Protein AF-A0A4Q7DK55-F1 (afdb_monomer)

Sequence (768 aa):
MKGGWRKADSGAYNTFAKANVYNNLDSIFHKEAAIKNGVLAPPVSFGSGDHINVDLGAALNSRLAALNTIAKALSSTPYTSVTECHEQPGSILCVAFADEADKKQARVAGIGHVLGALDNLSMASRADDKINRFQTMYSAKNEELIATIMQIAGELEQANRGSTASSLRACVNNCRAGSEIPINMSEELMCQVIDRIVEKDLFQAMYRMKNSRLTNIITQMVEEMVEGDTNQLQEITELQHCVAGTGTLTNPQLIHAVTNRMFSPKELRNLEQNIDLLQDKEVVILSEVEQGYIEKCGIHTDLKSIPYMREKHPTAKVFNVGIANANPGESFCCVGCTTEQEVLKDEGVTINVSAISHDHFPKGFYAPSMNVASDTRLLNKYTNKLYRKARDKKENMEREGKQRTGDFEALKNAASSEARDRKRWKIKSEPQQSHIPTPDPDDMPPAMSIPPLDSYNVQSTTDMPPPDPDNLPPAMGPTRWNMLDHQQSNLTRYEKSSMEEGKLYQSSIFQHNLIKLNEVQKGQIQNMILDSVLQAQVDHRKIEVSGASKERHIGKWVEKIGRERDRHPVVTLIPESEHVLDHSENIDNIISSIQDNQLPPKTVICLERKQEGENLGMKDVILLSKILEHNKSALQKDKIALPAGIENTPIYKDAELYSLAQERGIPIIGIEGKGLPGKYLPNGTVEESNAYNKAREAYMVSQISDIVSKGYNVLCPIGKSHERNVKSELVDKGVKVDEMDALRVRTTHTTHQERVAFGVGQDSVRTK

Foldseek 3Di:
DDDDDDPDPVVVLVVVLCCVAQVPCVFPVVVVNVCVVVPADADDFLAAFDKDFDPDPPLLLLQLLLQQLLQLLLAQDQKKKWKFQPPDFQTATEIEDFDDDPQPPLSVVLSLLLLVLLLLLLQLPDLVSLVVVLVVCLLVLPVLLLVLLQVVLVVCVVVVVNVLSVLSVVSSVCSVVNHPPDNPDDSVVSSVSSNLSSLLSNLVSSLSSNRVLLLVLLVVVLVVDVVPDPVCVVVNVLSVCSNVVNDDNDDSVVSVVSVCVSDPPSSSNSCNSPSCSSPRHHYHYDDCPPPVQVVQADSDRQCSCVVVSCVVCVVRQEMEMHMDGSPNVPTEAELLRVLLQVLSVVVSRHYHHRMYGNRRRDRDDSGHGCVQSVDPVSSVSSSVSSSVSVVVSVVVVVVVVVVVVVVVVVVVVVVVVVVVVVVVVVVVPDDDDDDDDDDDDDDDDDDDDDDDDDDDDDDDDDDDDDDDDDDDDDDDDDDDDDDDDDDDDDDDDDPPPPDPPPPPPDVCCQVVVLVVDDPVLVVVLVVCLVCLVVVVVVLLNVPDDDDDDDDDDPPVVVVVVVVVVPDQAEEEEQADAPCLPSLLVLLVLVLVCLVVVVDDPQEAEEEQAEQDDDDLHPSVLSSLLVLVVCQVPDDPVSRDDDDPPCCSGSSNSSSVSVNSCSVVSHHYGYQQYDQDPPPADCPDPPVSVVVSLLVSLVSSLVVCVVSSVVVHHYYYHDYNVNCVVNVVVCVVVVHHYDDPPPSPPDPPPPPPPPPPPPPDDDDDDDDD

Structure (mmCIF, N/CA/C/O backbone):
data_AF-A0A4Q7DK55-F1
#
_entry.id   AF-A0A4Q7DK55-F1
#
loop_
_atom_site.group_PDB
_atom_site.id
_atom_site.type_symbol
_atom_site.label_atom_id
_atom_site.label_alt_id
_atom_site.label_comp_id
_atom_site.label_asym_id
_atom_site.label_entity_id
_atom_site.label_seq_id
_atom_site.pdbx_PDB_ins_code
_atom_site.Cartn_x
_atom_site.Cartn_y
_atom_site.Cartn_z
_atom_site.occupancy
_atom_site.B_iso_or_equiv
_atom_site.auth_seq_id
_atom_site.auth_comp_id
_atom_site.auth_asym_id
_atom_site.auth_atom_id
_atom_site.pdbx_PDB_model_num
ATOM 1 N N . MET A 1 1 ? -7.143 -43.248 24.942 1.00 34.25 1 MET A N 1
ATOM 2 C CA . MET A 1 1 ? -8.485 -42.693 24.633 1.00 34.25 1 MET A CA 1
ATOM 3 C C . MET A 1 1 ? -8.339 -41.678 23.504 1.00 34.25 1 MET A C 1
ATOM 5 O O . MET A 1 1 ? -7.368 -40.935 23.540 1.00 34.25 1 MET A O 1
ATOM 9 N N . LYS A 1 2 ? -9.236 -41.637 22.507 1.00 31.52 2 LYS A N 1
ATOM 10 C CA . LYS A 1 2 ? -9.197 -40.615 21.440 1.00 31.52 2 LYS A CA 1
ATOM 11 C C . LYS A 1 2 ? -10.029 -39.396 21.856 1.00 31.52 2 LYS A C 1
ATOM 13 O O . LYS A 1 2 ? -11.246 -39.403 21.700 1.00 31.52 2 LYS A O 1
ATOM 18 N N . GLY A 1 3 ? -9.378 -38.375 22.414 1.00 29.95 3 GLY A N 1
ATOM 19 C CA . GLY A 1 3 ? -10.017 -37.099 22.745 1.00 29.95 3 GLY A CA 1
ATOM 20 C C . GLY A 1 3 ? -10.245 -36.264 21.486 1.00 29.95 3 GLY A C 1
ATOM 21 O O . GLY A 1 3 ? -9.317 -35.634 20.991 1.00 29.95 3 GLY A O 1
ATOM 22 N N . GLY A 1 4 ? -11.464 -36.281 20.947 1.00 27.84 4 GLY A N 1
ATOM 23 C CA . GLY A 1 4 ? -11.828 -35.428 19.816 1.00 27.84 4 GLY A CA 1
ATOM 24 C C . GLY A 1 4 ? -11.962 -33.970 20.252 1.00 27.84 4 GLY A C 1
ATOM 25 O O . GLY A 1 4 ? -12.846 -33.651 21.049 1.00 27.84 4 GLY A O 1
ATOM 26 N N . TRP A 1 5 ? -11.119 -33.089 19.709 1.00 26.08 5 TRP A N 1
ATOM 27 C CA . TRP A 1 5 ? -11.247 -31.642 19.878 1.00 26.08 5 TRP A CA 1
ATOM 28 C C . TRP A 1 5 ? -12.583 -31.179 19.287 1.00 26.08 5 TRP A C 1
ATOM 30 O O . TRP A 1 5 ? -12.752 -31.110 18.068 1.00 26.08 5 TRP A O 1
ATOM 40 N N . ARG A 1 6 ? -13.563 -30.880 20.147 1.00 31.62 6 ARG A N 1
ATOM 41 C CA . ARG A 1 6 ? -14.804 -30.234 19.706 1.00 31.62 6 ARG A CA 1
ATOM 42 C C . ARG A 1 6 ? -14.449 -28.834 19.213 1.00 31.62 6 ARG A C 1
ATOM 44 O O . ARG A 1 6 ? -13.842 -28.071 19.960 1.00 31.62 6 ARG A O 1
ATOM 51 N N . LYS A 1 7 ? -14.854 -28.490 17.985 1.00 35.84 7 LYS A N 1
ATOM 52 C CA . LYS A 1 7 ? -14.802 -27.104 17.498 1.00 35.84 7 LYS A CA 1
ATOM 53 C C . LYS A 1 7 ? -15.510 -26.213 18.522 1.00 35.84 7 LYS A C 1
ATOM 55 O O . LYS A 1 7 ? -16.690 -26.430 18.793 1.00 35.84 7 LYS A O 1
ATOM 60 N N . ALA A 1 8 ? -14.797 -25.237 19.082 1.00 39.09 8 ALA A N 1
ATOM 61 C CA . ALA A 1 8 ? -15.431 -24.177 19.853 1.00 39.09 8 ALA A CA 1
ATOM 62 C C . ALA A 1 8 ? -16.391 -23.420 18.925 1.00 39.09 8 ALA A C 1
ATOM 64 O O . ALA A 1 8 ? -16.030 -23.091 17.790 1.00 39.09 8 ALA A O 1
ATOM 65 N N . ASP A 1 9 ? -17.621 -23.187 19.378 1.00 40.72 9 ASP A N 1
ATOM 66 C CA . ASP A 1 9 ? -18.632 -22.539 18.551 1.00 40.72 9 ASP A CA 1
ATOM 67 C C . ASP A 1 9 ? -18.312 -21.045 18.400 1.00 40.72 9 ASP A C 1
ATOM 69 O O . ASP A 1 9 ? -18.523 -20.236 19.309 1.00 40.72 9 ASP A O 1
ATOM 73 N N . SER A 1 10 ? -17.800 -20.670 17.225 1.00 37.06 10 SER A N 1
ATOM 74 C CA . SER A 1 10 ? -17.480 -19.279 16.895 1.00 37.06 10 SER A CA 1
ATOM 75 C C . SER A 1 10 ? -18.709 -18.352 16.903 1.00 37.06 10 SER A C 1
ATOM 77 O O . SER A 1 10 ? -18.542 -17.140 17.031 1.00 37.06 10 SER A O 1
ATOM 79 N N . GLY A 1 11 ? -19.936 -18.888 16.843 1.00 37.78 11 GLY A N 1
ATOM 80 C CA . GLY A 1 11 ? -21.166 -18.120 17.056 1.00 37.78 11 GLY A CA 1
ATOM 81 C C . GLY A 1 11 ? -21.333 -17.645 18.504 1.00 37.78 11 GLY A C 1
ATOM 82 O O . GLY A 1 11 ? -21.713 -16.494 18.740 1.00 37.78 11 GLY A O 1
ATOM 83 N N . ALA A 1 12 ? -20.975 -18.482 19.484 1.00 38.09 12 ALA A N 1
ATOM 84 C CA . ALA A 1 12 ? -21.014 -18.118 20.901 1.00 38.09 12 ALA A CA 1
ATOM 85 C C . ALA A 1 12 ? -19.939 -17.071 21.248 1.00 38.09 12 ALA A C 1
ATOM 87 O O . ALA A 1 12 ? -20.233 -16.090 21.933 1.00 38.09 12 ALA A O 1
ATOM 88 N N . TYR A 1 13 ? -18.724 -17.227 20.708 1.00 39.12 13 TYR A N 1
ATOM 89 C CA . TYR A 1 13 ? -17.640 -16.248 20.862 1.00 39.12 13 TYR A CA 1
ATOM 90 C C . TYR A 1 13 ? -18.036 -14.862 20.327 1.00 39.12 13 TYR A C 1
ATOM 92 O O . TYR A 1 13 ? -17.995 -13.875 21.067 1.00 39.12 13 TYR A O 1
ATOM 100 N N . ASN A 1 14 ? -18.501 -14.792 19.072 1.00 43.81 14 ASN A N 1
ATOM 101 C CA . ASN A 1 14 ? -18.938 -13.533 18.467 1.00 43.81 14 ASN A CA 1
ATOM 102 C C . ASN A 1 14 ? -20.107 -12.910 19.244 1.00 43.81 14 ASN A C 1
ATOM 104 O O . ASN A 1 14 ? -20.152 -11.692 19.397 1.00 43.81 14 ASN A O 1
ATOM 108 N N . THR A 1 15 ? -21.014 -13.723 19.795 1.00 46.31 15 THR A N 1
ATOM 109 C CA . THR A 1 15 ? -22.094 -13.248 20.674 1.00 46.31 15 THR A CA 1
ATOM 110 C C . THR A 1 15 ? -21.565 -12.633 21.976 1.00 46.31 15 THR A C 1
ATOM 112 O O . THR A 1 15 ? -22.080 -11.598 22.394 1.00 46.31 15 THR A O 1
ATOM 115 N N . PHE A 1 16 ? -20.528 -13.197 22.604 1.00 43.47 16 PHE A N 1
ATOM 116 C CA . PHE A 1 16 ? -19.987 -12.693 23.877 1.00 43.47 16 PHE A CA 1
ATOM 117 C C . PHE A 1 16 ? -19.110 -11.441 23.701 1.00 43.47 16 PHE A C 1
ATOM 119 O O . PHE A 1 16 ? -19.249 -10.475 24.453 1.00 43.47 16 PHE A O 1
ATOM 126 N N . ALA A 1 17 ? -18.277 -11.399 22.655 1.00 44.22 17 ALA A N 1
ATOM 127 C CA . ALA A 1 17 ? -17.562 -10.184 22.260 1.00 44.22 17 ALA A CA 1
ATOM 128 C C . ALA A 1 17 ? -18.551 -9.058 21.907 1.00 44.22 17 ALA A C 1
ATOM 130 O O . ALA A 1 17 ? -18.414 -7.927 22.378 1.00 44.22 17 ALA A O 1
ATOM 131 N N . LYS A 1 18 ? -19.614 -9.386 21.155 1.00 46.16 18 LYS A N 1
ATOM 132 C CA . LYS A 1 18 ? -20.711 -8.459 20.860 1.00 46.16 18 LYS A CA 1
ATOM 133 C C . LYS A 1 18 ? -21.442 -8.008 22.123 1.00 46.16 18 LYS A C 1
ATOM 135 O O . LYS A 1 18 ? -21.734 -6.825 22.230 1.00 46.16 18 LYS A O 1
ATOM 140 N N . ALA A 1 19 ? -21.658 -8.886 23.102 1.00 48.25 19 ALA A N 1
ATOM 141 C CA . ALA A 1 19 ? -22.269 -8.512 24.372 1.00 48.25 19 ALA A CA 1
ATOM 142 C C . ALA A 1 19 ? -21.453 -7.440 25.117 1.00 48.25 19 ALA A C 1
ATOM 144 O O . ALA A 1 19 ? -21.990 -6.383 25.446 1.00 48.25 19 ALA A O 1
ATOM 145 N N . ASN A 1 20 ? -20.151 -7.666 25.314 1.00 47.19 20 ASN A N 1
ATOM 146 C CA . ASN A 1 20 ? -19.311 -6.775 26.121 1.00 47.19 20 ASN A CA 1
ATOM 147 C C . ASN A 1 20 ? -18.916 -5.472 25.403 1.00 47.19 20 ASN A C 1
ATOM 149 O O . ASN A 1 20 ? -18.817 -4.432 26.053 1.00 47.19 20 ASN A O 1
ATOM 153 N N . VAL A 1 21 ? -18.709 -5.508 24.080 1.00 47.88 21 VAL A N 1
ATOM 154 C CA . VAL A 1 21 ? -18.336 -4.325 23.279 1.00 47.88 21 VAL A CA 1
ATOM 155 C C . VAL A 1 21 ? -19.571 -3.537 22.836 1.00 47.88 21 VAL A C 1
ATOM 1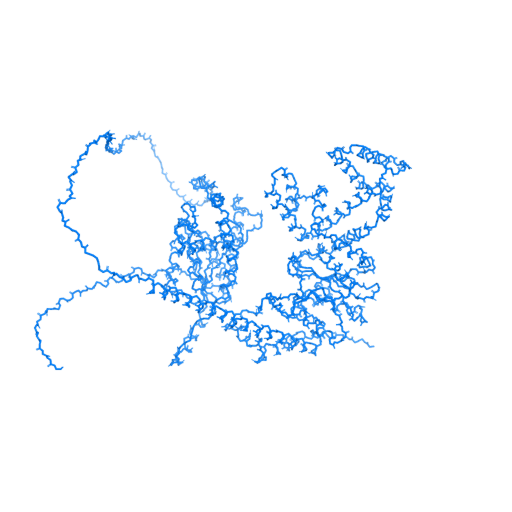57 O O . VAL A 1 21 ? -19.635 -2.326 23.051 1.00 47.88 21 VAL A O 1
ATOM 160 N N . TYR A 1 22 ? -20.547 -4.222 22.231 1.00 47.16 22 TYR A N 1
ATOM 161 C CA . TYR A 1 22 ? -21.633 -3.623 21.445 1.00 47.16 22 TYR A CA 1
ATOM 162 C C . TYR A 1 22 ? -23.035 -3.740 22.075 1.00 47.16 22 TYR A C 1
ATOM 164 O O . TYR A 1 22 ? -23.946 -3.113 21.545 1.00 47.16 22 TYR A O 1
ATOM 172 N N . ASN A 1 23 ? -23.227 -4.490 23.175 1.00 46.53 23 ASN A N 1
ATOM 173 C CA . ASN A 1 23 ? -24.502 -4.552 23.919 1.00 46.53 23 ASN A CA 1
ATOM 174 C C . ASN A 1 23 ? -24.397 -4.008 25.367 1.00 46.53 23 ASN A C 1
ATOM 176 O O . ASN A 1 23 ? -25.402 -3.916 26.069 1.00 46.53 23 ASN A O 1
ATOM 180 N N . ASN A 1 24 ? -23.206 -3.617 25.831 1.00 52.41 24 ASN A N 1
ATOM 181 C CA . ASN A 1 24 ? -23.014 -2.906 27.098 1.00 52.41 24 ASN A CA 1
ATOM 182 C C . ASN A 1 24 ? -23.352 -1.421 26.904 1.00 52.41 24 ASN A C 1
ATOM 184 O O . ASN A 1 24 ? -22.555 -0.702 26.311 1.00 52.41 24 ASN A O 1
ATOM 188 N N . LEU A 1 25 ? -24.516 -0.957 27.374 1.00 50.97 25 LEU A N 1
ATOM 189 C CA . LEU A 1 25 ? -25.042 0.385 27.064 1.00 50.97 25 LEU A CA 1
ATOM 190 C C . LEU A 1 25 ? -24.124 1.538 27.483 1.00 50.97 25 LEU A C 1
ATOM 192 O O . LEU A 1 25 ? -24.203 2.613 26.889 1.00 50.97 25 LEU A O 1
ATOM 196 N N . ASP A 1 26 ? -23.228 1.323 28.450 1.00 46.16 26 ASP A N 1
ATOM 197 C CA . ASP A 1 26 ? -22.272 2.347 28.852 1.00 46.16 26 ASP A CA 1
ATOM 198 C C . ASP A 1 26 ? -20.995 2.406 28.016 1.00 46.16 26 ASP A C 1
ATOM 200 O O . ASP A 1 26 ? -20.322 3.443 28.025 1.00 46.16 26 ASP A O 1
ATOM 204 N N . SER A 1 27 ? -20.724 1.352 27.242 1.00 48.97 27 SER A N 1
ATOM 205 C CA . SER A 1 27 ? -19.617 1.274 26.294 1.00 48.97 27 SER A CA 1
ATOM 206 C C . SER A 1 27 ? -19.668 2.429 25.295 1.00 48.97 27 SER A C 1
ATOM 208 O O . SER A 1 27 ? -20.705 2.635 24.654 1.00 48.97 27 SER A O 1
ATOM 210 N N . ILE A 1 28 ? -18.537 3.118 25.074 1.00 47.03 28 ILE A N 1
ATOM 211 C CA . ILE A 1 28 ? -18.360 4.005 23.915 1.00 47.03 28 ILE A CA 1
ATOM 212 C C . ILE A 1 28 ? -18.835 3.301 22.644 1.00 47.03 28 ILE A C 1
ATOM 214 O O . ILE A 1 28 ? -19.619 3.891 21.924 1.00 47.03 28 ILE A O 1
ATOM 218 N N . PHE A 1 29 ? -18.510 2.014 22.453 1.00 49.94 29 PHE A N 1
ATOM 219 C CA . PHE A 1 29 ? -18.857 1.251 21.254 1.00 49.94 29 PHE A CA 1
ATOM 220 C C . PHE A 1 29 ? -20.335 0.817 21.172 1.00 49.94 29 PHE A C 1
ATOM 222 O O . PHE A 1 29 ? -20.784 0.467 20.085 1.00 49.94 29 PHE A O 1
ATOM 229 N N . HIS A 1 30 ? -21.120 0.848 22.264 1.00 44.88 30 HIS A N 1
ATOM 230 C CA . HIS A 1 30 ? -22.582 0.655 22.182 1.00 44.88 30 HIS A CA 1
ATOM 231 C C . HIS A 1 30 ? -23.324 1.984 22.017 1.00 44.88 30 HIS A C 1
ATOM 233 O O . HIS A 1 30 ? -24.267 2.070 21.222 1.00 44.88 30 HIS A O 1
ATOM 239 N N . LYS A 1 31 ? -22.833 3.046 22.665 1.00 48.06 31 LYS A N 1
ATOM 240 C CA . LYS A 1 31 ? -23.152 4.428 22.281 1.00 48.06 31 LYS A CA 1
ATOM 241 C C . LYS A 1 31 ? -22.793 4.657 20.797 1.00 48.06 31 LYS A C 1
ATOM 243 O O . LYS A 1 31 ? -23.517 5.376 20.122 1.00 48.06 31 LYS A O 1
ATOM 248 N N . GLU A 1 32 ? -21.807 3.915 20.274 1.00 40.72 32 GLU A N 1
ATOM 249 C CA . GLU A 1 32 ? -21.414 3.788 18.859 1.00 40.72 32 GLU A CA 1
ATOM 250 C C . GLU A 1 32 ? -22.137 2.670 18.058 1.00 40.72 32 GLU A C 1
ATOM 252 O O . GLU A 1 32 ? -21.817 2.420 16.899 1.00 40.72 32 GLU A O 1
ATOM 257 N N . ALA A 1 33 ? -23.135 1.988 18.637 1.00 41.53 33 ALA A N 1
ATOM 258 C CA . ALA A 1 33 ? -23.912 0.932 17.966 1.00 41.53 33 ALA A CA 1
ATOM 259 C C . ALA A 1 33 ? -25.423 1.194 17.910 1.00 41.53 33 ALA A C 1
ATOM 261 O O . ALA A 1 33 ? -26.076 0.653 17.021 1.00 41.53 33 ALA A O 1
ATOM 262 N N . ALA A 1 34 ? -25.979 2.063 18.765 1.00 43.38 34 ALA A N 1
ATOM 263 C CA . ALA A 1 34 ? -27.312 2.639 18.532 1.00 43.38 34 ALA A CA 1
ATOM 264 C C . ALA A 1 34 ? -27.363 3.305 17.140 1.00 43.38 34 ALA A C 1
ATOM 266 O O . ALA A 1 34 ? -28.247 3.021 16.331 1.00 43.38 34 ALA A O 1
ATOM 267 N N . ILE A 1 35 ? -26.299 4.064 16.855 1.00 40.75 35 ILE A N 1
ATOM 268 C CA . ILE A 1 35 ? -25.736 4.441 15.548 1.00 40.75 35 ILE A CA 1
ATOM 269 C C . ILE A 1 35 ? -26.149 3.520 14.394 1.00 40.75 35 ILE A C 1
ATOM 271 O O . ILE A 1 35 ? -26.735 3.961 13.407 1.00 40.75 35 ILE A O 1
ATOM 275 N N . LYS A 1 36 ? -25.872 2.219 14.532 1.00 37.91 36 LYS A N 1
ATOM 276 C CA . LYS A 1 36 ? -25.861 1.232 13.446 1.00 37.91 36 LYS A CA 1
ATOM 277 C C . LYS A 1 36 ? -27.256 0.840 12.942 1.00 37.91 36 LYS A C 1
ATOM 279 O O . LYS A 1 36 ? -27.361 0.119 11.956 1.00 37.91 36 LYS A O 1
ATOM 284 N N . ASN A 1 37 ? -28.307 1.351 13.586 1.00 43.75 37 ASN A N 1
ATOM 285 C CA . ASN A 1 37 ? -29.700 1.266 13.140 1.00 43.75 37 ASN A CA 1
ATOM 286 C C . ASN A 1 37 ? -30.156 2.513 12.345 1.00 43.75 37 ASN A C 1
ATOM 288 O O . ASN A 1 37 ? -31.355 2.691 12.133 1.00 43.75 37 ASN A O 1
ATOM 292 N N . GLY A 1 38 ? -29.227 3.385 11.933 1.00 38.34 38 GLY A N 1
ATOM 293 C CA . GLY A 1 38 ? -29.525 4.655 11.260 1.00 38.34 38 GLY A CA 1
ATOM 294 C C . GLY A 1 38 ? -29.692 5.830 12.227 1.00 38.34 38 GLY A C 1
ATOM 295 O O . GLY A 1 38 ? -30.601 6.636 12.056 1.00 38.34 38 GLY A O 1
ATOM 296 N N . VAL A 1 39 ? -28.849 5.891 13.264 1.00 41.72 39 VAL A N 1
ATOM 297 C CA . VAL A 1 39 ? -28.852 6.956 14.284 1.00 41.72 39 VAL A CA 1
ATOM 298 C C . VAL A 1 39 ? -27.576 7.818 14.229 1.00 41.72 39 VAL A C 1
ATOM 300 O O . VAL A 1 39 ? -27.632 8.942 14.711 1.00 41.72 39 VAL A O 1
ATOM 303 N N . LEU A 1 40 ? -26.465 7.327 13.647 1.00 33.00 40 LEU A N 1
ATOM 304 C CA . LEU A 1 40 ? -25.196 8.049 13.393 1.00 33.00 40 LEU A CA 1
ATOM 305 C C . LEU A 1 40 ? -24.283 7.277 12.379 1.00 33.00 40 LEU A C 1
ATOM 307 O O . LEU A 1 40 ? -24.627 6.177 11.932 1.00 33.00 40 LEU A O 1
ATOM 311 N N . ALA A 1 41 ? -23.094 7.834 12.111 1.00 36.19 41 ALA A N 1
ATOM 312 C CA . ALA A 1 41 ? -21.972 7.429 11.240 1.00 36.19 41 ALA A CA 1
ATOM 313 C C . ALA A 1 41 ? -21.235 6.059 11.463 1.00 36.19 41 ALA A C 1
ATOM 315 O O . ALA A 1 41 ? -21.335 5.439 12.520 1.00 36.19 41 ALA A O 1
ATOM 316 N N . PRO A 1 42 ? -20.429 5.576 10.476 1.00 36.72 42 PRO A N 1
ATOM 317 C CA . PRO A 1 42 ? -19.567 4.369 10.555 1.00 36.72 42 PRO A CA 1
ATOM 318 C C . PRO A 1 42 ? -18.509 4.355 11.689 1.00 36.72 42 PRO A C 1
ATOM 320 O O . PRO A 1 42 ? -18.187 5.415 12.223 1.00 36.72 42 PRO A O 1
ATOM 323 N N . PRO A 1 43 ? -17.915 3.176 12.020 1.00 42.88 43 PRO A N 1
ATOM 324 C CA . PRO A 1 43 ? -17.030 3.002 13.178 1.00 42.88 43 PRO A CA 1
ATOM 325 C C . PRO A 1 43 ? -15.870 3.999 13.221 1.00 42.88 43 PRO A C 1
ATOM 327 O O . PRO A 1 43 ? -15.189 4.234 12.214 1.00 42.88 43 PRO A O 1
ATOM 330 N N . VAL A 1 44 ? -15.644 4.567 14.405 1.00 43.22 44 VAL A N 1
ATOM 331 C CA . VAL A 1 44 ? -14.780 5.730 14.592 1.00 43.22 44 VAL A CA 1
ATOM 332 C C . VAL A 1 44 ? -13.318 5.377 14.332 1.00 43.22 44 VAL A C 1
ATOM 334 O O . VAL A 1 44 ? -12.669 4.630 15.064 1.00 43.22 44 VAL A O 1
ATOM 337 N N . SER A 1 45 ? -12.773 6.013 13.299 1.00 50.28 45 SER A N 1
ATOM 338 C CA . SER A 1 45 ? -11.339 6.232 13.180 1.00 50.28 45 SER A CA 1
ATOM 339 C C . SER A 1 45 ? -10.996 7.537 13.890 1.00 50.28 45 SER A C 1
ATOM 341 O O . SER A 1 45 ? -11.374 8.613 13.425 1.00 50.28 45 SER A O 1
ATOM 343 N N . PHE A 1 46 ? -10.251 7.442 14.993 1.00 60.06 46 PHE A N 1
ATOM 344 C CA . PHE A 1 46 ? -9.689 8.594 15.712 1.00 60.06 46 PHE A CA 1
ATOM 345 C C . PHE A 1 46 ? -8.456 9.200 14.998 1.00 60.06 46 PHE A C 1
ATOM 347 O O . PHE A 1 46 ? -7.744 10.017 15.578 1.00 60.06 46 PHE A O 1
ATOM 354 N N . GLY A 1 47 ? -8.223 8.815 13.735 1.00 61.19 47 GLY A N 1
ATOM 355 C CA . GLY A 1 47 ? -7.185 9.344 12.851 1.00 61.19 47 GLY A CA 1
ATOM 356 C C . GLY A 1 47 ? -5.942 8.462 12.707 1.00 61.19 47 GLY A C 1
ATOM 357 O O . GLY A 1 47 ? -5.859 7.331 13.204 1.00 61.19 47 GLY A O 1
ATOM 358 N N . SER A 1 48 ? -4.951 9.012 12.007 1.00 62.94 48 SER A N 1
ATOM 359 C CA . SER A 1 48 ? -3.554 8.655 12.230 1.00 62.94 48 SER A CA 1
ATOM 360 C C . SER A 1 48 ? -3.180 8.984 13.680 1.00 62.94 48 SER A C 1
ATOM 362 O O . SER A 1 48 ? -3.662 9.958 14.266 1.00 62.94 48 SER A O 1
ATOM 364 N N . GLY A 1 49 ? -2.361 8.120 14.267 1.00 62.25 49 GLY A N 1
ATOM 365 C CA . GLY A 1 49 ? -1.721 8.356 15.554 1.00 62.25 49 GLY A CA 1
ATOM 366 C C . GLY A 1 49 ? -0.226 8.537 15.357 1.00 62.25 49 GLY A C 1
ATOM 367 O O . GLY A 1 49 ? 0.302 8.180 14.298 1.00 62.25 49 GLY A O 1
ATOM 368 N N . ASP A 1 50 ? 0.450 9.053 16.374 1.00 68.81 50 ASP A N 1
ATOM 369 C CA . ASP A 1 50 ? 1.907 9.082 16.365 1.00 68.81 50 ASP A CA 1
ATOM 370 C C . ASP A 1 50 ? 2.450 7.652 16.507 1.00 68.81 50 ASP A C 1
ATOM 372 O O . ASP A 1 50 ? 1.865 6.791 17.179 1.00 68.81 50 ASP A O 1
ATOM 376 N N . HIS A 1 51 ? 3.578 7.377 15.856 1.00 71.69 51 HIS A N 1
ATOM 377 C CA . HIS A 1 51 ? 4.282 6.108 16.000 1.00 71.69 51 HIS A CA 1
ATOM 378 C C . HIS A 1 51 ? 5.425 6.266 17.003 1.00 71.69 51 HIS A C 1
ATOM 380 O O . HIS A 1 51 ? 6.217 7.205 16.941 1.00 71.69 51 HIS A O 1
ATOM 386 N N . ILE A 1 52 ? 5.530 5.313 17.922 1.00 72.69 52 ILE A N 1
ATOM 387 C CA . ILE A 1 52 ? 6.637 5.205 18.862 1.00 72.69 52 ILE A CA 1
ATOM 388 C C . ILE A 1 52 ? 7.533 4.075 18.360 1.00 72.69 52 ILE A C 1
ATOM 390 O O . ILE A 1 52 ? 7.138 2.905 18.330 1.00 72.69 52 ILE A O 1
ATOM 394 N N . ASN A 1 53 ? 8.753 4.436 17.961 1.00 75.88 53 ASN A N 1
ATOM 395 C CA . ASN A 1 53 ? 9.825 3.466 17.769 1.00 75.88 53 ASN A CA 1
ATOM 396 C C . ASN A 1 53 ? 10.157 2.875 19.140 1.00 75.88 53 ASN A C 1
ATOM 398 O O . ASN A 1 53 ? 10.484 3.614 20.071 1.00 75.88 53 ASN A O 1
ATOM 402 N N . VAL A 1 54 ? 10.033 1.558 19.282 1.00 76.12 54 VAL A N 1
ATOM 403 C CA . VAL A 1 54 ? 10.301 0.899 20.563 1.00 76.12 54 VAL A CA 1
ATOM 404 C C . VAL A 1 54 ? 11.813 0.883 20.784 1.00 76.12 54 VAL A C 1
ATOM 406 O O . VAL A 1 54 ? 12.558 0.418 19.919 1.00 76.12 54 VAL A O 1
ATOM 409 N N . ASP A 1 55 ? 12.276 1.380 21.933 1.00 79.62 55 ASP A N 1
ATOM 410 C CA . ASP A 1 55 ? 13.692 1.289 22.295 1.00 79.62 55 ASP A CA 1
ATOM 411 C C . ASP A 1 55 ? 14.040 -0.166 22.639 1.00 79.62 55 ASP A C 1
ATOM 413 O O . ASP A 1 55 ? 13.732 -0.685 23.715 1.00 79.62 55 ASP A O 1
ATOM 417 N N . LEU A 1 56 ? 14.602 -0.850 21.647 1.00 83.62 56 LEU A N 1
ATOM 418 C CA . LEU A 1 56 ? 15.006 -2.246 21.689 1.00 83.62 56 LEU A CA 1
ATOM 419 C C . LEU A 1 56 ? 16.526 -2.314 21.534 1.00 83.62 56 LEU A C 1
ATOM 421 O O . LEU A 1 56 ? 17.110 -1.613 20.702 1.00 83.62 56 LEU A O 1
ATOM 425 N N . GLY A 1 57 ? 17.169 -3.196 22.303 1.00 90.31 57 GLY A N 1
ATOM 426 C CA . GLY A 1 57 ? 18.621 -3.375 22.257 1.00 90.31 57 GLY A CA 1
ATOM 427 C C . GLY A 1 57 ? 19.127 -3.606 20.828 1.00 90.31 57 GLY A C 1
ATOM 428 O O . GLY A 1 57 ? 18.472 -4.285 20.036 1.00 90.31 57 GLY A O 1
ATOM 429 N N . ALA A 1 58 ? 20.291 -3.040 20.494 1.00 90.38 58 ALA A N 1
ATOM 430 C CA . ALA A 1 58 ? 20.760 -2.881 19.112 1.00 90.38 58 ALA A CA 1
ATOM 431 C C . ALA A 1 58 ? 20.706 -4.163 18.252 1.00 90.38 58 ALA A C 1
ATOM 433 O O . ALA A 1 58 ? 20.350 -4.087 17.078 1.00 90.38 58 ALA A O 1
ATOM 434 N N . ALA A 1 59 ? 20.985 -5.336 18.834 1.00 91.81 59 ALA A N 1
ATOM 435 C CA . ALA A 1 59 ? 20.871 -6.628 18.154 1.00 91.81 59 ALA A CA 1
ATOM 436 C C . ALA A 1 59 ? 19.426 -6.950 17.718 1.00 91.81 59 ALA A C 1
ATOM 438 O O . ALA A 1 59 ? 19.182 -7.260 16.555 1.00 91.81 59 ALA A O 1
ATOM 439 N N . LEU A 1 60 ? 18.450 -6.799 18.620 1.00 92.56 60 LEU A N 1
ATOM 440 C CA . LEU A 1 60 ? 17.027 -6.999 18.321 1.00 92.56 60 LEU A CA 1
ATOM 441 C C . LEU A 1 60 ? 16.508 -5.950 17.323 1.00 92.56 60 LEU A C 1
ATOM 443 O O . LEU A 1 60 ? 15.701 -6.272 16.456 1.00 92.56 60 LEU A O 1
ATOM 447 N N . ASN A 1 61 ? 17.011 -4.717 17.401 1.00 90.06 61 ASN A N 1
ATOM 448 C CA . ASN A 1 61 ? 16.672 -3.655 16.454 1.00 90.06 61 ASN A CA 1
ATOM 449 C C . ASN A 1 61 ? 17.228 -3.933 15.036 1.00 90.06 61 ASN A C 1
ATOM 451 O O . ASN A 1 61 ? 16.510 -3.751 14.053 1.00 90.06 61 ASN A O 1
ATOM 455 N N . SER A 1 62 ? 18.459 -4.453 14.915 1.00 91.56 62 SER A N 1
ATOM 456 C CA . SER A 1 62 ? 19.012 -4.955 13.640 1.00 91.56 62 SER A CA 1
ATOM 457 C C . SER A 1 62 ? 18.166 -6.112 13.089 1.00 91.56 62 SER A C 1
ATOM 459 O O . SER A 1 62 ? 17.736 -6.079 11.936 1.00 91.56 62 SER A O 1
ATOM 461 N N . ARG A 1 63 ? 17.813 -7.080 13.943 1.00 93.88 63 ARG A N 1
ATOM 462 C CA . ARG A 1 63 ? 17.033 -8.265 13.565 1.00 93.88 63 ARG A CA 1
ATOM 463 C C . ARG A 1 63 ? 15.605 -7.959 13.112 1.00 93.88 63 ARG A C 1
ATOM 465 O O . ARG A 1 63 ? 15.143 -8.514 12.119 1.00 93.88 63 ARG A O 1
ATOM 472 N N . LEU A 1 64 ? 14.912 -7.036 13.779 1.00 92.38 64 LEU A N 1
ATOM 473 C CA . LEU A 1 64 ? 13.605 -6.549 13.321 1.00 92.38 64 LEU A CA 1
ATOM 474 C C . LEU A 1 64 ? 13.715 -5.773 12.006 1.00 92.38 64 LEU A C 1
ATOM 476 O O . LEU A 1 64 ? 12.846 -5.907 11.150 1.00 92.38 64 LEU A O 1
ATOM 480 N N . ALA A 1 65 ? 14.790 -5.009 11.798 1.00 90.38 65 ALA A N 1
ATOM 481 C CA . ALA A 1 65 ? 15.025 -4.348 10.520 1.00 90.38 65 ALA A CA 1
ATOM 482 C C . ALA A 1 65 ? 15.333 -5.351 9.387 1.00 90.38 65 ALA A C 1
ATOM 484 O O . ALA A 1 65 ? 14.901 -5.132 8.255 1.00 90.38 65 ALA A O 1
ATOM 485 N N . ALA A 1 66 ? 15.996 -6.475 9.678 1.00 92.25 66 ALA A N 1
ATOM 486 C CA . ALA A 1 66 ? 16.158 -7.588 8.742 1.00 92.25 66 ALA A CA 1
ATOM 487 C C . ALA A 1 66 ? 14.798 -8.224 8.386 1.00 92.25 66 ALA A C 1
ATOM 489 O O . ALA A 1 66 ? 14.442 -8.289 7.211 1.00 92.25 66 ALA A O 1
ATOM 490 N N . LEU A 1 67 ? 13.978 -8.576 9.386 1.00 93.56 67 LEU A N 1
ATOM 491 C CA . LEU A 1 67 ? 12.618 -9.106 9.187 1.00 93.56 67 LEU A CA 1
ATOM 492 C C . LEU A 1 67 ? 11.711 -8.135 8.405 1.00 93.56 67 LEU A C 1
ATOM 494 O O . LEU A 1 67 ? 10.976 -8.564 7.515 1.00 93.56 67 LEU A O 1
ATOM 498 N N . ASN A 1 68 ? 11.792 -6.828 8.681 1.00 90.75 68 ASN A N 1
ATOM 499 C CA . ASN A 1 68 ? 11.120 -5.789 7.894 1.00 90.75 68 ASN A CA 1
ATOM 500 C C . ASN A 1 68 ? 11.601 -5.798 6.440 1.00 90.75 68 ASN A C 1
ATOM 502 O O . ASN A 1 68 ? 10.780 -5.712 5.533 1.00 90.75 68 ASN A O 1
ATOM 506 N N . THR A 1 69 ? 12.908 -5.938 6.199 1.00 89.75 69 THR A N 1
ATOM 507 C CA . THR A 1 69 ? 13.479 -5.985 4.842 1.00 89.75 69 THR A CA 1
ATOM 508 C C . THR A 1 69 ? 12.958 -7.198 4.062 1.00 89.75 69 THR A C 1
ATOM 510 O O . THR A 1 69 ? 12.547 -7.048 2.911 1.00 89.75 69 THR A O 1
ATOM 513 N N . ILE A 1 70 ? 12.866 -8.368 4.707 1.00 91.38 70 ILE A N 1
ATOM 514 C CA . ILE A 1 70 ? 12.249 -9.573 4.128 1.00 91.38 70 ILE A CA 1
ATOM 515 C C . ILE A 1 70 ? 10.769 -9.312 3.802 1.00 91.38 70 ILE A C 1
ATOM 517 O O . ILE A 1 70 ? 10.345 -9.498 2.661 1.00 91.38 70 ILE A O 1
ATOM 521 N N . ALA A 1 71 ? 9.984 -8.801 4.758 1.00 89.69 71 ALA A N 1
ATOM 522 C CA . ALA A 1 71 ? 8.574 -8.465 4.534 1.00 89.69 71 ALA A CA 1
ATOM 523 C C . ALA A 1 71 ? 8.391 -7.472 3.366 1.00 89.69 71 ALA A C 1
ATOM 525 O O . ALA A 1 71 ? 7.487 -7.625 2.545 1.00 89.69 71 ALA A O 1
ATOM 526 N N . LYS A 1 72 ? 9.289 -6.486 3.247 1.00 86.75 72 LYS A N 1
ATOM 527 C CA . LYS A 1 72 ? 9.302 -5.425 2.224 1.00 86.75 72 LYS A CA 1
ATOM 528 C C . LYS A 1 72 ? 9.665 -5.941 0.826 1.00 86.75 72 LYS A C 1
ATOM 530 O O . LYS A 1 72 ? 9.225 -5.353 -0.161 1.00 86.75 72 LYS A O 1
ATOM 535 N N . ALA A 1 73 ? 10.424 -7.035 0.737 1.00 86.88 73 ALA A N 1
ATOM 536 C CA . ALA A 1 73 ? 10.712 -7.748 -0.509 1.00 86.88 73 ALA A CA 1
ATOM 537 C C . ALA A 1 73 ? 9.569 -8.691 -0.936 1.00 86.88 73 ALA A C 1
ATOM 539 O O . ALA A 1 73 ? 9.324 -8.875 -2.128 1.00 86.88 73 ALA A O 1
ATOM 540 N N . LEU A 1 74 ? 8.832 -9.264 0.021 1.00 86.06 74 LEU A N 1
ATOM 541 C CA . LEU A 1 74 ? 7.688 -10.143 -0.259 1.00 86.06 74 LEU A CA 1
ATOM 542 C C . LEU A 1 74 ? 6.366 -9.378 -0.489 1.00 86.06 74 LEU A C 1
ATOM 544 O O . LEU A 1 74 ? 5.439 -9.920 -1.099 1.00 86.06 74 LEU A O 1
ATOM 548 N N . SER A 1 75 ? 6.273 -8.122 -0.039 1.00 79.75 75 SER A N 1
ATOM 549 C CA . SER A 1 75 ? 5.045 -7.319 -0.093 1.00 79.75 75 SER A CA 1
ATOM 550 C C . SER A 1 75 ? 4.566 -7.027 -1.524 1.00 79.75 75 SER A C 1
ATOM 552 O O . SER A 1 75 ? 5.191 -6.291 -2.287 1.00 79.75 75 SER A O 1
ATOM 554 N N . SER A 1 76 ? 3.420 -7.617 -1.877 1.00 65.06 76 SER A N 1
ATOM 555 C CA . SER A 1 76 ? 2.734 -7.520 -3.183 1.00 65.06 76 SER A CA 1
ATOM 556 C C . SER A 1 76 ? 1.254 -7.111 -3.047 1.00 65.06 76 SER A C 1
ATOM 558 O O . SER A 1 76 ? 0.433 -7.361 -3.932 1.00 65.06 76 SER A O 1
ATOM 560 N N . THR A 1 77 ? 0.912 -6.554 -1.885 1.00 61.56 77 THR A N 1
ATOM 561 C CA . THR A 1 77 ? -0.426 -6.190 -1.384 1.00 61.56 77 THR A CA 1
ATOM 562 C C . THR A 1 77 ? -0.233 -5.258 -0.185 1.00 61.56 77 THR A C 1
ATOM 564 O O . THR A 1 77 ? 0.867 -5.251 0.365 1.00 61.56 77 THR A O 1
ATOM 567 N N . PRO A 1 78 ? -1.245 -4.490 0.270 1.00 54.78 78 PRO A N 1
ATOM 568 C CA . PRO A 1 78 ? -1.024 -3.403 1.227 1.00 54.78 78 PRO A CA 1
ATOM 569 C C . PRO A 1 78 ? -0.340 -3.801 2.541 1.00 54.78 78 PRO A C 1
ATOM 571 O O . PRO A 1 78 ? 0.333 -2.949 3.098 1.00 54.78 78 PRO A O 1
ATOM 574 N N . TYR A 1 79 ? -0.428 -5.057 3.005 1.00 71.94 79 TYR A N 1
ATOM 575 C CA . TYR A 1 79 ? 0.352 -5.536 4.155 1.00 71.94 79 TYR A CA 1
ATOM 576 C C . TYR A 1 79 ? 0.935 -6.939 3.938 1.00 71.94 79 TYR A C 1
ATOM 578 O O . TYR A 1 79 ? 0.324 -7.809 3.308 1.00 71.94 79 TYR A O 1
ATOM 586 N N . THR A 1 80 ? 2.134 -7.160 4.478 1.00 83.25 80 THR A N 1
ATOM 587 C CA . THR A 1 80 ? 2.791 -8.467 4.650 1.00 83.25 80 THR A CA 1
ATOM 588 C C . THR A 1 80 ? 3.549 -8.460 5.975 1.00 83.25 80 THR A C 1
ATOM 590 O O . THR A 1 80 ? 4.237 -7.485 6.286 1.00 83.25 80 THR A O 1
ATOM 593 N N . SER A 1 81 ? 3.434 -9.538 6.749 1.00 88.56 81 SER A N 1
ATOM 594 C CA . SER A 1 81 ? 4.173 -9.745 7.995 1.00 88.56 81 SER A CA 1
ATOM 595 C C . SER A 1 81 ? 5.048 -10.996 7.910 1.00 88.56 81 SER A C 1
ATOM 597 O O . SER A 1 81 ? 4.713 -11.978 7.243 1.00 88.56 81 SER A O 1
ATOM 599 N N . VAL A 1 82 ? 6.201 -10.946 8.576 1.00 92.50 82 VAL A N 1
ATOM 600 C CA . VAL A 1 82 ? 7.185 -12.035 8.646 1.00 92.50 82 VAL A CA 1
ATOM 601 C C . VAL A 1 82 ? 7.555 -12.234 10.109 1.00 92.50 82 VAL A C 1
ATOM 603 O O . VAL A 1 82 ? 7.885 -11.278 10.802 1.00 92.50 82 VAL A O 1
ATOM 606 N N . THR A 1 83 ? 7.440 -13.459 10.612 1.00 94.00 83 THR A N 1
ATOM 607 C CA . THR A 1 83 ? 7.512 -13.774 12.046 1.00 94.00 83 THR A CA 1
ATOM 608 C C . THR A 1 83 ? 8.456 -14.933 12.323 1.00 94.00 83 THR A C 1
ATOM 610 O O . THR A 1 83 ? 8.353 -15.970 11.678 1.00 94.00 83 THR A O 1
ATOM 613 N N . GLU A 1 84 ? 9.295 -14.809 13.347 1.00 95.81 84 GLU A N 1
ATOM 614 C CA . GLU A 1 84 ? 10.082 -15.921 13.897 1.00 95.81 84 GLU A CA 1
ATOM 615 C C . GLU A 1 84 ? 9.799 -16.149 15.392 1.00 95.81 84 GLU A C 1
ATOM 617 O O . GLU A 1 84 ? 9.347 -15.248 16.109 1.00 95.81 84 GLU A O 1
ATOM 622 N N . CYS A 1 85 ? 10.152 -17.337 15.889 1.00 95.56 85 CYS A N 1
ATOM 623 C CA . CYS A 1 85 ? 10.480 -17.512 17.303 1.00 95.56 85 CYS A CA 1
ATOM 624 C C . CYS A 1 85 ? 11.893 -16.968 17.554 1.00 95.56 85 CYS A C 1
ATOM 626 O O . CYS A 1 85 ? 12.845 -17.359 16.877 1.00 95.56 85 CYS A O 1
ATOM 628 N N . HIS A 1 86 ? 12.038 -16.083 18.538 1.00 92.69 86 HIS A N 1
ATOM 629 C CA . HIS A 1 86 ? 13.343 -15.553 18.927 1.00 92.69 86 HIS A CA 1
ATOM 630 C C . HIS A 1 86 ? 14.160 -16.624 19.670 1.00 92.69 86 HIS A C 1
ATOM 632 O O . HIS A 1 86 ? 13.594 -17.410 20.431 1.00 92.69 86 HIS A O 1
ATOM 638 N N . GLU A 1 87 ? 15.477 -16.656 19.439 1.00 83.88 87 GLU A N 1
ATOM 639 C CA . GLU A 1 87 ? 16.445 -17.559 20.097 1.00 83.88 87 GLU A CA 1
ATOM 640 C C . GLU A 1 87 ? 16.112 -19.067 20.011 1.00 83.88 87 GLU A C 1
ATOM 642 O O . GLU A 1 87 ? 16.580 -19.867 20.819 1.00 83.88 87 GLU A O 1
ATOM 647 N N . GLN A 1 88 ? 15.338 -19.485 19.001 1.00 85.44 88 GLN A N 1
ATOM 648 C CA . GLN A 1 88 ? 15.088 -20.898 18.697 1.00 85.44 88 GLN A CA 1
ATOM 649 C C . GLN A 1 88 ? 15.710 -21.275 17.338 1.00 85.44 88 GLN A C 1
ATOM 651 O O . GLN A 1 88 ? 15.115 -20.976 16.297 1.00 85.44 88 GLN A O 1
ATOM 656 N N . PRO A 1 89 ? 16.892 -21.925 17.318 1.00 81.12 89 PRO A N 1
ATOM 657 C CA . PRO A 1 89 ? 17.469 -22.510 16.105 1.00 81.12 89 PRO A CA 1
ATOM 658 C C . PRO A 1 89 ? 16.511 -23.522 15.465 1.00 81.12 89 PRO A C 1
ATOM 660 O O . PRO A 1 89 ? 15.822 -24.253 16.180 1.00 81.12 89 PRO A O 1
ATOM 663 N N . GLY A 1 90 ? 16.436 -23.550 14.131 1.00 82.94 90 GLY A N 1
ATOM 664 C CA . GLY A 1 90 ? 15.497 -24.412 13.401 1.00 82.94 90 GLY A CA 1
ATOM 665 C C . GLY A 1 90 ? 14.011 -24.085 13.620 1.00 82.94 90 GLY A C 1
ATOM 666 O O . GLY A 1 90 ? 13.154 -24.906 13.300 1.00 82.94 90 GLY A O 1
ATOM 667 N N . SER A 1 91 ? 13.676 -22.917 14.185 1.00 89.50 91 SER A N 1
ATOM 668 C CA . SER A 1 91 ? 12.288 -22.437 14.229 1.00 89.50 91 SER A CA 1
ATOM 669 C C . SER A 1 91 ? 11.856 -21.823 12.901 1.00 89.50 91 SER A C 1
ATOM 671 O O . SER A 1 91 ? 12.652 -21.209 12.193 1.00 89.50 91 SER A O 1
ATOM 673 N N . ILE A 1 92 ? 10.570 -21.960 12.597 1.00 91.69 92 ILE A N 1
ATOM 674 C CA . ILE A 1 92 ? 9.968 -21.532 11.333 1.00 91.69 92 ILE A CA 1
ATOM 675 C C . ILE A 1 92 ? 10.099 -20.009 11.120 1.00 91.69 92 ILE A C 1
ATOM 677 O O . ILE A 1 92 ? 9.918 -19.217 12.050 1.00 91.69 92 ILE A O 1
ATOM 681 N N . LEU A 1 93 ? 10.349 -19.593 9.874 1.00 93.62 93 LEU A N 1
ATOM 682 C CA . LEU A 1 93 ? 10.097 -18.236 9.393 1.00 93.62 93 LEU A CA 1
ATOM 683 C C . LEU A 1 93 ? 8.697 -18.197 8.764 1.00 93.62 93 LEU A C 1
ATOM 685 O O . LEU A 1 93 ? 8.451 -18.737 7.687 1.00 93.62 93 LEU A O 1
ATOM 689 N N . CYS A 1 94 ? 7.758 -17.576 9.464 1.00 92.12 94 CYS A N 1
ATOM 690 C CA . CYS A 1 94 ? 6.340 -17.602 9.137 1.00 92.12 94 CYS A CA 1
ATOM 691 C C . CYS A 1 94 ? 5.924 -16.324 8.398 1.00 92.12 94 CYS A C 1
ATOM 693 O O . CYS A 1 94 ? 6.014 -15.229 8.956 1.00 92.12 94 CYS A O 1
ATOM 695 N N . VAL A 1 95 ? 5.468 -16.457 7.152 1.00 89.62 95 VAL A N 1
ATOM 696 C CA . VAL A 1 95 ? 5.045 -15.349 6.281 1.00 89.62 95 VAL A CA 1
ATOM 697 C C . VAL A 1 95 ? 3.520 -15.311 6.198 1.00 89.62 95 VAL A C 1
ATOM 699 O O . VAL A 1 95 ? 2.893 -16.308 5.834 1.00 89.62 95 VAL A O 1
ATOM 702 N N . ALA A 1 96 ? 2.914 -14.157 6.482 1.00 86.19 96 ALA A N 1
ATOM 703 C CA . ALA A 1 96 ? 1.477 -13.933 6.333 1.00 86.19 96 ALA A CA 1
ATOM 704 C C . ALA A 1 96 ? 1.191 -12.695 5.468 1.00 86.19 96 ALA A C 1
ATOM 706 O O . ALA A 1 96 ? 1.840 -11.655 5.586 1.00 86.19 96 ALA A O 1
ATOM 707 N N . PHE A 1 97 ? 0.191 -12.808 4.595 1.00 79.88 97 PHE A N 1
ATOM 708 C CA . PHE A 1 97 ? -0.216 -11.759 3.656 1.00 79.88 97 PHE A CA 1
ATOM 709 C C . PHE A 1 97 ? -1.559 -11.138 4.059 1.00 79.88 97 PHE A C 1
ATOM 711 O O . PHE A 1 97 ? -2.356 -11.755 4.769 1.00 79.88 97 PHE A O 1
ATOM 718 N N . ALA A 1 98 ? -1.825 -9.921 3.579 1.00 71.38 98 ALA A N 1
ATOM 719 C CA . ALA A 1 98 ? -3.181 -9.379 3.537 1.00 71.38 98 ALA A CA 1
ATOM 720 C C . ALA A 1 98 ? -4.078 -10.221 2.609 1.00 71.38 98 ALA A C 1
ATOM 722 O O . ALA A 1 98 ? -3.610 -10.783 1.613 1.00 71.38 98 ALA A O 1
ATOM 723 N N . ASP A 1 99 ? -5.365 -10.303 2.942 1.00 60.00 99 ASP A N 1
ATOM 724 C CA . ASP A 1 99 ? -6.278 -11.274 2.340 1.00 60.00 99 ASP A CA 1
ATOM 725 C C . ASP A 1 99 ? -6.696 -10.847 0.920 1.00 60.00 99 ASP A C 1
ATOM 727 O O . ASP A 1 99 ? -7.435 -9.885 0.722 1.00 60.00 99 ASP A O 1
ATOM 731 N N . GLU A 1 100 ? -6.231 -11.591 -0.085 1.00 56.47 100 GLU A N 1
ATOM 732 C CA . GLU A 1 100 ? -6.751 -11.552 -1.453 1.00 56.47 100 GLU A CA 1
ATOM 733 C C . GLU A 1 100 ? -7.039 -12.981 -1.914 1.00 56.47 100 GLU A C 1
ATOM 735 O O . GLU A 1 100 ? -6.131 -13.817 -1.982 1.00 56.47 100 GLU A O 1
ATOM 740 N N . ALA A 1 101 ? -8.293 -13.256 -2.277 1.00 51.41 101 ALA A N 1
ATOM 741 C CA . ALA A 1 101 ? -8.737 -14.591 -2.666 1.00 51.41 101 ALA A CA 1
ATOM 742 C C . ALA A 1 101 ? -7.977 -15.147 -3.889 1.00 51.41 101 ALA A C 1
ATOM 744 O O . ALA A 1 101 ? -7.569 -16.311 -3.881 1.00 51.41 101 ALA A O 1
ATOM 745 N N . ASP A 1 102 ? -7.731 -14.301 -4.895 1.00 51.16 102 ASP A N 1
ATOM 746 C CA . ASP A 1 102 ? -7.498 -14.747 -6.278 1.00 51.16 102 ASP A CA 1
ATOM 747 C C . ASP A 1 102 ? -6.022 -14.875 -6.705 1.00 51.16 102 ASP A C 1
ATOM 749 O O . ASP A 1 102 ? -5.736 -15.357 -7.799 1.00 51.16 102 ASP A O 1
ATOM 753 N N . LYS A 1 103 ? -5.053 -14.455 -5.874 1.00 55.81 103 LYS A N 1
ATOM 754 C CA . LYS A 1 103 ? -3.618 -14.392 -6.262 1.00 55.81 103 LYS A CA 1
ATOM 755 C C . LYS A 1 103 ? -2.711 -15.422 -5.569 1.00 55.81 103 LYS A C 1
ATOM 757 O O . LYS A 1 103 ? -1.488 -15.368 -5.704 1.00 55.81 103 LYS A O 1
ATOM 762 N N . LYS A 1 104 ? -3.291 -16.368 -4.824 1.00 59.81 104 LYS A N 1
ATOM 763 C CA . LYS A 1 104 ? -2.576 -17.230 -3.858 1.00 59.81 104 LYS A CA 1
ATOM 764 C C . LYS A 1 104 ? -1.470 -18.100 -4.477 1.00 59.81 104 LYS A C 1
ATOM 766 O O . LYS A 1 104 ? -0.348 -18.080 -3.980 1.00 59.81 104 LYS A O 1
ATOM 771 N N . GLN A 1 105 ? -1.739 -18.815 -5.574 1.00 55.78 105 GLN A N 1
ATOM 772 C CA . GLN A 1 105 ? -0.771 -19.766 -6.156 1.00 55.78 105 GLN A CA 1
ATOM 773 C C . GLN A 1 105 ? 0.503 -19.093 -6.701 1.00 55.78 105 GLN A C 1
ATOM 775 O O . GLN A 1 105 ? 1.604 -19.591 -6.477 1.00 55.78 105 GLN A O 1
ATOM 780 N N . ALA A 1 106 ? 0.372 -17.938 -7.365 1.00 53.88 106 ALA A N 1
ATOM 781 C CA . ALA A 1 106 ? 1.513 -17.223 -7.943 1.00 53.88 106 ALA A CA 1
ATOM 782 C C . ALA A 1 106 ? 2.472 -16.667 -6.872 1.00 53.88 106 ALA A C 1
ATOM 784 O O . ALA A 1 106 ? 3.683 -16.660 -7.082 1.00 53.88 106 ALA A O 1
ATOM 785 N N . ARG A 1 107 ? 1.948 -16.253 -5.706 1.00 65.88 107 ARG A N 1
ATOM 786 C CA . ARG A 1 107 ? 2.773 -15.804 -4.570 1.00 65.88 107 ARG A CA 1
ATOM 787 C C . ARG A 1 107 ? 3.640 -16.941 -4.026 1.00 65.88 107 ARG A C 1
ATOM 789 O O . ARG A 1 107 ? 4.848 -16.765 -3.901 1.00 65.88 107 ARG A O 1
ATOM 796 N N . VAL A 1 108 ? 3.046 -18.111 -3.765 1.00 68.56 108 VAL A N 1
ATOM 797 C CA . VAL A 1 108 ? 3.745 -19.270 -3.170 1.00 68.56 108 VAL A CA 1
ATOM 798 C C . VAL A 1 108 ? 4.965 -19.692 -3.997 1.00 68.56 108 VAL A C 1
ATOM 800 O O . VAL A 1 108 ? 6.047 -19.857 -3.442 1.00 68.56 108 VAL A O 1
ATOM 803 N N . ALA A 1 109 ? 4.829 -19.781 -5.323 1.00 67.38 109 ALA A N 1
ATOM 804 C CA . ALA A 1 109 ? 5.924 -20.181 -6.215 1.00 67.38 109 ALA A CA 1
ATOM 805 C C . ALA A 1 109 ? 7.064 -19.143 -6.343 1.00 67.38 109 ALA A C 1
ATOM 807 O O . ALA A 1 109 ? 8.152 -19.473 -6.817 1.00 67.38 109 ALA A O 1
ATOM 808 N N . GLY A 1 110 ? 6.836 -17.884 -5.956 1.00 77.19 110 GLY A N 1
ATOM 809 C CA . GLY A 1 110 ? 7.835 -16.816 -6.052 1.00 77.19 110 GLY A CA 1
ATOM 810 C C . GLY A 1 110 ? 8.648 -16.581 -4.777 1.00 77.19 110 GLY A C 1
ATOM 811 O O . GLY A 1 110 ? 9.811 -16.193 -4.867 1.00 77.19 110 GLY A O 1
ATOM 812 N N . ILE A 1 111 ? 8.075 -16.857 -3.600 1.00 82.88 111 ILE A N 1
ATOM 813 C CA . ILE A 1 111 ? 8.674 -16.515 -2.295 1.00 82.88 111 ILE A CA 1
ATOM 814 C C . ILE A 1 111 ? 10.047 -17.173 -2.099 1.00 82.88 111 ILE A C 1
ATOM 816 O O . ILE A 1 111 ? 10.991 -16.485 -1.724 1.00 82.88 111 ILE A O 1
ATOM 820 N N . GLY A 1 112 ? 10.195 -18.461 -2.431 1.00 84.31 112 GLY A N 1
ATOM 821 C CA . GLY A 1 112 ? 11.490 -19.153 -2.343 1.00 84.31 112 GLY A CA 1
ATOM 822 C C . GLY A 1 112 ? 12.575 -18.532 -3.234 1.00 84.31 112 GLY A C 1
ATOM 823 O O . GLY A 1 112 ? 13.725 -18.430 -2.817 1.00 84.31 112 GLY A O 1
ATOM 824 N N . HIS A 1 113 ? 12.208 -18.037 -4.422 1.00 84.06 113 HIS A N 1
ATOM 825 C CA . HIS A 1 113 ? 13.142 -17.350 -5.317 1.00 84.06 113 HIS A CA 1
ATOM 826 C C . HIS A 1 113 ? 13.564 -15.979 -4.769 1.00 84.06 113 HIS A C 1
ATOM 828 O O . HIS A 1 113 ? 14.739 -15.637 -4.846 1.00 84.06 113 HIS A O 1
ATOM 834 N N . VAL A 1 114 ? 12.640 -15.203 -4.185 1.00 84.06 114 VAL A N 1
ATOM 835 C CA . VAL A 1 114 ? 12.983 -13.905 -3.570 1.00 84.06 114 VAL A CA 1
ATOM 836 C C . VAL A 1 114 ? 13.847 -14.096 -2.324 1.00 84.06 114 VAL A C 1
ATOM 838 O O . VAL A 1 114 ? 14.818 -13.368 -2.156 1.00 84.06 114 VAL A O 1
ATOM 841 N N . LEU A 1 115 ? 13.553 -15.088 -1.479 1.00 86.88 115 LEU A N 1
ATOM 842 C CA . LEU A 1 115 ? 14.361 -15.370 -0.288 1.00 86.88 115 LEU A CA 1
ATOM 843 C C . LEU A 1 115 ? 15.766 -15.868 -0.653 1.00 86.88 115 LEU A C 1
ATOM 845 O O . LEU A 1 115 ? 16.732 -15.354 -0.102 1.00 86.88 115 LEU A O 1
ATOM 849 N N . GLY A 1 116 ? 15.901 -16.764 -1.638 1.00 85.19 116 GLY A N 1
ATOM 850 C CA . GLY A 1 116 ? 17.211 -17.187 -2.151 1.00 85.19 116 GLY A CA 1
ATOM 851 C C . GLY A 1 116 ? 17.995 -16.058 -2.834 1.00 85.19 116 GLY A C 1
ATOM 852 O O . GLY A 1 116 ? 19.216 -15.996 -2.726 1.00 85.19 116 GLY A O 1
ATOM 853 N N . ALA A 1 117 ? 17.316 -15.117 -3.498 1.00 83.69 117 ALA A N 1
ATOM 854 C CA . ALA A 1 117 ? 17.964 -13.936 -4.067 1.00 83.69 117 ALA A CA 1
ATOM 855 C C . ALA A 1 117 ? 18.393 -12.915 -2.993 1.00 83.69 117 ALA A C 1
ATOM 857 O O . ALA A 1 117 ? 19.449 -12.302 -3.127 1.00 83.69 117 ALA A O 1
ATOM 858 N N . LEU A 1 118 ? 17.629 -12.764 -1.902 1.00 83.50 118 LEU A N 1
ATOM 859 C CA . LEU A 1 118 ? 18.044 -11.978 -0.733 1.00 83.50 118 LEU A CA 1
ATOM 860 C C . LEU A 1 118 ? 19.222 -12.621 0.009 1.00 83.50 118 LEU A C 1
ATOM 862 O O . LEU A 1 118 ? 20.143 -11.903 0.396 1.00 83.50 118 LEU A O 1
ATOM 866 N N . ASP A 1 119 ? 19.209 -13.943 0.191 1.00 85.56 119 ASP A N 1
ATOM 867 C CA . ASP A 1 119 ? 20.309 -14.712 0.790 1.00 85.56 119 ASP A CA 1
ATOM 868 C C . ASP A 1 119 ? 21.592 -14.503 -0.019 1.00 85.56 119 ASP A C 1
ATOM 870 O O . ASP A 1 119 ? 22.588 -14.008 0.502 1.00 85.56 119 ASP A O 1
ATOM 874 N N . ASN A 1 120 ? 21.514 -14.703 -1.339 1.00 82.00 120 ASN A N 1
ATOM 875 C CA . ASN A 1 120 ? 22.592 -14.371 -2.266 1.00 82.00 120 ASN A CA 1
ATOM 876 C C . ASN A 1 120 ? 23.095 -12.922 -2.104 1.00 82.00 120 ASN A C 1
ATOM 878 O O . ASN A 1 120 ? 24.304 -12.705 -2.156 1.00 82.00 120 ASN A O 1
ATOM 882 N N . LEU A 1 121 ? 22.205 -11.935 -1.924 1.00 79.62 121 LEU A N 1
ATOM 883 C CA . LEU A 1 121 ? 22.573 -10.510 -1.858 1.00 79.62 121 LEU A CA 1
ATOM 884 C C . LEU A 1 121 ? 23.221 -10.134 -0.521 1.00 79.62 121 LEU A C 1
ATOM 886 O O . LEU A 1 121 ? 24.109 -9.286 -0.474 1.00 79.62 121 LEU A O 1
ATOM 890 N N . SER A 1 122 ? 22.791 -10.776 0.562 1.00 76.75 122 SER A N 1
ATOM 891 C CA . SER A 1 122 ? 23.338 -10.562 1.902 1.00 76.75 122 SER A CA 1
ATOM 892 C C . SER A 1 122 ? 24.588 -11.401 2.176 1.00 76.75 122 SER A C 1
ATOM 894 O O . SER A 1 122 ? 25.464 -10.925 2.889 1.00 76.75 122 SER A O 1
ATOM 896 N N . MET A 1 123 ? 24.753 -12.567 1.543 1.00 72.06 123 MET A N 1
ATOM 897 C CA . MET A 1 123 ? 26.022 -13.310 1.517 1.00 72.06 123 MET A CA 1
ATOM 898 C C . MET A 1 123 ? 27.055 -12.700 0.576 1.00 72.06 123 MET A C 1
ATOM 900 O O . MET A 1 123 ? 28.250 -12.767 0.856 1.00 72.06 123 MET A O 1
ATOM 904 N N . ALA A 1 124 ? 26.621 -12.031 -0.495 1.00 66.69 124 ALA A N 1
ATOM 905 C CA . ALA A 1 124 ? 27.528 -11.249 -1.319 1.00 66.69 124 ALA A CA 1
ATOM 906 C C . ALA A 1 124 ? 28.224 -10.130 -0.523 1.00 66.69 124 ALA A C 1
ATOM 908 O O . ALA A 1 124 ? 29.264 -9.679 -0.964 1.00 66.69 124 ALA A O 1
ATOM 909 N N . SER A 1 125 ? 27.752 -9.680 0.646 1.00 63.12 125 SER A N 1
ATOM 910 C CA . SER A 1 125 ? 28.403 -8.584 1.394 1.00 63.12 125 SER A CA 1
ATOM 911 C C . SER A 1 125 ? 29.917 -8.768 1.620 1.00 63.12 125 SER A C 1
ATOM 913 O O . SER A 1 125 ? 30.661 -7.784 1.656 1.00 63.12 125 SER A O 1
ATOM 915 N N . ARG A 1 126 ? 30.385 -10.018 1.730 1.00 73.75 126 ARG A N 1
ATOM 916 C CA . ARG A 1 126 ? 31.782 -10.391 1.971 1.00 73.75 126 ARG A CA 1
ATOM 917 C C . ARG A 1 126 ? 32.534 -10.604 0.661 1.00 73.75 126 ARG A C 1
ATOM 919 O O . ARG A 1 126 ? 32.154 -11.435 -0.161 1.00 73.75 126 ARG A O 1
ATOM 926 N N . ALA A 1 127 ? 33.648 -9.889 0.494 1.00 75.81 127 ALA A N 1
ATOM 927 C CA . ALA A 1 127 ? 34.476 -9.961 -0.711 1.00 75.81 127 ALA A CA 1
ATOM 928 C C . ALA A 1 127 ? 34.948 -11.395 -1.015 1.00 75.81 127 ALA A C 1
ATOM 930 O O . ALA A 1 127 ? 34.792 -11.850 -2.147 1.00 75.81 127 ALA A O 1
ATOM 931 N N . ASP A 1 128 ? 35.432 -12.125 -0.006 1.00 79.88 128 ASP A N 1
ATOM 932 C CA . ASP A 1 128 ? 35.889 -13.515 -0.150 1.00 79.88 128 ASP A CA 1
ATOM 933 C C . ASP A 1 128 ? 34.780 -14.430 -0.693 1.00 79.88 128 ASP A C 1
ATOM 935 O O . ASP A 1 128 ? 35.013 -15.225 -1.604 1.00 79.88 128 ASP A O 1
ATOM 939 N N . ASP A 1 129 ? 33.547 -14.273 -0.206 1.00 76.38 129 ASP A N 1
ATOM 940 C CA . ASP A 1 129 ? 32.401 -15.076 -0.639 1.00 76.38 129 ASP A CA 1
ATOM 941 C C . ASP A 1 129 ? 31.942 -14.702 -2.063 1.00 76.38 129 ASP A C 1
ATOM 943 O O . ASP A 1 129 ? 31.628 -15.598 -2.856 1.00 76.38 129 ASP A O 1
ATOM 947 N N . LYS A 1 130 ? 32.017 -13.418 -2.466 1.00 76.88 130 LYS A N 1
ATOM 948 C CA . LYS A 1 130 ? 31.864 -13.029 -3.887 1.00 76.88 130 LYS A CA 1
ATOM 949 C C . LYS A 1 130 ? 32.948 -13.662 -4.760 1.00 76.88 130 LYS A C 1
ATOM 951 O O . LYS A 1 130 ? 32.635 -14.159 -5.838 1.00 76.88 130 LYS A O 1
ATOM 956 N N . ILE A 1 131 ? 34.207 -13.658 -4.322 1.00 81.06 131 ILE A N 1
ATOM 957 C CA . ILE A 1 131 ? 35.342 -14.200 -5.085 1.00 81.06 131 ILE A CA 1
ATOM 958 C C . ILE A 1 131 ? 35.204 -15.722 -5.240 1.00 81.06 131 ILE A C 1
ATOM 960 O O . ILE A 1 131 ? 35.305 -16.231 -6.356 1.00 81.06 131 ILE A O 1
ATOM 964 N N . ASN A 1 132 ? 34.872 -16.441 -4.165 1.00 81.62 132 ASN A N 1
ATOM 965 C CA . ASN A 1 132 ? 34.600 -17.880 -4.189 1.00 81.62 132 ASN A CA 1
ATOM 966 C C . ASN A 1 132 ? 33.421 -18.220 -5.122 1.00 81.62 132 ASN A C 1
ATOM 968 O O . ASN A 1 132 ? 33.511 -19.136 -5.949 1.00 81.62 132 ASN A O 1
ATOM 972 N N . ARG A 1 133 ? 32.326 -17.448 -5.057 1.00 78.50 133 ARG A N 1
ATOM 973 C CA . ARG A 1 133 ? 31.175 -17.578 -5.969 1.00 78.50 133 ARG A CA 1
ATOM 974 C C . ARG A 1 133 ? 31.565 -17.302 -7.422 1.00 78.50 133 ARG A C 1
ATOM 976 O O . ARG A 1 133 ? 31.197 -18.083 -8.298 1.00 78.50 133 ARG A O 1
ATOM 983 N N . PHE A 1 134 ? 32.346 -16.250 -7.682 1.00 84.19 134 PHE A N 1
ATOM 984 C CA . PHE A 1 134 ? 32.856 -15.919 -9.013 1.00 84.19 134 PHE A CA 1
ATOM 985 C C . PHE A 1 134 ? 33.684 -17.073 -9.583 1.00 84.19 134 PHE A C 1
ATOM 987 O O . PHE A 1 134 ? 33.396 -17.547 -10.680 1.00 84.19 134 PHE A O 1
ATOM 994 N N . GLN A 1 135 ? 34.670 -17.569 -8.830 1.00 84.38 135 GLN A N 1
ATOM 995 C CA . GLN A 1 135 ? 35.527 -18.683 -9.247 1.00 84.38 135 GLN A CA 1
ATOM 996 C C . GLN A 1 135 ? 34.712 -19.955 -9.522 1.00 84.38 135 GLN A C 1
ATOM 998 O O . GLN A 1 135 ? 34.969 -20.652 -10.506 1.00 84.38 135 GLN A O 1
ATOM 1003 N N . THR A 1 136 ? 33.683 -20.222 -8.712 1.00 83.50 136 THR A N 1
ATOM 1004 C CA . THR A 1 136 ? 32.764 -21.357 -8.892 1.00 83.50 136 THR A CA 1
ATOM 1005 C C . THR A 1 136 ? 31.955 -21.221 -10.187 1.00 83.50 136 THR A C 1
ATOM 1007 O O . THR A 1 136 ? 31.944 -22.137 -11.009 1.00 83.50 136 THR A O 1
ATOM 1010 N N . MET A 1 137 ? 31.326 -20.064 -10.421 1.00 81.06 137 MET A N 1
ATOM 1011 C CA . MET A 1 137 ? 30.543 -19.792 -11.635 1.00 81.06 137 MET A CA 1
ATOM 1012 C C . MET A 1 137 ? 31.416 -19.762 -12.902 1.00 81.06 137 MET A C 1
ATOM 1014 O O . MET A 1 137 ? 30.984 -20.234 -13.954 1.00 81.06 137 MET A O 1
ATOM 1018 N N . TYR A 1 138 ? 32.650 -19.257 -12.802 1.00 82.31 138 TYR A N 1
ATOM 1019 C CA . TYR A 1 138 ? 33.629 -19.205 -13.891 1.00 82.31 138 TYR A CA 1
ATOM 1020 C C . TYR A 1 138 ? 34.108 -20.609 -14.279 1.00 82.31 138 TYR A C 1
ATOM 1022 O O . TYR A 1 138 ? 34.106 -20.959 -15.459 1.00 82.31 138 TYR A O 1
ATOM 1030 N N . SER A 1 139 ? 34.436 -21.444 -13.287 1.00 82.25 139 SER A N 1
ATOM 1031 C CA . SER A 1 139 ? 34.831 -22.845 -13.496 1.00 82.25 139 SER A CA 1
ATOM 1032 C C . SER A 1 139 ? 33.682 -23.683 -14.067 1.00 82.25 139 SER A C 1
ATOM 1034 O O . SER A 1 139 ? 33.897 -24.533 -14.928 1.00 82.25 139 SER A O 1
ATOM 1036 N N . ALA A 1 140 ? 32.443 -23.394 -13.654 1.00 83.31 140 ALA A N 1
ATOM 1037 C CA . ALA A 1 140 ? 31.229 -24.000 -14.199 1.00 83.31 140 ALA A CA 1
ATOM 1038 C C . ALA A 1 140 ? 30.819 -23.464 -15.591 1.00 83.31 140 ALA A C 1
ATOM 1040 O O . ALA A 1 140 ? 29.796 -23.898 -16.120 1.00 83.31 140 ALA A O 1
ATOM 1041 N N . LYS A 1 141 ? 31.578 -22.522 -16.181 1.00 84.38 141 LYS A N 1
ATOM 1042 C CA . LYS A 1 141 ? 31.270 -21.836 -17.453 1.00 84.38 141 LYS A CA 1
ATOM 1043 C C . LYS A 1 141 ? 29.844 -21.270 -17.513 1.00 84.38 141 LYS A C 1
ATOM 1045 O O . LYS A 1 141 ? 29.145 -21.399 -18.515 1.00 84.38 141 LYS A O 1
ATOM 1050 N N . ASN A 1 142 ? 29.396 -20.660 -16.420 1.00 84.44 142 ASN A N 1
ATOM 1051 C CA . ASN A 1 142 ? 28.052 -20.107 -16.312 1.00 84.44 142 ASN A CA 1
ATOM 1052 C C . ASN A 1 142 ? 27.835 -18.971 -17.344 1.00 84.44 142 ASN A C 1
ATOM 1054 O O . ASN A 1 142 ? 28.502 -17.938 -17.290 1.00 84.44 142 ASN A O 1
ATOM 1058 N N . GLU A 1 143 ? 26.896 -19.147 -18.282 1.00 79.62 143 GLU A N 1
ATOM 1059 C CA . GLU A 1 143 ? 26.661 -18.173 -19.366 1.00 79.62 143 GLU A CA 1
ATOM 1060 C C . GLU A 1 143 ? 26.119 -16.819 -18.871 1.00 79.62 143 GLU A C 1
ATOM 1062 O O . GLU A 1 143 ? 26.320 -15.804 -19.533 1.00 79.62 143 GLU A O 1
ATOM 1067 N N . GLU A 1 144 ? 25.485 -16.757 -17.697 1.00 75.75 144 GLU A N 1
ATOM 1068 C CA . GLU A 1 144 ? 25.032 -15.495 -17.100 1.00 75.75 144 GLU A CA 1
ATOM 1069 C C . GLU A 1 144 ? 26.197 -14.688 -16.512 1.00 75.75 144 GLU A C 1
ATOM 1071 O O . GLU A 1 144 ? 26.262 -13.475 -16.714 1.00 75.75 144 GLU A O 1
ATOM 1076 N N . LEU A 1 145 ? 27.182 -15.356 -15.901 1.00 78.31 145 LEU A N 1
ATOM 1077 C CA . LEU A 1 145 ? 28.465 -14.744 -15.547 1.00 78.31 145 LEU A CA 1
ATOM 1078 C C . LEU A 1 145 ? 29.164 -14.191 -16.797 1.00 78.31 145 LEU A C 1
ATOM 1080 O O . LEU A 1 145 ? 29.594 -13.038 -16.816 1.00 78.31 145 LEU A O 1
ATOM 1084 N N . ILE A 1 146 ? 29.244 -15.002 -17.855 1.00 81.50 146 ILE A N 1
ATOM 1085 C CA . ILE A 1 146 ? 29.875 -14.626 -19.125 1.00 81.50 146 ILE A CA 1
ATOM 1086 C C . ILE A 1 146 ? 29.171 -13.413 -19.757 1.00 81.50 146 ILE A C 1
ATOM 1088 O O . ILE A 1 146 ? 29.845 -12.479 -20.198 1.00 81.50 146 ILE A O 1
ATOM 1092 N N . ALA A 1 147 ? 27.835 -13.388 -19.765 1.00 77.25 147 ALA A N 1
ATOM 1093 C CA . ALA A 1 147 ? 27.050 -12.263 -20.264 1.00 77.25 147 ALA A CA 1
ATOM 1094 C C . ALA A 1 147 ? 27.310 -10.978 -19.457 1.00 77.25 147 ALA A C 1
ATOM 1096 O O . ALA A 1 147 ? 27.612 -9.940 -20.050 1.00 77.25 147 ALA A O 1
ATOM 1097 N N . THR A 1 148 ? 27.276 -11.049 -18.121 1.00 77.19 148 THR A N 1
ATOM 1098 C CA . THR A 1 148 ? 27.522 -9.888 -17.248 1.00 77.19 148 THR A CA 1
ATOM 1099 C C . THR A 1 148 ? 28.944 -9.336 -17.406 1.00 77.19 148 THR A C 1
ATOM 1101 O O . THR A 1 148 ? 29.116 -8.119 -17.488 1.00 77.19 148 THR A O 1
ATOM 1104 N N . ILE A 1 149 ? 29.968 -10.193 -17.533 1.00 80.50 149 ILE A N 1
ATOM 1105 C CA . ILE A 1 149 ? 31.351 -9.742 -17.785 1.00 80.50 149 ILE A CA 1
ATOM 1106 C C . ILE A 1 149 ? 31.460 -9.023 -19.141 1.00 80.50 149 ILE A C 1
ATOM 1108 O O . ILE A 1 149 ? 32.057 -7.946 -19.222 1.00 80.50 149 ILE A O 1
ATOM 1112 N N . MET A 1 150 ? 30.868 -9.583 -20.203 1.00 83.69 150 MET A N 1
ATOM 1113 C CA . MET A 1 150 ? 30.861 -8.953 -21.532 1.00 83.69 150 MET A CA 1
ATOM 1114 C C . MET A 1 150 ? 30.150 -7.595 -21.537 1.00 83.69 150 MET A C 1
ATOM 1116 O O . MET A 1 150 ? 30.557 -6.697 -22.274 1.00 83.69 150 MET A O 1
ATOM 1120 N N . GLN A 1 151 ? 29.115 -7.433 -20.713 1.00 78.94 151 GLN A N 1
ATOM 1121 C CA . GLN A 1 151 ? 28.364 -6.188 -20.591 1.00 78.94 151 GLN A CA 1
ATOM 1122 C C . GLN A 1 151 ? 29.167 -5.096 -19.870 1.00 78.94 151 GLN A C 1
ATOM 1124 O O . GLN A 1 151 ? 29.308 -3.994 -20.400 1.00 78.94 151 GLN A O 1
ATOM 1129 N N . ILE A 1 152 ? 29.794 -5.427 -18.735 1.00 76.88 152 ILE A N 1
ATOM 1130 C CA . ILE A 1 152 ? 30.680 -4.500 -18.007 1.00 76.88 152 ILE A CA 1
ATOM 1131 C C . ILE A 1 152 ? 31.865 -4.071 -18.890 1.00 76.88 152 ILE A C 1
ATOM 1133 O O . ILE A 1 152 ? 32.278 -2.914 -18.839 1.00 76.88 152 ILE A O 1
ATOM 1137 N N . ALA A 1 153 ? 32.383 -4.950 -19.758 1.00 78.00 153 ALA A N 1
ATOM 1138 C CA . ALA A 1 153 ? 33.419 -4.580 -20.726 1.00 78.00 153 ALA A CA 1
ATOM 1139 C C . ALA A 1 153 ? 32.958 -3.476 -21.699 1.00 78.00 153 ALA A C 1
ATOM 1141 O O . ALA A 1 153 ? 33.705 -2.530 -21.943 1.00 78.00 153 ALA A O 1
ATOM 1142 N N . GLY A 1 154 ? 31.722 -3.553 -22.207 1.00 79.31 154 GLY A N 1
ATOM 1143 C CA . GLY A 1 154 ? 31.148 -2.520 -23.077 1.00 79.31 154 GLY A CA 1
ATOM 1144 C C . GLY A 1 154 ? 30.937 -1.177 -22.368 1.00 79.31 154 GLY A C 1
ATOM 1145 O O . GLY A 1 154 ? 31.252 -0.127 -22.925 1.00 79.31 154 GLY A O 1
ATOM 1146 N N . GLU A 1 155 ? 30.477 -1.196 -21.116 1.00 76.56 155 GLU A N 1
ATOM 1147 C CA . GLU A 1 155 ? 30.327 0.020 -20.298 1.00 76.56 155 GLU A CA 1
ATOM 1148 C C . GLU A 1 155 ? 31.686 0.669 -19.980 1.00 76.56 155 GLU A C 1
ATOM 1150 O O . GLU A 1 155 ? 31.836 1.890 -20.048 1.00 76.56 155 GLU A O 1
ATOM 1155 N N . LEU A 1 156 ? 32.714 -0.139 -19.695 1.00 75.38 156 LEU A N 1
ATOM 1156 C CA . LEU A 1 156 ? 34.079 0.347 -19.482 1.00 75.38 156 LEU A CA 1
ATOM 1157 C C . LEU A 1 156 ? 34.690 0.947 -20.759 1.00 75.38 156 LEU A C 1
ATOM 1159 O O . LEU A 1 156 ? 35.418 1.933 -20.665 1.00 75.38 156 LEU A O 1
ATOM 1163 N N . GLU A 1 157 ? 34.381 0.417 -21.945 1.00 79.81 157 GLU A N 1
ATOM 1164 C CA . GLU A 1 157 ? 34.767 1.029 -23.226 1.00 79.81 157 GLU A CA 1
ATOM 1165 C C . GLU A 1 157 ? 34.121 2.405 -23.428 1.00 79.81 157 GLU A C 1
ATOM 1167 O O . GLU A 1 157 ? 34.833 3.363 -23.730 1.00 79.81 157 GLU A O 1
ATOM 1172 N N . GLN A 1 158 ? 32.812 2.534 -23.185 1.00 76.31 158 GLN A N 1
ATOM 1173 C CA . GLN A 1 158 ? 32.104 3.822 -23.250 1.00 76.31 158 GLN A CA 1
ATOM 1174 C C . GLN A 1 158 ? 32.672 4.844 -22.247 1.00 76.31 158 GLN A C 1
ATOM 1176 O O . GLN A 1 158 ? 32.814 6.023 -22.566 1.00 76.31 158 GLN A O 1
ATOM 1181 N N . ALA A 1 159 ? 33.092 4.386 -21.064 1.00 73.19 159 ALA A N 1
ATOM 1182 C CA . ALA A 1 159 ? 33.770 5.196 -20.050 1.00 73.19 159 ALA A CA 1
ATOM 1183 C C . ALA A 1 159 ? 35.265 5.482 -20.348 1.00 73.19 159 ALA A C 1
ATOM 1185 O O . ALA A 1 159 ? 35.985 5.945 -19.461 1.00 73.19 159 ALA A O 1
ATOM 1186 N N . ASN A 1 160 ? 35.756 5.203 -21.564 1.00 81.81 160 ASN A N 1
ATOM 1187 C CA . ASN A 1 160 ? 37.159 5.336 -21.994 1.00 81.81 160 ASN A CA 1
ATOM 1188 C C . ASN A 1 160 ? 38.183 4.501 -21.182 1.00 81.81 160 ASN A C 1
ATOM 1190 O O . ASN A 1 160 ? 39.384 4.770 -21.207 1.00 81.81 160 ASN A O 1
ATOM 1194 N N . ARG A 1 161 ? 37.745 3.435 -20.499 1.00 80.44 161 ARG A N 1
ATOM 1195 C CA . ARG A 1 161 ? 38.576 2.491 -19.717 1.00 80.44 161 ARG A CA 1
ATOM 1196 C C . ARG A 1 161 ? 38.933 1.230 -20.524 1.00 80.44 161 ARG A C 1
ATOM 1198 O O . ARG A 1 161 ? 38.856 0.103 -20.028 1.00 80.44 161 ARG A O 1
ATOM 1205 N N . GLY A 1 162 ? 39.329 1.416 -21.786 1.00 78.62 162 GLY A N 1
ATOM 1206 C CA . GLY A 1 162 ? 39.496 0.335 -22.770 1.00 78.62 162 GLY A CA 1
ATOM 1207 C C . GLY A 1 162 ? 40.516 -0.757 -22.407 1.00 78.62 162 GLY A C 1
ATOM 1208 O O . GLY A 1 162 ? 40.379 -1.896 -22.855 1.00 78.62 162 GLY A O 1
ATOM 1209 N N . SER A 1 163 ? 41.507 -0.466 -21.557 1.00 80.56 163 SER A N 1
ATOM 1210 C CA . SER A 1 163 ? 42.454 -1.470 -21.047 1.00 80.56 163 SER A CA 1
ATOM 1211 C C . SER A 1 163 ? 41.767 -2.502 -20.146 1.00 80.56 163 SER A C 1
ATOM 1213 O O . SER A 1 163 ? 41.904 -3.702 -20.374 1.00 80.56 163 SER A O 1
ATOM 1215 N N . THR A 1 164 ? 40.966 -2.056 -19.174 1.00 79.06 164 THR A N 1
ATOM 1216 C CA . THR A 1 164 ? 40.202 -2.940 -18.279 1.00 79.06 164 THR A CA 1
ATOM 1217 C C . THR A 1 164 ? 39.164 -3.753 -19.055 1.00 79.06 164 THR A C 1
ATOM 1219 O O . THR A 1 164 ? 39.039 -4.957 -18.838 1.00 79.06 164 THR A O 1
ATOM 1222 N N . ALA A 1 165 ? 38.475 -3.130 -20.016 1.00 80.25 165 ALA A N 1
ATOM 1223 C CA . ALA A 1 165 ? 37.537 -3.821 -20.903 1.00 80.25 165 ALA A CA 1
ATOM 1224 C C . ALA A 1 165 ? 38.209 -4.922 -21.746 1.00 80.25 165 ALA A C 1
ATOM 1226 O O . ALA A 1 165 ? 37.675 -6.026 -21.874 1.00 80.25 165 ALA A O 1
ATOM 1227 N N . SER A 1 166 ? 39.418 -4.662 -22.257 1.00 83.25 166 SER A N 1
ATOM 1228 C CA . SER A 1 166 ? 40.212 -5.657 -22.991 1.00 83.25 166 SER A CA 1
ATOM 1229 C C . SER A 1 166 ? 40.542 -6.876 -22.120 1.00 83.25 166 SER A C 1
ATOM 1231 O O . SER A 1 166 ? 40.393 -8.012 -22.577 1.00 83.25 166 SER A O 1
ATOM 1233 N N . SER A 1 167 ? 40.905 -6.663 -20.849 1.00 82.38 167 SER A N 1
ATOM 1234 C CA . SER A 1 167 ? 41.122 -7.749 -19.881 1.00 82.38 167 SER A CA 1
ATOM 1235 C C . SER A 1 167 ? 39.851 -8.561 -19.607 1.00 82.38 167 SER A C 1
ATOM 1237 O O . SER A 1 167 ? 39.919 -9.788 -19.550 1.00 82.38 167 SER A O 1
ATOM 1239 N N . LEU A 1 168 ? 38.680 -7.917 -19.509 1.00 82.31 168 LEU A N 1
ATOM 1240 C CA . LEU A 1 168 ? 37.397 -8.618 -19.348 1.00 82.31 168 LEU A CA 1
ATOM 1241 C C . LEU A 1 168 ? 37.051 -9.498 -20.559 1.00 82.31 168 LEU A C 1
ATOM 1243 O O . LEU A 1 168 ? 36.677 -10.660 -20.394 1.00 82.31 168 LEU A O 1
ATOM 1247 N N . ARG A 1 169 ? 37.234 -8.985 -21.784 1.00 85.06 169 ARG A N 1
ATOM 1248 C CA . ARG A 1 169 ? 37.024 -9.765 -23.018 1.00 85.06 169 ARG A CA 1
ATOM 1249 C C . ARG A 1 169 ? 37.985 -10.958 -23.105 1.00 85.06 169 ARG A C 1
ATOM 1251 O O . ARG A 1 169 ? 37.569 -12.049 -23.490 1.00 85.06 169 ARG A O 1
ATOM 1258 N N . ALA A 1 170 ? 39.246 -10.783 -22.702 1.00 84.44 170 ALA A N 1
ATOM 1259 C CA . ALA A 1 170 ? 40.212 -11.880 -22.612 1.00 84.44 170 ALA A CA 1
ATOM 1260 C C . ALA A 1 170 ? 39.795 -12.941 -21.572 1.00 84.44 170 ALA A C 1
ATOM 1262 O O . ALA A 1 170 ? 39.846 -14.134 -21.864 1.00 84.44 170 ALA A O 1
ATOM 1263 N N . CYS A 1 171 ? 39.310 -12.514 -20.401 1.00 82.25 171 CYS A N 1
ATOM 1264 C CA . CYS A 1 171 ? 38.784 -13.388 -19.347 1.00 82.25 171 CYS A CA 1
ATOM 1265 C C . CYS A 1 171 ? 37.626 -14.274 -19.858 1.00 82.25 171 CYS A C 1
ATOM 1267 O O . CYS A 1 171 ? 37.650 -15.494 -19.694 1.00 82.25 171 CYS A O 1
ATOM 1269 N N . VAL A 1 172 ? 36.661 -13.692 -20.582 1.00 83.62 172 VAL A N 1
ATOM 1270 C CA . VAL A 1 172 ? 35.546 -14.439 -21.200 1.00 83.62 172 VAL A CA 1
ATOM 1271 C C . VAL A 1 172 ? 36.020 -15.435 -22.261 1.00 83.62 172 VAL A C 1
ATOM 1273 O O . VAL A 1 172 ? 35.543 -16.573 -22.293 1.00 83.62 172 VAL A O 1
ATOM 1276 N N . ASN A 1 173 ? 36.970 -15.043 -23.113 1.00 85.81 173 ASN A N 1
ATOM 1277 C CA . ASN A 1 173 ? 37.518 -15.937 -24.135 1.00 85.81 173 ASN A CA 1
ATOM 1278 C C . ASN A 1 173 ? 38.227 -17.151 -23.505 1.00 85.81 173 ASN A C 1
ATOM 1280 O O . ASN A 1 173 ? 38.016 -18.278 -23.955 1.00 85.81 173 ASN A O 1
ATOM 1284 N N . ASN A 1 174 ? 38.985 -16.943 -22.422 1.00 83.12 174 ASN A N 1
ATOM 1285 C CA . ASN A 1 174 ? 39.654 -18.014 -21.675 1.00 83.12 174 ASN A CA 1
ATOM 1286 C C . ASN A 1 174 ? 38.646 -18.960 -20.995 1.00 83.12 174 ASN A C 1
ATOM 1288 O O . ASN A 1 174 ? 38.773 -20.182 -21.112 1.00 83.12 174 ASN A O 1
ATOM 1292 N N . CYS A 1 175 ? 37.606 -18.408 -20.355 1.00 82.31 175 CYS A N 1
ATOM 1293 C CA . CYS A 1 175 ? 36.507 -19.172 -19.751 1.00 82.31 175 CYS A CA 1
ATOM 1294 C C . CYS A 1 175 ? 35.839 -20.104 -20.775 1.00 82.31 175 CYS A C 1
ATOM 1296 O O . CYS A 1 175 ? 35.737 -21.317 -20.568 1.00 82.31 175 CYS A O 1
ATOM 1298 N N . ARG A 1 176 ? 35.459 -19.557 -21.939 1.00 85.69 176 ARG A N 1
ATOM 1299 C CA . ARG A 1 176 ? 34.839 -20.324 -23.029 1.00 85.69 176 ARG A CA 1
ATOM 1300 C C . ARG A 1 176 ? 35.772 -21.409 -23.563 1.00 85.69 176 ARG A C 1
ATOM 1302 O O . ARG A 1 176 ? 35.357 -22.569 -23.629 1.00 85.69 176 ARG A O 1
ATOM 1309 N N . ALA A 1 177 ? 37.039 -21.077 -23.820 1.00 85.31 177 ALA A N 1
ATOM 1310 C CA . ALA A 1 177 ? 38.067 -22.039 -24.223 1.00 85.31 177 ALA A CA 1
ATOM 1311 C C . ALA A 1 177 ? 38.290 -23.167 -23.193 1.00 85.31 177 ALA A C 1
ATOM 1313 O O . ALA A 1 177 ? 38.714 -24.257 -23.565 1.00 85.31 177 ALA A O 1
ATOM 1314 N N . GLY A 1 178 ? 37.953 -22.952 -21.914 1.00 79.00 178 GLY A N 1
ATOM 1315 C CA . GLY A 1 178 ? 38.211 -23.910 -20.833 1.00 79.00 178 GLY A CA 1
ATOM 1316 C C . GLY A 1 178 ? 39.676 -23.959 -20.417 1.00 79.00 178 GLY A C 1
ATOM 1317 O O . GLY A 1 178 ? 40.135 -24.984 -19.929 1.00 79.00 178 GLY A O 1
ATOM 1318 N N . SER A 1 179 ? 40.417 -22.878 -20.652 1.00 76.88 179 SER A N 1
ATOM 1319 C CA . SER A 1 179 ? 41.816 -22.774 -20.256 1.00 76.88 179 SER A CA 1
ATOM 1320 C C . SER A 1 179 ? 41.916 -22.424 -18.772 1.00 76.88 179 SER A C 1
ATOM 1322 O O . SER A 1 179 ? 41.313 -21.444 -18.338 1.00 76.88 179 SER A O 1
ATOM 1324 N N . GLU A 1 180 ? 42.748 -23.148 -18.019 1.00 69.25 180 GLU A N 1
ATOM 1325 C CA . GLU A 1 180 ? 43.077 -22.888 -16.600 1.00 69.25 180 GLU A CA 1
ATOM 1326 C C . GLU A 1 180 ? 43.944 -21.619 -16.400 1.00 69.25 180 GLU A C 1
ATOM 1328 O O . GLU A 1 180 ? 44.777 -21.532 -15.500 1.00 69.25 180 GLU A O 1
ATOM 1333 N N . ILE A 1 181 ? 43.790 -20.621 -17.274 1.00 64.00 181 ILE A N 1
ATOM 1334 C CA . ILE A 1 181 ? 44.516 -19.354 -17.204 1.00 64.00 181 ILE A CA 1
ATOM 1335 C C . ILE A 1 181 ? 43.991 -18.578 -15.985 1.00 64.00 181 ILE A C 1
ATOM 1337 O O . ILE A 1 181 ? 42.773 -18.398 -15.878 1.00 64.00 181 ILE A O 1
ATOM 1341 N N . PRO A 1 182 ? 44.869 -18.097 -15.082 1.00 68.25 182 PRO A N 1
ATOM 1342 C CA . PRO A 1 182 ? 44.448 -17.393 -13.876 1.00 68.25 182 PRO A CA 1
ATOM 1343 C C . PRO A 1 182 ? 43.593 -16.164 -14.204 1.00 68.25 182 PRO A C 1
ATOM 1345 O O . PRO A 1 182 ? 43.876 -15.416 -15.145 1.00 68.25 182 PRO A O 1
ATOM 1348 N N . ILE A 1 183 ? 42.547 -15.955 -13.401 1.00 74.12 183 ILE A N 1
ATOM 1349 C CA . ILE A 1 183 ? 41.596 -14.847 -13.542 1.00 74.12 183 ILE A CA 1
ATOM 1350 C C . ILE A 1 183 ? 42.324 -13.532 -13.232 1.00 74.12 183 ILE A C 1
ATOM 1352 O O . ILE A 1 183 ? 42.448 -13.124 -12.081 1.00 74.12 183 ILE A O 1
ATOM 1356 N N . ASN A 1 184 ? 42.824 -12.863 -14.272 1.00 77.75 184 ASN A N 1
ATOM 1357 C CA . ASN A 1 184 ? 43.541 -11.594 -14.150 1.00 77.75 184 ASN A CA 1
ATOM 1358 C C . ASN A 1 184 ? 42.559 -10.409 -14.066 1.00 77.75 184 ASN A C 1
ATOM 1360 O O . ASN A 1 184 ? 42.451 -9.594 -14.985 1.00 77.75 184 ASN A O 1
ATOM 1364 N N . MET A 1 185 ? 41.798 -10.362 -12.972 1.00 82.31 185 MET A N 1
ATOM 1365 C CA . MET A 1 185 ? 40.879 -9.279 -12.614 1.00 82.31 185 MET A CA 1
ATOM 1366 C C . MET A 1 185 ? 41.124 -8.852 -11.167 1.00 82.31 185 MET A C 1
ATOM 1368 O O . MET A 1 185 ? 41.549 -9.663 -10.347 1.00 82.31 185 MET A O 1
ATOM 1372 N N . SER A 1 186 ? 40.827 -7.595 -10.835 1.00 87.00 186 SER A N 1
ATOM 1373 C CA . SER A 1 186 ? 40.834 -7.155 -9.439 1.00 87.00 186 SER A CA 1
ATOM 1374 C C . SER A 1 186 ? 39.673 -7.775 -8.658 1.00 87.00 186 SER A C 1
ATOM 1376 O O . SER A 1 186 ? 38.602 -8.049 -9.203 1.00 87.00 186 SER A O 1
ATOM 1378 N N . GLU A 1 187 ? 39.877 -7.937 -7.352 1.00 85.12 187 GLU A N 1
ATOM 1379 C CA . GLU A 1 187 ? 38.852 -8.365 -6.394 1.00 85.12 187 GLU A CA 1
ATOM 1380 C C . GLU A 1 187 ? 37.611 -7.468 -6.470 1.00 85.12 187 GLU A C 1
ATOM 1382 O O . GLU A 1 187 ? 36.496 -7.968 -6.574 1.00 85.12 187 GLU A O 1
ATOM 1387 N N . GLU A 1 188 ? 37.811 -6.149 -6.548 1.00 82.81 188 GLU A N 1
ATOM 1388 C CA . GLU A 1 188 ? 36.757 -5.148 -6.754 1.00 82.81 188 GLU A CA 1
ATOM 1389 C C . GLU A 1 188 ? 35.893 -5.441 -7.997 1.00 82.81 188 GLU A C 1
ATOM 1391 O O . GLU A 1 188 ? 34.669 -5.332 -7.950 1.00 82.81 188 GLU A O 1
ATOM 1396 N N . LEU A 1 189 ? 36.511 -5.863 -9.105 1.00 80.19 189 LEU A N 1
ATOM 1397 C CA . LEU A 1 189 ? 35.811 -6.131 -10.362 1.00 80.19 189 LEU A CA 1
ATOM 1398 C C . LEU A 1 189 ? 35.094 -7.490 -10.340 1.00 80.19 189 LEU A C 1
ATOM 1400 O O . LEU A 1 189 ? 33.977 -7.593 -10.842 1.00 80.19 189 LEU A O 1
ATOM 1404 N N . MET A 1 190 ? 35.674 -8.509 -9.690 1.00 81.44 190 MET A N 1
ATOM 1405 C CA . MET A 1 190 ? 34.963 -9.763 -9.380 1.00 81.44 190 MET A CA 1
ATOM 1406 C C . MET A 1 190 ? 33.742 -9.503 -8.488 1.00 81.44 190 MET A C 1
ATOM 1408 O O . MET A 1 190 ? 32.671 -10.057 -8.737 1.00 81.44 190 MET A O 1
ATOM 1412 N N . CYS A 1 191 ? 33.875 -8.609 -7.504 1.00 80.31 191 CYS A N 1
ATOM 1413 C CA . CYS A 1 191 ? 32.776 -8.187 -6.644 1.00 80.31 191 CYS A CA 1
ATOM 1414 C C . CYS A 1 191 ? 31.640 -7.532 -7.448 1.00 80.31 191 CYS A C 1
ATOM 1416 O O . CYS A 1 191 ? 30.500 -7.984 -7.360 1.00 80.31 191 CYS A O 1
ATOM 1418 N N . GLN A 1 192 ? 31.958 -6.535 -8.283 1.00 80.25 192 GLN A N 1
ATOM 1419 C CA . GLN A 1 192 ? 30.982 -5.811 -9.116 1.00 80.25 192 GLN A CA 1
ATOM 1420 C C . GLN A 1 192 ? 30.232 -6.719 -10.110 1.00 80.25 192 GLN A C 1
ATOM 1422 O O . GLN A 1 192 ? 29.054 -6.484 -10.388 1.00 80.25 192 GLN A O 1
ATOM 1427 N N . VAL A 1 193 ? 30.884 -7.763 -10.641 1.00 80.69 193 VAL A N 1
ATOM 1428 C CA . VAL A 1 193 ? 30.220 -8.768 -11.494 1.00 80.69 193 VAL A CA 1
ATOM 1429 C C . VAL A 1 193 ? 29.165 -9.549 -10.705 1.00 80.69 193 VAL A C 1
ATOM 1431 O O . VAL A 1 193 ? 28.054 -9.738 -11.199 1.00 80.69 193 VAL A O 1
ATOM 1434 N N . ILE A 1 194 ? 29.500 -10.004 -9.492 1.00 82.94 194 ILE A N 1
ATOM 1435 C CA . ILE A 1 194 ? 28.585 -10.791 -8.654 1.00 82.94 194 ILE A CA 1
ATOM 1436 C C . ILE A 1 194 ? 27.397 -9.954 -8.178 1.00 82.94 194 ILE A C 1
ATOM 1438 O O . ILE A 1 194 ? 26.268 -10.435 -8.268 1.00 82.94 194 ILE A O 1
ATOM 1442 N N . ASP A 1 195 ? 27.622 -8.706 -7.758 1.00 79.38 195 ASP A N 1
ATOM 1443 C CA . ASP A 1 195 ? 26.549 -7.806 -7.313 1.00 79.38 195 ASP A CA 1
ATOM 1444 C C . ASP A 1 195 ? 25.457 -7.673 -8.383 1.00 79.38 195 ASP A C 1
ATOM 1446 O O . ASP A 1 195 ? 24.288 -7.956 -8.125 1.00 79.38 195 ASP A O 1
ATOM 1450 N N . ARG A 1 196 ? 25.848 -7.368 -9.627 1.00 80.25 196 ARG A N 1
ATOM 1451 C CA . ARG A 1 196 ? 24.913 -7.202 -10.753 1.00 80.25 196 ARG A CA 1
ATOM 1452 C C . ARG A 1 196 ? 24.124 -8.464 -11.103 1.00 80.25 196 ARG A C 1
ATOM 1454 O O . ARG A 1 196 ? 22.979 -8.355 -11.536 1.00 80.25 196 ARG A O 1
ATOM 1461 N N . ILE A 1 197 ? 24.708 -9.653 -10.937 1.00 79.19 197 ILE A N 1
ATOM 1462 C CA . ILE A 1 197 ? 23.987 -10.922 -11.144 1.00 79.19 197 ILE A CA 1
ATOM 1463 C C . ILE A 1 197 ? 22.910 -11.082 -10.074 1.00 79.19 197 ILE A C 1
ATOM 1465 O O . ILE A 1 197 ? 21.763 -11.386 -10.387 1.00 79.19 197 ILE A O 1
ATOM 1469 N N . VAL A 1 198 ? 23.259 -10.832 -8.815 1.00 80.44 198 VAL A N 1
ATOM 1470 C CA . VAL A 1 198 ? 22.350 -11.065 -7.693 1.00 80.44 198 VAL A CA 1
ATOM 1471 C C . VAL A 1 198 ? 21.239 -10.007 -7.617 1.00 80.44 198 VAL A C 1
ATOM 1473 O O . VAL A 1 198 ? 20.089 -10.340 -7.330 1.00 80.44 198 VAL A O 1
ATOM 1476 N N . GLU A 1 199 ? 21.529 -8.751 -7.960 1.00 84.06 199 GLU A N 1
ATOM 1477 C CA . GLU A 1 199 ? 20.509 -7.708 -8.152 1.00 84.06 199 GLU A CA 1
ATOM 1478 C C . GLU A 1 199 ? 19.517 -8.086 -9.263 1.00 84.06 199 GLU A C 1
ATOM 1480 O O . GLU A 1 199 ? 18.305 -7.929 -9.103 1.00 84.06 199 GLU A O 1
ATOM 1485 N N . LYS A 1 200 ? 20.014 -8.647 -10.373 1.00 83.12 200 LYS A N 1
ATOM 1486 C CA . LYS A 1 200 ? 19.202 -9.142 -11.493 1.00 83.12 200 LYS A CA 1
ATOM 1487 C C . LYS A 1 200 ? 18.352 -10.359 -11.108 1.00 83.12 200 LYS A C 1
ATOM 1489 O O . LYS A 1 200 ? 17.187 -10.414 -11.510 1.00 83.12 200 LYS A O 1
ATOM 1494 N N . ASP A 1 201 ? 18.882 -11.295 -10.321 1.00 82.38 201 ASP A N 1
ATOM 1495 C CA . ASP A 1 201 ? 18.120 -12.416 -9.750 1.00 82.38 201 ASP A CA 1
ATOM 1496 C C . ASP A 1 201 ? 16.969 -11.909 -8.870 1.00 82.38 201 ASP A C 1
ATOM 1498 O O . ASP A 1 201 ? 15.815 -12.314 -9.048 1.00 82.38 201 ASP A O 1
ATOM 1502 N N . LEU A 1 202 ? 17.263 -10.978 -7.955 1.00 83.88 202 LEU A N 1
ATOM 1503 C CA . LEU A 1 202 ? 16.282 -10.403 -7.034 1.00 83.88 202 LEU A CA 1
ATOM 1504 C C . LEU A 1 202 ? 15.196 -9.625 -7.784 1.00 83.88 202 LEU A C 1
ATOM 1506 O O . LEU A 1 202 ? 14.005 -9.854 -7.554 1.00 83.88 202 LEU A O 1
ATOM 1510 N N . PHE A 1 203 ? 15.592 -8.779 -8.738 1.00 86.69 203 PHE A N 1
ATOM 1511 C CA . PHE A 1 203 ? 14.677 -8.070 -9.628 1.00 86.69 203 PHE A CA 1
ATOM 1512 C C . PHE A 1 203 ? 13.755 -9.047 -10.369 1.00 86.69 203 PHE A C 1
ATOM 1514 O O . PHE A 1 203 ? 12.535 -8.887 -10.338 1.00 86.69 203 PHE A O 1
ATOM 1521 N N . GLN A 1 204 ? 14.302 -10.101 -10.989 1.00 85.06 204 GLN A N 1
ATOM 1522 C CA . GLN A 1 204 ? 13.500 -11.092 -11.710 1.00 85.06 204 GLN A CA 1
ATOM 1523 C C . GLN A 1 204 ? 12.551 -11.869 -10.791 1.00 85.06 204 GLN A C 1
ATOM 1525 O O . GLN A 1 204 ? 11.403 -12.107 -11.170 1.00 85.06 204 GLN A O 1
ATOM 1530 N N . ALA A 1 205 ? 12.988 -12.260 -9.593 1.00 83.38 205 ALA A N 1
ATOM 1531 C CA . ALA A 1 205 ? 12.144 -12.962 -8.630 1.00 83.38 205 ALA A CA 1
ATOM 1532 C C . ALA A 1 205 ? 10.964 -12.083 -8.169 1.00 83.38 205 ALA A C 1
ATOM 1534 O O . ALA A 1 205 ? 9.808 -12.517 -8.203 1.00 83.38 205 ALA A O 1
ATOM 1535 N N . MET A 1 206 ? 11.233 -10.817 -7.833 1.00 83.12 206 MET A N 1
ATOM 1536 C CA . MET A 1 206 ? 10.212 -9.842 -7.435 1.00 83.12 206 MET A CA 1
ATOM 1537 C C . MET A 1 206 ? 9.275 -9.468 -8.598 1.00 83.12 206 MET A C 1
ATOM 1539 O O . MET A 1 206 ? 8.067 -9.316 -8.391 1.00 83.12 206 MET A O 1
ATOM 1543 N N . TYR A 1 207 ? 9.791 -9.399 -9.829 1.00 84.19 207 TYR A N 1
ATOM 1544 C CA . TYR A 1 207 ? 8.997 -9.173 -11.038 1.00 84.19 207 TYR A CA 1
ATOM 1545 C C . TYR A 1 207 ? 8.034 -10.334 -11.319 1.00 84.19 207 TYR A C 1
ATOM 1547 O O . TYR A 1 207 ? 6.836 -10.119 -11.513 1.00 84.19 207 TYR A O 1
ATOM 1555 N N . ARG A 1 208 ? 8.518 -11.583 -11.240 1.00 81.94 208 ARG A N 1
ATOM 1556 C CA . ARG A 1 208 ? 7.691 -12.798 -11.382 1.00 81.94 208 ARG A CA 1
ATOM 1557 C C . ARG A 1 208 ? 6.606 -12.889 -10.298 1.00 81.94 208 ARG A C 1
ATOM 1559 O O . ARG A 1 208 ? 5.499 -13.335 -10.593 1.00 81.94 208 ARG A O 1
ATOM 1566 N N . MET A 1 209 ? 6.878 -12.405 -9.081 1.00 78.62 209 MET A N 1
ATOM 1567 C CA . MET A 1 209 ? 5.879 -12.261 -8.008 1.00 78.62 209 MET A CA 1
ATOM 1568 C C . MET A 1 209 ? 4.841 -11.149 -8.239 1.00 78.62 209 MET A C 1
ATOM 1570 O O . MET A 1 209 ? 3.883 -11.066 -7.470 1.00 78.62 209 MET A O 1
ATOM 1574 N N . LYS A 1 210 ? 5.011 -10.294 -9.259 1.00 80.50 210 LYS A N 1
ATOM 1575 C CA . LYS A 1 210 ? 4.234 -9.056 -9.457 1.00 80.50 210 LYS A CA 1
ATOM 1576 C C . LYS A 1 210 ? 4.260 -8.169 -8.204 1.00 80.50 210 LYS A C 1
ATOM 1578 O O . LYS A 1 210 ? 3.224 -7.715 -7.718 1.00 80.50 210 LYS A O 1
ATOM 1583 N N . ASN A 1 211 ? 5.457 -7.975 -7.645 1.00 82.38 211 ASN A N 1
ATOM 1584 C CA . ASN A 1 211 ? 5.664 -7.154 -6.458 1.00 82.38 211 ASN A CA 1
ATOM 1585 C C . ASN A 1 211 ? 5.236 -5.695 -6.727 1.00 82.38 211 ASN A C 1
ATOM 1587 O O . ASN A 1 211 ? 5.835 -4.999 -7.543 1.00 82.38 211 ASN A O 1
ATOM 1591 N N . SER A 1 212 ? 4.212 -5.219 -6.014 1.00 78.94 212 SER A N 1
ATOM 1592 C CA . SER A 1 212 ? 3.644 -3.879 -6.209 1.00 78.94 212 SER A CA 1
ATOM 1593 C C . SER A 1 212 ? 4.617 -2.756 -5.850 1.00 78.94 212 SER A C 1
ATOM 1595 O O . SER A 1 212 ? 4.577 -1.693 -6.458 1.00 78.94 212 SER A O 1
ATOM 1597 N N . ARG A 1 213 ? 5.523 -2.978 -4.890 1.00 81.75 213 ARG A N 1
ATOM 1598 C CA . ARG A 1 213 ? 6.542 -1.989 -4.524 1.00 81.75 213 ARG A CA 1
ATOM 1599 C C . ARG A 1 213 ? 7.60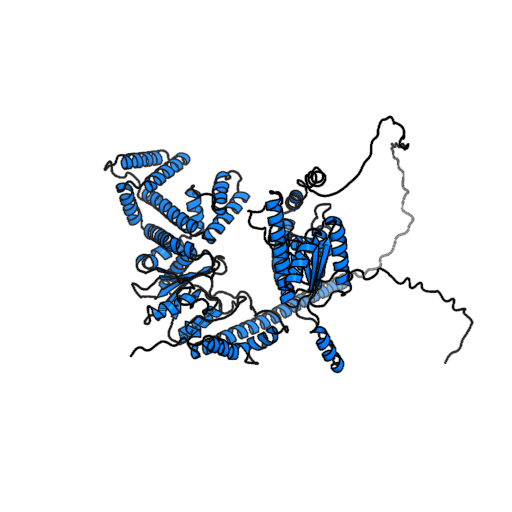6 -1.836 -5.617 1.00 81.75 213 ARG A C 1
ATOM 1601 O O . ARG A 1 213 ? 8.061 -0.721 -5.850 1.00 81.75 213 ARG A O 1
ATOM 1608 N N . LEU A 1 214 ? 7.969 -2.926 -6.298 1.00 85.56 214 LEU A N 1
ATOM 1609 C CA . LEU A 1 214 ? 8.820 -2.890 -7.490 1.00 85.56 214 LEU A CA 1
ATOM 1610 C C . LEU A 1 214 ? 8.139 -2.076 -8.598 1.00 85.56 214 LEU A C 1
ATOM 1612 O O . LEU A 1 214 ? 8.753 -1.155 -9.128 1.00 85.56 214 LEU A O 1
ATOM 1616 N N . THR A 1 215 ? 6.859 -2.345 -8.887 1.00 84.56 215 THR A N 1
ATOM 1617 C CA . THR A 1 215 ? 6.082 -1.564 -9.864 1.00 84.56 215 THR A CA 1
ATOM 1618 C C . THR A 1 215 ? 6.062 -0.075 -9.515 1.00 84.56 215 THR A C 1
ATOM 1620 O O . THR A 1 215 ? 6.412 0.734 -10.364 1.00 84.56 215 THR A O 1
ATOM 1623 N N . ASN A 1 216 ? 5.745 0.290 -8.267 1.00 83.25 216 ASN A N 1
ATOM 1624 C CA . ASN A 1 216 ? 5.691 1.692 -7.836 1.00 83.25 216 ASN A CA 1
ATOM 1625 C C . ASN A 1 216 ? 7.040 2.418 -8.002 1.00 83.25 216 ASN A C 1
ATOM 1627 O O . ASN A 1 216 ? 7.058 3.564 -8.437 1.00 83.25 216 ASN A O 1
ATOM 1631 N N . ILE A 1 217 ? 8.164 1.762 -7.688 1.00 84.94 217 ILE A N 1
ATOM 1632 C CA . ILE A 1 217 ? 9.506 2.351 -7.848 1.00 84.94 217 ILE A CA 1
ATOM 1633 C C . ILE A 1 217 ? 9.857 2.549 -9.327 1.00 84.94 217 ILE A C 1
ATOM 1635 O O . ILE A 1 217 ? 10.439 3.573 -9.676 1.00 84.94 217 ILE A O 1
ATOM 1639 N N . ILE A 1 218 ? 9.478 1.610 -10.199 1.00 86.19 218 ILE A N 1
ATOM 1640 C CA . ILE A 1 218 ? 9.674 1.746 -11.649 1.00 86.19 218 ILE A CA 1
ATOM 1641 C C . ILE A 1 218 ? 8.801 2.885 -12.204 1.00 86.19 218 ILE A C 1
ATOM 1643 O O . ILE A 1 218 ? 9.303 3.694 -12.979 1.00 86.19 218 ILE A O 1
ATOM 1647 N N . THR A 1 219 ? 7.538 3.003 -11.776 1.00 86.19 219 THR A N 1
ATOM 1648 C CA . THR A 1 219 ? 6.656 4.121 -12.160 1.00 86.19 219 THR A CA 1
ATOM 1649 C C . THR A 1 219 ? 7.238 5.467 -11.728 1.00 86.19 219 THR A C 1
ATOM 1651 O O . THR A 1 219 ? 7.382 6.350 -12.566 1.00 86.19 219 THR A O 1
ATOM 1654 N N . GLN A 1 220 ? 7.669 5.597 -10.468 1.00 86.12 220 GLN A N 1
ATOM 1655 C CA . GLN A 1 220 ? 8.289 6.825 -9.959 1.00 86.12 220 GLN A CA 1
ATOM 1656 C C . GLN A 1 220 ? 9.574 7.185 -10.730 1.00 86.12 220 GLN A C 1
ATOM 1658 O O . GLN A 1 220 ? 9.819 8.353 -11.016 1.00 86.12 220 GLN A O 1
ATOM 1663 N N . MET A 1 221 ? 10.393 6.196 -11.110 1.00 88.44 221 MET A N 1
ATOM 1664 C CA . MET A 1 221 ? 11.563 6.441 -11.964 1.00 88.44 221 MET A CA 1
ATOM 1665 C C . MET A 1 221 ? 11.170 6.944 -13.357 1.00 88.44 221 MET A C 1
ATOM 1667 O O . MET A 1 221 ? 11.813 7.858 -13.860 1.00 88.44 221 MET A O 1
ATOM 1671 N N . VAL A 1 222 ? 10.115 6.397 -13.969 1.00 87.06 222 VAL A N 1
ATOM 1672 C CA . VAL A 1 222 ? 9.595 6.893 -15.256 1.00 87.06 222 VAL A CA 1
ATOM 1673 C C . VAL A 1 222 ? 9.102 8.337 -15.135 1.00 87.06 222 VAL A C 1
ATOM 1675 O O . VAL A 1 222 ? 9.401 9.139 -16.014 1.00 87.06 222 VAL A O 1
ATOM 1678 N N . GLU A 1 223 ? 8.397 8.681 -14.056 1.00 86.75 223 GLU A N 1
ATOM 1679 C CA . GLU A 1 223 ? 7.925 10.046 -13.783 1.00 86.75 223 GLU A CA 1
ATOM 1680 C C . GLU A 1 223 ? 9.107 11.027 -13.642 1.00 86.75 223 GLU A C 1
ATOM 1682 O O . GLU A 1 223 ? 9.196 11.992 -14.400 1.00 86.75 223 GLU A O 1
ATOM 1687 N N . GLU A 1 224 ? 10.077 10.729 -12.771 1.00 86.75 224 GLU A N 1
ATOM 1688 C CA . GLU A 1 224 ? 11.278 11.559 -12.567 1.00 86.75 224 GLU A CA 1
ATOM 1689 C C . GLU A 1 224 ? 12.131 11.722 -13.843 1.00 86.75 224 GLU A C 1
ATOM 1691 O O . GLU A 1 224 ? 12.672 12.797 -14.098 1.00 86.75 224 GLU A O 1
ATOM 1696 N N . MET A 1 225 ? 12.260 10.672 -14.663 1.00 85.81 225 MET A N 1
ATOM 1697 C CA . MET A 1 225 ? 13.045 10.718 -15.906 1.00 85.81 225 MET A CA 1
ATOM 1698 C C . MET A 1 225 ? 12.341 11.527 -17.006 1.00 85.81 225 MET A C 1
ATOM 1700 O O . MET A 1 225 ? 13.011 12.209 -17.781 1.00 85.81 225 MET A O 1
ATOM 1704 N N . VAL A 1 226 ? 11.003 11.508 -17.051 1.00 84.94 226 VAL A N 1
ATOM 1705 C CA . VAL A 1 226 ? 10.198 12.341 -17.966 1.00 84.94 226 VAL A CA 1
ATOM 1706 C C . VAL A 1 226 ? 10.260 13.829 -17.593 1.00 84.94 226 VAL A C 1
ATOM 1708 O O . VAL A 1 226 ? 10.199 14.674 -18.485 1.00 84.94 226 VAL A O 1
ATOM 1711 N N . GLU A 1 227 ? 10.425 14.163 -16.310 1.00 85.12 227 GLU A N 1
ATOM 1712 C CA . GLU A 1 227 ? 10.660 15.543 -15.854 1.00 85.12 227 GLU A CA 1
ATOM 1713 C C . GLU A 1 227 ? 12.114 16.020 -16.061 1.00 85.12 227 GLU A C 1
ATOM 1715 O O . GLU A 1 227 ? 12.350 17.225 -16.167 1.00 85.12 227 GLU A O 1
ATOM 1720 N N . GLY A 1 228 ? 13.084 15.096 -16.117 1.00 74.81 228 GLY A N 1
ATOM 1721 C CA . GLY A 1 228 ? 14.523 15.389 -16.119 1.00 74.81 228 GLY A CA 1
ATOM 1722 C C . GLY A 1 228 ? 15.151 15.684 -17.488 1.00 74.81 228 GLY A C 1
ATOM 1723 O O . GLY A 1 228 ? 15.665 16.783 -17.701 1.00 74.81 228 GLY A O 1
ATOM 1724 N N . ASP A 1 229 ? 15.175 14.702 -18.399 1.00 69.62 229 ASP A N 1
ATOM 1725 C CA . ASP A 1 229 ? 15.792 14.836 -19.731 1.00 69.62 229 ASP A CA 1
ATOM 1726 C C . ASP A 1 229 ? 15.202 13.833 -20.745 1.00 69.62 229 ASP A C 1
ATOM 1728 O O . ASP A 1 229 ? 15.195 12.617 -20.536 1.00 69.62 229 ASP A O 1
ATOM 1732 N N . THR A 1 230 ? 14.772 14.330 -21.909 1.00 62.12 230 THR A N 1
ATOM 1733 C CA . THR A 1 230 ? 14.234 13.507 -23.004 1.00 62.12 230 THR A CA 1
ATOM 1734 C C . THR A 1 230 ? 15.276 12.603 -23.668 1.00 62.12 230 THR A C 1
ATOM 1736 O O . THR A 1 230 ? 14.896 11.656 -24.362 1.00 62.12 230 THR A O 1
ATOM 1739 N N . ASN A 1 231 ? 16.575 12.821 -23.432 1.00 73.19 231 ASN A N 1
ATOM 1740 C CA . ASN A 1 231 ? 17.642 11.947 -23.933 1.00 73.19 231 ASN A CA 1
ATOM 1741 C C . ASN A 1 231 ? 17.568 10.504 -23.381 1.00 73.19 231 ASN A C 1
ATOM 1743 O O . ASN A 1 231 ? 18.102 9.590 -24.009 1.00 73.19 231 ASN A O 1
ATOM 1747 N N . GLN A 1 232 ? 16.867 10.257 -22.264 1.00 80.94 232 GLN A N 1
ATOM 1748 C CA . GLN A 1 232 ? 16.715 8.919 -21.661 1.00 80.94 232 GLN A CA 1
ATOM 1749 C C . GLN A 1 232 ? 15.560 8.079 -22.253 1.00 80.94 232 GLN A C 1
ATOM 1751 O O . GLN A 1 232 ? 15.126 7.095 -21.651 1.00 80.94 232 GLN A O 1
ATOM 1756 N N . LEU A 1 233 ? 15.050 8.425 -23.443 1.00 77.19 233 LEU A N 1
ATOM 1757 C CA . LEU A 1 233 ? 13.851 7.812 -24.039 1.00 77.19 233 LEU A CA 1
ATOM 1758 C C . LEU A 1 233 ? 13.892 6.271 -24.126 1.00 77.19 233 LEU A C 1
ATOM 1760 O O . LEU A 1 233 ? 12.866 5.626 -23.902 1.00 77.19 233 LEU A O 1
ATOM 1764 N N . GLN A 1 234 ? 15.049 5.660 -24.410 1.00 83.31 234 GLN A N 1
ATOM 1765 C CA . GLN A 1 234 ? 15.177 4.194 -24.440 1.00 83.31 234 GLN A CA 1
ATOM 1766 C C . GLN A 1 234 ? 14.994 3.576 -23.044 1.00 83.31 234 GLN A C 1
ATOM 1768 O O . GLN A 1 234 ? 14.316 2.561 -22.901 1.00 83.31 234 GLN A O 1
ATOM 1773 N N . GLU A 1 235 ? 15.566 4.197 -22.016 1.00 83.62 235 GLU A N 1
ATOM 1774 C CA . GLU A 1 235 ? 15.495 3.723 -20.632 1.00 83.62 235 GLU A CA 1
ATOM 1775 C C . GLU A 1 235 ? 14.072 3.846 -20.082 1.00 83.62 235 GLU A C 1
ATOM 1777 O O . GLU A 1 235 ? 13.534 2.890 -19.523 1.00 83.62 235 GLU A O 1
ATOM 1782 N N . ILE A 1 236 ? 13.420 4.983 -20.349 1.00 79.06 236 ILE A N 1
ATOM 1783 C CA . ILE A 1 236 ? 11.991 5.202 -20.089 1.00 79.06 236 ILE A CA 1
ATOM 1784 C C . ILE A 1 236 ? 11.151 4.107 -20.769 1.00 79.06 236 ILE A C 1
ATOM 1786 O O . ILE A 1 236 ? 10.253 3.544 -20.145 1.00 79.06 236 ILE A O 1
ATOM 1790 N N . THR A 1 237 ? 11.473 3.754 -22.018 1.00 82.62 237 THR A N 1
ATOM 1791 C CA . THR A 1 237 ? 10.760 2.717 -22.786 1.00 82.62 237 THR A CA 1
ATOM 1792 C C . THR A 1 237 ? 10.932 1.314 -22.182 1.00 82.62 237 THR A C 1
ATOM 1794 O O . THR A 1 237 ? 9.941 0.597 -22.025 1.00 82.62 237 THR A O 1
ATOM 1797 N N . GLU A 1 238 ? 12.148 0.914 -21.782 1.00 83.69 238 GLU A N 1
ATOM 1798 C CA . GLU A 1 238 ? 12.379 -0.369 -21.087 1.00 83.69 238 GLU A CA 1
ATOM 1799 C C . GLU A 1 238 ? 11.606 -0.445 -19.755 1.00 83.69 238 GLU A C 1
ATOM 1801 O O . GLU A 1 238 ? 10.960 -1.459 -19.465 1.00 83.69 238 GLU A O 1
ATOM 1806 N N . LEU A 1 239 ? 11.609 0.635 -18.963 1.00 81.12 239 LEU A N 1
ATOM 1807 C CA . LEU A 1 239 ? 10.871 0.713 -17.698 1.00 81.12 239 LEU A CA 1
ATOM 1808 C C . LEU A 1 239 ? 9.347 0.649 -17.921 1.00 81.12 239 LEU A C 1
ATOM 1810 O O . LEU A 1 239 ? 8.660 -0.114 -17.238 1.00 81.12 239 LEU A O 1
ATOM 1814 N N . GLN A 1 240 ? 8.809 1.369 -18.911 1.00 79.25 240 GLN A N 1
ATOM 1815 C CA . GLN A 1 240 ? 7.382 1.339 -19.262 1.00 79.25 240 GLN A CA 1
ATOM 1816 C C . GLN A 1 240 ? 6.920 -0.053 -19.724 1.00 79.25 240 GLN A C 1
ATOM 1818 O O . GLN A 1 240 ? 5.890 -0.545 -19.251 1.00 79.25 240 GLN A O 1
ATOM 1823 N N . HIS A 1 241 ? 7.693 -0.740 -20.575 1.00 82.38 241 HIS A N 1
ATOM 1824 C CA . HIS A 1 241 ? 7.391 -2.122 -20.970 1.00 82.38 241 HIS A CA 1
ATOM 1825 C C . HIS A 1 241 ? 7.377 -3.086 -19.778 1.00 82.38 241 HIS A C 1
ATOM 1827 O O . HIS A 1 241 ? 6.540 -3.999 -19.734 1.00 82.38 241 HIS A O 1
ATOM 1833 N N . CYS A 1 242 ? 8.264 -2.856 -18.805 1.00 78.81 242 CYS A N 1
ATOM 1834 C CA . CYS A 1 242 ? 8.324 -3.605 -17.558 1.00 78.81 242 CYS A CA 1
ATOM 1835 C C . CYS A 1 242 ? 7.056 -3.388 -16.708 1.00 78.81 242 CYS A C 1
ATOM 1837 O O . CYS A 1 242 ? 6.418 -4.377 -16.333 1.00 78.81 242 CYS A O 1
ATOM 1839 N N . VAL A 1 243 ? 6.632 -2.133 -16.472 1.00 76.25 243 VAL A N 1
ATOM 1840 C CA . VAL A 1 243 ? 5.377 -1.789 -15.754 1.00 76.25 243 VAL A CA 1
ATOM 1841 C C . VAL A 1 243 ? 4.155 -2.419 -16.422 1.00 76.25 243 VAL A C 1
ATOM 1843 O O . VAL A 1 243 ? 3.316 -3.006 -15.741 1.00 76.25 243 VAL A O 1
ATOM 1846 N N . ALA A 1 244 ? 4.076 -2.357 -17.753 1.00 76.06 244 ALA A N 1
ATOM 1847 C CA . ALA A 1 244 ? 2.965 -2.910 -18.524 1.00 76.06 244 ALA A CA 1
ATOM 1848 C C . ALA A 1 244 ? 2.879 -4.453 -18.493 1.00 76.06 244 ALA A C 1
ATOM 1850 O O . ALA A 1 244 ? 1.910 -5.022 -18.995 1.00 76.06 244 ALA A O 1
ATOM 1851 N N . GLY A 1 245 ? 3.876 -5.153 -17.937 1.00 76.81 245 GLY A N 1
ATOM 1852 C CA . GLY A 1 245 ? 3.934 -6.618 -17.960 1.00 76.81 245 GLY A CA 1
ATOM 1853 C C . GLY A 1 245 ? 4.307 -7.202 -19.329 1.00 76.81 245 GLY A C 1
ATOM 1854 O O . GLY A 1 245 ? 4.032 -8.373 -19.580 1.00 76.81 245 GLY A O 1
ATOM 1855 N N . THR A 1 246 ? 4.873 -6.384 -20.227 1.00 78.81 246 THR A N 1
ATOM 1856 C CA . THR A 1 246 ? 5.073 -6.716 -21.655 1.00 78.81 246 THR A CA 1
ATOM 1857 C C . THR A 1 246 ? 6.519 -7.021 -22.038 1.00 78.81 246 THR A C 1
ATOM 1859 O O . THR A 1 246 ? 6.753 -7.582 -23.105 1.00 78.81 246 THR A O 1
ATOM 1862 N N . GLY A 1 247 ? 7.485 -6.686 -21.182 1.00 75.38 247 GLY A N 1
ATOM 1863 C CA . GLY A 1 247 ? 8.905 -6.928 -21.421 1.00 75.38 247 GLY A CA 1
ATOM 1864 C C . GLY A 1 247 ? 9.694 -7.066 -20.123 1.00 75.38 247 GLY A C 1
ATOM 1865 O O . GLY A 1 247 ? 9.237 -6.672 -19.052 1.00 75.38 247 GLY A O 1
ATOM 1866 N N . THR A 1 248 ? 10.888 -7.642 -20.221 1.00 75.62 248 THR A N 1
ATOM 1867 C CA . THR A 1 248 ? 11.852 -7.736 -19.119 1.00 75.62 248 THR A CA 1
ATOM 1868 C C . THR A 1 248 ? 12.821 -6.563 -19.175 1.00 75.62 248 THR A C 1
ATOM 1870 O O . THR A 1 248 ? 13.408 -6.335 -20.229 1.00 75.62 248 THR A O 1
ATOM 1873 N N . LEU A 1 249 ? 13.051 -5.880 -18.051 1.00 79.06 249 LEU A N 1
ATOM 1874 C CA . LEU A 1 249 ? 14.138 -4.905 -17.936 1.00 79.06 249 LEU A CA 1
ATOM 1875 C C . LEU A 1 249 ? 15.484 -5.607 -18.184 1.00 79.06 249 LEU A C 1
ATOM 1877 O O . LEU A 1 249 ? 15.778 -6.611 -17.531 1.00 79.06 249 LEU A O 1
ATOM 1881 N N . THR A 1 250 ? 16.277 -5.104 -19.132 1.00 78.62 250 THR A N 1
ATOM 1882 C CA . THR A 1 250 ? 17.543 -5.737 -19.550 1.00 78.62 250 THR A CA 1
ATOM 1883 C C . THR A 1 250 ? 18.778 -4.892 -19.269 1.00 78.62 250 THR A C 1
ATOM 1885 O O . THR A 1 250 ? 19.861 -5.451 -19.099 1.00 78.62 250 THR A O 1
ATOM 1888 N N . ASN A 1 251 ? 18.632 -3.570 -19.171 1.00 82.25 251 ASN A N 1
ATOM 1889 C CA . ASN A 1 251 ? 19.702 -2.663 -18.761 1.00 82.25 251 ASN A CA 1
ATOM 1890 C C . ASN A 1 251 ? 20.074 -2.862 -17.262 1.00 82.25 251 ASN A C 1
ATOM 1892 O O . ASN A 1 251 ? 19.252 -2.566 -16.386 1.00 82.25 251 ASN A O 1
ATOM 1896 N N . PRO A 1 252 ? 21.306 -3.309 -16.919 1.00 76.94 252 PRO A N 1
ATOM 1897 C CA . PRO A 1 252 ? 21.718 -3.529 -15.533 1.00 76.94 252 PRO A CA 1
ATOM 1898 C C . PRO A 1 252 ? 21.860 -2.241 -14.732 1.00 76.94 252 PRO A C 1
ATOM 1900 O O . PRO A 1 252 ? 21.727 -2.285 -13.516 1.00 76.94 252 PRO A O 1
ATOM 1903 N N . GLN A 1 253 ? 22.116 -1.099 -15.376 1.00 80.88 253 GLN A N 1
ATOM 1904 C CA . GLN A 1 253 ? 22.199 0.187 -14.682 1.00 80.88 253 GLN A CA 1
ATOM 1905 C C . GLN A 1 253 ? 20.818 0.585 -14.141 1.00 80.88 253 GLN A C 1
ATOM 1907 O O . GLN A 1 253 ? 20.713 1.055 -13.009 1.00 80.88 253 GLN A O 1
ATOM 1912 N N . LEU A 1 254 ? 19.748 0.278 -14.886 1.00 84.19 254 LEU A N 1
ATOM 1913 C CA . LEU A 1 254 ? 18.369 0.438 -14.421 1.00 84.19 254 LEU A CA 1
ATOM 1914 C C . LEU A 1 254 ? 17.995 -0.604 -13.357 1.00 84.19 254 LEU A C 1
ATOM 1916 O O . LEU A 1 254 ? 17.389 -0.235 -12.356 1.00 84.19 254 LEU A O 1
ATOM 1920 N N . ILE A 1 255 ? 18.400 -1.873 -13.505 1.00 85.31 255 ILE A N 1
ATOM 1921 C CA . ILE A 1 255 ? 18.208 -2.904 -12.461 1.00 85.31 255 ILE A CA 1
ATOM 1922 C C . ILE A 1 255 ? 18.895 -2.489 -11.148 1.00 85.31 255 ILE A C 1
ATOM 1924 O O . ILE A 1 255 ? 18.278 -2.561 -10.085 1.00 85.31 255 ILE A O 1
ATOM 1928 N N . HIS A 1 256 ? 20.134 -2.001 -11.217 1.00 86.06 256 HIS A N 1
ATOM 1929 C CA . HIS A 1 256 ? 20.911 -1.506 -10.081 1.00 86.06 256 HIS A CA 1
ATOM 1930 C C . HIS A 1 256 ? 20.257 -0.264 -9.453 1.00 86.06 256 HIS A C 1
ATOM 1932 O O . HIS A 1 256 ? 20.067 -0.200 -8.239 1.00 86.06 256 HIS A O 1
ATOM 1938 N N . ALA A 1 257 ? 19.835 0.713 -10.264 1.00 85.62 257 ALA A N 1
ATOM 1939 C CA . ALA A 1 257 ? 19.140 1.911 -9.788 1.00 85.62 257 ALA A CA 1
ATOM 1940 C C . ALA A 1 257 ? 17.802 1.578 -9.099 1.00 85.62 257 ALA A C 1
ATOM 1942 O O . ALA A 1 257 ? 17.535 2.073 -8.001 1.00 85.62 257 ALA A O 1
ATOM 1943 N N . VAL A 1 258 ? 16.996 0.687 -9.689 1.00 86.31 258 VAL A N 1
ATOM 1944 C CA . VAL A 1 258 ? 15.762 0.168 -9.078 1.00 86.31 258 VAL A CA 1
ATOM 1945 C C . VAL A 1 258 ? 16.080 -0.554 -7.768 1.00 86.31 258 VAL A C 1
ATOM 1947 O O . VAL A 1 258 ? 15.445 -0.269 -6.754 1.00 86.31 258 VAL A O 1
ATOM 1950 N N . THR A 1 259 ? 17.078 -1.441 -7.743 1.00 84.69 259 THR A N 1
ATOM 1951 C CA . THR A 1 259 ? 17.409 -2.252 -6.557 1.00 84.69 259 THR A CA 1
ATOM 1952 C C . THR A 1 259 ? 17.947 -1.398 -5.405 1.00 84.69 259 THR A C 1
ATOM 1954 O O . THR A 1 259 ? 17.527 -1.593 -4.266 1.00 84.69 259 THR A O 1
ATOM 1957 N N . ASN A 1 260 ? 18.748 -0.365 -5.685 1.00 86.25 260 ASN A N 1
ATOM 1958 C CA . ASN A 1 260 ? 19.177 0.627 -4.690 1.00 86.25 260 ASN A CA 1
ATOM 1959 C C . ASN A 1 260 ? 18.014 1.485 -4.148 1.00 86.25 260 ASN A C 1
ATOM 1961 O O . ASN A 1 260 ? 18.013 1.854 -2.973 1.00 86.25 260 ASN A O 1
ATOM 1965 N N . ARG A 1 261 ? 16.987 1.779 -4.963 1.00 87.38 261 ARG A N 1
ATOM 1966 C CA . ARG A 1 261 ? 15.726 2.383 -4.476 1.00 87.38 261 ARG A CA 1
ATOM 1967 C C . ARG A 1 261 ? 14.872 1.375 -3.691 1.00 87.38 261 ARG A C 1
ATOM 1969 O O . ARG A 1 261 ? 14.127 1.756 -2.783 1.00 87.38 261 ARG A O 1
ATOM 1976 N N . MET A 1 262 ? 14.975 0.078 -3.992 1.00 84.25 262 MET A N 1
ATOM 1977 C CA . MET A 1 262 ? 14.304 -0.974 -3.227 1.00 84.25 262 MET A CA 1
ATOM 1978 C C . MET A 1 262 ? 14.942 -1.161 -1.841 1.00 84.25 262 MET A C 1
ATOM 1980 O O . MET A 1 262 ? 14.202 -1.216 -0.851 1.00 84.25 262 MET A O 1
ATOM 1984 N N . PHE A 1 263 ? 16.268 -1.215 -1.739 1.00 86.25 263 PHE A N 1
ATOM 1985 C CA . PHE A 1 263 ? 16.976 -1.566 -0.508 1.00 86.25 263 PHE A CA 1
ATOM 1986 C C . PHE A 1 263 ? 18.092 -0.572 -0.206 1.00 86.25 263 PHE A C 1
ATOM 1988 O O . PHE A 1 263 ? 19.070 -0.459 -0.939 1.00 86.25 263 PHE A O 1
ATOM 1995 N N . SER A 1 264 ? 17.970 0.129 0.921 1.00 86.06 264 SER A N 1
ATOM 1996 C CA . SER A 1 264 ? 19.046 0.994 1.394 1.00 86.06 264 SER A CA 1
ATOM 1997 C C . SER A 1 264 ? 20.261 0.162 1.843 1.00 86.06 264 SER A C 1
ATOM 1999 O O . SER A 1 264 ? 20.091 -0.934 2.388 1.00 86.06 264 SER A O 1
ATOM 2001 N N . PRO A 1 265 ? 21.495 0.700 1.770 1.00 83.06 265 PRO A N 1
ATOM 2002 C CA . PRO A 1 265 ? 22.683 0.014 2.288 1.00 83.06 265 PRO A CA 1
ATOM 2003 C C . PRO A 1 265 ? 22.610 -0.346 3.784 1.00 83.06 265 PRO A C 1
ATOM 2005 O O . PRO A 1 265 ? 23.379 -1.178 4.256 1.00 83.06 265 PRO A O 1
ATOM 2008 N N . LYS A 1 266 ? 21.704 0.279 4.554 1.00 86.69 266 LYS A N 1
ATOM 2009 C CA . LYS A 1 266 ? 21.429 -0.094 5.950 1.00 86.69 266 LYS A CA 1
ATOM 2010 C C . LYS A 1 266 ? 20.603 -1.381 6.037 1.00 86.69 266 LYS A C 1
ATOM 2012 O O . LYS A 1 266 ? 20.911 -2.225 6.866 1.00 86.69 266 LYS A O 1
ATOM 2017 N N . GLU A 1 267 ? 19.583 -1.533 5.197 1.00 86.31 267 GLU A N 1
ATOM 2018 C CA . GLU A 1 267 ? 18.727 -2.726 5.157 1.00 86.31 267 GLU A CA 1
ATOM 2019 C C . GLU A 1 267 ? 19.518 -3.971 4.740 1.00 86.31 267 GLU A C 1
ATOM 2021 O O . GLU A 1 267 ? 19.426 -4.997 5.411 1.00 86.31 267 GLU A O 1
ATOM 2026 N N . LEU A 1 268 ? 20.385 -3.851 3.727 1.00 84.38 268 LEU A N 1
ATOM 2027 C CA . LEU A 1 268 ? 21.257 -4.948 3.288 1.00 84.38 268 LEU A CA 1
ATOM 2028 C C . LEU A 1 268 ? 22.235 -5.402 4.389 1.00 84.38 268 LEU A C 1
ATOM 2030 O O . LEU A 1 268 ? 22.350 -6.598 4.645 1.00 84.38 268 LEU A O 1
ATOM 2034 N N . ARG A 1 269 ? 22.860 -4.466 5.122 1.00 84.31 269 ARG A N 1
ATOM 2035 C CA . ARG A 1 269 ? 23.719 -4.803 6.278 1.00 84.31 269 ARG A CA 1
ATOM 2036 C C . ARG A 1 269 ? 22.956 -5.433 7.447 1.00 84.31 269 ARG A C 1
ATOM 2038 O O . ARG A 1 269 ? 23.532 -6.219 8.192 1.00 84.31 269 ARG A O 1
ATOM 2045 N N . ASN A 1 270 ? 21.675 -5.112 7.630 1.00 87.69 270 ASN A N 1
ATOM 2046 C CA . ASN A 1 270 ? 20.862 -5.764 8.660 1.00 87.69 270 ASN A CA 1
ATOM 2047 C C . ASN A 1 270 ? 20.532 -7.218 8.271 1.00 87.69 270 ASN A C 1
ATOM 2049 O O . ASN A 1 270 ? 20.535 -8.080 9.148 1.00 87.69 270 ASN A O 1
ATOM 2053 N N . LEU A 1 271 ? 20.288 -7.498 6.980 1.00 88.06 271 LEU A N 1
ATOM 2054 C CA . LEU A 1 271 ? 20.146 -8.869 6.466 1.00 88.06 271 LEU A CA 1
ATOM 2055 C C . LEU A 1 271 ? 21.441 -9.672 6.652 1.00 88.06 271 LEU A C 1
ATOM 2057 O O . LEU A 1 271 ? 21.395 -10.746 7.236 1.00 88.06 271 LEU A O 1
ATOM 2061 N N . GLU A 1 272 ? 22.592 -9.124 6.247 1.00 85.06 272 GLU A N 1
ATOM 2062 C CA . GLU A 1 272 ? 23.922 -9.724 6.466 1.00 85.06 272 GLU A CA 1
ATOM 2063 C C . GLU A 1 272 ? 24.150 -10.115 7.939 1.00 85.06 272 GLU A C 1
ATOM 2065 O O . GLU A 1 272 ? 24.604 -11.219 8.239 1.00 85.06 272 GLU A O 1
ATOM 2070 N N . GLN A 1 273 ? 23.804 -9.224 8.875 1.00 88.81 273 GLN A N 1
ATOM 2071 C CA . GLN A 1 273 ? 23.940 -9.461 10.318 1.00 88.81 273 GLN A CA 1
ATOM 2072 C C . GLN A 1 273 ? 22.981 -10.524 10.880 1.00 88.81 273 GLN A C 1
ATOM 2074 O O . GLN A 1 273 ? 23.151 -10.935 12.026 1.00 88.81 273 GLN A O 1
ATOM 2079 N N . ASN A 1 274 ? 21.969 -10.943 10.116 1.00 91.88 274 ASN A N 1
ATOM 2080 C CA . ASN A 1 274 ? 20.922 -11.879 10.530 1.00 91.88 274 ASN A CA 1
ATOM 2081 C C . ASN A 1 274 ? 20.646 -12.916 9.426 1.00 91.88 274 ASN A C 1
ATOM 2083 O O . ASN A 1 274 ? 19.493 -13.259 9.162 1.00 91.88 274 ASN A O 1
ATOM 2087 N N . ILE A 1 275 ? 21.701 -13.388 8.750 1.00 89.19 275 ILE A N 1
ATOM 2088 C CA . ILE A 1 275 ? 21.593 -14.324 7.619 1.00 89.19 275 ILE A CA 1
ATOM 2089 C C . ILE A 1 275 ? 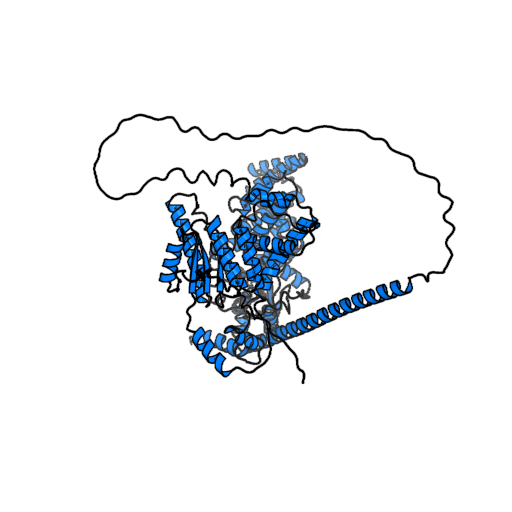20.931 -15.660 8.004 1.00 89.19 275 ILE A C 1
ATOM 2091 O O . ILE A 1 275 ? 20.278 -16.301 7.182 1.00 89.19 275 ILE A O 1
ATOM 2095 N N . ASP A 1 276 ? 20.993 -16.026 9.286 1.00 90.75 276 ASP A N 1
ATOM 2096 C CA . ASP A 1 276 ? 20.301 -17.179 9.867 1.00 90.75 276 ASP A CA 1
ATOM 2097 C C . ASP A 1 276 ? 18.773 -17.135 9.645 1.00 90.75 276 ASP A C 1
ATOM 2099 O O . ASP A 1 276 ? 18.124 -18.176 9.572 1.00 90.75 276 ASP A O 1
ATOM 2103 N N . LEU A 1 277 ? 18.189 -15.940 9.458 1.00 90.88 277 LEU A N 1
ATOM 2104 C CA . LEU A 1 277 ? 16.783 -15.772 9.072 1.00 90.88 277 LEU A CA 1
ATOM 2105 C C . LEU A 1 277 ? 16.450 -16.384 7.703 1.00 90.88 277 LEU A C 1
ATOM 2107 O O . LEU A 1 277 ? 15.291 -16.721 7.474 1.00 90.88 277 LEU A O 1
ATOM 2111 N N . LEU A 1 278 ? 17.431 -16.473 6.801 1.00 88.62 278 LEU A N 1
ATOM 2112 C CA . LEU A 1 278 ? 17.273 -16.933 5.420 1.00 88.62 278 LEU A CA 1
ATOM 2113 C C . LEU A 1 278 ? 17.819 -18.353 5.208 1.00 88.62 278 LEU A C 1
ATOM 2115 O O . LEU A 1 278 ? 17.285 -19.076 4.370 1.00 88.62 278 LEU A O 1
ATOM 2119 N N . GLN A 1 279 ? 18.840 -18.756 5.974 1.00 85.12 279 GLN A N 1
ATOM 2120 C CA . GLN A 1 279 ? 19.527 -20.046 5.817 1.00 85.12 279 GLN A CA 1
ATOM 2121 C C . GLN A 1 279 ? 19.037 -21.133 6.790 1.00 85.12 279 GLN A C 1
ATOM 2123 O O . GLN A 1 279 ? 18.830 -22.273 6.376 1.00 85.12 279 GLN A O 1
ATOM 2128 N N . ASP A 1 280 ? 18.804 -20.798 8.066 1.00 86.25 280 ASP A N 1
ATOM 2129 C CA . ASP A 1 280 ? 18.593 -21.788 9.141 1.00 86.25 280 ASP A CA 1
ATOM 2130 C C . ASP A 1 280 ? 17.110 -22.055 9.477 1.00 86.25 280 ASP A C 1
ATOM 2132 O O . ASP A 1 280 ? 16.800 -22.781 10.431 1.00 86.25 280 ASP A O 1
ATOM 2136 N N . LYS A 1 281 ? 16.172 -21.447 8.738 1.00 89.56 281 LYS A N 1
ATOM 2137 C CA . LYS A 1 281 ? 14.733 -21.468 9.050 1.00 89.56 281 LYS A CA 1
ATOM 2138 C C . LYS A 1 281 ? 13.883 -22.055 7.926 1.00 89.56 281 LYS A C 1
ATOM 2140 O O . LYS A 1 281 ? 13.923 -21.600 6.787 1.00 89.56 281 LYS A O 1
ATOM 2145 N N . GLU A 1 282 ? 13.018 -23.005 8.280 1.00 90.50 282 GLU A N 1
ATOM 2146 C CA . GLU A 1 282 ? 11.946 -23.475 7.397 1.00 90.50 282 GLU A CA 1
ATOM 2147 C C . GLU A 1 282 ? 10.953 -22.334 7.125 1.00 90.50 282 GLU A C 1
ATOM 2149 O O . GLU A 1 282 ? 10.425 -21.728 8.058 1.00 90.50 282 GLU A O 1
ATOM 2154 N N . VAL A 1 283 ? 10.676 -22.040 5.853 1.00 89.94 283 VAL A N 1
ATOM 2155 C CA . VAL A 1 283 ? 9.755 -20.964 5.461 1.00 89.94 283 VAL A CA 1
ATOM 2156 C C . VAL A 1 283 ? 8.339 -21.516 5.315 1.00 89.94 283 VAL A C 1
ATOM 2158 O O . VAL A 1 283 ? 8.061 -22.283 4.394 1.00 89.94 283 VAL A O 1
ATOM 2161 N N . VAL A 1 284 ? 7.418 -21.073 6.175 1.00 89.88 284 VAL A N 1
ATOM 2162 C CA . VAL A 1 284 ? 5.994 -21.441 6.100 1.00 89.88 284 VAL A CA 1
ATOM 2163 C C . VAL A 1 284 ? 5.157 -20.233 5.702 1.00 89.88 284 VAL A C 1
ATOM 2165 O O . VAL A 1 284 ? 5.251 -19.163 6.300 1.00 89.88 284 VAL A O 1
ATOM 2168 N N . ILE A 1 285 ? 4.297 -20.420 4.703 1.00 86.25 285 ILE A N 1
ATOM 2169 C CA . ILE A 1 285 ? 3.406 -19.386 4.173 1.00 86.25 285 ILE A CA 1
ATOM 2170 C C . ILE A 1 285 ? 1.995 -19.660 4.685 1.00 86.25 285 ILE A C 1
ATOM 2172 O O . ILE A 1 285 ? 1.386 -20.657 4.306 1.00 86.25 285 ILE A O 1
ATOM 2176 N N . LEU A 1 286 ? 1.446 -18.777 5.519 1.00 80.25 286 LEU A N 1
ATOM 2177 C CA . LEU A 1 286 ? 0.086 -18.943 6.026 1.00 80.25 286 LEU A CA 1
ATOM 2178 C C . LEU A 1 286 ? -0.944 -18.502 4.987 1.00 80.25 286 LEU A C 1
ATOM 2180 O O . LEU A 1 286 ? -1.240 -17.316 4.829 1.00 80.25 286 LEU A O 1
ATOM 2184 N N . SER A 1 287 ? -1.517 -19.488 4.299 1.00 67.00 287 SER A N 1
ATOM 2185 C CA . SER A 1 287 ? -2.709 -19.311 3.476 1.00 67.00 287 SER A CA 1
ATOM 2186 C C . SER A 1 287 ? -3.985 -19.392 4.328 1.00 67.00 287 SER A C 1
ATOM 2188 O O . SER A 1 287 ? -4.045 -20.099 5.333 1.00 67.00 287 SER A O 1
ATOM 2190 N N . GLU A 1 288 ? -5.053 -18.700 3.918 1.00 54.69 288 GLU A N 1
ATOM 2191 C CA . GLU A 1 288 ? -6.339 -18.723 4.646 1.00 54.69 288 GLU A CA 1
ATOM 2192 C C . GLU A 1 288 ? -6.959 -20.130 4.741 1.00 54.69 288 GLU A C 1
ATOM 2194 O O . GLU A 1 288 ? -7.705 -20.442 5.673 1.00 54.69 288 GLU A O 1
ATOM 2199 N N . VAL A 1 289 ? -6.634 -20.978 3.761 1.00 50.56 289 VAL A N 1
ATOM 2200 C CA . VAL A 1 289 ? -7.323 -22.234 3.448 1.00 50.56 289 VAL A CA 1
ATOM 2201 C C . VAL A 1 289 ? -6.960 -23.359 4.420 1.00 50.56 289 VAL A C 1
ATOM 2203 O O . VAL A 1 289 ? -7.792 -24.218 4.699 1.00 50.56 289 VAL A O 1
ATOM 2206 N N . GLU A 1 290 ? -5.745 -23.371 4.970 1.00 46.62 290 GLU A N 1
ATOM 2207 C CA . GLU A 1 290 ? -5.185 -24.584 5.591 1.00 46.62 290 GLU A CA 1
ATOM 2208 C C . GLU A 1 290 ? -5.724 -24.933 6.986 1.00 46.62 290 GLU A C 1
ATOM 2210 O O . GLU A 1 290 ? -5.452 -26.029 7.480 1.00 46.62 290 GLU A O 1
ATOM 2215 N N . GLN A 1 291 ? -6.530 -24.064 7.610 1.00 42.59 291 GLN A N 1
ATOM 2216 C CA . GLN A 1 291 ? -7.318 -24.429 8.804 1.00 42.59 291 GLN A CA 1
ATOM 2217 C C . GLN A 1 291 ? -8.510 -23.512 9.144 1.00 42.59 291 GLN A C 1
ATOM 2219 O O . GLN A 1 291 ? -9.181 -23.746 10.151 1.00 42.59 291 GLN A O 1
ATOM 2224 N N . GLY A 1 292 ? -8.803 -22.470 8.354 1.00 48.16 292 GLY A N 1
ATOM 2225 C CA . GLY A 1 292 ? -9.852 -21.498 8.701 1.00 48.16 292 GLY A CA 1
ATOM 2226 C C . GLY A 1 292 ? -9.499 -20.614 9.908 1.00 48.16 292 GLY A C 1
ATOM 2227 O O . GLY A 1 292 ? -10.392 -20.120 10.599 1.00 48.16 292 GLY A O 1
ATOM 2228 N N . TYR A 1 293 ? -8.199 -20.430 10.176 1.00 46.22 293 TYR A N 1
ATOM 2229 C CA . TYR A 1 293 ? -7.702 -19.441 11.138 1.00 46.22 293 TYR A CA 1
ATOM 2230 C C . TYR A 1 293 ? -7.925 -18.012 10.638 1.00 46.22 293 TYR A C 1
ATOM 2232 O O . TYR A 1 293 ? -8.306 -17.152 11.425 1.00 46.22 293 TYR A O 1
ATOM 2240 N N . ILE A 1 294 ? -7.683 -17.741 9.350 1.00 44.09 294 ILE A N 1
ATOM 2241 C CA . ILE A 1 294 ? -7.572 -16.358 8.867 1.00 44.09 294 ILE A CA 1
ATOM 2242 C C . ILE A 1 294 ? -8.939 -15.677 8.715 1.00 44.09 294 ILE A C 1
ATOM 2244 O O . ILE A 1 294 ? -9.083 -14.571 9.218 1.00 44.09 294 ILE A O 1
ATOM 2248 N N . GLU A 1 295 ? -9.973 -16.372 8.222 1.00 45.03 295 GLU A N 1
ATOM 2249 C CA . GLU A 1 295 ? -11.375 -15.889 8.230 1.00 45.03 295 GLU A CA 1
ATOM 2250 C C . GLU A 1 295 ? -11.928 -15.579 9.646 1.00 45.03 295 GLU A C 1
ATOM 2252 O O . GLU A 1 295 ? -13.051 -15.092 9.790 1.00 45.03 295 GLU A O 1
ATOM 2257 N N . LYS A 1 296 ? -11.180 -15.914 10.710 1.00 44.19 296 LYS A N 1
ATOM 2258 C CA . LYS A 1 296 ? -11.575 -15.763 12.122 1.00 44.19 296 LYS A CA 1
ATOM 2259 C C . LYS A 1 296 ? -10.606 -14.930 12.965 1.00 44.19 296 LYS A C 1
ATOM 2261 O O . LYS A 1 296 ? -10.972 -14.527 14.068 1.00 44.19 296 LYS A O 1
ATOM 2266 N N . CYS A 1 297 ? -9.399 -14.671 12.472 1.00 42.69 297 CYS A N 1
ATOM 2267 C CA . CYS A 1 297 ? -8.479 -13.683 13.027 1.00 42.69 297 CYS A CA 1
ATOM 2268 C C . CYS A 1 297 ? -8.827 -12.299 12.467 1.00 42.69 297 CYS A C 1
ATOM 2270 O O . CYS A 1 297 ? -9.314 -12.179 11.347 1.00 42.69 297 CYS A O 1
ATOM 2272 N N . GLY A 1 298 ? -8.568 -11.240 13.233 1.00 48.59 298 GLY A N 1
ATOM 2273 C CA . GLY A 1 298 ? -8.827 -9.883 12.761 1.00 48.59 298 GLY A CA 1
ATOM 2274 C C . GLY A 1 298 ? -7.983 -9.422 11.569 1.00 48.59 298 GLY A C 1
ATOM 2275 O O . GLY A 1 298 ? -7.044 -10.083 11.125 1.00 48.59 298 GLY A O 1
ATOM 2276 N N . ILE A 1 299 ? -8.315 -8.215 11.102 1.00 55.38 299 ILE A N 1
ATOM 2277 C CA . ILE A 1 299 ? -7.752 -7.540 9.915 1.00 55.38 299 ILE A CA 1
ATOM 2278 C C . ILE A 1 299 ? -6.216 -7.390 9.994 1.00 55.38 299 ILE A C 1
ATOM 2280 O O . ILE A 1 299 ? -5.537 -7.255 8.979 1.00 55.38 299 ILE A O 1
ATOM 2284 N N . HIS A 1 300 ? -5.654 -7.432 11.201 1.00 69.00 300 HIS A N 1
ATOM 2285 C CA . HIS A 1 300 ? -4.249 -7.175 11.492 1.00 69.00 300 HIS A CA 1
ATOM 2286 C C . HIS A 1 300 ? -3.346 -8.372 11.149 1.00 69.00 300 HIS A C 1
ATOM 2288 O O . HIS A 1 300 ? -3.189 -9.305 11.939 1.00 69.00 300 HIS A O 1
ATOM 2294 N N . THR A 1 301 ? -2.719 -8.320 9.970 1.00 71.75 301 THR A N 1
ATOM 2295 C CA . THR A 1 301 ? -1.736 -9.300 9.462 1.00 71.75 301 THR A CA 1
ATOM 2296 C C . THR A 1 301 ? -0.615 -9.620 10.442 1.00 71.75 301 THR A C 1
ATOM 2298 O O . THR A 1 301 ? -0.144 -10.754 10.511 1.00 71.75 301 THR A O 1
ATOM 2301 N N . ASP A 1 302 ? -0.206 -8.623 11.213 1.00 77.69 302 ASP A N 1
ATOM 2302 C CA . ASP A 1 302 ? 1.015 -8.595 12.018 1.00 77.69 302 ASP A CA 1
ATOM 2303 C C . ASP A 1 302 ? 1.052 -9.727 13.051 1.00 77.69 302 ASP A C 1
ATOM 2305 O O . ASP A 1 302 ? 2.106 -10.293 13.324 1.00 77.69 302 ASP A O 1
ATOM 2309 N N . LEU A 1 303 ? -0.115 -10.103 13.586 1.00 84.25 303 LEU A N 1
ATOM 2310 C CA . LEU A 1 303 ? -0.250 -11.114 14.638 1.00 84.25 303 LEU A CA 1
ATOM 2311 C C . LEU A 1 303 ? -0.929 -12.413 14.160 1.00 84.25 303 LEU A C 1
ATOM 2313 O O . LEU A 1 303 ? -1.101 -13.334 14.962 1.00 84.25 303 LEU A O 1
ATOM 2317 N N . LYS A 1 304 ? -1.287 -12.532 12.867 1.00 80.19 304 LYS A N 1
ATOM 2318 C CA . LYS A 1 304 ? -1.928 -13.740 12.291 1.00 80.19 304 LYS A CA 1
ATOM 2319 C C . LYS A 1 304 ? -1.046 -14.997 12.390 1.00 80.19 304 LYS A C 1
ATOM 2321 O O . LYS A 1 304 ? -1.578 -16.102 12.443 1.00 80.19 304 LYS A O 1
ATOM 2326 N N . SER A 1 305 ? 0.275 -14.827 12.442 1.00 86.31 305 SER A N 1
ATOM 2327 C CA . SER A 1 305 ? 1.303 -15.877 12.536 1.00 86.31 305 SER A CA 1
ATOM 2328 C C . SER A 1 305 ? 1.447 -16.501 13.928 1.00 86.31 305 SER A C 1
ATOM 2330 O O . SER A 1 305 ? 1.667 -17.706 14.064 1.00 86.31 305 SER A O 1
ATOM 2332 N N . ILE A 1 306 ? 1.296 -15.694 14.979 1.00 89.06 306 ILE A N 1
ATOM 2333 C CA . ILE A 1 306 ? 1.589 -16.062 16.370 1.00 89.06 306 ILE A CA 1
ATOM 2334 C C . ILE A 1 306 ? 0.792 -17.292 16.883 1.00 89.06 306 ILE A C 1
ATOM 2336 O O . ILE A 1 306 ? 1.395 -18.088 17.607 1.00 89.06 306 ILE A O 1
ATOM 2340 N N . PRO A 1 307 ? -0.496 -17.540 16.528 1.00 86.56 307 PRO A N 1
ATOM 2341 C CA . PRO A 1 307 ? -1.201 -18.747 16.972 1.00 86.56 307 PRO A CA 1
ATOM 2342 C C . PRO A 1 307 ? -0.567 -20.023 16.404 1.00 86.56 307 PRO A C 1
ATOM 2344 O O . PRO A 1 307 ? -0.339 -20.975 17.145 1.00 86.56 307 PRO A O 1
ATOM 2347 N N . TYR A 1 308 ? -0.234 -20.017 15.107 1.00 87.19 308 TYR A N 1
ATOM 2348 C CA . TYR A 1 308 ? 0.421 -21.136 14.426 1.00 87.19 308 TYR A CA 1
ATOM 2349 C C . TYR A 1 308 ? 1.818 -21.386 15.004 1.00 87.19 308 TYR A C 1
ATOM 2351 O O . TYR A 1 308 ? 2.161 -22.514 15.355 1.00 87.19 308 TYR A O 1
ATOM 2359 N N . MET A 1 309 ? 2.599 -20.318 15.198 1.00 90.44 309 MET A N 1
ATOM 2360 C CA . MET A 1 309 ? 3.940 -20.411 15.782 1.00 90.44 309 MET A CA 1
ATOM 2361 C C . MET A 1 309 ? 3.912 -20.977 17.208 1.00 90.44 309 MET A C 1
ATOM 2363 O O . MET A 1 309 ? 4.784 -21.761 17.567 1.00 90.44 309 MET A O 1
ATOM 2367 N N . ARG A 1 310 ? 2.882 -20.664 18.006 1.00 89.50 310 ARG A N 1
ATOM 2368 C CA . ARG A 1 310 ? 2.670 -21.257 19.339 1.00 89.50 310 ARG A CA 1
ATOM 2369 C C . ARG A 1 310 ? 2.149 -22.696 19.306 1.00 89.50 310 ARG A C 1
ATOM 2371 O O . ARG A 1 310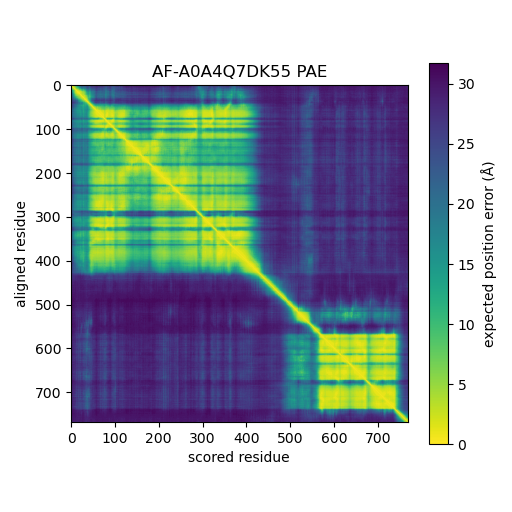 ? 2.325 -23.404 20.292 1.00 89.50 310 ARG A O 1
ATOM 2378 N N . GLU A 1 311 ? 1.524 -23.140 18.218 1.00 89.38 311 GLU A N 1
ATOM 2379 C CA . GLU A 1 311 ? 1.165 -24.551 18.029 1.00 89.38 311 GLU A CA 1
ATOM 2380 C C . GLU A 1 311 ? 2.405 -25.395 17.699 1.00 89.38 311 GLU A C 1
ATOM 2382 O O . GLU A 1 311 ? 2.597 -26.456 18.292 1.00 89.38 311 GLU A O 1
ATOM 2387 N N . LYS A 1 312 ? 3.270 -24.915 16.791 1.00 91.31 312 LYS A N 1
ATOM 2388 C CA . LYS A 1 312 ? 4.500 -25.628 16.395 1.00 91.31 312 LYS A CA 1
ATOM 2389 C C . LYS A 1 312 ? 5.607 -25.529 17.445 1.00 91.31 312 LYS A C 1
ATOM 2391 O O . LYS A 1 312 ? 6.310 -26.506 17.690 1.00 91.31 312 LYS A O 1
ATOM 2396 N N . HIS A 1 313 ? 5.718 -24.383 18.113 1.00 92.25 313 HIS A N 1
ATOM 2397 C CA . HIS A 1 313 ? 6.727 -24.097 19.131 1.00 92.25 313 HIS A CA 1
ATOM 2398 C C . HIS A 1 313 ? 6.056 -23.687 20.464 1.00 92.25 313 HIS A C 1
ATOM 2400 O O . HIS A 1 313 ? 6.139 -22.530 20.878 1.00 92.25 313 HIS A O 1
ATOM 2406 N N . PRO A 1 314 ? 5.385 -24.608 21.189 1.00 91.75 314 PRO A N 1
ATOM 2407 C CA . PRO A 1 314 ? 4.610 -24.280 22.398 1.00 91.75 314 PRO A CA 1
ATOM 2408 C C . PRO A 1 314 ? 5.453 -23.786 23.587 1.00 91.75 314 PRO A C 1
ATOM 2410 O O . PRO A 1 314 ? 4.917 -23.213 24.540 1.00 91.75 314 PRO A O 1
ATOM 2413 N N . THR A 1 315 ? 6.773 -23.982 23.539 1.00 92.62 315 THR A N 1
ATOM 2414 C CA . THR A 1 315 ? 7.743 -23.416 24.488 1.00 92.62 315 THR A CA 1
ATOM 2415 C C . THR A 1 315 ? 8.125 -21.969 24.168 1.00 92.62 315 THR A C 1
ATOM 2417 O O . THR A 1 315 ? 8.642 -21.285 25.050 1.00 92.62 315 THR A O 1
ATOM 2420 N N . ALA A 1 316 ? 7.879 -21.480 22.947 1.00 93.56 316 ALA A N 1
ATOM 2421 C CA . ALA A 1 316 ? 8.249 -20.131 22.542 1.00 93.56 316 ALA A CA 1
ATOM 2422 C C . ALA A 1 316 ? 7.427 -19.074 23.298 1.00 93.56 316 ALA A C 1
ATOM 2424 O O . ALA A 1 316 ? 6.192 -19.105 23.340 1.00 93.56 316 ALA A O 1
ATOM 2425 N N . LYS A 1 317 ? 8.143 -18.124 23.907 1.00 95.06 317 LYS A N 1
ATOM 2426 C CA . LYS A 1 317 ? 7.583 -16.987 24.657 1.00 95.06 317 LYS A CA 1
ATOM 2427 C C . LYS A 1 317 ? 7.948 -15.631 24.068 1.00 95.06 317 LYS A C 1
ATOM 2429 O O . LYS A 1 317 ? 7.380 -14.634 24.496 1.00 95.06 317 LYS A O 1
ATOM 2434 N N . VAL A 1 318 ? 8.875 -15.589 23.114 1.00 96.31 318 VAL A N 1
ATOM 2435 C CA . VAL A 1 318 ? 9.344 -14.358 22.479 1.00 96.31 318 VAL A CA 1
ATOM 2436 C C . VAL A 1 318 ? 9.270 -14.532 20.967 1.00 96.31 318 VAL A C 1
ATOM 2438 O O . VAL A 1 318 ? 9.823 -15.486 20.419 1.00 96.31 318 VAL A O 1
ATOM 2441 N N . PHE A 1 319 ? 8.564 -13.620 20.309 1.00 95.56 319 PHE A N 1
ATOM 2442 C CA . PHE A 1 319 ? 8.352 -13.623 18.864 1.00 95.56 319 PHE A CA 1
ATOM 2443 C C . PHE A 1 319 ? 8.793 -12.285 18.286 1.00 95.56 319 PHE A C 1
ATOM 2445 O O . PHE A 1 319 ? 8.461 -11.239 18.845 1.00 95.56 319 PHE A O 1
ATOM 2452 N N . ASN A 1 320 ? 9.505 -12.312 17.163 1.00 95.00 320 ASN A N 1
ATOM 2453 C CA . ASN A 1 320 ? 9.902 -11.104 16.445 1.00 95.00 320 ASN A CA 1
ATOM 2454 C C . ASN A 1 320 ? 9.080 -11.015 15.163 1.00 95.00 320 ASN A C 1
ATOM 2456 O O . ASN A 1 320 ? 9.017 -11.987 14.410 1.00 95.00 320 ASN A O 1
ATOM 2460 N N . VAL A 1 321 ? 8.443 -9.868 14.935 1.00 93.12 321 VAL A N 1
ATOM 2461 C CA . VAL A 1 321 ? 7.546 -9.624 13.802 1.00 93.12 321 VAL A CA 1
ATOM 2462 C C . VAL A 1 321 ? 8.076 -8.439 12.999 1.00 93.12 321 VAL A C 1
ATOM 2464 O O . VAL A 1 321 ? 8.073 -7.300 13.470 1.00 93.12 321 VAL A O 1
ATOM 2467 N N . GLY A 1 322 ? 8.512 -8.719 11.773 1.00 90.81 322 GLY A N 1
ATOM 2468 C CA . GLY A 1 322 ? 8.712 -7.712 10.741 1.00 90.81 322 GLY A CA 1
ATOM 2469 C C . GLY A 1 322 ? 7.409 -7.425 9.999 1.00 90.81 322 GLY A C 1
ATOM 2470 O O . GLY A 1 322 ? 6.610 -8.334 9.761 1.00 90.81 322 GLY A O 1
ATOM 2471 N N . ILE A 1 323 ? 7.190 -6.166 9.632 1.00 87.38 323 ILE A N 1
ATOM 2472 C CA . ILE A 1 323 ? 5.966 -5.675 8.990 1.00 87.38 323 ILE A CA 1
ATOM 2473 C C . ILE A 1 323 ? 6.364 -4.795 7.806 1.00 87.38 323 ILE A C 1
ATOM 2475 O O . ILE A 1 323 ? 7.199 -3.902 7.942 1.00 87.38 323 ILE A O 1
ATOM 2479 N N . ALA A 1 324 ? 5.732 -5.007 6.654 1.00 80.56 324 ALA A N 1
ATOM 2480 C CA . ALA A 1 324 ? 5.852 -4.115 5.510 1.00 80.56 324 ALA A CA 1
ATOM 2481 C C . ALA A 1 324 ? 4.481 -3.736 4.952 1.00 80.56 324 ALA A C 1
ATOM 2483 O O . ALA A 1 324 ? 3.686 -4.597 4.567 1.00 80.56 324 ALA A O 1
ATOM 2484 N N . ASN A 1 325 ? 4.254 -2.428 4.859 1.00 67.81 325 ASN A N 1
ATOM 2485 C CA . ASN A 1 325 ? 3.161 -1.838 4.099 1.00 67.81 325 ASN A CA 1
ATOM 2486 C C . ASN A 1 325 ? 3.645 -1.556 2.660 1.00 67.81 325 ASN A C 1
ATOM 2488 O O . ASN A 1 325 ? 4.827 -1.274 2.448 1.00 67.81 325 ASN A O 1
ATOM 2492 N N . ALA A 1 326 ? 2.756 -1.636 1.669 1.00 51.84 326 ALA A N 1
ATOM 2493 C CA . ALA A 1 326 ? 3.050 -1.168 0.310 1.00 51.84 326 ALA A CA 1
ATOM 2494 C C . ALA A 1 326 ? 3.280 0.361 0.259 1.00 51.84 326 ALA A C 1
ATOM 2496 O O . ALA A 1 326 ? 4.087 0.830 -0.545 1.00 51.84 326 ALA A O 1
ATOM 2497 N N . ASN A 1 327 ? 2.631 1.115 1.155 1.00 56.97 327 ASN A N 1
ATOM 2498 C CA . ASN A 1 327 ? 2.872 2.533 1.416 1.00 56.97 327 ASN A CA 1
ATOM 2499 C C . ASN A 1 327 ? 3.993 2.692 2.467 1.00 56.97 327 ASN A C 1
ATOM 2501 O O . ASN A 1 327 ? 3.772 2.385 3.643 1.00 56.97 327 ASN A O 1
ATOM 2505 N N . PRO A 1 328 ? 5.185 3.213 2.116 1.00 51.38 328 PRO A N 1
ATOM 2506 C CA . PRO A 1 328 ? 6.323 3.277 3.041 1.00 51.38 328 PRO A CA 1
ATOM 2507 C C . PRO A 1 328 ? 6.175 4.295 4.190 1.00 51.38 328 PRO A C 1
ATOM 2509 O O . PRO A 1 328 ? 7.016 4.306 5.082 1.00 51.38 328 PRO A O 1
ATOM 2512 N N . GLY A 1 329 ? 5.134 5.137 4.190 1.00 58.25 329 GLY A N 1
ATOM 2513 C CA . GLY A 1 329 ? 4.835 6.072 5.286 1.00 58.25 329 GLY A CA 1
ATOM 2514 C C . GLY A 1 329 ? 3.961 5.499 6.413 1.00 58.25 329 GLY A C 1
ATOM 2515 O O . GLY A 1 329 ? 3.792 6.152 7.437 1.00 58.25 329 GLY A O 1
ATOM 2516 N N . GLU A 1 330 ? 3.396 4.299 6.240 1.00 57.41 330 GLU A N 1
ATOM 2517 C CA . GLU A 1 330 ? 2.317 3.758 7.089 1.00 57.41 330 GLU A CA 1
ATOM 2518 C C . GLU A 1 330 ? 2.620 2.327 7.596 1.00 57.41 330 GLU A C 1
ATOM 2520 O O . GLU A 1 330 ? 1.726 1.496 7.760 1.00 57.41 330 GLU A O 1
ATOM 2525 N N . SER A 1 331 ? 3.895 1.986 7.810 1.00 58.12 331 SER A N 1
ATOM 2526 C CA . SER A 1 331 ? 4.327 0.652 8.264 1.00 58.12 331 SER A CA 1
ATOM 2527 C C . SER A 1 331 ? 4.471 0.559 9.793 1.00 58.12 331 SER A C 1
ATOM 2529 O O . SER A 1 331 ? 5.575 0.369 10.307 1.00 58.12 331 SER A O 1
ATOM 2531 N N . PHE A 1 332 ? 3.368 0.708 10.531 1.00 72.81 332 PHE A N 1
ATOM 2532 C CA . PHE A 1 332 ? 3.345 0.570 11.993 1.00 72.81 332 PHE A CA 1
ATOM 2533 C C . PHE A 1 332 ? 2.101 -0.169 12.503 1.00 72.81 332 PHE A C 1
ATOM 2535 O O . PHE A 1 332 ? 1.004 -0.027 11.965 1.00 72.81 332 PHE A O 1
ATOM 2542 N N . CYS A 1 333 ? 2.276 -0.933 13.585 1.00 75.44 333 CYS A N 1
ATOM 2543 C CA . CYS A 1 333 ? 1.183 -1.596 14.296 1.00 75.44 333 CYS A CA 1
ATOM 2544 C C . CYS A 1 333 ? 0.134 -0.574 14.753 1.00 75.44 333 CYS A C 1
ATOM 2546 O O . CYS A 1 333 ? 0.470 0.405 15.426 1.00 75.44 333 CYS A O 1
ATOM 2548 N N . CYS A 1 334 ? -1.142 -0.824 14.453 1.00 80.38 334 CYS A N 1
ATOM 2549 C CA . CYS A 1 334 ? -2.228 -0.002 14.977 1.00 80.38 334 CYS A CA 1
ATOM 2550 C C . CYS A 1 334 ? -2.500 -0.302 16.459 1.00 80.38 334 CYS A C 1
ATOM 2552 O O . CYS A 1 334 ? -2.059 -1.315 17.012 1.00 80.38 334 CYS A O 1
ATOM 2554 N N . VAL A 1 335 ? -3.338 0.529 17.080 1.00 85.75 335 VAL A N 1
ATOM 2555 C CA . VAL A 1 335 ? -3.746 0.380 18.484 1.00 85.75 335 VAL A CA 1
ATOM 2556 C C . VAL A 1 335 ? -4.371 -0.985 18.812 1.00 85.75 335 VAL A C 1
ATOM 2558 O O . VAL A 1 335 ? -4.272 -1.450 19.949 1.00 85.75 335 VAL A O 1
ATOM 2561 N N . GLY A 1 336 ? -4.976 -1.663 17.829 1.00 86.31 336 GLY A N 1
ATOM 2562 C CA . GLY A 1 336 ? -5.455 -3.040 17.956 1.00 86.31 336 GLY A CA 1
ATOM 2563 C C . GLY A 1 336 ? -4.304 -4.018 18.206 1.00 86.31 336 GLY A C 1
ATOM 2564 O O . GLY A 1 336 ? -4.318 -4.729 19.211 1.00 86.31 336 GLY A O 1
ATOM 2565 N N . CYS A 1 337 ? -3.275 -3.992 17.356 1.00 86.19 337 CYS A N 1
ATOM 2566 C CA . CYS A 1 337 ? -2.065 -4.807 17.491 1.00 86.19 337 CYS A CA 1
ATOM 2567 C C . CYS A 1 337 ? -1.333 -4.508 18.808 1.00 86.19 337 CYS A C 1
ATOM 2569 O O . CYS A 1 337 ? -0.999 -5.424 19.557 1.00 86.19 337 CYS A O 1
ATOM 2571 N N . THR A 1 338 ? -1.154 -3.223 19.135 1.00 89.25 338 THR A N 1
ATOM 2572 C CA . THR A 1 338 ? -0.527 -2.765 20.387 1.00 89.25 338 THR A CA 1
ATOM 2573 C C . THR A 1 338 ? -1.302 -3.229 21.621 1.00 89.25 338 THR A C 1
ATOM 2575 O O . THR A 1 338 ? -0.708 -3.625 22.621 1.00 89.25 338 THR A O 1
ATOM 2578 N N . THR A 1 339 ? -2.637 -3.252 21.560 1.00 90.81 339 THR A N 1
ATOM 2579 C CA . THR A 1 339 ? -3.457 -3.779 22.659 1.00 90.81 339 THR A CA 1
ATOM 2580 C C . THR A 1 339 ? -3.316 -5.294 22.807 1.00 90.81 339 THR A C 1
ATOM 2582 O O . THR A 1 339 ? -3.243 -5.791 23.928 1.00 90.81 339 THR A O 1
ATOM 2585 N N . GLU A 1 340 ? -3.256 -6.047 21.707 1.00 91.00 340 GLU A N 1
ATOM 2586 C CA . GLU A 1 340 ? -3.052 -7.499 21.766 1.00 91.00 340 GLU A CA 1
ATOM 2587 C C . GLU A 1 340 ? -1.654 -7.857 22.291 1.00 91.00 340 GLU A C 1
ATOM 2589 O O . GLU A 1 340 ? -1.539 -8.688 23.192 1.00 91.00 340 GLU A O 1
ATOM 2594 N N . GLN A 1 341 ? -0.615 -7.158 21.828 1.00 92.06 341 GLN A N 1
ATOM 2595 C CA . GLN A 1 341 ? 0.744 -7.229 22.373 1.00 92.06 341 GLN A CA 1
ATOM 2596 C C . GLN A 1 341 ? 0.753 -6.965 23.889 1.00 92.06 341 GLN A C 1
ATOM 2598 O O . GLN A 1 341 ? 1.323 -7.747 24.649 1.00 92.06 341 GLN A O 1
ATOM 2603 N N . GLU A 1 342 ? 0.079 -5.908 24.356 1.00 93.50 342 GLU A N 1
ATOM 2604 C CA . GLU A 1 342 ? -0.050 -5.603 25.786 1.00 93.50 342 GLU A CA 1
ATOM 2605 C C . GLU A 1 342 ? -0.801 -6.684 26.578 1.00 93.50 342 GLU A C 1
ATOM 2607 O O . GLU A 1 342 ? -0.546 -6.835 27.769 1.00 93.50 342 GLU A O 1
ATOM 2612 N N . VAL A 1 343 ? -1.743 -7.420 25.984 1.00 94.12 343 VAL A N 1
ATOM 2613 C CA . VAL A 1 343 ? -2.458 -8.515 26.670 1.00 94.12 343 VAL A CA 1
ATOM 2614 C C . VAL A 1 343 ? -1.630 -9.790 26.715 1.00 94.12 343 VAL A C 1
ATOM 2616 O O . VAL A 1 343 ? -1.601 -10.456 27.747 1.00 94.12 343 VAL A O 1
ATOM 2619 N N . LEU A 1 344 ? -0.933 -10.120 25.630 1.00 92.88 344 LEU A N 1
ATOM 2620 C CA . LEU A 1 344 ? -0.069 -11.296 25.564 1.00 92.88 344 LEU A CA 1
ATOM 2621 C C . LEU A 1 344 ? 1.174 -11.123 26.453 1.00 92.88 344 LEU A C 1
ATOM 2623 O O . LEU A 1 344 ? 1.577 -12.073 27.129 1.00 92.88 344 LEU A O 1
ATOM 2627 N N . LYS A 1 345 ? 1.689 -9.893 26.586 1.00 94.81 345 LYS A N 1
ATOM 2628 C CA . LYS A 1 345 ? 2.759 -9.555 27.536 1.00 94.81 345 LYS A CA 1
ATOM 2629 C C . LYS A 1 345 ? 2.347 -9.779 28.997 1.00 94.81 345 LYS A C 1
ATOM 2631 O O . LYS A 1 345 ? 3.159 -10.288 29.767 1.00 94.81 345 LYS A O 1
ATOM 2636 N N . ASP A 1 346 ? 1.089 -9.503 29.368 1.00 94.75 346 ASP A N 1
ATOM 2637 C CA . ASP A 1 346 ? 0.559 -9.824 30.709 1.00 94.75 346 ASP A CA 1
ATOM 2638 C C . ASP A 1 346 ? 0.532 -11.346 31.001 1.00 94.75 346 ASP A C 1
ATOM 2640 O O . ASP A 1 346 ? 0.369 -11.743 32.153 1.00 94.75 346 ASP A O 1
ATOM 2644 N N . GLU A 1 347 ? 0.643 -12.201 29.977 1.00 94.25 347 GLU A N 1
ATOM 2645 C CA . GLU A 1 347 ? 0.663 -13.672 30.074 1.00 94.25 347 GLU A CA 1
ATOM 2646 C C . GLU A 1 347 ? 2.071 -14.261 29.848 1.00 94.25 347 GLU A C 1
ATOM 2648 O O . GLU A 1 347 ? 2.229 -15.467 29.630 1.00 94.25 347 GLU A O 1
ATOM 2653 N N . GLY A 1 348 ? 3.108 -13.416 29.864 1.00 94.75 348 GLY A N 1
ATOM 2654 C CA . GLY A 1 348 ? 4.490 -13.830 29.622 1.00 94.75 348 GLY A CA 1
ATOM 2655 C C . GLY A 1 348 ? 4.784 -14.209 28.167 1.00 94.75 348 GLY A C 1
ATOM 2656 O O . GLY A 1 348 ? 5.674 -15.022 27.927 1.00 94.75 348 GLY A O 1
ATOM 2657 N N . VAL A 1 349 ? 4.036 -13.660 27.203 1.00 94.88 349 VAL A N 1
ATOM 2658 C CA . VAL A 1 349 ? 4.328 -13.759 25.765 1.00 94.88 349 VAL A CA 1
ATOM 2659 C C . VAL A 1 349 ? 4.753 -12.387 25.243 1.00 94.88 349 VAL A C 1
ATOM 2661 O O . VAL A 1 349 ? 3.936 -11.487 25.055 1.00 94.88 349 VAL A O 1
ATOM 2664 N N . THR A 1 350 ? 6.049 -12.228 25.001 1.00 95.12 350 THR A N 1
ATOM 2665 C CA . THR A 1 350 ? 6.633 -11.030 24.396 1.00 95.12 350 THR A CA 1
ATOM 2666 C C . THR A 1 350 ? 6.508 -11.105 22.877 1.00 95.12 350 THR A C 1
ATOM 2668 O O . THR A 1 350 ? 6.873 -12.104 22.259 1.00 95.12 350 THR A O 1
ATOM 2671 N N . ILE A 1 351 ? 6.034 -10.022 22.267 1.00 93.38 351 ILE A N 1
ATOM 2672 C CA . ILE A 1 351 ? 6.046 -9.832 20.815 1.00 93.38 351 ILE A CA 1
ATOM 2673 C C . ILE A 1 351 ? 6.808 -8.538 20.548 1.00 93.38 351 ILE A C 1
ATOM 2675 O O . ILE A 1 351 ? 6.437 -7.487 21.077 1.00 93.38 351 ILE A O 1
ATOM 2679 N N . ASN A 1 352 ? 7.868 -8.626 19.753 1.00 93.44 352 ASN A N 1
ATOM 2680 C CA . ASN A 1 352 ? 8.713 -7.507 19.368 1.00 93.44 352 ASN A CA 1
ATOM 2681 C C . ASN A 1 352 ? 8.358 -7.070 17.941 1.00 93.44 352 ASN A C 1
ATOM 2683 O O . ASN A 1 352 ? 8.245 -7.902 17.042 1.00 93.44 352 ASN A O 1
ATOM 2687 N N . VAL A 1 353 ? 8.195 -5.764 17.754 1.00 89.88 353 VAL A N 1
ATOM 2688 C CA . VAL A 1 353 ? 7.842 -5.083 16.497 1.00 89.88 353 VAL A CA 1
ATOM 2689 C C . VAL A 1 353 ? 8.606 -3.762 16.457 1.00 89.88 353 VAL A C 1
ATOM 2691 O O . VAL A 1 353 ? 8.826 -3.158 17.507 1.00 89.88 353 VAL A O 1
ATOM 2694 N N . SER A 1 354 ? 9.018 -3.304 15.273 1.00 80.31 354 SER A N 1
ATOM 2695 C CA . SER A 1 354 ? 9.860 -2.102 15.150 1.00 80.31 354 SER A CA 1
ATOM 2696 C C . SER A 1 354 ? 9.134 -0.797 15.494 1.00 80.31 354 SER A C 1
ATOM 2698 O O . SER A 1 354 ? 9.744 0.118 16.042 1.00 80.31 354 SER A O 1
ATOM 2700 N N . ALA A 1 355 ? 7.838 -0.706 15.180 1.00 81.44 355 ALA A N 1
ATOM 2701 C CA . ALA A 1 355 ? 7.030 0.489 15.398 1.00 81.44 355 ALA A CA 1
ATOM 2702 C C . ALA A 1 355 ? 5.606 0.126 15.838 1.00 81.44 355 ALA A C 1
ATOM 2704 O O . ALA A 1 355 ? 4.938 -0.711 15.222 1.00 81.44 355 ALA A O 1
ATOM 2705 N N . ILE A 1 356 ? 5.137 0.796 16.890 1.00 81.75 356 ILE A N 1
ATOM 2706 C CA . ILE A 1 356 ? 3.768 0.706 17.408 1.00 81.75 356 ILE A CA 1
ATOM 2707 C C . ILE A 1 356 ? 3.151 2.097 17.472 1.00 81.75 356 ILE A C 1
ATOM 2709 O O . ILE A 1 356 ? 3.846 3.071 17.746 1.00 81.75 356 ILE A O 1
ATOM 2713 N N . SER A 1 357 ? 1.840 2.193 17.285 1.00 81.56 357 SER A N 1
ATOM 2714 C CA . SER A 1 357 ? 1.085 3.389 17.640 1.00 81.56 357 SER A CA 1
ATOM 2715 C C . SER A 1 357 ? 0.054 3.054 18.714 1.00 81.56 357 SER A C 1
ATOM 2717 O O . SER A 1 357 ? -0.708 2.093 18.607 1.00 81.56 357 SER A O 1
ATOM 2719 N N . HIS A 1 358 ? 0.030 3.863 19.771 1.00 81.75 358 HIS A N 1
ATOM 2720 C CA . HIS A 1 358 ? -0.914 3.706 20.879 1.00 81.75 358 HIS A CA 1
ATOM 2721 C C . HIS A 1 358 ? -2.269 4.373 20.593 1.00 81.75 358 HIS A C 1
ATOM 2723 O O . HIS A 1 358 ? -3.213 4.189 21.363 1.00 81.75 358 HIS A O 1
ATOM 2729 N N . ASP A 1 359 ? -2.358 5.135 19.502 1.00 80.44 359 ASP A N 1
ATOM 2730 C CA . ASP A 1 359 ? -3.465 6.029 19.185 1.00 80.44 359 ASP A CA 1
ATOM 2731 C C . ASP A 1 359 ? -3.824 6.090 17.685 1.00 80.44 359 ASP A C 1
ATOM 2733 O O . ASP A 1 359 ? -4.733 6.831 17.305 1.00 80.44 359 ASP A O 1
ATOM 2737 N N . HIS A 1 360 ? -3.179 5.288 16.830 1.00 82.62 360 HIS A N 1
ATOM 2738 C CA . HIS A 1 360 ? -3.645 5.045 15.469 1.00 82.62 360 HIS A CA 1
ATOM 2739 C C . HIS A 1 360 ? -4.848 4.100 15.487 1.00 82.62 360 HIS A C 1
ATOM 2741 O O . HIS A 1 360 ? -4.719 2.887 15.685 1.00 82.62 360 HIS A O 1
ATOM 2747 N N . PHE A 1 361 ? -6.016 4.682 15.229 1.00 77.31 361 PHE A N 1
ATOM 2748 C CA . PHE A 1 361 ? -7.298 3.999 15.104 1.00 77.31 361 PHE A CA 1
ATOM 2749 C C . PHE A 1 361 ? -7.727 3.983 13.622 1.00 77.31 361 PHE A C 1
ATOM 2751 O O . PHE A 1 361 ? -8.420 4.908 13.183 1.00 77.31 361 PHE A O 1
ATOM 2758 N N . PRO A 1 362 ? -7.319 2.984 12.814 1.00 69.00 362 PRO A N 1
ATOM 2759 C CA . PRO A 1 362 ? -7.733 2.867 11.414 1.00 69.00 362 PRO A CA 1
ATOM 2760 C C . PRO A 1 362 ? -9.244 2.616 11.269 1.00 69.00 362 PRO A C 1
ATOM 2762 O O . PRO A 1 362 ? -9.904 2.082 12.159 1.00 69.00 362 PRO A O 1
ATOM 2765 N N . LYS A 1 363 ? -9.820 2.965 10.113 1.00 60.44 363 LYS A N 1
ATOM 2766 C CA . LYS A 1 363 ? -11.212 2.602 9.789 1.00 60.44 363 LYS A CA 1
ATOM 2767 C C . LYS A 1 363 ? -11.316 1.079 9.626 1.00 60.44 363 LYS A C 1
ATOM 2769 O O . LYS A 1 363 ? -10.799 0.544 8.651 1.00 60.44 363 LYS A O 1
ATOM 2774 N N . GLY A 1 364 ? -11.998 0.380 10.534 1.00 59.94 364 GLY A N 1
ATOM 2775 C CA . GLY A 1 364 ? -12.167 -1.072 10.431 1.00 59.94 364 GLY A CA 1
ATOM 2776 C C . GLY A 1 364 ? -12.724 -1.743 11.686 1.00 59.94 364 GLY A C 1
ATOM 2777 O O . GLY A 1 364 ? -13.257 -1.089 12.581 1.00 59.94 364 GLY A O 1
ATOM 2778 N N . PHE A 1 365 ? -12.600 -3.072 11.736 1.00 57.72 365 PHE A N 1
ATOM 2779 C CA . PHE A 1 365 ? -12.980 -3.902 12.880 1.00 57.72 365 PHE A CA 1
ATOM 2780 C C . PHE A 1 365 ? -11.748 -4.293 13.707 1.00 57.72 365 PHE A C 1
ATOM 2782 O O . PHE A 1 365 ? -10.889 -5.033 13.229 1.00 57.72 365 PHE A O 1
ATOM 2789 N N . TYR A 1 366 ? -11.716 -3.867 14.971 1.00 70.69 366 TYR A N 1
ATOM 2790 C CA . TYR A 1 366 ? -10.693 -4.224 15.964 1.00 70.69 366 TYR A CA 1
ATOM 2791 C C . TYR A 1 366 ? -10.919 -5.634 16.534 1.00 70.69 366 TYR A C 1
ATOM 2793 O O . TYR A 1 366 ? -11.184 -5.817 17.724 1.00 70.69 366 TYR A O 1
ATOM 2801 N N . ALA A 1 367 ? -10.886 -6.639 15.663 1.00 72.19 367 ALA A N 1
ATOM 2802 C CA . ALA A 1 367 ? -10.878 -8.032 16.081 1.00 72.19 367 ALA A CA 1
ATOM 2803 C C . ALA A 1 367 ? -9.436 -8.448 16.448 1.00 72.19 367 ALA A C 1
ATOM 2805 O O . ALA A 1 367 ? -8.522 -8.189 15.662 1.00 72.19 367 ALA A O 1
ATOM 2806 N N . PRO A 1 368 ? -9.204 -9.088 17.608 1.00 77.94 368 PRO A N 1
ATOM 2807 C CA . PRO A 1 368 ? -7.902 -9.665 17.929 1.00 77.94 368 PRO A CA 1
ATOM 2808 C C . PRO A 1 368 ? -7.639 -10.948 17.119 1.00 77.94 368 PRO A C 1
ATOM 2810 O O . PRO A 1 368 ? -8.537 -11.501 16.476 1.00 77.94 368 PRO A O 1
ATOM 2813 N N . SER A 1 369 ? -6.410 -11.460 17.166 1.00 77.81 369 SER A N 1
ATOM 2814 C CA . SER A 1 369 ? -6.078 -12.786 16.640 1.00 77.81 369 SER A CA 1
ATOM 2815 C C . SER A 1 369 ? -6.624 -13.909 17.536 1.00 77.81 369 SER A C 1
ATOM 2817 O O . SER A 1 369 ? -7.000 -13.708 18.698 1.00 77.81 369 SER A O 1
ATOM 2819 N N . MET A 1 370 ? -6.585 -15.146 17.032 1.00 77.50 370 MET A N 1
ATOM 2820 C CA . MET A 1 370 ? -6.953 -16.342 17.798 1.00 77.50 370 MET A CA 1
ATOM 2821 C C . MET A 1 370 ? -6.120 -16.570 19.074 1.00 77.50 370 MET A C 1
ATOM 2823 O O . MET A 1 370 ? -6.569 -17.322 19.937 1.00 77.50 370 MET A O 1
ATOM 2827 N N . ASN A 1 371 ? -4.978 -15.895 19.271 1.00 80.00 371 ASN A N 1
ATOM 2828 C CA . ASN A 1 371 ? -4.241 -15.929 20.546 1.00 80.00 371 ASN A CA 1
ATOM 2829 C C . ASN A 1 371 ? -5.033 -15.355 21.724 1.00 80.00 371 ASN A C 1
ATOM 2831 O O . ASN A 1 371 ? -4.864 -15.817 22.850 1.00 80.00 371 ASN A O 1
ATOM 2835 N N . VAL A 1 372 ? -5.847 -14.334 21.455 1.00 84.75 372 VAL A N 1
ATOM 2836 C CA . VAL A 1 372 ? -6.639 -13.595 22.443 1.00 84.75 372 VAL A CA 1
ATOM 2837 C C . VAL A 1 372 ? -8.127 -13.914 22.302 1.00 84.75 372 VAL A C 1
ATOM 2839 O O . VAL A 1 372 ? -8.823 -13.989 23.309 1.00 84.75 372 VAL A O 1
ATOM 2842 N N . ALA A 1 373 ? -8.612 -14.186 21.086 1.00 81.88 373 ALA A N 1
ATOM 2843 C CA . ALA A 1 373 ? -9.995 -14.603 20.858 1.00 81.88 373 ALA A CA 1
ATOM 2844 C C . ALA A 1 373 ? -10.324 -15.988 21.458 1.00 81.88 373 ALA A C 1
ATOM 2846 O O . ALA A 1 373 ? -11.455 -16.224 21.871 1.00 81.88 373 ALA A O 1
ATOM 2847 N N . SER A 1 374 ? -9.359 -16.913 21.543 1.00 80.94 374 SER A N 1
ATOM 2848 C CA . SER A 1 374 ? -9.625 -18.261 22.078 1.00 80.94 374 SER A CA 1
ATOM 2849 C C . SER A 1 374 ? -9.727 -18.344 23.611 1.00 80.94 374 SER A C 1
ATOM 2851 O O . SER A 1 374 ? -10.309 -19.306 24.111 1.00 80.94 374 SER A O 1
ATOM 2853 N N . ASP A 1 375 ? -9.227 -17.350 24.358 1.00 84.62 375 ASP A N 1
ATOM 2854 C CA . ASP A 1 375 ? -9.370 -17.261 25.820 1.00 84.62 375 ASP A CA 1
ATOM 2855 C C . ASP A 1 375 ? -10.233 -16.044 26.193 1.00 84.62 375 ASP A C 1
ATOM 2857 O O . ASP A 1 375 ? -9.797 -14.895 26.110 1.00 84.62 375 ASP A O 1
ATOM 2861 N N . THR A 1 376 ? -11.449 -16.296 26.686 1.00 85.25 376 THR A N 1
ATOM 2862 C CA . THR A 1 376 ? -12.403 -15.276 27.157 1.00 85.25 376 THR A CA 1
ATOM 2863 C C . THR A 1 376 ? -11.789 -14.292 28.164 1.00 85.25 376 THR A C 1
ATOM 2865 O O . THR A 1 376 ? -12.163 -13.119 28.194 1.00 85.25 376 THR A O 1
ATOM 2868 N N . ARG A 1 377 ? -10.827 -14.730 28.986 1.00 93.31 377 ARG A N 1
ATOM 2869 C CA . ARG A 1 377 ? -10.096 -13.874 29.935 1.00 93.31 377 ARG A CA 1
ATOM 2870 C C . ARG A 1 377 ? -9.196 -12.876 29.204 1.00 93.31 377 ARG A C 1
ATOM 2872 O O . ARG A 1 377 ? -9.142 -11.713 29.604 1.00 93.31 377 ARG A O 1
ATOM 2879 N N . LEU A 1 378 ? -8.529 -13.303 28.131 1.00 88.62 378 LEU A N 1
ATOM 2880 C CA . LEU A 1 378 ? -7.676 -12.441 27.311 1.00 88.62 378 LEU A CA 1
ATOM 2881 C C . LEU A 1 378 ? -8.504 -11.513 26.433 1.00 88.62 378 LEU A C 1
ATOM 2883 O O . LEU A 1 378 ? -8.202 -10.323 26.404 1.00 88.62 378 LEU A O 1
ATOM 2887 N N . LEU A 1 379 ? -9.589 -11.996 25.816 1.00 85.38 379 LEU A N 1
ATOM 2888 C CA . LEU A 1 379 ? -10.548 -11.128 25.128 1.00 85.38 379 LEU A CA 1
ATOM 2889 C C . LEU A 1 379 ? -11.042 -10.016 26.066 1.00 85.38 379 LEU A C 1
ATOM 2891 O O . LEU A 1 379 ? -11.011 -8.845 25.702 1.00 85.38 379 LEU A O 1
ATOM 2895 N N . ASN A 1 380 ? -11.439 -10.352 27.296 1.00 81.31 380 ASN A N 1
ATOM 2896 C CA . ASN A 1 380 ? -11.897 -9.348 28.256 1.00 81.31 380 ASN A CA 1
ATOM 2897 C C . ASN A 1 380 ? -10.776 -8.367 28.655 1.00 81.31 380 ASN A C 1
ATOM 2899 O O . ASN A 1 380 ? -11.044 -7.171 28.782 1.00 81.31 380 ASN A O 1
ATOM 2903 N N . LYS A 1 381 ? -9.518 -8.812 28.816 1.00 89.50 381 LYS A N 1
ATOM 2904 C CA . LYS A 1 381 ? -8.371 -7.895 28.993 1.00 89.50 381 LYS A CA 1
ATOM 2905 C C . LYS A 1 381 ? -8.209 -6.964 27.782 1.00 89.50 381 LYS A C 1
ATOM 2907 O O . LYS A 1 381 ? -8.076 -5.756 27.969 1.00 89.50 381 LYS A O 1
ATOM 2912 N N . TYR A 1 382 ? -8.259 -7.511 26.568 1.00 88.94 382 TYR A N 1
ATOM 2913 C CA . TYR A 1 382 ? -8.095 -6.796 25.299 1.00 88.94 382 TYR A CA 1
ATOM 2914 C C . TYR A 1 382 ? -9.164 -5.728 25.113 1.00 88.94 382 TYR A C 1
ATOM 2916 O O . TYR A 1 382 ? -8.836 -4.552 24.977 1.00 88.94 382 TYR A O 1
ATOM 2924 N N . THR A 1 383 ? -10.437 -6.115 25.222 1.00 85.44 383 THR A N 1
ATOM 2925 C CA . THR A 1 383 ? -11.580 -5.202 25.169 1.00 85.44 383 THR A CA 1
ATOM 2926 C C . THR A 1 383 ? -11.404 -4.052 26.158 1.00 85.44 383 THR A C 1
ATOM 2928 O O . THR A 1 383 ? -11.529 -2.896 25.768 1.00 85.44 383 THR A O 1
ATOM 2931 N N . ASN A 1 384 ? -11.039 -4.339 27.412 1.00 84.75 384 ASN A N 1
ATOM 2932 C CA . ASN A 1 384 ? -10.859 -3.309 28.436 1.00 84.75 384 ASN A CA 1
ATOM 2933 C C . ASN A 1 384 ? -9.639 -2.396 28.198 1.00 84.75 384 ASN A C 1
ATOM 2935 O O . ASN A 1 384 ? -9.721 -1.205 28.503 1.00 84.75 384 ASN A O 1
ATOM 2939 N N . LYS A 1 385 ? -8.518 -2.907 27.666 1.00 91.56 385 LYS A N 1
ATOM 2940 C CA . LYS A 1 385 ? -7.345 -2.082 27.317 1.00 91.56 385 LYS A CA 1
ATOM 2941 C C . LYS A 1 385 ? -7.623 -1.206 26.083 1.00 91.56 385 LYS A C 1
ATOM 2943 O O . LYS A 1 385 ? -7.370 -0.005 26.143 1.00 91.56 385 LYS A O 1
ATOM 2948 N N . LEU A 1 386 ? -8.223 -1.758 25.022 1.00 87.31 386 LEU A N 1
ATOM 2949 C CA . LEU A 1 386 ? -8.603 -1.022 23.804 1.00 87.31 386 LEU A CA 1
ATOM 2950 C C . LEU A 1 386 ? -9.605 0.097 24.118 1.00 87.31 386 LEU A C 1
ATOM 2952 O O . LEU A 1 386 ? -9.449 1.227 23.662 1.00 87.31 386 LEU A O 1
ATOM 2956 N N . TYR A 1 387 ? -10.603 -0.210 24.951 1.00 85.19 387 TYR A N 1
ATOM 2957 C CA . TYR A 1 387 ? -11.617 0.738 25.407 1.00 85.19 387 TYR A CA 1
ATOM 2958 C C . TYR A 1 387 ? -11.020 1.959 26.113 1.00 85.19 387 TYR A C 1
ATOM 2960 O O . TYR A 1 387 ? -11.441 3.087 25.858 1.00 85.19 387 TYR A O 1
ATOM 2968 N N . ARG A 1 388 ? -10.029 1.739 26.990 1.00 86.00 388 ARG A N 1
ATOM 2969 C CA . ARG A 1 388 ? -9.308 2.821 27.674 1.00 86.00 388 ARG A CA 1
ATOM 2970 C C . ARG A 1 388 ? -8.572 3.689 26.660 1.00 86.00 388 ARG A C 1
ATOM 2972 O O . ARG A 1 388 ? -8.907 4.856 26.554 1.00 86.00 388 ARG A O 1
ATOM 2979 N N . LYS A 1 389 ? -7.722 3.102 25.809 1.00 88.62 389 LYS A N 1
ATOM 2980 C CA . LYS A 1 389 ? -6.977 3.837 24.765 1.00 88.62 389 LYS A CA 1
ATOM 2981 C C . LYS A 1 389 ? -7.888 4.689 23.869 1.00 88.62 389 LYS A C 1
ATOM 2983 O O . LYS A 1 389 ? -7.567 5.837 23.581 1.00 88.62 389 LYS A O 1
ATOM 2988 N N . ALA A 1 390 ? -9.042 4.152 23.462 1.00 85.06 390 ALA A N 1
ATOM 2989 C CA . ALA A 1 390 ? -10.021 4.867 22.640 1.00 85.06 390 ALA A CA 1
ATOM 2990 C C . ALA A 1 390 ? -10.670 6.043 23.391 1.00 85.06 390 ALA A C 1
ATOM 2992 O O . ALA A 1 390 ? -10.818 7.137 22.841 1.00 85.06 390 ALA A O 1
ATOM 2993 N N . ARG A 1 391 ? -11.007 5.847 24.673 1.00 84.88 391 ARG A N 1
ATOM 2994 C CA . ARG A 1 391 ? -11.466 6.922 25.560 1.00 84.88 391 ARG A CA 1
ATOM 2995 C C . ARG A 1 391 ? -10.380 7.986 25.758 1.00 84.88 391 ARG A C 1
ATOM 2997 O O . ARG A 1 391 ? -10.678 9.169 25.630 1.00 84.88 391 ARG A O 1
ATOM 3004 N N . ASP A 1 392 ? -9.145 7.581 26.025 1.00 86.31 392 ASP A N 1
ATOM 3005 C CA . ASP A 1 392 ? -8.019 8.474 26.310 1.00 86.31 392 ASP A CA 1
ATOM 3006 C C . ASP A 1 392 ? -7.679 9.338 25.077 1.00 86.31 392 ASP A C 1
ATOM 3008 O O . ASP A 1 392 ? -7.528 10.557 25.193 1.00 86.31 392 ASP A O 1
ATOM 3012 N N . LYS A 1 393 ? -7.669 8.744 23.870 1.00 84.94 393 LYS A N 1
ATOM 3013 C CA . LYS A 1 393 ? -7.529 9.469 22.591 1.00 84.94 393 LYS A CA 1
ATOM 3014 C C . LYS A 1 393 ? -8.698 10.427 22.349 1.00 84.94 393 LYS A C 1
ATOM 3016 O O . LYS A 1 393 ? -8.454 11.564 21.952 1.00 84.94 393 LYS A O 1
ATOM 3021 N N . LYS A 1 394 ? -9.944 10.039 22.656 1.00 83.19 394 LYS A N 1
ATOM 3022 C CA . LYS A 1 394 ? -11.096 10.959 22.598 1.00 83.19 394 LYS A CA 1
ATOM 3023 C C . LYS A 1 394 ? -10.929 12.148 23.553 1.00 83.19 394 LYS A C 1
ATOM 3025 O O . LYS A 1 394 ? -11.130 13.287 23.143 1.00 83.19 394 LYS A O 1
ATOM 3030 N N . GLU A 1 395 ? -10.544 11.906 24.805 1.00 84.81 395 GLU A N 1
ATOM 3031 C CA . GLU A 1 395 ? -10.336 12.968 25.797 1.00 84.81 395 GLU A CA 1
ATOM 3032 C C . GLU A 1 395 ? -9.144 13.879 25.448 1.00 84.81 395 GLU A C 1
ATOM 3034 O O . GLU A 1 395 ? -9.185 15.070 25.764 1.00 84.81 395 GLU A O 1
ATOM 3039 N N . ASN A 1 396 ? -8.116 13.364 24.760 1.00 83.06 396 ASN A N 1
ATOM 3040 C CA . ASN A 1 396 ? -7.055 14.175 24.150 1.00 83.06 396 ASN A CA 1
ATOM 3041 C C . ASN A 1 396 ? -7.608 15.053 23.014 1.00 83.06 396 ASN A C 1
ATOM 3043 O O . ASN A 1 396 ? -7.474 16.272 23.085 1.00 83.06 396 ASN A O 1
ATOM 3047 N N . MET A 1 397 ? -8.308 14.474 22.031 1.00 80.44 397 MET A N 1
ATOM 3048 C CA . MET A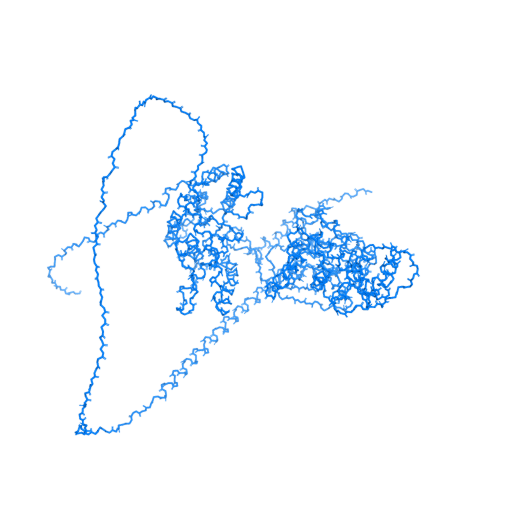 1 397 ? -8.882 15.218 20.898 1.00 80.44 397 MET A CA 1
ATOM 3049 C C . MET A 1 397 ? -9.873 16.303 21.346 1.00 80.44 397 MET A C 1
ATOM 3051 O O . MET A 1 397 ? -9.887 17.401 20.793 1.00 80.44 397 MET A O 1
ATOM 3055 N N . GLU A 1 398 ? -10.675 16.042 22.382 1.00 82.75 398 GLU A N 1
ATOM 3056 C CA . GLU A 1 398 ? -11.549 17.056 22.976 1.00 82.75 398 GLU A CA 1
ATOM 3057 C C . GLU A 1 398 ? -10.776 18.183 23.678 1.00 82.75 398 GLU A C 1
ATOM 3059 O O . GLU A 1 398 ? -11.249 19.321 23.680 1.00 82.75 398 GLU A O 1
ATOM 3064 N N . ARG A 1 399 ? -9.615 17.898 24.284 1.00 85.31 399 ARG A N 1
ATOM 3065 C CA . ARG A 1 399 ? -8.734 18.917 24.881 1.00 85.31 399 ARG A CA 1
ATOM 3066 C C . ARG A 1 399 ? -8.030 19.744 23.806 1.00 85.31 399 ARG A C 1
ATOM 3068 O O . ARG A 1 399 ? -8.088 20.967 23.872 1.00 85.31 399 ARG A O 1
ATOM 3075 N N . GLU A 1 400 ? -7.456 19.102 22.793 1.00 81.38 400 GLU A N 1
ATOM 3076 C CA . GLU A 1 400 ? -6.830 19.768 21.644 1.00 81.38 400 GLU A CA 1
ATOM 3077 C C . GLU A 1 400 ? -7.826 20.641 20.873 1.00 81.38 400 GLU A C 1
ATOM 3079 O O . GLU A 1 400 ? -7.501 21.768 20.512 1.00 81.38 400 GLU A O 1
ATOM 3084 N N . GLY A 1 401 ? -9.055 20.161 20.655 1.00 80.12 401 GLY A N 1
ATOM 3085 C CA . GLY A 1 401 ? -10.117 20.941 20.020 1.00 80.12 401 GLY A CA 1
ATOM 3086 C C . GLY A 1 401 ? -10.456 22.205 20.812 1.00 80.12 401 GLY A C 1
ATOM 3087 O O . GLY A 1 401 ? -10.454 23.297 20.246 1.00 80.12 401 GLY A O 1
ATOM 3088 N N . LYS A 1 402 ? -10.662 22.071 22.134 1.00 86.12 402 LYS A N 1
ATOM 3089 C CA . LYS A 1 402 ? -10.914 23.203 23.048 1.00 86.12 402 LYS A CA 1
ATOM 3090 C C . LYS A 1 402 ? -9.742 24.191 23.071 1.00 86.12 402 LYS A C 1
ATOM 3092 O O . LYS A 1 402 ? -9.971 25.400 23.048 1.00 86.12 402 LYS A O 1
ATOM 3097 N N . GLN A 1 403 ? -8.505 23.692 23.061 1.00 86.25 403 GLN A N 1
ATOM 3098 C CA . GLN A 1 403 ? -7.305 24.523 22.987 1.00 86.25 403 GLN A CA 1
ATOM 3099 C C . GLN A 1 403 ? -7.243 25.294 21.662 1.00 86.25 403 GLN A C 1
ATOM 3101 O O . GLN A 1 403 ? -7.185 26.516 21.696 1.00 86.25 403 GLN A O 1
ATOM 3106 N N . ARG A 1 404 ? -7.380 24.628 20.505 1.00 81.12 404 ARG A N 1
ATOM 3107 C CA . ARG A 1 404 ? -7.371 25.292 19.186 1.00 81.12 404 ARG A CA 1
ATOM 3108 C C . ARG A 1 404 ? -8.470 26.351 19.052 1.00 81.12 404 ARG A C 1
ATOM 3110 O O . ARG A 1 404 ? -8.223 27.397 18.458 1.00 81.12 404 ARG A O 1
ATOM 3117 N N . THR A 1 405 ? -9.662 26.130 19.621 1.00 79.88 405 THR A N 1
ATOM 3118 C CA . THR A 1 405 ? -10.698 27.178 19.674 1.00 79.88 405 THR A CA 1
ATOM 3119 C C . THR A 1 405 ? -10.303 28.348 20.576 1.00 79.88 405 THR A C 1
ATOM 3121 O O . THR A 1 405 ? -10.513 29.493 20.187 1.00 79.88 405 THR A O 1
ATOM 3124 N N . GLY A 1 406 ? -9.682 28.085 21.731 1.00 86.50 406 GLY A N 1
ATOM 3125 C CA . GLY A 1 406 ? -9.180 29.126 22.633 1.00 86.50 406 GLY A CA 1
ATOM 3126 C C . GLY A 1 406 ? -8.042 29.948 22.022 1.00 86.50 406 GLY A C 1
ATOM 3127 O O . GLY A 1 406 ? -8.067 31.172 22.104 1.00 86.50 406 GLY A O 1
ATOM 3128 N N . ASP A 1 407 ? -7.099 29.299 21.338 1.00 83.94 407 ASP A N 1
ATOM 3129 C CA . ASP A 1 407 ? -5.991 29.947 20.628 1.00 83.94 407 ASP A CA 1
ATOM 3130 C C . ASP A 1 407 ? -6.509 30.807 19.461 1.00 83.94 407 ASP A C 1
ATOM 3132 O O . ASP A 1 407 ? -6.064 31.940 19.266 1.00 83.94 407 ASP A O 1
ATOM 3136 N N . PHE A 1 408 ? -7.512 30.323 18.718 1.00 82.06 408 PHE A N 1
ATOM 3137 C CA . PHE A 1 408 ? -8.164 31.094 17.655 1.00 82.06 408 PHE A CA 1
ATOM 3138 C C . PHE A 1 408 ? -8.948 32.300 18.199 1.00 82.06 408 PHE A C 1
ATOM 3140 O O . PHE A 1 408 ? -8.874 33.393 17.631 1.00 82.06 408 PHE A O 1
ATOM 3147 N N . GLU A 1 409 ? -9.658 32.152 19.322 1.00 85.56 409 GLU A N 1
ATOM 3148 C CA . GLU A 1 409 ? -10.296 33.283 20.006 1.00 85.56 409 GLU A CA 1
ATOM 3149 C C . GLU A 1 409 ? -9.266 34.271 20.568 1.00 85.56 409 GLU A C 1
ATOM 3151 O O . GLU A 1 409 ? -9.455 35.480 20.435 1.00 85.56 409 GLU A O 1
ATOM 3156 N N . ALA A 1 410 ? -8.146 33.798 21.120 1.00 85.94 410 ALA A N 1
ATOM 3157 C CA . ALA A 1 410 ? -7.050 34.642 21.588 1.00 85.94 410 ALA A CA 1
ATOM 3158 C C . ALA A 1 410 ? -6.429 35.454 20.440 1.00 85.94 410 ALA A C 1
ATOM 3160 O O . ALA A 1 410 ? -6.290 36.671 20.566 1.00 85.94 410 ALA A O 1
ATOM 3161 N N . LEU A 1 411 ? -6.151 34.828 19.290 1.00 86.50 411 LEU A N 1
ATOM 3162 C CA . LEU A 1 411 ? -5.670 35.505 18.079 1.00 86.50 411 LEU A CA 1
ATOM 3163 C C . LEU A 1 411 ? -6.684 36.533 17.551 1.00 86.50 411 LEU A C 1
ATOM 3165 O O . LEU A 1 411 ? -6.321 37.672 17.250 1.00 86.50 411 LEU A O 1
ATOM 3169 N N . LYS A 1 412 ? -7.972 36.174 17.501 1.00 87.94 412 LYS A N 1
ATOM 3170 C CA . LYS A 1 412 ? -9.065 37.078 17.105 1.00 87.94 412 LYS A CA 1
ATOM 3171 C C . LYS A 1 412 ? -9.196 38.273 18.056 1.00 87.94 412 LYS A C 1
ATOM 3173 O O . LYS A 1 412 ? -9.427 39.397 17.603 1.00 87.94 412 LYS A O 1
ATOM 3178 N N . ASN A 1 413 ? -9.016 38.058 19.358 1.00 87.94 413 ASN A N 1
ATOM 3179 C CA . ASN A 1 413 ? -9.028 39.104 20.379 1.00 87.94 413 ASN A CA 1
ATOM 3180 C C . ASN A 1 413 ? -7.778 39.998 20.300 1.00 87.94 413 ASN A C 1
ATOM 3182 O O . ASN A 1 413 ? -7.912 41.219 20.382 1.00 87.94 413 ASN A O 1
ATOM 3186 N N . ALA A 1 414 ? -6.593 39.431 20.053 1.00 86.44 414 ALA A N 1
ATOM 3187 C CA . ALA A 1 414 ? -5.351 40.177 19.846 1.00 86.44 414 ALA A CA 1
ATOM 3188 C C . ALA A 1 414 ? -5.439 41.086 18.607 1.00 86.44 414 ALA A C 1
ATOM 3190 O O . ALA A 1 414 ? -5.255 42.299 18.720 1.00 86.44 414 ALA A O 1
ATOM 3191 N N . ALA A 1 415 ? -5.854 40.542 17.457 1.00 84.88 415 ALA A N 1
ATOM 3192 C CA . ALA A 1 415 ? -6.097 41.315 16.236 1.00 84.88 415 ALA A CA 1
ATOM 3193 C C . ALA A 1 415 ? -7.172 42.404 16.436 1.00 84.88 415 ALA A C 1
ATOM 3195 O O . ALA A 1 415 ? -7.049 43.518 15.922 1.00 84.88 415 ALA A O 1
ATOM 3196 N N . SER A 1 416 ? -8.205 42.120 17.239 1.00 85.94 416 SER A N 1
ATOM 3197 C CA . SER A 1 416 ? -9.224 43.109 17.620 1.00 85.94 416 SER A CA 1
ATOM 3198 C C . SER A 1 416 ? -8.680 44.209 18.540 1.00 85.94 416 SER A C 1
ATOM 3200 O O . SER A 1 416 ? -9.149 45.347 18.458 1.00 85.94 416 SER A O 1
ATOM 3202 N N . SER A 1 417 ? -7.694 43.910 19.394 1.00 84.56 417 SER A N 1
ATOM 3203 C CA . SER A 1 417 ? -6.996 44.915 20.206 1.00 84.56 417 SER A CA 1
ATOM 3204 C C . SER A 1 417 ? -6.100 45.789 19.335 1.00 84.56 417 SER A C 1
ATOM 3206 O O . SER A 1 417 ? -6.254 47.007 19.355 1.00 84.56 417 SER A O 1
ATOM 3208 N N . GLU A 1 418 ? -5.265 45.199 18.474 1.00 85.12 418 GLU A N 1
ATOM 3209 C CA . GLU A 1 418 ? -4.452 45.959 17.516 1.00 85.12 418 GLU A CA 1
ATOM 3210 C C . GLU A 1 418 ? -5.303 46.883 16.636 1.00 85.12 418 GLU A C 1
ATOM 3212 O O . GLU A 1 418 ? -4.957 48.046 16.432 1.00 85.12 418 GLU A O 1
ATOM 3217 N N . ALA A 1 419 ? -6.450 46.409 16.140 1.00 80.31 419 ALA A N 1
ATOM 3218 C CA . ALA A 1 419 ? -7.365 47.230 15.353 1.00 80.31 419 ALA A CA 1
ATOM 3219 C C . ALA A 1 419 ? -7.945 48.414 16.156 1.00 80.31 419 ALA A C 1
ATOM 3221 O O . ALA A 1 419 ? -8.170 49.491 15.593 1.00 80.31 419 ALA A O 1
ATOM 3222 N N . ARG A 1 420 ? -8.167 48.248 17.468 1.00 83.62 420 ARG A N 1
ATOM 3223 C CA . ARG A 1 420 ? -8.585 49.331 18.376 1.00 83.62 420 ARG A CA 1
ATOM 3224 C C . ARG A 1 420 ? -7.445 50.309 18.639 1.00 83.62 420 ARG A C 1
ATOM 3226 O O . ARG A 1 420 ? -7.670 51.512 18.533 1.00 83.62 420 ARG A O 1
ATOM 3233 N N . ASP A 1 421 ? -6.234 49.832 18.906 1.00 81.69 421 ASP A N 1
ATOM 3234 C CA . ASP A 1 421 ? -5.084 50.696 19.187 1.00 81.69 421 ASP A CA 1
ATOM 3235 C C . ASP A 1 421 ? -4.606 51.457 17.942 1.00 81.69 421 ASP A C 1
ATOM 3237 O O . ASP A 1 421 ? -4.338 52.655 18.034 1.00 81.69 421 ASP A O 1
ATOM 3241 N N . ARG A 1 422 ? -4.641 50.849 16.746 1.00 77.25 422 ARG A N 1
ATOM 3242 C CA . ARG A 1 422 ? -4.413 51.552 15.466 1.00 77.25 422 ARG A CA 1
ATOM 3243 C C . ARG A 1 422 ? -5.464 52.646 15.214 1.00 77.25 422 ARG A C 1
ATOM 3245 O O . ARG A 1 422 ? -5.111 53.735 14.759 1.00 77.25 422 ARG A O 1
ATOM 3252 N N . LYS A 1 423 ? -6.744 52.415 15.553 1.00 77.19 423 LYS A N 1
ATOM 3253 C CA . LYS A 1 423 ? -7.784 53.469 15.524 1.00 77.19 423 LYS A CA 1
ATOM 3254 C C . LYS A 1 423 ? -7.520 54.565 16.564 1.00 77.19 423 LYS A C 1
ATOM 3256 O O . LYS A 1 423 ? -7.639 55.744 16.246 1.00 77.19 423 LYS A O 1
ATOM 3261 N N . ARG A 1 424 ? -7.122 54.191 17.783 1.00 75.00 424 ARG A N 1
ATOM 3262 C CA . ARG A 1 424 ? -6.811 55.115 18.887 1.00 75.00 424 ARG A CA 1
ATOM 3263 C C . ARG A 1 424 ? -5.599 56.002 18.590 1.00 75.00 424 ARG A C 1
ATOM 3265 O O . ARG A 1 424 ? -5.605 57.165 18.981 1.00 75.00 424 ARG A O 1
ATOM 3272 N N . TRP A 1 425 ? -4.601 55.478 17.877 1.00 69.75 425 TRP A N 1
ATOM 3273 C CA . TRP A 1 425 ? -3.480 56.255 17.347 1.00 69.75 425 TRP A CA 1
ATOM 3274 C C . TRP A 1 425 ? -3.945 57.273 16.304 1.00 69.75 425 TRP A C 1
ATOM 3276 O O . TRP A 1 425 ? -3.647 58.451 16.471 1.00 69.75 425 TRP A O 1
ATOM 3286 N N . LYS A 1 426 ? -4.745 56.866 15.301 1.00 69.69 426 LYS A N 1
ATOM 3287 C CA . LYS A 1 426 ? -5.277 57.804 14.291 1.00 69.69 426 LYS A CA 1
ATOM 3288 C C . LYS A 1 426 ? -6.042 58.982 14.908 1.00 69.69 426 LYS A C 1
ATOM 3290 O O . LYS A 1 426 ? -5.799 60.120 14.528 1.00 69.69 426 LYS A O 1
ATOM 3295 N N . ILE A 1 427 ? -6.891 58.720 15.905 1.00 69.75 427 ILE A N 1
ATOM 3296 C CA . ILE A 1 427 ? -7.669 59.751 16.623 1.00 69.75 427 ILE A CA 1
ATOM 3297 C C . ILE A 1 427 ? -6.770 60.707 17.438 1.00 69.75 427 ILE A C 1
ATOM 3299 O O . ILE A 1 427 ? -7.170 61.825 17.744 1.00 69.75 427 ILE A O 1
ATOM 3303 N N . LYS A 1 428 ? -5.541 60.302 17.787 1.00 63.56 428 LYS A N 1
ATOM 3304 C CA . LYS A 1 428 ? -4.552 61.162 18.463 1.00 63.56 428 LYS A CA 1
ATOM 3305 C C . LYS A 1 428 ? -3.592 61.890 17.516 1.00 63.56 428 LYS A C 1
ATOM 3307 O O . LYS A 1 428 ? -2.816 62.711 17.995 1.00 63.56 428 LYS A O 1
ATOM 3312 N N . SER A 1 429 ? -3.609 61.583 16.218 1.00 56.38 429 SER A N 1
ATOM 3313 C CA . SER A 1 429 ? -2.685 62.151 15.225 1.00 56.38 429 SER A CA 1
ATOM 3314 C C . SER A 1 429 ? -3.309 63.211 14.311 1.00 56.38 429 SER A C 1
ATOM 3316 O O . SER A 1 429 ? -2.647 63.657 13.378 1.00 56.38 429 SER A O 1
ATOM 3318 N N . GLU A 1 430 ? -4.562 63.612 14.539 1.00 43.50 430 GLU A N 1
ATOM 3319 C CA . GLU A 1 430 ? -5.174 64.739 13.824 1.00 43.50 430 GLU A CA 1
ATOM 3320 C C . GLU A 1 430 ? -4.613 66.073 14.361 1.00 43.50 430 GLU A C 1
ATOM 3322 O O . GLU A 1 430 ? -4.730 66.339 15.562 1.00 43.50 430 GLU A O 1
ATOM 3327 N N . PRO A 1 431 ? -3.983 66.922 13.522 1.00 49.06 431 PRO A N 1
ATOM 3328 C CA . PRO A 1 431 ? -3.459 68.209 13.971 1.00 49.06 431 PRO A CA 1
ATOM 3329 C C . PRO A 1 431 ? -4.590 69.180 14.321 1.00 49.06 431 PRO A C 1
ATOM 3331 O O . PRO A 1 431 ? -5.533 69.349 13.548 1.00 49.06 431 PRO A O 1
ATOM 3334 N N . GLN A 1 432 ? -4.465 69.889 15.445 1.00 45.16 432 GLN A N 1
ATOM 3335 C CA . GLN A 1 432 ? -5.331 71.035 15.727 1.00 45.16 432 GLN A CA 1
ATOM 3336 C C . GLN A 1 432 ? -5.063 72.137 14.693 1.00 45.16 432 GLN A C 1
ATOM 3338 O O . GLN A 1 432 ? -3.951 72.659 14.617 1.00 45.16 432 GLN A O 1
ATOM 3343 N N . GLN A 1 433 ? -6.074 72.491 13.898 1.00 42.09 433 GLN A N 1
ATOM 3344 C CA . GLN A 1 433 ? -5.973 73.578 12.925 1.00 42.09 433 GLN A CA 1
ATOM 3345 C C . GLN A 1 433 ? -5.886 74.931 13.644 1.00 42.09 433 GLN A C 1
ATOM 3347 O O . GLN A 1 433 ? -6.833 75.359 14.303 1.00 42.09 433 GLN A O 1
ATOM 3352 N N . SER A 1 434 ? -4.751 75.614 13.505 1.00 40.28 434 SER A N 1
ATOM 3353 C CA . SER A 1 434 ? -4.568 77.001 13.933 1.00 40.28 434 SER A CA 1
ATOM 3354 C C . SER A 1 434 ? -5.019 77.973 12.837 1.00 40.28 434 SER A C 1
ATOM 3356 O O . SER A 1 434 ? -4.654 77.828 11.672 1.00 40.28 434 SER A O 1
ATOM 3358 N N . HIS A 1 435 ? -5.798 78.993 13.205 1.00 47.16 435 HIS A N 1
ATOM 3359 C CA . HIS A 1 435 ? -6.197 80.056 12.279 1.00 47.16 435 HIS A CA 1
ATOM 3360 C C . HIS A 1 435 ? -4.996 80.913 11.842 1.00 47.16 435 HIS A C 1
ATOM 3362 O O . HIS A 1 435 ? -4.312 81.491 12.686 1.00 47.16 435 HIS A O 1
ATOM 3368 N N . ILE A 1 436 ? -4.812 81.065 10.528 1.00 36.72 436 ILE A N 1
ATOM 3369 C CA . ILE A 1 436 ? -3.974 82.084 9.868 1.00 36.72 436 ILE A CA 1
ATOM 3370 C C . ILE A 1 436 ? -4.786 82.610 8.655 1.00 36.72 436 ILE A C 1
ATOM 3372 O O . ILE A 1 436 ? -5.480 81.805 8.029 1.00 36.72 436 ILE A O 1
ATOM 3376 N N . PRO A 1 437 ? -4.809 83.930 8.364 1.00 45.00 437 PRO A N 1
ATOM 3377 C CA . PRO A 1 437 ? -5.800 84.534 7.460 1.00 45.00 437 PRO A CA 1
ATOM 3378 C C . PRO A 1 437 ? -5.444 84.487 5.961 1.00 45.00 437 PRO A C 1
ATOM 3380 O O . PRO A 1 437 ? -4.303 84.249 5.572 1.00 45.00 437 PRO A O 1
ATOM 3383 N N . THR A 1 438 ? -6.453 84.755 5.126 1.00 39.06 438 THR A N 1
ATOM 3384 C CA . THR A 1 438 ? -6.394 84.836 3.654 1.00 39.06 438 THR A CA 1
ATOM 3385 C C . THR A 1 438 ? -5.856 86.183 3.135 1.00 39.06 438 THR A C 1
ATOM 3387 O O . THR A 1 438 ? -6.221 87.209 3.711 1.00 39.06 438 THR A O 1
ATOM 3390 N N . PRO A 1 439 ? -5.080 86.216 2.029 1.00 40.78 439 PRO A N 1
ATOM 3391 C CA . PRO A 1 439 ? -4.738 87.442 1.291 1.00 40.78 439 PRO A CA 1
ATOM 3392 C C . PRO A 1 439 ? -5.841 87.905 0.314 1.00 40.78 439 PRO A C 1
ATOM 3394 O O . PRO A 1 439 ? -6.787 87.163 0.045 1.00 40.78 439 PRO A O 1
ATOM 3397 N N . ASP A 1 440 ? -5.675 89.115 -0.230 1.00 39.78 440 ASP A N 1
ATOM 3398 C CA . ASP A 1 440 ? -6.567 89.768 -1.206 1.00 39.78 440 ASP A CA 1
ATOM 3399 C C . ASP A 1 440 ? -6.492 89.193 -2.646 1.00 39.78 440 ASP A C 1
ATOM 3401 O O . ASP A 1 440 ? -5.517 88.520 -2.991 1.00 39.78 440 ASP A O 1
ATOM 3405 N N . PRO A 1 441 ? -7.508 89.446 -3.506 1.00 46.75 441 PRO A N 1
ATOM 3406 C CA . PRO A 1 441 ? -7.688 88.752 -4.790 1.00 46.75 441 PRO A CA 1
ATOM 3407 C C . PRO A 1 441 ? -7.112 89.447 -6.046 1.00 46.75 441 PRO A C 1
ATOM 3409 O O . PRO A 1 441 ? -7.289 88.918 -7.141 1.00 46.75 441 PRO A O 1
ATOM 3412 N N . ASP A 1 442 ? -6.463 90.610 -5.933 1.00 45.06 442 ASP A N 1
ATOM 3413 C CA . ASP A 1 442 ? -6.179 91.500 -7.082 1.00 45.06 442 ASP A CA 1
ATOM 3414 C C . ASP A 1 442 ? -4.935 91.147 -7.940 1.00 45.06 442 ASP A C 1
ATOM 3416 O O . ASP A 1 442 ? -4.621 91.877 -8.881 1.00 45.06 442 ASP A O 1
ATOM 3420 N N . ASP A 1 443 ? -4.221 90.046 -7.666 1.00 45.62 443 ASP A N 1
ATOM 3421 C CA . ASP A 1 443 ? -2.868 89.804 -8.215 1.00 45.62 443 ASP A CA 1
ATOM 3422 C C . ASP A 1 443 ? -2.710 88.453 -8.963 1.00 45.62 443 ASP A C 1
ATOM 3424 O O . ASP A 1 443 ? -1.926 87.581 -8.578 1.00 45.62 443 ASP A O 1
ATOM 3428 N N . MET A 1 444 ? -3.469 88.251 -10.056 1.00 47.28 444 MET A N 1
ATOM 3429 C CA . MET A 1 444 ? -3.223 87.168 -11.034 1.00 47.28 444 MET A CA 1
ATOM 3430 C C . MET A 1 444 ? -3.426 87.598 -12.510 1.00 47.28 444 MET A C 1
ATOM 3432 O O . MET A 1 444 ? -4.522 88.027 -12.877 1.00 47.28 444 MET A O 1
ATOM 3436 N N . PRO A 1 445 ? -2.412 87.440 -13.393 1.00 47.31 445 PRO A N 1
ATOM 3437 C CA . PRO A 1 445 ? -2.496 87.780 -14.820 1.00 47.31 445 PRO A CA 1
ATOM 3438 C C . PRO A 1 445 ? -3.150 86.679 -15.699 1.00 47.31 445 PRO A C 1
ATOM 3440 O O . PRO A 1 445 ? -3.252 85.525 -15.278 1.00 47.31 445 PRO A O 1
ATOM 3443 N N . PRO A 1 446 ? -3.591 87.006 -16.936 1.00 48.88 446 PRO A N 1
ATOM 3444 C CA . PRO A 1 446 ? -4.448 86.138 -17.758 1.00 48.88 446 PRO A CA 1
ATOM 3445 C C . PRO A 1 446 ? -3.716 85.063 -18.589 1.00 48.88 446 PRO A C 1
ATOM 3447 O O . PRO A 1 446 ? -2.520 85.145 -18.862 1.00 48.88 446 PRO A O 1
ATOM 3450 N N . ALA A 1 447 ? -4.481 84.066 -19.052 1.00 42.59 447 ALA A N 1
ATOM 3451 C CA . ALA A 1 447 ? -4.013 82.922 -19.846 1.00 42.59 447 ALA A CA 1
ATOM 3452 C C . ALA A 1 447 ? -3.962 83.176 -21.372 1.00 42.59 447 ALA A C 1
ATOM 3454 O O . ALA A 1 447 ? -4.697 84.016 -21.892 1.00 42.59 447 ALA A O 1
ATOM 3455 N N . MET A 1 448 ? -3.168 82.376 -22.106 1.00 33.69 448 MET A N 1
ATOM 3456 C CA . MET A 1 448 ? -3.156 82.338 -23.582 1.00 33.69 448 MET A CA 1
ATOM 3457 C C . MET A 1 448 ? -3.007 80.917 -24.179 1.00 33.69 448 MET A C 1
ATOM 3459 O O . MET A 1 448 ? -1.976 80.272 -24.040 1.00 33.69 448 MET A O 1
ATOM 3463 N N . SER A 1 449 ? -4.063 80.494 -24.881 1.00 33.78 449 SER A N 1
ATOM 3464 C CA . SER A 1 449 ? -4.106 79.970 -26.267 1.00 33.78 449 SER A CA 1
ATOM 3465 C C . SER A 1 449 ? -3.153 78.869 -26.812 1.00 33.78 449 SER A C 1
ATOM 3467 O O . SER A 1 449 ? -1.983 79.129 -27.059 1.00 33.78 449 SER A O 1
ATOM 3469 N N . ILE A 1 450 ? -3.749 77.694 -27.129 1.00 36.69 450 ILE A N 1
ATOM 3470 C CA . ILE A 1 450 ? -3.813 76.912 -28.419 1.00 36.69 450 ILE A CA 1
ATOM 3471 C C . ILE A 1 450 ? -2.793 77.183 -29.572 1.00 36.69 450 ILE A C 1
ATOM 3473 O O . ILE A 1 450 ? -2.393 78.336 -29.718 1.00 36.69 450 ILE A O 1
ATOM 3477 N N . PRO A 1 451 ? -2.464 76.214 -30.496 1.00 45.41 451 PRO A N 1
ATOM 3478 C CA . PRO A 1 451 ? -3.442 75.512 -31.381 1.00 45.41 451 PRO A CA 1
ATOM 3479 C C . PRO A 1 451 ? -3.022 74.040 -31.831 1.00 45.41 451 PRO A C 1
ATOM 3481 O O . PRO A 1 451 ? -2.399 73.388 -30.997 1.00 45.41 451 PRO A O 1
ATOM 3484 N N . PRO A 1 452 ? -3.424 73.410 -32.988 1.00 58.84 452 PRO A N 1
ATOM 3485 C CA . PRO A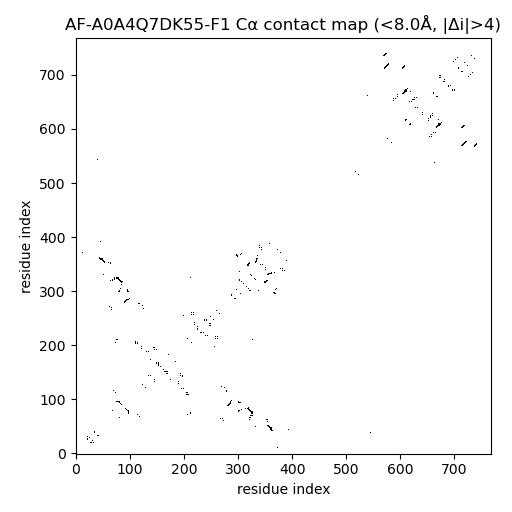 1 452 ? -4.014 72.038 -33.000 1.00 58.84 452 PRO A CA 1
ATOM 3486 C C . PRO A 1 452 ? -3.568 71.111 -34.201 1.00 58.84 452 PRO A C 1
ATOM 3488 O O . PRO A 1 452 ? -2.404 71.183 -34.583 1.00 58.84 452 PRO A O 1
ATOM 3491 N N . LEU A 1 453 ? -4.509 70.355 -34.837 1.00 33.78 453 LEU A N 1
ATOM 3492 C CA . LEU A 1 453 ? -4.450 69.545 -36.106 1.00 33.78 453 LEU A CA 1
ATOM 3493 C C . LEU A 1 453 ? -3.941 68.077 -35.957 1.00 33.78 453 LEU A C 1
ATOM 3495 O O . LEU A 1 453 ? -3.062 67.839 -35.137 1.00 33.78 453 LEU A O 1
ATOM 3499 N N . ASP A 1 454 ? -4.387 67.033 -36.695 1.00 31.69 454 ASP A N 1
ATOM 3500 C CA . ASP A 1 454 ? -5.559 66.787 -37.591 1.00 31.69 454 ASP A CA 1
ATOM 3501 C C . ASP A 1 454 ? -5.801 65.242 -37.768 1.00 31.69 454 ASP A C 1
ATOM 3503 O O . ASP A 1 454 ? -4.907 64.470 -37.425 1.00 31.69 454 ASP A O 1
ATOM 3507 N N . SER A 1 455 ? -7.015 64.698 -38.018 1.00 35.88 455 SER A N 1
ATOM 3508 C CA . SER A 1 455 ? -7.726 64.404 -39.312 1.00 35.88 455 SER A CA 1
ATOM 3509 C C . SER A 1 455 ? -7.016 63.391 -40.261 1.00 35.88 455 SER A C 1
ATOM 3511 O O . SER A 1 455 ? -5.796 63.431 -40.356 1.00 35.88 455 SER A O 1
ATOM 3513 N N . TYR A 1 456 ? -7.604 62.405 -40.982 1.00 33.47 456 TYR A N 1
ATOM 3514 C CA . TYR A 1 456 ? -8.956 61.821 -41.278 1.00 33.47 456 TYR A CA 1
ATOM 3515 C C . TYR A 1 456 ? -8.804 60.255 -41.400 1.00 33.47 456 TYR A C 1
ATOM 3517 O O . TYR A 1 456 ? -7.730 59.776 -41.053 1.00 33.47 456 TYR A O 1
ATOM 3525 N N . ASN A 1 457 ? -9.673 59.313 -41.853 1.00 30.56 457 ASN A N 1
ATOM 3526 C CA . ASN A 1 457 ? -11.047 59.104 -42.422 1.00 30.56 457 ASN A CA 1
ATOM 3527 C C . ASN A 1 457 ? -11.463 57.625 -42.046 1.00 30.56 457 ASN A C 1
ATOM 3529 O O . ASN A 1 457 ? -10.599 56.905 -41.555 1.00 30.56 457 ASN A O 1
ATOM 3533 N N . VAL A 1 458 ? -12.669 57.012 -42.125 1.00 32.94 458 VAL A N 1
ATOM 3534 C CA . VAL A 1 458 ? -13.957 57.083 -42.886 1.00 32.94 458 VAL A CA 1
ATOM 3535 C C . VAL A 1 458 ? -14.049 56.242 -44.189 1.00 32.94 458 VAL A C 1
ATOM 3537 O O . VAL A 1 458 ? -13.580 56.697 -45.228 1.00 32.94 458 VAL A O 1
ATOM 3540 N N . GLN A 1 459 ? -14.777 55.098 -44.166 1.00 29.19 459 GLN A N 1
ATOM 3541 C CA . GLN A 1 459 ? -15.710 54.658 -45.242 1.00 29.19 459 GLN A CA 1
ATOM 3542 C C . GLN A 1 459 ? -16.745 53.583 -44.798 1.00 29.19 459 GLN A C 1
ATOM 3544 O O . GLN A 1 459 ? -16.632 53.016 -43.715 1.00 29.19 459 GLN A O 1
ATOM 3549 N N . SER A 1 460 ? -17.788 53.367 -45.618 1.00 34.78 460 SER A N 1
ATOM 3550 C CA . SER A 1 460 ? -19.000 52.551 -45.371 1.00 34.78 460 SER A CA 1
ATOM 3551 C C . SER A 1 460 ? -19.588 52.045 -46.706 1.00 34.78 460 SER A C 1
ATOM 3553 O O . SER A 1 460 ? -19.351 52.683 -47.734 1.00 34.78 460 SER A O 1
ATOM 3555 N N . THR A 1 461 ? -20.349 50.938 -46.719 1.00 30.80 461 THR A N 1
ATOM 3556 C CA . THR A 1 461 ? -21.323 50.583 -47.786 1.00 30.80 461 THR A CA 1
ATOM 3557 C C . THR A 1 461 ? -22.309 49.490 -47.326 1.00 30.80 461 THR A C 1
ATOM 3559 O O . THR A 1 461 ? -22.177 48.961 -46.222 1.00 30.80 461 THR A O 1
ATOM 3562 N N . THR A 1 462 ? -23.334 49.214 -48.138 1.00 35.41 462 THR A N 1
ATOM 3563 C CA . THR A 1 462 ? -24.610 48.572 -47.760 1.00 35.41 462 THR A CA 1
ATOM 3564 C C . THR A 1 462 ? -24.977 47.338 -48.615 1.00 35.41 462 THR A C 1
ATOM 3566 O O . THR A 1 462 ? -24.248 46.967 -49.529 1.00 35.41 462 THR A O 1
ATOM 3569 N N . ASP A 1 463 ? -26.158 46.773 -48.315 1.00 31.59 463 ASP A N 1
ATOM 3570 C CA . ASP A 1 463 ? -27.073 46.027 -49.207 1.00 31.59 463 ASP A CA 1
ATOM 3571 C C . ASP A 1 463 ? -27.011 44.484 -49.304 1.00 31.59 463 ASP A C 1
ATOM 3573 O O . ASP A 1 463 ? -25.965 43.853 -49.426 1.00 31.59 463 ASP A O 1
ATOM 3577 N N . MET A 1 464 ? -28.215 43.886 -49.300 1.00 37.16 464 MET A N 1
ATOM 3578 C CA . MET A 1 464 ? -28.522 42.498 -49.680 1.00 37.16 464 MET A CA 1
ATOM 3579 C C . MET A 1 464 ? -29.448 42.488 -50.906 1.00 37.16 464 MET A C 1
ATOM 3581 O O . MET A 1 464 ? -30.350 43.326 -50.985 1.00 37.16 464 MET A O 1
ATOM 3585 N N . PRO A 1 465 ? -29.334 41.474 -51.778 1.00 47.06 465 PRO A N 1
ATOM 3586 C CA . PRO A 1 465 ? -30.493 40.928 -52.502 1.00 47.06 465 PRO A CA 1
ATOM 3587 C C . PRO A 1 465 ? -30.831 39.460 -52.118 1.00 47.06 465 PRO A C 1
ATOM 3589 O O . PRO A 1 465 ? -30.003 38.775 -51.517 1.00 47.06 465 PRO A O 1
ATOM 3592 N N . PRO A 1 466 ? -32.048 38.968 -52.442 1.00 49.91 466 PRO A N 1
ATOM 3593 C CA . PRO A 1 466 ? -32.536 37.612 -52.128 1.00 49.91 466 PRO A CA 1
ATOM 3594 C C . PRO A 1 466 ? -32.121 36.540 -53.171 1.00 49.91 466 PRO A C 1
ATOM 3596 O O . PRO A 1 466 ? -31.582 36.895 -54.219 1.00 49.91 466 PRO A O 1
ATOM 3599 N N . PRO A 1 467 ? -32.371 35.232 -52.922 1.00 41.72 467 PRO A N 1
ATOM 3600 C CA . PRO A 1 467 ? -32.040 34.150 -53.861 1.00 41.72 467 PRO A CA 1
ATOM 3601 C C . PRO A 1 467 ? -33.012 34.041 -55.050 1.00 41.72 467 PRO A C 1
ATOM 3603 O O . PRO A 1 467 ? -34.200 34.336 -54.921 1.00 41.72 467 PRO A O 1
ATOM 3606 N N . ASP A 1 468 ? -32.503 33.540 -56.179 1.00 37.50 468 ASP A N 1
ATOM 3607 C CA . ASP A 1 468 ? -33.227 33.391 -57.452 1.00 37.50 468 ASP A CA 1
ATOM 3608 C C . ASP A 1 468 ? -33.717 31.929 -57.653 1.00 37.50 468 ASP A C 1
ATOM 3610 O O . ASP A 1 468 ? -32.895 31.013 -57.520 1.00 37.50 468 ASP A O 1
ATOM 3614 N N . PRO A 1 469 ? -35.018 31.651 -57.908 1.00 52.47 469 PRO A N 1
ATOM 3615 C CA . PRO A 1 469 ? -35.592 30.311 -57.722 1.00 52.47 469 PRO A CA 1
ATOM 3616 C C . PRO A 1 469 ? -36.016 29.573 -59.015 1.00 52.47 469 PRO A C 1
ATOM 3618 O O . PRO A 1 469 ? -37.105 29.003 -59.048 1.00 52.47 469 PRO A O 1
ATOM 3621 N N . ASP A 1 470 ? -35.182 29.519 -60.061 1.00 35.88 470 ASP A N 1
ATOM 3622 C CA . ASP A 1 470 ? -35.517 28.801 -61.309 1.00 35.88 470 ASP A CA 1
ATOM 3623 C C . ASP A 1 470 ? -34.353 27.964 -61.882 1.00 35.88 470 ASP A C 1
ATOM 3625 O O . ASP A 1 470 ? -33.369 28.515 -62.377 1.00 35.88 470 ASP A O 1
ATOM 3629 N N . ASN A 1 471 ? -34.482 26.624 -61.857 1.00 35.41 471 ASN A N 1
ATOM 3630 C CA . ASN A 1 471 ? -34.047 25.709 -62.935 1.00 35.41 471 ASN A CA 1
ATOM 3631 C C . ASN A 1 471 ? -34.472 24.236 -62.696 1.00 35.41 471 ASN A C 1
ATOM 3633 O O . ASN A 1 471 ? -33.832 23.460 -61.987 1.00 35.41 471 ASN A O 1
ATOM 3637 N N . LEU A 1 472 ? -35.550 23.856 -63.375 1.00 36.78 472 LEU A N 1
ATOM 3638 C CA . LEU A 1 472 ? -36.054 22.509 -63.693 1.00 36.78 472 LEU A CA 1
ATOM 3639 C C . LEU A 1 472 ? -36.656 22.620 -65.121 1.00 36.78 472 LEU A C 1
ATOM 3641 O O . LEU A 1 472 ? -36.822 23.755 -65.577 1.00 36.78 472 LEU A O 1
ATOM 3645 N N . PRO A 1 473 ? -37.076 21.551 -65.841 1.00 57.12 473 PRO A N 1
ATOM 3646 C CA . PRO A 1 473 ? -37.103 20.103 -65.561 1.00 57.12 473 PRO A CA 1
ATOM 3647 C C . PRO A 1 473 ? -36.323 19.378 -66.729 1.00 57.12 473 PRO A C 1
ATOM 3649 O O . PRO A 1 473 ? -35.281 19.924 -67.089 1.00 57.12 473 PRO A O 1
ATOM 3652 N N . PRO A 1 474 ? -36.710 18.250 -67.398 1.00 54.97 474 PRO A N 1
ATOM 3653 C CA . PRO A 1 474 ? -37.793 17.285 -67.146 1.00 54.97 474 PRO A CA 1
ATOM 3654 C C . PRO A 1 474 ? -37.546 15.772 -67.389 1.00 54.97 474 PRO A C 1
ATOM 3656 O O . PRO A 1 474 ? -36.820 15.375 -68.289 1.00 54.97 474 PRO A O 1
ATOM 3659 N N . ALA A 1 475 ? -38.373 14.975 -66.685 1.00 32.22 475 ALA A N 1
ATOM 3660 C CA . ALA A 1 475 ? -39.023 13.711 -67.102 1.00 32.22 475 ALA A CA 1
ATOM 3661 C C . ALA A 1 475 ? -38.140 12.491 -67.508 1.00 32.22 475 ALA A C 1
ATOM 3663 O O . ALA A 1 475 ? -37.056 12.619 -68.050 1.00 32.22 475 ALA A O 1
ATOM 3664 N N . MET A 1 476 ? -38.547 11.233 -67.290 1.00 30.27 476 MET A N 1
ATOM 3665 C CA . MET A 1 476 ? -39.899 10.655 -67.183 1.00 30.27 476 MET A CA 1
ATOM 3666 C C . MET A 1 476 ? -40.008 9.586 -66.070 1.00 30.27 476 MET A C 1
ATOM 3668 O O . MET A 1 476 ? -39.009 9.003 -65.662 1.00 30.27 476 MET A O 1
ATOM 3672 N N . GLY A 1 477 ? -41.235 9.287 -65.622 1.00 27.95 477 GLY A N 1
ATOM 3673 C CA . GLY A 1 477 ? -41.582 8.016 -64.950 1.00 27.95 477 GLY A CA 1
ATOM 3674 C C . GLY A 1 477 ? -42.242 7.044 -65.949 1.00 27.95 477 GLY A C 1
ATOM 3675 O O . GLY A 1 477 ? -41.942 7.136 -67.139 1.00 27.95 477 GLY A O 1
ATOM 3676 N N . PRO A 1 478 ? -43.242 6.225 -65.557 1.00 53.06 478 PRO A N 1
ATOM 3677 C CA . PRO A 1 478 ? -43.609 5.789 -64.201 1.00 53.06 478 PRO A CA 1
ATOM 3678 C C . PRO A 1 478 ? -43.924 4.270 -64.105 1.00 53.06 478 PRO A C 1
ATOM 3680 O O . PRO A 1 478 ? -44.313 3.644 -65.092 1.00 53.06 478 PRO A O 1
ATOM 3683 N N . THR A 1 479 ? -43.919 3.671 -62.905 1.00 30.94 479 THR A N 1
ATOM 3684 C CA . THR A 1 479 ? -44.758 2.475 -62.631 1.00 30.94 479 THR A CA 1
ATOM 3685 C C . THR A 1 479 ? -45.042 2.261 -61.132 1.00 30.94 479 THR A C 1
ATOM 3687 O O . THR A 1 479 ? -44.655 3.073 -60.297 1.00 30.94 479 THR A O 1
ATOM 3690 N N . ARG A 1 480 ? -45.832 1.228 -60.808 1.00 29.72 480 ARG A N 1
ATOM 3691 C CA . ARG A 1 480 ? -46.654 1.042 -59.594 1.00 29.72 480 ARG A CA 1
ATOM 3692 C C . ARG A 1 480 ? -46.578 -0.428 -59.144 1.00 29.72 480 ARG A C 1
ATOM 3694 O O . ARG A 1 480 ? -46.428 -1.262 -60.028 1.00 29.72 480 ARG A O 1
ATOM 3701 N N . TRP A 1 481 ? -46.776 -0.697 -57.841 1.00 28.52 481 TRP A N 1
ATOM 3702 C CA . TRP A 1 481 ? -47.377 -1.902 -57.197 1.00 28.52 481 TRP A CA 1
ATOM 3703 C C . TRP A 1 481 ? -46.621 -2.474 -55.967 1.00 28.52 481 TRP A C 1
ATOM 3705 O O . TRP A 1 481 ? -45.573 -3.086 -56.094 1.00 28.52 481 TRP A O 1
ATOM 3715 N N . ASN A 1 482 ? -47.268 -2.318 -54.802 1.00 30.45 482 ASN A N 1
ATOM 3716 C CA . ASN A 1 482 ? -47.489 -3.259 -53.682 1.00 30.45 482 ASN A CA 1
ATOM 3717 C C . ASN A 1 482 ? -46.394 -4.102 -52.966 1.00 30.45 482 ASN A C 1
ATOM 3719 O O . ASN A 1 482 ? -45.760 -4.969 -53.546 1.00 30.45 482 ASN A O 1
ATOM 3723 N N . MET A 1 483 ? -46.517 -4.030 -51.624 1.00 28.53 483 MET A N 1
ATOM 3724 C CA . MET A 1 483 ? -46.519 -5.117 -50.610 1.00 28.53 483 MET A CA 1
ATOM 3725 C C . MET A 1 483 ? -45.216 -5.649 -49.965 1.00 28.53 483 MET A C 1
ATOM 3727 O O . MET A 1 483 ? -44.544 -6.517 -50.500 1.00 28.53 483 MET A O 1
ATOM 3731 N N . LEU A 1 484 ? -45.086 -5.248 -48.688 1.00 29.48 484 LEU A N 1
ATOM 3732 C CA . LEU A 1 484 ? -44.831 -6.048 -47.469 1.00 29.48 484 LEU A CA 1
ATOM 3733 C C . LEU A 1 484 ? -43.440 -6.637 -47.129 1.00 29.48 484 LEU A C 1
ATOM 3735 O O . LEU A 1 484 ? -42.844 -7.410 -47.864 1.00 29.48 484 LEU A O 1
ATOM 3739 N N . ASP A 1 485 ? -43.090 -6.330 -45.873 1.00 29.86 485 ASP A N 1
ATOM 3740 C CA . ASP A 1 485 ? -42.323 -7.056 -44.851 1.00 29.86 485 ASP A CA 1
ATOM 3741 C C . ASP A 1 485 ? -40.800 -7.309 -44.927 1.00 29.86 485 ASP A C 1
ATOM 3743 O O . ASP A 1 485 ? -40.235 -7.887 -45.845 1.00 29.86 485 ASP A O 1
ATOM 3747 N N . HIS A 1 486 ? -40.181 -6.905 -43.805 1.00 31.97 486 HIS A N 1
ATOM 3748 C CA . HIS A 1 486 ? -38.996 -7.441 -43.121 1.00 31.97 486 HIS A CA 1
ATOM 3749 C C . HIS A 1 486 ? -37.827 -8.029 -43.946 1.00 31.97 486 HIS A C 1
ATOM 3751 O O . HIS A 1 486 ? -37.822 -9.214 -44.262 1.00 31.97 486 HIS A O 1
ATOM 3757 N N . GLN A 1 487 ? -36.693 -7.311 -43.980 1.00 27.72 487 GLN A N 1
ATOM 3758 C CA . GLN A 1 487 ? -35.622 -7.526 -42.980 1.00 27.72 487 GLN A CA 1
ATOM 3759 C C . GLN A 1 487 ? -34.538 -6.423 -43.007 1.00 27.72 487 GLN A C 1
ATOM 3761 O O . GLN A 1 487 ? -34.635 -5.451 -43.752 1.00 27.72 487 GLN A O 1
ATOM 3766 N N . GLN A 1 488 ? -33.551 -6.530 -42.111 1.00 27.02 488 GLN A N 1
ATOM 3767 C CA . GLN A 1 488 ? -32.471 -5.558 -41.890 1.00 27.02 488 GLN A CA 1
ATOM 3768 C C . GLN A 1 488 ? -31.384 -5.619 -42.979 1.00 27.02 488 GLN A C 1
ATOM 3770 O O . GLN A 1 488 ? -31.033 -6.705 -43.432 1.00 27.02 488 GLN A O 1
ATOM 3775 N N . SER A 1 489 ? -30.730 -4.488 -43.274 1.00 27.31 489 SER A N 1
ATOM 3776 C CA . SER A 1 489 ? -29.264 -4.335 -43.109 1.00 27.31 489 SER A CA 1
ATOM 3777 C C . SER A 1 489 ? -28.740 -2.967 -43.592 1.00 27.31 489 SER A C 1
ATOM 3779 O O . SER A 1 489 ? -29.410 -2.246 -44.322 1.00 27.31 489 SER A O 1
ATOM 3781 N N . ASN A 1 490 ? -27.504 -2.654 -43.184 1.00 28.28 490 ASN A N 1
ATOM 3782 C CA . ASN A 1 490 ? -26.579 -1.695 -43.806 1.00 28.28 490 ASN A CA 1
ATOM 3783 C C . ASN A 1 490 ? -26.911 -0.194 -43.738 1.00 28.28 490 ASN A C 1
ATOM 3785 O O . ASN A 1 490 ? -27.192 0.472 -44.731 1.00 28.28 490 ASN A O 1
ATOM 3789 N N . LEU A 1 491 ? -26.687 0.347 -42.537 1.00 31.66 491 LEU A N 1
ATOM 3790 C CA . LEU A 1 491 ? -25.714 1.427 -42.296 1.00 31.66 491 LEU A CA 1
ATOM 3791 C C . LEU A 1 491 ? -25.061 2.058 -43.544 1.00 31.66 491 LEU A C 1
ATOM 3793 O O . LEU A 1 491 ? -24.296 1.407 -44.256 1.00 31.66 491 LEU A O 1
ATOM 3797 N N . THR A 1 492 ? -25.169 3.381 -43.677 1.00 39.19 492 THR A N 1
ATOM 3798 C CA . THR A 1 492 ? -24.005 4.205 -44.049 1.00 39.19 492 THR A CA 1
ATOM 3799 C C . THR A 1 492 ? -24.193 5.675 -43.659 1.00 39.19 492 THR A C 1
ATOM 3801 O O . THR A 1 492 ? -25.264 6.243 -43.832 1.00 39.19 492 THR A O 1
ATOM 3804 N N . ARG A 1 493 ? -23.088 6.319 -43.252 1.00 35.88 493 ARG A N 1
ATOM 3805 C CA . ARG A 1 493 ? -22.837 7.762 -43.447 1.00 35.88 493 ARG A CA 1
ATOM 3806 C C . ARG A 1 493 ? -23.700 8.774 -42.660 1.00 35.88 493 ARG A C 1
ATOM 3808 O O . ARG A 1 493 ? -24.175 9.732 -43.258 1.00 35.88 493 ARG A O 1
ATOM 3815 N N . TYR A 1 494 ? -23.765 8.670 -41.326 1.00 29.47 494 TYR A N 1
ATOM 3816 C CA . TYR A 1 494 ? -24.068 9.852 -40.482 1.00 29.47 494 TYR A CA 1
ATOM 3817 C C . TYR A 1 494 ? -23.176 10.075 -39.240 1.00 29.47 494 TYR A C 1
ATOM 3819 O O . TYR A 1 494 ? -23.264 11.123 -38.613 1.00 29.47 494 TYR A O 1
ATOM 3827 N N . GLU A 1 495 ? -22.221 9.188 -38.941 1.00 34.69 495 GLU A N 1
ATOM 3828 C CA . GLU A 1 495 ? -21.301 9.338 -37.788 1.00 34.69 495 GLU A CA 1
ATOM 3829 C C . GLU A 1 495 ? -20.010 10.129 -38.094 1.00 34.69 495 GLU A C 1
ATOM 3831 O O . GLU A 1 495 ? -19.166 10.324 -37.222 1.00 34.69 495 GLU A O 1
ATOM 3836 N N . LYS A 1 496 ? -19.829 10.611 -39.332 1.00 33.16 496 LYS A N 1
ATOM 3837 C CA . LYS A 1 496 ? -18.644 11.404 -39.720 1.00 33.16 496 LYS A CA 1
ATOM 3838 C C . LYS A 1 496 ? -18.770 12.909 -39.459 1.00 33.16 496 LYS A C 1
ATOM 3840 O O . LYS A 1 496 ? -17.751 13.578 -39.347 1.00 33.16 496 LYS A O 1
ATOM 3845 N N . SER A 1 497 ? -19.984 13.454 -39.345 1.00 31.02 497 SER A N 1
ATOM 3846 C CA . SER A 1 497 ? -20.189 14.915 -39.379 1.00 31.02 497 SER A CA 1
ATOM 3847 C C . SER A 1 497 ? -20.043 15.638 -38.033 1.00 31.02 497 SER A C 1
ATOM 3849 O O . SER A 1 497 ? -20.045 16.863 -38.021 1.00 31.02 497 SER A O 1
ATOM 3851 N N . SER A 1 498 ? -19.936 14.918 -36.913 1.00 33.31 498 SER A N 1
ATOM 3852 C CA . SER A 1 498 ? -19.837 15.496 -35.557 1.00 33.31 498 SER A CA 1
ATOM 3853 C C . SER A 1 498 ? -18.573 15.077 -34.795 1.00 33.31 498 SER A C 1
ATOM 3855 O O . SER A 1 498 ? -18.313 15.572 -33.701 1.00 33.31 498 SER A O 1
ATOM 3857 N N . MET A 1 499 ? -17.769 14.167 -35.357 1.00 33.81 499 MET A N 1
ATOM 3858 C CA . MET A 1 499 ? -16.627 13.549 -34.668 1.00 33.81 499 MET A CA 1
ATOM 3859 C C . MET A 1 499 ? -15.270 13.806 -35.339 1.00 33.81 499 MET A C 1
ATOM 3861 O O . MET A 1 499 ? -14.252 13.460 -34.743 1.00 33.81 499 MET A O 1
ATOM 3865 N N . GLU A 1 500 ? -15.223 14.432 -36.522 1.00 31.03 500 GLU A N 1
ATOM 3866 C CA . GLU A 1 500 ? -13.957 14.769 -37.202 1.00 31.03 500 GLU A CA 1
ATOM 3867 C C . GLU A 1 500 ? -13.442 16.190 -36.874 1.00 31.03 500 GLU A C 1
ATOM 3869 O O . GLU A 1 500 ? -12.234 16.398 -36.916 1.00 31.03 500 GLU A O 1
ATOM 3874 N N . GLU A 1 501 ? -14.290 17.126 -36.418 1.00 35.25 501 GLU A N 1
ATOM 3875 C CA . GLU A 1 501 ? -13.850 18.479 -36.000 1.00 35.25 501 GLU A CA 1
ATOM 3876 C C . GLU A 1 501 ? -13.579 18.627 -34.486 1.00 35.25 501 GLU A C 1
ATOM 3878 O O . GLU A 1 501 ? -12.702 19.389 -34.086 1.00 35.25 501 GLU A O 1
ATOM 3883 N N . GLY A 1 502 ? -14.261 17.872 -33.612 1.00 37.44 502 GLY A N 1
ATOM 3884 C CA . GLY A 1 502 ? -14.084 18.004 -32.153 1.00 37.44 502 GLY A CA 1
ATOM 3885 C C . GLY A 1 502 ? -12.877 17.256 -31.559 1.00 37.44 502 GLY A C 1
ATOM 3886 O O . GLY A 1 502 ? -12.344 17.639 -30.514 1.00 37.44 502 GLY A O 1
ATOM 3887 N N . LYS A 1 503 ? -12.425 16.168 -32.200 1.00 32.34 503 LYS A N 1
ATOM 3888 C CA . LYS A 1 503 ? -11.591 15.139 -31.541 1.00 32.34 503 LYS A CA 1
ATOM 3889 C C . LYS A 1 503 ? -10.121 15.490 -31.293 1.00 32.34 503 LYS A C 1
ATOM 3891 O O . LYS A 1 503 ? -9.487 14.803 -30.497 1.00 32.34 503 LYS A O 1
ATOM 3896 N N . LEU A 1 504 ? -9.580 16.541 -31.910 1.00 35.38 504 LEU A N 1
ATOM 3897 C CA . LEU A 1 504 ? -8.195 16.988 -31.679 1.00 35.38 504 LEU A CA 1
ATOM 3898 C C . LEU A 1 504 ? -8.078 18.208 -30.749 1.00 35.38 504 LEU A C 1
ATOM 3900 O O . LEU A 1 504 ? -6.961 18.589 -30.398 1.00 35.38 504 LEU A O 1
ATOM 3904 N N . TYR A 1 505 ? -9.200 18.812 -30.332 1.00 37.28 505 TYR A N 1
ATOM 3905 C CA . TYR A 1 505 ? -9.208 20.181 -29.793 1.00 37.28 505 TYR A CA 1
ATOM 3906 C C . TYR A 1 505 ? -9.819 20.376 -28.394 1.00 37.28 505 TYR A C 1
ATOM 3908 O O . TYR A 1 505 ? -9.750 21.486 -27.881 1.00 37.28 505 TYR A O 1
ATOM 3916 N N . GLN A 1 506 ? -10.383 19.352 -27.738 1.00 37.38 506 GLN A N 1
ATOM 3917 C CA . GLN A 1 506 ? -10.969 19.514 -26.389 1.00 37.38 506 GLN A CA 1
ATOM 3918 C C . GLN A 1 506 ? -10.156 18.854 -25.263 1.00 37.38 506 GLN A C 1
ATOM 3920 O O . GLN A 1 506 ? -9.740 19.548 -24.336 1.00 37.38 506 GLN A O 1
ATOM 3925 N N . SER A 1 507 ? -9.855 17.551 -25.349 1.00 41.28 507 SER A N 1
ATOM 3926 C CA . SER A 1 507 ? -9.043 16.863 -24.322 1.00 41.28 507 SER A CA 1
ATOM 3927 C C . SER A 1 507 ? -7.631 17.447 -24.217 1.00 41.28 507 SER A C 1
ATOM 3929 O O . SER A 1 507 ? -7.120 17.660 -23.119 1.00 41.28 507 SER A O 1
ATOM 3931 N N . SER A 1 508 ? -7.019 17.739 -25.368 1.00 41.25 508 SER A N 1
ATOM 3932 C CA . SER A 1 508 ? -5.724 18.408 -25.471 1.00 41.25 508 SER A CA 1
ATOM 3933 C C . SER A 1 508 ? -5.776 19.792 -24.822 1.00 41.25 508 SER A C 1
ATOM 3935 O O . SER A 1 508 ? -5.017 20.056 -23.898 1.00 41.25 508 SER A O 1
ATOM 3937 N N . ILE A 1 509 ? -6.698 20.663 -25.241 1.00 39.41 509 ILE A N 1
ATOM 3938 C CA . ILE A 1 509 ? -6.748 22.065 -24.798 1.00 39.41 509 ILE A CA 1
ATOM 3939 C C . ILE A 1 509 ? -7.066 22.218 -23.305 1.00 39.41 509 ILE A C 1
ATOM 3941 O O . ILE A 1 509 ? -6.531 23.141 -22.689 1.00 39.41 509 ILE A O 1
ATOM 3945 N N . PHE A 1 510 ? -7.836 21.315 -22.685 1.00 39.41 510 PHE A N 1
ATOM 3946 C CA . PHE A 1 510 ? -8.037 21.353 -21.230 1.00 39.41 510 PHE A CA 1
ATOM 3947 C C . PHE A 1 510 ? -6.701 21.208 -20.475 1.00 39.41 510 PHE A C 1
ATOM 3949 O O . PHE A 1 510 ? -6.380 22.033 -19.620 1.00 39.41 510 PHE A O 1
ATOM 3956 N N . GLN A 1 511 ? -5.865 20.232 -20.846 1.00 45.16 511 GLN A N 1
ATOM 3957 C CA . GLN A 1 511 ? -4.536 20.049 -20.243 1.00 45.16 511 GLN A CA 1
ATOM 3958 C C . GLN A 1 511 ? -3.502 21.078 -20.743 1.00 45.16 511 GLN A C 1
ATOM 3960 O O . GLN A 1 511 ? -2.662 21.549 -19.980 1.00 45.16 511 GLN A O 1
ATOM 3965 N N . HIS A 1 512 ? -3.579 21.498 -22.006 1.00 39.47 512 HIS A N 1
ATOM 3966 C CA . HIS A 1 512 ? -2.612 22.415 -22.616 1.00 39.47 512 HIS A CA 1
ATOM 3967 C C . HIS A 1 512 ? -2.813 23.883 -22.194 1.00 39.47 512 HIS A C 1
ATOM 3969 O O . HIS A 1 512 ? -1.869 24.670 -22.227 1.00 39.47 512 HIS A O 1
ATOM 3975 N N . ASN A 1 513 ? -4.009 24.258 -21.723 1.00 41.03 513 ASN A N 1
ATOM 3976 C CA . ASN A 1 513 ? -4.221 25.541 -21.048 1.00 41.03 513 ASN A CA 1
ATOM 3977 C C . ASN A 1 513 ? -3.765 25.514 -19.577 1.00 41.03 513 ASN A C 1
ATOM 3979 O O . ASN A 1 513 ? -3.270 26.535 -19.105 1.00 41.03 513 ASN A O 1
ATOM 3983 N N . LEU A 1 514 ? -3.815 24.368 -18.880 1.00 42.94 514 LEU A N 1
ATOM 3984 C CA . LEU A 1 514 ? -3.185 24.222 -17.554 1.00 42.94 514 LEU A CA 1
ATOM 3985 C C . LEU A 1 514 ? -1.656 24.423 -17.620 1.00 42.94 514 LEU A C 1
ATOM 3987 O O . LEU A 1 514 ? -1.069 24.980 -16.696 1.00 42.94 514 LEU A O 1
ATOM 3991 N N . ILE A 1 515 ? -1.015 24.064 -18.739 1.00 44.84 515 ILE A N 1
ATOM 3992 C CA . ILE A 1 515 ? 0.421 24.314 -18.983 1.00 44.84 515 ILE A CA 1
ATOM 3993 C C . ILE A 1 515 ? 0.760 25.819 -19.061 1.00 44.84 515 ILE A C 1
ATOM 3995 O O . ILE A 1 515 ? 1.886 26.198 -18.745 1.00 44.84 515 ILE A O 1
ATOM 3999 N N . LYS A 1 516 ? -0.198 26.693 -19.412 1.00 42.28 516 LYS A N 1
ATOM 4000 C CA . LYS A 1 516 ? -0.004 28.159 -19.480 1.00 42.28 516 LYS A CA 1
ATOM 4001 C C . LYS A 1 516 ? -0.161 28.882 -18.136 1.00 42.28 516 LYS A C 1
ATOM 4003 O O . LYS A 1 516 ? 0.027 30.096 -18.080 1.00 42.28 516 LYS A O 1
ATOM 4008 N N . LEU A 1 517 ? -0.520 28.170 -17.070 1.00 46.84 517 LEU A N 1
ATOM 4009 C CA . LEU A 1 517 ? -0.573 28.728 -15.722 1.00 46.84 517 LEU A CA 1
ATOM 4010 C C . LEU A 1 517 ? 0.841 28.944 -15.174 1.00 46.84 517 LEU A C 1
ATOM 4012 O O . LEU A 1 517 ? 1.747 28.161 -15.452 1.00 46.84 517 LEU A O 1
ATOM 4016 N N . ASN A 1 518 ? 1.028 29.983 -14.359 1.00 61.41 518 ASN A N 1
ATOM 4017 C CA . ASN A 1 518 ? 2.284 30.142 -13.623 1.00 61.41 518 ASN A CA 1
ATOM 4018 C C . ASN A 1 518 ? 2.368 29.141 -12.451 1.00 61.41 518 ASN A C 1
ATOM 4020 O O . ASN A 1 518 ? 1.351 28.608 -12.008 1.00 61.41 518 ASN A O 1
ATOM 4024 N N . GLU A 1 519 ? 3.567 28.902 -11.916 1.00 54.72 519 GLU A N 1
ATOM 4025 C CA . GLU A 1 519 ? 3.777 27.891 -10.864 1.00 54.72 519 GLU A CA 1
ATOM 4026 C C . GLU A 1 519 ? 2.967 28.149 -9.581 1.00 54.72 519 GLU A C 1
ATOM 4028 O O . GLU A 1 519 ? 2.566 27.204 -8.906 1.00 54.72 519 GLU A O 1
ATOM 4033 N N . VAL A 1 520 ? 2.635 29.410 -9.270 1.00 55.25 520 VAL A N 1
ATOM 4034 C CA . VAL A 1 520 ? 1.756 29.741 -8.134 1.00 55.25 520 VAL A CA 1
ATOM 4035 C C . VAL A 1 520 ? 0.326 29.267 -8.406 1.00 55.25 520 VAL A C 1
ATOM 4037 O O . VAL A 1 520 ? -0.295 28.671 -7.532 1.00 55.25 520 VAL A O 1
ATOM 4040 N N . GLN A 1 521 ? -0.180 29.467 -9.625 1.00 50.69 521 GLN A N 1
ATOM 4041 C CA . GLN A 1 521 ? -1.499 28.987 -10.051 1.00 50.69 521 GLN A CA 1
ATOM 4042 C C . GLN A 1 521 ? -1.548 27.457 -10.188 1.00 50.69 521 GLN A C 1
ATOM 4044 O O . GLN A 1 521 ? -2.545 26.850 -9.803 1.00 50.69 521 GLN A O 1
ATOM 4049 N N . LYS A 1 522 ? -0.478 26.813 -10.676 1.00 56.50 522 LYS A N 1
ATOM 4050 C CA . LYS A 1 522 ? -0.368 25.343 -10.692 1.00 56.50 522 LYS A CA 1
ATOM 4051 C C . LYS A 1 522 ? -0.382 24.774 -9.276 1.00 56.50 522 LYS A C 1
ATOM 4053 O O . LYS A 1 522 ? -1.183 23.888 -9.002 1.00 56.50 522 LYS A O 1
ATOM 4058 N N . GLY A 1 523 ? 0.421 25.333 -8.367 1.00 59.75 523 GLY A N 1
ATOM 4059 C CA . GLY A 1 523 ? 0.431 24.952 -6.953 1.00 59.75 523 GLY A CA 1
ATOM 4060 C C . GLY A 1 523 ? -0.912 25.206 -6.262 1.00 59.75 523 GLY A C 1
ATOM 4061 O O . GLY A 1 523 ? -1.370 24.372 -5.488 1.00 59.75 523 GLY A O 1
ATOM 4062 N N . GLN A 1 524 ? -1.603 26.305 -6.586 1.00 55.88 524 GLN A N 1
ATOM 4063 C CA . GLN A 1 524 ? -2.973 26.557 -6.122 1.00 55.88 524 GLN A CA 1
ATOM 4064 C C . GLN A 1 524 ? -3.953 25.490 -6.622 1.00 55.88 524 GLN A C 1
ATOM 4066 O O . GLN A 1 524 ? -4.712 24.967 -5.814 1.00 55.88 524 GLN A O 1
ATOM 4071 N N . ILE A 1 525 ? -3.914 25.108 -7.904 1.00 53.91 525 ILE A N 1
ATOM 4072 C CA . ILE A 1 525 ? -4.783 24.050 -8.444 1.00 53.91 525 ILE A CA 1
ATOM 4073 C C . ILE A 1 525 ? -4.420 22.673 -7.875 1.00 53.91 525 ILE A C 1
ATOM 4075 O O . ILE A 1 525 ? -5.319 21.912 -7.535 1.00 53.91 525 ILE A O 1
ATOM 4079 N N . GLN A 1 526 ? -3.137 22.347 -7.708 1.00 54.38 526 GLN A N 1
ATOM 4080 C CA . GLN A 1 526 ? -2.705 21.097 -7.073 1.00 54.38 526 GLN A CA 1
ATOM 4081 C C . GLN A 1 526 ? -3.151 21.023 -5.610 1.00 54.38 526 GLN A C 1
ATOM 4083 O O . GLN A 1 526 ? -3.712 20.007 -5.209 1.00 54.38 526 GLN A O 1
ATOM 4088 N N . ASN A 1 527 ? -3.001 22.102 -4.836 1.00 55.75 527 ASN A N 1
ATOM 4089 C CA . ASN A 1 527 ? -3.528 22.177 -3.473 1.00 55.75 527 ASN A CA 1
ATOM 4090 C C . ASN A 1 527 ? -5.059 22.071 -3.476 1.00 55.75 527 ASN A C 1
ATOM 4092 O O . ASN A 1 527 ? -5.601 21.241 -2.759 1.00 55.75 527 ASN A O 1
ATOM 4096 N N . MET A 1 528 ? -5.760 22.780 -4.370 1.00 53.25 528 MET A N 1
ATOM 4097 C CA . MET A 1 528 ? -7.207 22.625 -4.559 1.00 53.25 528 MET A CA 1
ATOM 4098 C C . MET A 1 528 ? -7.620 21.209 -4.985 1.00 53.25 528 MET A C 1
ATOM 4100 O O . MET A 1 528 ? -8.738 20.821 -4.680 1.00 53.25 528 MET A O 1
ATOM 4104 N N . ILE A 1 529 ? -6.770 20.417 -5.647 1.00 50.22 529 ILE A N 1
ATOM 4105 C CA . ILE A 1 529 ? -7.009 18.993 -5.964 1.00 50.22 529 ILE A CA 1
ATOM 4106 C C . ILE A 1 529 ? -6.707 18.091 -4.758 1.00 50.22 529 ILE A C 1
ATOM 4108 O O . ILE A 1 529 ? -7.405 17.097 -4.549 1.00 50.22 529 ILE A O 1
ATOM 4112 N N . LEU A 1 530 ? -5.710 18.433 -3.942 1.00 50.16 530 LEU A N 1
ATOM 4113 C CA . LEU A 1 530 ? -5.307 17.666 -2.763 1.00 50.16 530 LEU A CA 1
ATOM 4114 C C . LEU A 1 530 ? -6.306 17.868 -1.615 1.00 50.16 530 LEU A C 1
ATOM 4116 O O . LEU A 1 530 ? -6.952 16.911 -1.183 1.00 50.16 530 LEU A O 1
ATOM 4120 N N . ASP A 1 531 ? -6.549 19.128 -1.246 1.00 46.72 531 ASP A N 1
ATOM 4121 C CA . ASP A 1 531 ? -7.724 19.567 -0.489 1.00 46.72 531 ASP A CA 1
ATOM 4122 C C . ASP A 1 531 ? -9.004 19.096 -1.189 1.00 46.72 531 ASP A C 1
ATOM 4124 O O . ASP A 1 531 ? -9.978 18.760 -0.533 1.00 46.72 531 ASP A O 1
ATOM 4128 N N . SER A 1 532 ? -8.997 19.011 -2.525 1.00 43.81 532 SER A N 1
ATOM 4129 C CA . SER A 1 532 ? -10.034 18.412 -3.384 1.00 43.81 532 SER A CA 1
ATOM 4130 C C . SER A 1 532 ? -10.537 17.060 -2.881 1.00 43.81 532 SER A C 1
ATOM 4132 O O . SER A 1 532 ? -11.689 16.890 -2.459 1.00 43.81 532 SER A O 1
ATOM 4134 N N . VAL A 1 533 ? -9.625 16.090 -2.938 1.00 47.38 533 VAL A N 1
ATOM 4135 C CA . VAL A 1 533 ? -9.841 14.695 -2.548 1.00 47.38 533 VAL A CA 1
ATOM 4136 C C . VAL A 1 533 ? -10.044 14.582 -1.036 1.00 47.38 533 VAL A C 1
ATOM 4138 O O . VAL A 1 533 ? -10.950 13.871 -0.601 1.00 47.38 533 VAL A O 1
ATOM 4141 N N . LEU A 1 534 ? -9.274 15.321 -0.231 1.00 43.97 534 LEU A N 1
ATOM 4142 C CA . LEU A 1 534 ? -9.423 15.346 1.228 1.00 43.97 534 LEU A CA 1
ATOM 4143 C C . LEU A 1 534 ? -10.806 15.861 1.651 1.00 43.97 534 LEU A C 1
ATOM 4145 O O . LEU A 1 534 ? -11.489 15.213 2.442 1.00 43.97 534 LEU A O 1
ATOM 4149 N N . GLN A 1 535 ? -11.259 16.983 1.093 1.00 41.12 535 GLN A N 1
ATOM 4150 C CA . GLN A 1 535 ? -12.521 17.617 1.456 1.00 41.12 535 GLN A CA 1
ATOM 4151 C C . GLN A 1 535 ? -13.721 16.820 0.932 1.00 41.12 535 GLN A C 1
ATOM 4153 O O . GLN A 1 535 ? -14.698 16.665 1.660 1.00 41.12 535 GLN A O 1
ATOM 4158 N N . ALA A 1 536 ? -13.627 16.195 -0.250 1.00 37.06 536 ALA A N 1
ATOM 4159 C CA . ALA A 1 536 ? -14.622 15.212 -0.693 1.00 37.06 536 ALA A CA 1
ATOM 4160 C C . ALA A 1 536 ? -14.714 14.008 0.275 1.00 37.06 536 ALA A C 1
ATOM 4162 O O . ALA A 1 536 ? -15.809 13.558 0.605 1.00 37.06 536 ALA A O 1
ATOM 4163 N N . GLN A 1 537 ? -13.586 13.538 0.828 1.00 41.25 537 GLN A N 1
ATOM 4164 C CA . GLN A 1 537 ? -13.535 12.495 1.870 1.00 41.25 537 GLN A CA 1
ATOM 4165 C C . GLN A 1 537 ? -13.907 12.979 3.295 1.00 41.25 537 GLN A C 1
ATOM 4167 O O . GLN A 1 537 ? -13.981 12.163 4.230 1.00 41.25 537 GLN A O 1
ATOM 4172 N N . VAL A 1 538 ? -14.139 14.285 3.480 1.00 38.88 538 VAL A N 1
ATOM 4173 C CA . VAL A 1 538 ? -14.584 14.922 4.734 1.00 38.88 538 VAL A CA 1
ATOM 4174 C C . VAL A 1 538 ? -16.065 15.291 4.680 1.00 38.88 538 VAL A C 1
ATOM 4176 O O . VAL A 1 538 ? -16.761 15.054 5.662 1.00 38.88 538 VAL A O 1
ATOM 4179 N N . ASP A 1 539 ? -16.589 15.790 3.561 1.00 34.38 539 ASP A N 1
ATOM 4180 C CA . ASP A 1 539 ? -18.023 16.095 3.425 1.00 34.38 539 ASP A CA 1
ATOM 4181 C C . ASP A 1 539 ? -18.873 14.827 3.324 1.00 34.38 539 ASP A C 1
ATOM 4183 O O . ASP A 1 539 ? -19.969 14.777 3.882 1.00 34.38 539 ASP A O 1
ATOM 4187 N N . HIS A 1 540 ? -18.291 13.729 2.830 1.00 35.81 540 HIS A N 1
ATOM 4188 C CA . HIS A 1 540 ? -18.826 12.376 3.021 1.00 35.81 540 HIS A CA 1
ATOM 4189 C C . HIS A 1 540 ? -18.942 11.950 4.508 1.00 35.81 540 HIS A C 1
ATOM 4191 O O . HIS A 1 540 ? -19.453 10.865 4.793 1.00 35.81 540 HIS A O 1
ATOM 4197 N N . ARG A 1 541 ? -18.467 12.782 5.455 1.00 36.78 541 ARG A N 1
ATOM 4198 C CA . ARG A 1 541 ? -18.631 12.663 6.917 1.00 36.78 541 ARG A CA 1
ATOM 4199 C C . ARG A 1 541 ? -19.403 13.831 7.567 1.00 36.78 541 ARG A C 1
ATOM 4201 O O . ARG A 1 541 ? -19.515 13.830 8.787 1.00 36.78 541 ARG A O 1
ATOM 4208 N N . LYS A 1 542 ? -19.902 14.826 6.814 1.00 29.58 542 LYS A N 1
ATOM 4209 C CA . LYS A 1 542 ? -20.632 15.997 7.365 1.00 29.58 542 LYS A CA 1
ATOM 4210 C C . LYS A 1 542 ? -22.163 15.873 7.337 1.00 29.58 542 LYS A C 1
ATOM 4212 O O . LYS A 1 542 ? -22.850 16.808 7.742 1.00 29.58 542 LYS A O 1
ATOM 4217 N N . ILE A 1 543 ? -22.721 14.733 6.923 1.00 33.25 543 ILE A N 1
ATOM 4218 C CA . ILE A 1 543 ? -24.178 14.469 6.934 1.00 33.25 543 ILE A CA 1
ATOM 4219 C C . ILE A 1 543 ? -24.661 14.107 8.364 1.00 33.25 543 ILE A C 1
ATOM 4221 O O . ILE A 1 543 ? -25.356 13.126 8.582 1.00 33.25 543 ILE A O 1
ATOM 4225 N N . GLU A 1 544 ? -24.221 14.900 9.345 1.00 33.38 544 GLU A N 1
ATOM 4226 C CA . GLU A 1 544 ? -24.457 14.869 10.798 1.00 33.38 544 GLU A CA 1
ATOM 4227 C C . GLU A 1 544 ? -23.739 16.143 11.327 1.00 33.38 544 GLU A C 1
ATOM 4229 O O . GLU A 1 544 ? -22.523 16.241 11.207 1.00 33.38 544 GLU A O 1
ATOM 4234 N N . VAL A 1 545 ? -24.360 17.203 11.868 1.00 35.56 545 VAL A N 1
ATOM 4235 C CA . VAL A 1 545 ? -25.700 17.391 12.456 1.00 35.56 545 VAL A CA 1
ATOM 4236 C C . VAL A 1 545 ? -26.174 18.852 12.293 1.00 35.56 545 VAL A C 1
ATOM 4238 O O . VAL A 1 545 ? -25.420 19.781 12.572 1.00 35.56 545 VAL A O 1
ATOM 4241 N N . SER A 1 546 ? -27.464 19.072 12.006 1.00 29.64 546 SER A N 1
ATOM 4242 C CA . SER A 1 546 ? -28.217 20.254 12.481 1.00 29.64 546 SER A CA 1
ATOM 4243 C C . SER A 1 546 ? -29.712 19.903 12.599 1.00 29.64 546 SER A C 1
ATOM 4245 O O . SER A 1 546 ? -30.195 19.061 11.849 1.00 29.64 546 SER A O 1
ATOM 4247 N N . GLY A 1 547 ? -30.506 20.436 13.531 1.00 28.52 547 GLY A N 1
ATOM 4248 C CA . GLY A 1 547 ? -30.211 21.276 14.700 1.00 28.52 547 GLY A CA 1
ATOM 4249 C C . GLY A 1 547 ? -31.358 21.158 15.727 1.00 28.52 547 GLY A C 1
ATOM 4250 O O . GLY A 1 547 ? -32.322 20.433 15.485 1.00 28.52 547 GLY A O 1
ATOM 4251 N N . ALA A 1 548 ? -31.284 21.840 16.878 1.00 33.00 548 ALA A N 1
ATOM 4252 C CA . ALA A 1 548 ? -32.239 21.644 17.982 1.00 33.00 548 ALA A CA 1
ATOM 4253 C C . ALA A 1 548 ? -32.954 22.931 18.435 1.00 33.00 548 ALA A C 1
ATOM 4255 O O . ALA A 1 548 ? -32.301 23.898 18.822 1.00 33.00 548 ALA A O 1
ATOM 4256 N N . SER A 1 549 ? -34.297 22.916 18.478 1.00 33.09 549 SER A N 1
ATOM 4257 C CA . SER A 1 549 ? -35.112 23.871 19.254 1.00 33.09 549 SER A CA 1
ATOM 4258 C C . SER A 1 549 ? -36.579 23.422 19.431 1.00 33.09 549 SER A C 1
ATOM 4260 O O . SER A 1 549 ? -37.316 23.303 18.459 1.00 33.09 549 SER A O 1
ATOM 4262 N N . LYS A 1 550 ? -36.997 23.280 20.699 1.00 33.44 550 LYS A N 1
ATOM 4263 C CA . LYS A 1 550 ? -38.369 23.442 21.245 1.00 33.44 550 LYS A CA 1
ATOM 4264 C C . LYS A 1 550 ? -39.509 22.505 20.790 1.00 33.44 550 LYS A C 1
ATOM 4266 O O . LYS A 1 550 ? -40.307 22.790 19.906 1.00 33.44 550 LYS A O 1
ATOM 4271 N N . GLU A 1 551 ? -39.649 21.442 21.580 1.00 41.84 551 GLU A N 1
ATOM 4272 C CA . GLU A 1 551 ? -40.889 20.881 22.153 1.00 41.84 551 GLU A CA 1
ATOM 4273 C C . GLU A 1 551 ? -42.244 21.556 21.806 1.00 41.84 551 GLU A C 1
ATOM 4275 O O . GLU A 1 551 ? -42.470 22.702 22.194 1.00 41.84 551 GLU A O 1
ATOM 4280 N N . ARG A 1 552 ? -43.195 20.778 21.232 1.00 38.88 552 ARG A N 1
ATOM 4281 C CA . ARG A 1 552 ? -44.634 20.680 21.652 1.00 38.88 552 ARG A CA 1
ATOM 4282 C C . ARG A 1 552 ? -45.571 19.799 20.779 1.00 38.88 552 ARG A C 1
ATOM 4284 O O . ARG A 1 552 ? -46.784 19.835 20.982 1.00 38.88 552 ARG A O 1
ATOM 4291 N N . HIS A 1 553 ? -45.082 18.967 19.846 1.00 34.62 553 HIS A N 1
ATOM 4292 C CA . HIS A 1 553 ? -45.949 18.218 18.897 1.00 34.62 553 HIS A CA 1
ATOM 4293 C C . HIS A 1 553 ? -45.705 16.694 18.763 1.00 34.62 553 HIS A C 1
ATOM 4295 O O . HIS A 1 553 ? -45.894 16.113 17.696 1.00 34.62 553 HIS A O 1
ATOM 4301 N N . ILE A 1 554 ? -45.371 16.007 19.863 1.00 37.53 554 ILE A N 1
ATOM 4302 C CA . ILE A 1 554 ? -45.074 14.555 19.869 1.00 37.53 554 ILE A CA 1
ATOM 4303 C C . ILE A 1 554 ? -46.222 13.691 19.293 1.00 37.53 554 ILE A C 1
ATOM 4305 O O . ILE A 1 554 ? -45.964 12.741 18.555 1.00 37.53 554 ILE A O 1
ATOM 4309 N N . GLY A 1 555 ? -47.488 14.044 19.550 1.00 35.31 555 GLY A N 1
ATOM 4310 C CA . GLY A 1 555 ? -48.649 13.211 19.196 1.00 35.31 555 GLY A CA 1
ATOM 4311 C C . GLY A 1 555 ? -48.916 12.986 17.697 1.00 35.31 555 GLY A C 1
ATOM 4312 O O . GLY A 1 555 ? -49.573 12.010 17.361 1.00 35.31 555 GLY A O 1
ATOM 4313 N N . LYS A 1 556 ? -48.412 13.840 16.791 1.00 35.12 556 LYS A N 1
ATOM 4314 C CA . LYS A 1 556 ? -48.612 13.689 15.329 1.00 35.12 556 LYS A CA 1
ATOM 4315 C C . LYS A 1 556 ? -47.405 13.107 14.585 1.00 35.12 556 LYS A C 1
ATOM 4317 O O . LYS A 1 556 ? -47.506 12.797 13.402 1.00 35.12 556 LYS A O 1
ATOM 4322 N N . TRP A 1 557 ? -46.255 12.974 15.246 1.00 37.53 557 TRP A N 1
ATOM 4323 C CA . TRP A 1 557 ? -44.998 12.6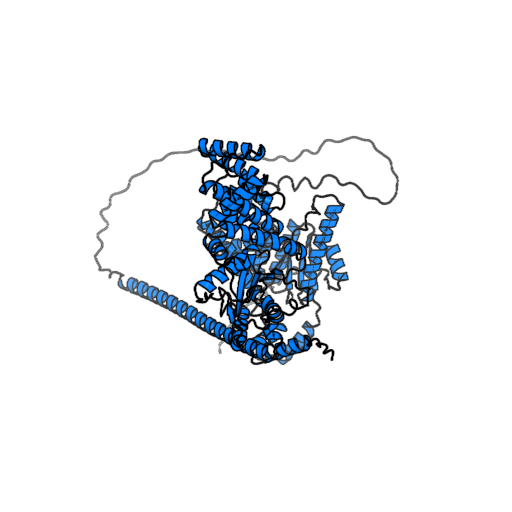15 14.578 1.00 37.53 557 TRP A CA 1
ATOM 4324 C C . TRP A 1 557 ? -44.856 11.101 14.361 1.00 37.53 557 TRP A C 1
ATOM 4326 O O . TRP A 1 557 ? -44.450 10.657 13.288 1.00 37.53 557 TRP A O 1
ATOM 4336 N N . VAL A 1 558 ? -45.294 10.304 15.344 1.00 37.62 558 VAL A N 1
ATOM 4337 C CA . VAL A 1 558 ? -45.305 8.828 15.288 1.00 37.62 558 VAL A CA 1
ATOM 4338 C C . VAL A 1 558 ? -46.129 8.315 14.100 1.00 37.62 558 VAL A C 1
ATOM 4340 O O . VAL A 1 558 ? -45.704 7.407 13.388 1.00 37.62 558 VAL A O 1
ATOM 4343 N N . GLU A 1 559 ? -47.275 8.946 13.833 1.00 35.41 559 GLU A N 1
ATOM 4344 C CA . GLU A 1 559 ? -48.169 8.570 12.732 1.00 35.41 559 GLU A CA 1
ATOM 4345 C C . GLU A 1 559 ? -47.583 8.885 11.341 1.00 35.41 559 GLU A C 1
ATOM 4347 O O . GLU A 1 559 ? -47.912 8.211 10.364 1.00 35.41 559 GLU A O 1
ATOM 4352 N N . LYS A 1 560 ? -46.682 9.876 11.241 1.00 36.38 560 LYS A N 1
ATOM 4353 C CA . LYS A 1 560 ? -45.975 10.200 9.991 1.00 36.38 560 LYS A CA 1
ATOM 4354 C C . LYS A 1 560 ? -44.899 9.160 9.680 1.00 36.38 560 LYS A C 1
ATOM 4356 O O . LYS A 1 560 ? -44.854 8.659 8.562 1.00 36.38 560 LYS A O 1
ATOM 4361 N N . ILE A 1 561 ? -44.101 8.773 10.679 1.00 38.56 561 ILE A N 1
ATOM 4362 C CA . ILE A 1 561 ? -43.046 7.754 10.524 1.00 38.56 561 ILE A CA 1
ATOM 4363 C C . ILE A 1 561 ? -43.630 6.377 10.183 1.00 38.56 561 ILE A C 1
ATOM 4365 O O . ILE A 1 561 ? -43.030 5.648 9.395 1.00 38.56 561 ILE A O 1
ATOM 4369 N N . GLY A 1 562 ? -44.816 6.038 10.704 1.00 33.59 562 GLY A N 1
ATOM 4370 C CA . GLY A 1 562 ? -45.547 4.841 10.270 1.00 33.59 562 GLY A CA 1
ATOM 4371 C C . GLY A 1 562 ? -45.784 4.827 8.755 1.00 33.59 562 GLY A C 1
ATOM 4372 O O . GLY A 1 562 ? -45.419 3.869 8.086 1.00 33.59 562 GLY A O 1
ATOM 4373 N N . ARG A 1 563 ? -46.288 5.935 8.197 1.00 38.28 563 ARG A N 1
ATOM 4374 C CA . ARG A 1 563 ? -46.609 6.077 6.762 1.00 38.28 563 ARG A CA 1
ATOM 4375 C C . ARG A 1 563 ? -45.384 6.258 5.849 1.00 38.28 563 ARG A C 1
ATOM 4377 O O . ARG A 1 563 ? -45.514 6.144 4.632 1.00 38.28 563 ARG A O 1
ATOM 4384 N N . GLU A 1 564 ? -44.215 6.574 6.407 1.00 43.72 564 GLU A N 1
ATOM 4385 C CA . GLU A 1 564 ? -42.953 6.701 5.660 1.00 43.72 564 GLU A CA 1
ATOM 4386 C C . GLU A 1 564 ? -42.172 5.379 5.580 1.00 43.72 564 GLU A C 1
ATOM 4388 O O . GLU A 1 564 ? -41.391 5.205 4.647 1.00 43.72 564 GLU A O 1
ATOM 4393 N N . ARG A 1 565 ? -42.405 4.423 6.494 1.00 41.66 565 ARG A N 1
ATOM 4394 C CA . ARG A 1 565 ? -41.764 3.092 6.460 1.00 41.66 565 ARG A CA 1
ATOM 4395 C C . ARG A 1 565 ? -42.274 2.174 5.349 1.00 41.66 565 ARG A C 1
ATOM 4397 O O . ARG A 1 565 ? -41.497 1.362 4.860 1.00 41.66 565 ARG A O 1
ATOM 4404 N N . ASP A 1 566 ? -43.524 2.337 4.927 1.00 46.94 566 ASP A N 1
ATOM 4405 C CA . ASP A 1 566 ? -44.162 1.477 3.916 1.00 46.94 566 ASP A CA 1
ATOM 4406 C C . ASP A 1 566 ? -43.868 1.920 2.466 1.00 46.94 566 ASP A C 1
ATOM 4408 O O . ASP A 1 566 ? -44.383 1.347 1.504 1.00 46.94 566 ASP A O 1
ATOM 4412 N N . ARG A 1 567 ? -43.037 2.955 2.275 1.00 61.72 567 ARG A N 1
ATOM 4413 C CA . ARG A 1 567 ? -42.597 3.403 0.948 1.00 61.72 567 ARG A CA 1
ATOM 4414 C C . ARG A 1 567 ? -41.331 2.660 0.533 1.00 61.72 567 ARG A C 1
ATOM 4416 O O . ARG A 1 567 ? -40.229 3.041 0.919 1.00 61.72 567 ARG A O 1
ATOM 4423 N N . HIS A 1 568 ? -41.502 1.628 -0.294 1.00 75.75 568 HIS A N 1
ATOM 4424 C CA . HIS A 1 568 ? -40.394 1.022 -1.036 1.00 75.75 568 HIS A CA 1
ATOM 4425 C C . HIS A 1 568 ? -39.603 2.109 -1.792 1.00 75.75 568 HIS A C 1
ATOM 4427 O O . HIS A 1 568 ? -40.240 2.986 -2.388 1.00 75.75 568 HIS A O 1
ATOM 4433 N N . PRO A 1 569 ? -38.255 2.074 -1.789 1.00 86.94 569 PRO A N 1
ATOM 4434 C CA . PRO A 1 569 ? -37.460 3.062 -2.507 1.00 86.94 569 PRO A CA 1
ATOM 4435 C C . PRO A 1 569 ? -37.707 2.980 -4.013 1.00 86.94 569 PRO A C 1
ATOM 4437 O O . PRO A 1 569 ? -37.943 1.897 -4.554 1.00 86.94 569 PRO A O 1
ATOM 4440 N N . VAL A 1 570 ? -37.659 4.132 -4.676 1.00 90.06 570 VAL A N 1
ATOM 4441 C CA . VAL A 1 570 ? -38.024 4.284 -6.088 1.00 90.06 570 VAL A CA 1
ATOM 4442 C C . VAL A 1 570 ? -36.809 4.703 -6.910 1.00 90.06 570 VAL A C 1
ATOM 4444 O O . VAL A 1 570 ? -36.039 5.568 -6.489 1.00 90.06 570 VAL A O 1
ATOM 4447 N N . VAL A 1 571 ? -36.657 4.108 -8.092 1.00 94.81 571 VAL A N 1
ATOM 4448 C CA . VAL A 1 571 ? -35.713 4.554 -9.125 1.00 94.81 571 VAL A CA 1
ATOM 4449 C C . VAL A 1 571 ? -36.471 5.354 -10.175 1.00 94.81 571 VAL A C 1
ATOM 4451 O O . VAL A 1 571 ? -37.388 4.825 -10.795 1.00 94.81 571 VAL A O 1
ATOM 4454 N N . THR A 1 572 ? -36.056 6.585 -10.438 1.00 94.50 572 THR A N 1
ATOM 4455 C CA . THR A 1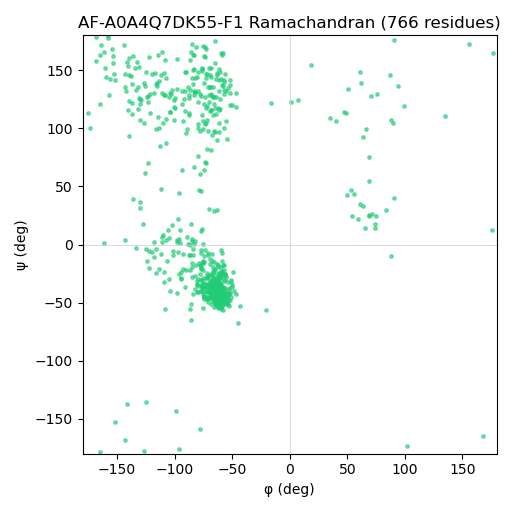 572 ? -36.513 7.365 -11.591 1.00 94.50 572 THR A CA 1
ATOM 4456 C C . THR A 1 572 ? -35.374 7.435 -12.598 1.00 94.50 572 THR A C 1
ATOM 4458 O O . THR A 1 572 ? -34.372 8.117 -12.367 1.00 94.50 572 THR A O 1
ATOM 4461 N N . LEU A 1 573 ? -35.521 6.719 -13.713 1.00 94.00 573 LEU A N 1
ATOM 4462 C CA . LEU A 1 573 ? -34.651 6.888 -14.875 1.00 94.00 573 LEU A CA 1
ATOM 4463 C C . LEU A 1 573 ? -35.156 8.090 -15.681 1.00 94.00 573 LEU A C 1
ATOM 4465 O O . LEU A 1 573 ? -36.353 8.190 -15.954 1.00 94.00 573 LEU A O 1
ATOM 4469 N N . ILE A 1 574 ? -34.252 8.995 -16.040 1.00 93.69 574 ILE A N 1
ATOM 4470 C CA . ILE A 1 574 ? -34.540 10.234 -16.763 1.00 93.69 574 ILE A CA 1
ATOM 4471 C C . ILE A 1 574 ? -33.820 10.130 -18.117 1.00 93.69 574 ILE A C 1
ATOM 4473 O O . ILE A 1 574 ? -32.598 10.270 -18.166 1.00 93.69 574 ILE A O 1
ATOM 4477 N N . PRO A 1 575 ? -34.527 9.769 -19.201 1.00 92.62 575 PRO A N 1
ATOM 4478 C CA . PRO A 1 575 ? -33.873 9.350 -20.432 1.00 92.62 575 PRO A CA 1
ATOM 4479 C C . PRO A 1 575 ? -33.446 10.523 -21.326 1.00 92.62 575 PRO A C 1
ATOM 4481 O O . PRO A 1 575 ? -34.266 11.357 -21.702 1.00 92.62 575 PRO A O 1
ATOM 4484 N N . GLU A 1 576 ? -32.183 10.514 -21.743 1.00 92.25 576 GLU A N 1
ATOM 4485 C CA . GLU A 1 576 ? -31.552 11.505 -22.620 1.00 92.25 576 GLU A CA 1
ATOM 4486 C C . GLU A 1 576 ? -31.477 10.977 -24.060 1.00 92.25 576 GLU A C 1
ATOM 4488 O O . GLU A 1 576 ? -30.701 10.070 -24.370 1.00 92.25 576 GLU A O 1
ATOM 4493 N N . SER A 1 577 ? -32.312 11.519 -24.943 1.00 89.12 577 SER A N 1
ATOM 4494 C CA . SER A 1 577 ? -32.369 11.195 -26.375 1.00 89.12 577 SER A CA 1
ATOM 4495 C C . SER A 1 577 ? -31.341 12.004 -27.169 1.00 89.12 577 SER A C 1
ATOM 4497 O O . SER A 1 577 ? -30.629 11.438 -27.997 1.00 89.12 577 SER A O 1
ATOM 4499 N N . GLU A 1 578 ? -31.206 13.296 -26.865 1.00 87.12 578 GLU A N 1
ATOM 4500 C CA . GLU A 1 578 ? -30.142 14.171 -27.368 1.00 87.12 578 GLU A CA 1
ATOM 4501 C C . GLU A 1 578 ? -29.210 14.575 -26.215 1.00 87.12 578 GLU A C 1
ATOM 4503 O O . GLU A 1 578 ? -29.357 15.633 -25.612 1.00 87.12 578 GLU A O 1
ATOM 4508 N N . HIS A 1 579 ? -28.227 13.717 -25.906 1.00 77.19 579 HIS A N 1
ATOM 4509 C CA . HIS A 1 579 ? -27.368 13.779 -24.705 1.00 77.19 579 HIS A CA 1
ATOM 4510 C C . HIS A 1 579 ? -26.715 15.150 -24.406 1.00 77.19 579 HIS A C 1
ATOM 4512 O O . HIS A 1 579 ? -26.404 15.427 -23.258 1.00 77.19 579 HIS A O 1
ATOM 4518 N N . VAL A 1 580 ? -26.514 16.054 -25.372 1.00 76.50 580 VAL A N 1
ATOM 4519 C CA . VAL A 1 580 ? -25.998 17.406 -25.052 1.00 76.50 580 VAL A CA 1
ATOM 4520 C C . VAL A 1 580 ? -27.098 18.344 -24.533 1.00 76.50 580 VAL A C 1
ATOM 4522 O O . VAL A 1 580 ? -26.851 19.100 -23.595 1.00 76.50 580 VAL A O 1
ATOM 4525 N N . LEU A 1 581 ? -28.298 18.297 -25.119 1.00 81.56 581 LEU A N 1
ATOM 4526 C CA . LEU A 1 581 ? -29.407 19.199 -24.790 1.00 81.56 581 LEU A CA 1
ATOM 4527 C C . LEU A 1 581 ? -30.233 18.658 -23.621 1.00 81.56 581 LEU A C 1
ATOM 4529 O O . LEU A 1 581 ? -30.339 19.320 -22.587 1.00 81.56 581 LEU A O 1
ATOM 4533 N N . ASP A 1 582 ? -30.733 17.426 -23.756 1.00 88.19 582 ASP A N 1
ATOM 4534 C CA . ASP A 1 582 ? -31.585 16.767 -22.763 1.00 88.19 582 ASP A CA 1
ATOM 4535 C C . ASP A 1 582 ? -30.881 16.680 -21.407 1.00 88.19 582 ASP A C 1
ATOM 4537 O O . ASP A 1 582 ? -31.503 16.884 -20.370 1.00 88.19 582 ASP A O 1
ATOM 4541 N N . HIS A 1 583 ? -29.569 16.428 -21.401 1.00 91.69 583 HIS A N 1
ATOM 4542 C CA . HIS A 1 583 ? -28.774 16.409 -20.177 1.00 91.69 583 HIS A CA 1
ATOM 4543 C C . HIS A 1 583 ? -28.763 17.769 -19.481 1.00 91.69 583 HIS A C 1
ATOM 4545 O O . HIS A 1 583 ? -29.025 17.831 -18.286 1.00 91.69 583 HIS A O 1
ATOM 4551 N N . SER A 1 584 ? -28.508 18.872 -20.197 1.00 89.31 584 SER A N 1
ATOM 4552 C CA . SER A 1 584 ? -28.506 20.198 -19.565 1.00 89.31 584 SER A CA 1
ATOM 4553 C C . SER A 1 584 ? -29.869 20.516 -18.950 1.00 89.31 584 SER A C 1
ATOM 4555 O O . SER A 1 584 ? -29.921 20.953 -17.803 1.00 89.31 584 SER A O 1
ATOM 4557 N N . GLU A 1 585 ? -30.966 20.236 -19.662 1.00 92.06 585 GLU A N 1
ATOM 4558 C CA . GLU A 1 585 ? -32.322 20.438 -19.140 1.00 92.06 585 GLU A CA 1
ATOM 4559 C C . GLU A 1 585 ? -32.619 19.518 -17.940 1.00 92.06 585 GLU A C 1
ATOM 4561 O O . GLU A 1 585 ? -33.141 19.973 -16.921 1.00 92.06 585 GLU A O 1
ATOM 4566 N N . ASN A 1 586 ? -32.250 18.236 -18.004 1.00 93.12 586 ASN A N 1
ATOM 4567 C CA . ASN A 1 586 ? -32.439 17.283 -16.908 1.00 93.12 586 ASN A CA 1
ATOM 4568 C C . ASN A 1 586 ? -31.641 17.681 -15.658 1.00 93.12 586 ASN A C 1
ATOM 4570 O O . ASN A 1 586 ? -32.178 17.646 -14.548 1.00 93.12 586 ASN A O 1
ATOM 4574 N N . ILE A 1 587 ? -30.384 18.097 -15.820 1.00 95.69 587 ILE A N 1
ATOM 4575 C CA . ILE A 1 587 ? -29.538 18.549 -14.716 1.00 95.69 587 ILE A CA 1
ATOM 4576 C C . ILE A 1 587 ? -30.062 19.867 -14.125 1.00 95.69 587 ILE A C 1
ATOM 4578 O O . ILE A 1 587 ? -30.174 19.962 -12.902 1.00 95.69 587 ILE A O 1
ATOM 4582 N N . ASP A 1 588 ? -30.473 20.843 -14.940 1.00 92.81 588 ASP A N 1
ATOM 4583 C CA . ASP A 1 588 ? -31.058 22.104 -14.454 1.00 92.81 588 ASP A CA 1
ATOM 4584 C C . ASP A 1 588 ? -32.410 21.886 -13.730 1.00 92.81 588 ASP A C 1
ATOM 4586 O O . ASP A 1 588 ? -32.686 22.514 -12.698 1.00 92.81 588 ASP A O 1
ATOM 4590 N N . ASN A 1 589 ? -33.221 20.920 -14.177 1.00 92.44 589 ASN A N 1
ATOM 4591 C CA . ASN A 1 589 ? -34.436 20.480 -13.477 1.00 92.44 589 ASN A CA 1
ATOM 4592 C C . ASN A 1 589 ? -34.132 19.804 -12.123 1.00 92.44 589 ASN A C 1
ATOM 4594 O O . ASN A 1 589 ? -34.833 20.045 -11.132 1.00 92.44 589 ASN A O 1
ATOM 4598 N N . ILE A 1 590 ? -33.071 18.991 -12.035 1.00 94.88 590 ILE A N 1
ATOM 4599 C CA . ILE A 1 590 ? -32.609 18.399 -10.765 1.00 94.88 590 ILE A CA 1
ATOM 4600 C C . ILE A 1 590 ? -32.071 19.494 -9.829 1.00 94.88 590 ILE A C 1
ATOM 4602 O O . ILE A 1 590 ? -32.438 19.516 -8.654 1.00 94.88 590 ILE A O 1
ATOM 4606 N N . ILE A 1 591 ? -31.270 20.436 -10.339 1.00 95.38 591 ILE A N 1
ATOM 4607 C CA . ILE A 1 591 ? -30.766 21.610 -9.606 1.00 95.38 591 ILE A CA 1
ATOM 4608 C C . ILE A 1 591 ? -31.931 22.398 -8.993 1.00 95.38 591 ILE A C 1
ATOM 4610 O O . ILE A 1 591 ? -31.934 22.644 -7.785 1.00 95.38 591 ILE A O 1
ATOM 4614 N N . SER A 1 592 ? -32.959 22.713 -9.783 1.00 93.38 592 SER A N 1
ATOM 4615 C CA . SER A 1 592 ? -34.166 23.411 -9.312 1.00 93.38 592 SER A CA 1
ATOM 4616 C C . SER A 1 592 ? -34.889 22.614 -8.215 1.00 93.38 592 SER A C 1
ATOM 4618 O O . SER A 1 592 ? -35.209 23.143 -7.149 1.00 93.38 592 SER A O 1
ATOM 4620 N N . SER A 1 593 ? -35.044 21.301 -8.415 1.00 91.00 593 SER A N 1
ATOM 4621 C CA . SER A 1 593 ? -35.670 20.394 -7.441 1.00 91.00 593 SER A CA 1
ATOM 4622 C C . SER A 1 593 ? -34.901 20.295 -6.112 1.00 91.00 593 SER A C 1
ATOM 4624 O O . SER A 1 593 ? -35.510 20.085 -5.059 1.00 91.00 593 SER A O 1
ATOM 4626 N N . ILE A 1 594 ? -33.573 20.463 -6.133 1.00 92.75 594 ILE A N 1
ATOM 4627 C CA . ILE A 1 594 ? -32.727 20.550 -4.931 1.00 92.75 594 ILE A CA 1
ATOM 4628 C C . ILE A 1 594 ? -32.889 21.913 -4.248 1.00 92.75 594 ILE A C 1
ATOM 4630 O O . ILE A 1 594 ? -33.031 21.966 -3.022 1.00 92.75 594 ILE A O 1
ATOM 4634 N N . GLN A 1 595 ? -32.881 23.010 -5.013 1.00 92.50 595 GLN A N 1
ATOM 4635 C CA . GLN A 1 595 ? -33.011 24.369 -4.476 1.00 92.50 595 GLN A CA 1
ATOM 4636 C C . GLN A 1 595 ? -34.311 24.528 -3.679 1.00 92.50 595 GLN A C 1
ATOM 4638 O O . GLN A 1 595 ? -34.250 24.917 -2.506 1.00 92.50 595 GLN A O 1
ATOM 4643 N N . ASP A 1 596 ? -35.429 24.103 -4.273 1.00 92.12 596 ASP A N 1
ATOM 4644 C CA . ASP A 1 596 ? -36.778 24.131 -3.694 1.00 92.12 596 ASP A CA 1
ATOM 4645 C C . ASP A 1 596 ? -37.030 23.056 -2.618 1.00 92.12 596 ASP A C 1
ATOM 4647 O O . ASP A 1 596 ? -38.027 23.122 -1.897 1.00 92.12 596 ASP A O 1
ATOM 4651 N N . ASN A 1 597 ? -36.123 22.086 -2.447 1.00 89.00 597 ASN A N 1
ATOM 4652 C CA . ASN A 1 597 ? -36.277 20.922 -1.558 1.00 89.00 597 ASN A CA 1
ATOM 4653 C C . ASN A 1 597 ? -37.438 19.980 -1.954 1.00 89.00 597 ASN A C 1
ATOM 4655 O O . ASN A 1 597 ? -38.067 19.368 -1.090 1.00 89.00 597 ASN A O 1
ATOM 4659 N N . GLN A 1 598 ? -37.724 19.851 -3.254 1.00 89.25 598 GLN A N 1
ATOM 4660 C CA . GLN A 1 598 ? -38.777 18.967 -3.777 1.00 89.25 598 GLN A CA 1
ATOM 4661 C C . GLN A 1 598 ? -38.349 17.489 -3.844 1.00 89.25 598 GLN A C 1
ATOM 4663 O O . GLN A 1 598 ? -39.200 16.607 -3.971 1.00 89.25 598 GLN A O 1
ATOM 4668 N N . LEU A 1 599 ? -37.045 17.194 -3.746 1.00 86.19 599 LEU A N 1
ATOM 4669 C CA . LEU A 1 599 ? -36.543 15.819 -3.803 1.00 86.19 599 LEU A CA 1
ATOM 4670 C C . LEU A 1 599 ? -37.030 14.949 -2.625 1.00 86.19 599 LEU A C 1
ATOM 4672 O O . LEU A 1 599 ? -37.049 15.409 -1.479 1.00 86.19 599 LEU A O 1
ATOM 4676 N N . PRO A 1 600 ? -37.343 13.657 -2.860 1.00 86.44 600 PRO A N 1
ATOM 4677 C CA . PRO A 1 600 ? -37.631 12.714 -1.786 1.00 86.44 600 PRO A CA 1
ATOM 4678 C C . PRO A 1 600 ? -36.478 12.615 -0.769 1.00 86.44 600 PRO A C 1
ATOM 4680 O O . PRO A 1 600 ? -35.303 12.675 -1.153 1.00 86.44 600 PRO A O 1
ATOM 4683 N N . PRO A 1 601 ? -36.767 12.382 0.526 1.00 84.69 601 PRO A N 1
ATOM 4684 C CA . PRO A 1 601 ? -35.723 12.090 1.502 1.00 84.69 601 PRO A CA 1
ATOM 4685 C C . PRO A 1 601 ? -34.958 10.819 1.104 1.00 84.69 601 PRO A C 1
ATOM 4687 O O . PRO A 1 601 ? -35.528 9.896 0.517 1.00 84.69 601 PRO A O 1
ATOM 4690 N N . LYS A 1 602 ? -33.665 10.765 1.450 1.00 92.38 602 LYS A N 1
ATOM 4691 C CA . LYS A 1 602 ? -32.736 9.693 1.042 1.00 92.38 602 LYS A CA 1
ATOM 4692 C C . LYS A 1 602 ? -32.656 9.496 -0.481 1.00 92.38 602 LYS A C 1
ATOM 4694 O O . LYS A 1 602 ? -32.661 8.363 -0.950 1.00 92.38 602 LYS A O 1
ATOM 4699 N N . THR A 1 603 ? -32.588 10.573 -1.256 1.00 94.44 603 THR A N 1
ATOM 4700 C CA . THR A 1 603 ? -32.273 10.481 -2.692 1.00 94.44 603 THR A CA 1
ATOM 4701 C C . THR A 1 603 ? -30.758 10.428 -2.909 1.00 94.44 603 THR A C 1
ATOM 4703 O O . THR A 1 603 ? -30.016 11.159 -2.257 1.00 94.44 603 THR A O 1
ATOM 4706 N N . VAL A 1 604 ? -30.316 9.569 -3.827 1.00 97.38 604 VAL A N 1
ATOM 4707 C CA . VAL A 1 604 ? -28.980 9.560 -4.443 1.00 97.38 604 VAL A CA 1
ATOM 4708 C C . VAL A 1 604 ? -29.151 9.895 -5.920 1.00 97.38 604 VAL A C 1
ATOM 4710 O O . VAL A 1 604 ? -30.094 9.423 -6.558 1.00 97.38 604 VAL A O 1
ATOM 4713 N N . ILE A 1 605 ? -28.242 10.693 -6.470 1.00 97.88 605 ILE A N 1
ATOM 4714 C CA . ILE A 1 605 ? -28.221 11.014 -7.897 1.00 97.88 605 ILE A CA 1
ATOM 4715 C C . ILE A 1 605 ? -27.119 10.187 -8.568 1.00 97.88 605 ILE A C 1
ATOM 4717 O O . ILE A 1 605 ? -25.983 10.133 -8.097 1.00 97.88 605 ILE A O 1
ATOM 4721 N N . CYS A 1 606 ? -27.466 9.515 -9.657 1.00 97.50 606 CYS A N 1
ATOM 4722 C CA . CYS A 1 606 ? -26.561 8.713 -10.470 1.00 97.50 606 CYS A CA 1
ATOM 4723 C C . CYS A 1 606 ? -26.332 9.415 -11.807 1.00 97.50 606 CYS A C 1
ATOM 4725 O O . CYS A 1 606 ? -27.293 9.776 -12.479 1.00 97.50 606 CYS A O 1
ATOM 4727 N N . LEU A 1 607 ? -25.071 9.597 -12.187 1.00 96.19 607 LEU A N 1
ATOM 4728 C CA . LEU A 1 607 ? -24.667 10.196 -13.457 1.00 96.19 607 LEU A CA 1
ATOM 4729 C C . LEU A 1 607 ? -24.067 9.125 -14.372 1.00 96.19 607 LEU A C 1
ATOM 4731 O O . LEU A 1 607 ? -23.385 8.207 -13.898 1.00 96.19 607 LEU A O 1
ATOM 4735 N N . GLU A 1 608 ? -24.242 9.265 -15.687 1.00 92.50 608 GLU A N 1
ATOM 4736 C CA . GLU A 1 608 ? -23.593 8.418 -16.698 1.00 92.50 608 GLU A CA 1
ATOM 4737 C C . GLU A 1 608 ? -22.099 8.788 -16.849 1.00 92.50 608 GLU A C 1
ATOM 4739 O O . GLU A 1 608 ? -21.629 9.302 -17.859 1.00 92.50 608 GLU A O 1
ATOM 4744 N N . ARG A 1 609 ? -21.350 8.571 -15.763 1.00 91.69 609 ARG A N 1
ATOM 4745 C CA . ARG A 1 609 ? -19.931 8.899 -15.583 1.00 91.69 609 ARG A CA 1
ATOM 4746 C C . ARG A 1 609 ? -19.193 7.725 -14.951 1.00 91.69 609 ARG A C 1
ATOM 4748 O O . ARG A 1 609 ? -19.758 6.985 -14.143 1.00 91.69 609 ARG A O 1
ATOM 4755 N N . LYS A 1 610 ? -17.896 7.587 -15.229 1.00 89.25 610 LYS A N 1
ATOM 4756 C CA . LYS A 1 610 ? -17.023 6.645 -14.506 1.00 89.25 610 LYS A CA 1
ATOM 4757 C C . LYS A 1 610 ? -16.801 7.137 -13.074 1.00 89.25 610 LYS A C 1
ATOM 4759 O O . LYS A 1 610 ? -16.275 8.235 -12.884 1.00 89.25 610 LYS A O 1
ATOM 4764 N N . GLN A 1 611 ? -17.145 6.320 -12.075 1.00 88.88 611 GLN A N 1
ATOM 4765 C CA . GLN A 1 611 ? -16.825 6.600 -10.666 1.00 88.88 611 GLN A CA 1
ATOM 4766 C C . GLN A 1 611 ? -15.310 6.646 -10.425 1.00 88.88 611 GLN A C 1
ATOM 4768 O O . GLN A 1 611 ? -14.815 7.483 -9.676 1.00 88.88 611 GLN A O 1
ATOM 4773 N N . GLU A 1 612 ? -14.577 5.749 -11.084 1.00 79.00 612 GLU A N 1
ATOM 4774 C CA . GLU A 1 612 ? -13.122 5.645 -11.036 1.00 79.00 612 GLU A CA 1
ATOM 4775 C C . GLU A 1 612 ? -12.597 5.403 -12.455 1.00 79.00 612 GLU A C 1
ATOM 4777 O O . GLU A 1 612 ? -12.968 4.425 -13.108 1.00 79.00 612 GLU A O 1
ATOM 4782 N N . GLY A 1 613 ? -11.731 6.293 -12.931 1.00 65.94 613 GLY A N 1
ATOM 4783 C CA . GLY A 1 613 ? -11.138 6.228 -14.261 1.00 65.94 613 GLY A CA 1
ATOM 4784 C C . GLY A 1 613 ? -10.690 7.603 -14.746 1.00 65.94 613 GLY A C 1
ATOM 4785 O O . GLY A 1 613 ? -10.971 8.622 -14.116 1.00 65.94 613 GLY A O 1
ATOM 4786 N N . GLU A 1 614 ? -9.997 7.615 -15.878 1.00 62.69 614 GLU A N 1
ATOM 4787 C CA . GLU A 1 614 ? -9.534 8.833 -16.540 1.00 62.69 614 GLU A CA 1
ATOM 4788 C C . GLU A 1 614 ? -10.471 9.248 -17.682 1.00 62.69 614 GLU A C 1
ATOM 4790 O O . GLU A 1 614 ? -11.200 8.421 -18.251 1.00 62.69 614 GLU A O 1
ATOM 4795 N N . ASN A 1 615 ? -10.373 10.529 -18.050 1.00 68.44 615 ASN A N 1
ATOM 4796 C CA . ASN A 1 615 ? -11.102 11.205 -19.124 1.00 68.44 615 ASN A CA 1
ATOM 4797 C C . ASN A 1 615 ? -12.620 11.314 -18.878 1.00 68.44 615 ASN A C 1
ATOM 4799 O O . ASN A 1 615 ? -13.386 10.385 -19.161 1.00 68.44 615 ASN A O 1
ATOM 4803 N N . LEU A 1 616 ? -13.030 12.501 -18.413 1.00 79.75 616 LEU A N 1
ATOM 4804 C CA . LEU A 1 616 ? -14.412 12.962 -18.228 1.00 79.75 616 LEU A CA 1
ATOM 4805 C C . LEU A 1 616 ? -15.223 12.106 -17.238 1.00 79.75 616 LEU A C 1
ATOM 4807 O O . LEU A 1 616 ? -16.422 11.886 -17.421 1.00 79.75 616 LEU A O 1
ATOM 4811 N N . GLY A 1 617 ? -14.547 11.610 -16.196 1.00 89.19 617 GLY A N 1
ATOM 4812 C CA . GLY A 1 617 ? -15.145 10.863 -15.083 1.00 89.19 617 GLY A CA 1
ATOM 4813 C C . GLY A 1 617 ? -15.443 11.741 -13.862 1.00 89.19 617 GLY A C 1
ATOM 4814 O O . GLY A 1 617 ? -15.203 12.948 -13.867 1.00 89.19 617 GLY A O 1
ATOM 4815 N N . MET A 1 618 ? -15.906 11.130 -12.766 1.00 93.56 618 MET A N 1
ATOM 4816 C CA . MET A 1 618 ? -16.261 11.860 -11.535 1.00 93.56 618 MET A CA 1
ATOM 4817 C C . MET A 1 618 ? -15.096 12.666 -10.932 1.00 93.56 618 MET A C 1
ATOM 4819 O O . MET A 1 618 ? -15.329 13.710 -10.329 1.00 93.56 618 MET A O 1
ATOM 4823 N N . LYS A 1 619 ? -13.841 12.238 -11.138 1.00 91.31 619 LYS A N 1
ATOM 4824 C CA . LYS A 1 619 ? -12.633 12.999 -10.760 1.00 91.31 619 LYS A CA 1
ATOM 4825 C C . LYS A 1 619 ? -12.625 14.408 -11.371 1.00 91.31 619 LYS A C 1
ATOM 4827 O O . LYS A 1 619 ? -12.298 15.374 -10.685 1.00 91.31 619 LYS A O 1
ATOM 4832 N N . ASP A 1 620 ? -13.019 14.515 -12.636 1.00 91.81 620 ASP A N 1
ATOM 4833 C CA . ASP A 1 620 ? -12.965 15.755 -13.409 1.00 91.81 620 ASP A CA 1
ATOM 4834 C C . ASP A 1 620 ? -14.163 16.667 -13.072 1.00 91.81 620 ASP A C 1
ATOM 4836 O O . ASP A 1 620 ? -13.997 17.880 -12.956 1.00 91.81 620 ASP A O 1
ATOM 4840 N N . VAL A 1 621 ? -15.336 16.082 -12.783 1.00 95.00 621 VAL A N 1
ATOM 4841 C CA . VAL A 1 621 ? -16.517 16.778 -12.220 1.00 95.00 621 VAL A CA 1
ATOM 4842 C C . VAL A 1 621 ? -16.190 17.428 -10.864 1.00 95.00 621 VAL A C 1
ATOM 4844 O O . VAL A 1 621 ? -16.492 18.601 -10.628 1.00 95.00 621 VAL A O 1
ATOM 4847 N N . ILE A 1 622 ? -15.529 16.685 -9.968 1.00 94.62 622 ILE A N 1
ATOM 4848 C CA . ILE A 1 622 ? -15.135 17.158 -8.628 1.00 94.62 622 ILE A CA 1
ATOM 4849 C C . ILE A 1 622 ? -14.077 18.271 -8.712 1.00 94.62 622 ILE A C 1
ATOM 4851 O O . ILE A 1 622 ? -14.105 19.208 -7.916 1.00 94.62 622 ILE A O 1
ATOM 4855 N N . LEU A 1 623 ? -13.164 18.208 -9.686 1.00 93.25 623 LEU A N 1
ATOM 4856 C CA . LEU A 1 623 ? -12.208 19.286 -9.945 1.00 93.25 623 LEU A CA 1
ATOM 4857 C C . LEU A 1 623 ? -12.910 20.541 -10.490 1.00 93.25 623 LEU A C 1
ATOM 4859 O O . LEU A 1 623 ? -12.739 21.633 -9.945 1.00 93.25 623 LEU A O 1
ATOM 4863 N N . LEU A 1 624 ? -13.729 20.396 -11.535 1.00 95.06 624 LEU A N 1
ATOM 4864 C CA . LEU A 1 624 ? -14.386 21.528 -12.189 1.00 95.06 624 LEU A CA 1
ATOM 4865 C C . LEU A 1 624 ? -15.343 22.265 -11.241 1.00 95.06 624 LEU A C 1
ATOM 4867 O O . LEU A 1 624 ? -15.279 23.490 -11.151 1.00 95.06 624 LEU A O 1
ATOM 4871 N N . SER A 1 625 ? -16.155 21.541 -10.465 1.00 96.00 625 SER A N 1
ATOM 4872 C CA . SER A 1 625 ? -17.096 22.129 -9.490 1.00 96.00 625 SER A CA 1
ATOM 4873 C C . SER A 1 625 ? -16.414 23.039 -8.464 1.00 96.00 625 SER A C 1
ATOM 4875 O O . SER A 1 625 ? -16.988 24.041 -8.038 1.00 96.00 625 SER A O 1
ATOM 4877 N N . LYS A 1 626 ? -15.154 22.754 -8.127 1.00 92.06 626 LYS A N 1
ATOM 4878 C CA . LYS A 1 626 ? -14.384 23.505 -7.130 1.00 92.06 626 LYS A CA 1
ATOM 4879 C C . LYS A 1 626 ? -13.511 24.605 -7.720 1.00 92.06 626 LYS A C 1
ATOM 4881 O O . LYS A 1 626 ? -13.279 25.618 -7.064 1.00 92.06 626 LYS A O 1
ATOM 4886 N N . ILE A 1 627 ? -13.140 24.490 -8.996 1.00 92.50 627 ILE A N 1
ATOM 4887 C CA . ILE A 1 627 ? -12.718 25.651 -9.792 1.00 92.50 627 ILE A CA 1
ATOM 4888 C C . ILE A 1 627 ? -13.871 26.667 -9.876 1.00 92.50 627 ILE A C 1
ATOM 4890 O O . ILE A 1 627 ? -13.634 27.864 -9.717 1.00 92.50 627 ILE A O 1
ATOM 4894 N N . LEU A 1 628 ? -15.120 26.212 -10.042 1.00 92.69 628 LEU A N 1
ATOM 4895 C CA . LEU A 1 628 ? -16.304 27.079 -9.999 1.00 92.69 628 LEU A CA 1
ATOM 4896 C C . LEU A 1 628 ? -16.536 27.681 -8.601 1.00 92.69 628 LEU A C 1
ATOM 4898 O O . LEU A 1 628 ? -16.769 28.883 -8.505 1.00 92.69 628 LEU A O 1
ATOM 4902 N N . GLU A 1 629 ? -16.422 26.904 -7.519 1.00 90.12 629 GLU A N 1
ATOM 4903 C CA . GLU A 1 629 ? -16.524 27.394 -6.129 1.00 90.12 629 GLU A CA 1
ATOM 4904 C C . GLU A 1 629 ? -15.496 28.501 -5.814 1.00 90.12 629 GLU A C 1
ATOM 4906 O O . GLU A 1 629 ? -15.855 29.588 -5.346 1.00 90.12 629 GLU A O 1
ATOM 4911 N N . HIS A 1 630 ? -14.225 28.276 -6.160 1.00 89.12 630 HIS A N 1
ATOM 4912 C CA . HIS A 1 630 ? -13.168 29.287 -6.062 1.00 89.12 630 HIS A CA 1
ATOM 4913 C C . HIS A 1 630 ? -13.487 30.512 -6.929 1.00 89.12 630 HIS A C 1
ATOM 4915 O O . HIS A 1 630 ? -13.481 31.642 -6.446 1.00 89.12 630 HIS A O 1
ATOM 4921 N N . ASN A 1 631 ? -13.873 30.314 -8.192 1.00 91.50 631 ASN A N 1
ATOM 4922 C CA . ASN A 1 631 ? -14.193 31.411 -9.108 1.00 91.50 631 ASN A CA 1
ATOM 4923 C C . ASN A 1 631 ? -15.457 32.209 -8.724 1.00 91.50 631 ASN A C 1
ATOM 4925 O O . ASN A 1 631 ? -15.592 33.350 -9.179 1.00 91.50 631 ASN A O 1
ATOM 4929 N N . LYS A 1 632 ? -16.361 31.676 -7.888 1.00 87.81 632 LYS A N 1
ATOM 4930 C CA . LYS A 1 632 ? -17.479 32.434 -7.286 1.00 87.81 632 LYS A CA 1
ATOM 4931 C C . LYS A 1 632 ? -16.991 33.443 -6.233 1.00 87.81 632 LYS A C 1
ATOM 4933 O O . LYS A 1 632 ? -17.590 34.507 -6.109 1.00 87.81 632 LYS A O 1
ATOM 4938 N N . SER A 1 633 ? -15.919 33.133 -5.497 1.00 80.44 633 SER A N 1
ATOM 4939 C CA . SER A 1 633 ? -15.461 33.899 -4.321 1.00 80.44 633 SER A CA 1
ATOM 4940 C C . SER A 1 633 ? -14.155 34.688 -4.522 1.00 80.44 633 SER A C 1
ATOM 4942 O O . SER A 1 633 ? -13.929 35.687 -3.837 1.00 80.44 633 SER A O 1
ATOM 4944 N N . ALA A 1 634 ? -13.310 34.289 -5.473 1.00 81.81 634 ALA A N 1
ATOM 4945 C CA . ALA A 1 634 ? -12.021 34.916 -5.751 1.00 81.81 634 ALA A CA 1
ATOM 4946 C C . ALA A 1 634 ? -12.135 36.299 -6.425 1.00 81.81 634 ALA A C 1
ATOM 4948 O O . ALA A 1 634 ? -13.002 36.551 -7.271 1.00 81.81 634 ALA A O 1
ATOM 4949 N N . LEU A 1 635 ? -11.183 37.188 -6.107 1.00 82.25 635 LEU A N 1
ATOM 4950 C CA . LEU A 1 635 ? -10.981 38.446 -6.832 1.00 82.25 635 LEU A CA 1
ATOM 4951 C C . LEU A 1 635 ? -10.635 38.157 -8.299 1.00 82.25 635 LEU A C 1
ATOM 4953 O O . LEU A 1 635 ? -10.007 37.152 -8.612 1.00 82.25 635 LEU A O 1
ATOM 4957 N N . GLN A 1 636 ? -10.984 39.066 -9.212 1.00 75.88 636 GLN A N 1
ATOM 4958 C CA . GLN A 1 636 ? -10.903 38.816 -10.660 1.00 75.88 636 GLN A CA 1
ATOM 4959 C C . GLN A 1 636 ? -9.489 38.491 -11.189 1.00 75.88 636 GLN A C 1
ATOM 4961 O O . GLN A 1 636 ? -9.371 37.811 -12.203 1.00 75.88 636 GLN A O 1
ATOM 4966 N N . LYS A 1 637 ? -8.431 38.916 -10.484 1.00 76.38 637 LYS A N 1
ATOM 4967 C CA . LYS A 1 637 ? -7.022 38.566 -10.763 1.00 76.38 637 LYS A CA 1
ATOM 4968 C C . LYS A 1 637 ? -6.607 37.155 -10.308 1.00 76.38 637 LYS A C 1
ATOM 4970 O O . LYS A 1 637 ? -5.603 36.642 -10.783 1.00 76.38 637 LYS A O 1
ATOM 4975 N N . ASP A 1 638 ? -7.359 36.563 -9.382 1.00 79.81 638 ASP A N 1
ATOM 4976 C CA . ASP A 1 638 ? -7.060 35.287 -8.719 1.00 79.81 638 ASP A CA 1
ATOM 4977 C C . ASP A 1 638 ? -7.984 34.155 -9.220 1.00 79.81 638 ASP A C 1
ATOM 4979 O O . ASP A 1 638 ? -7.931 33.036 -8.709 1.00 79.81 638 ASP A O 1
ATOM 4983 N N . LYS A 1 639 ? -8.847 34.434 -10.211 1.00 86.06 639 LYS A N 1
ATOM 4984 C CA . LYS A 1 639 ? -9.718 33.436 -10.847 1.00 86.06 639 LYS A CA 1
ATOM 4985 C C . LYS A 1 639 ? -8.923 32.526 -11.781 1.00 86.06 639 LYS A C 1
ATOM 4987 O O . LYS A 1 639 ? -8.080 32.981 -12.553 1.00 86.06 639 LYS A O 1
ATOM 4992 N N . ILE A 1 640 ? -9.245 31.239 -11.746 1.00 88.88 640 ILE A N 1
ATOM 4993 C CA . ILE A 1 640 ? -8.693 30.221 -12.640 1.00 88.88 640 ILE A CA 1
ATOM 4994 C C . ILE A 1 640 ? -9.427 30.317 -13.978 1.00 88.88 640 ILE A C 1
ATOM 4996 O O . ILE A 1 640 ? -10.655 30.210 -14.025 1.00 88.88 640 ILE A O 1
ATOM 5000 N N . ALA A 1 641 ? -8.688 30.521 -15.068 1.00 89.19 641 ALA A N 1
ATOM 5001 C CA . ALA A 1 641 ? -9.265 30.571 -16.406 1.00 89.19 641 ALA A CA 1
ATOM 5002 C C . ALA A 1 641 ? -9.776 29.186 -16.835 1.00 89.19 641 ALA A C 1
ATOM 5004 O O . ALA A 1 641 ? -9.045 28.197 -16.768 1.00 89.19 641 ALA A O 1
ATOM 5005 N N . LEU A 1 642 ? -11.021 29.130 -17.305 1.00 89.12 642 LEU A N 1
ATOM 5006 C CA . LEU A 1 642 ? -11.605 27.943 -17.924 1.00 89.12 642 LEU A CA 1
ATOM 5007 C C . LEU A 1 642 ? -11.355 27.952 -19.445 1.00 89.12 642 LEU A C 1
ATOM 5009 O O . LEU A 1 642 ? -11.288 29.032 -20.039 1.00 89.12 642 LEU A O 1
ATOM 5013 N N . PRO A 1 643 ? -11.213 26.784 -20.101 1.00 87.75 643 PRO A N 1
ATOM 5014 C CA . PRO A 1 643 ? -11.153 26.720 -21.558 1.00 87.75 643 PRO A CA 1
ATOM 5015 C C . PRO A 1 643 ? -12.500 27.137 -22.166 1.00 87.75 643 PRO A C 1
ATOM 5017 O O . PRO A 1 643 ? -13.553 26.720 -21.693 1.00 87.75 643 PRO A O 1
ATOM 5020 N N . ALA A 1 644 ? -12.455 27.963 -23.213 1.00 87.81 644 ALA A N 1
ATOM 5021 C CA . ALA A 1 644 ? -13.646 28.553 -23.823 1.00 87.81 644 ALA A CA 1
ATOM 5022 C C . ALA A 1 644 ? -14.638 27.493 -24.330 1.00 87.81 644 ALA A C 1
ATOM 5024 O O . ALA A 1 644 ? -14.233 26.511 -24.956 1.00 87.81 644 ALA A O 1
ATOM 5025 N N . GLY A 1 645 ? -15.932 27.714 -24.092 1.00 87.19 645 GLY A N 1
ATOM 5026 C CA . GLY A 1 645 ? -17.001 26.822 -24.527 1.00 87.19 645 GLY A CA 1
ATOM 5027 C C . GLY A 1 645 ? -17.339 25.706 -23.537 1.00 87.19 645 GLY A C 1
ATOM 5028 O O . GLY A 1 645 ? -18.361 25.048 -23.737 1.00 87.19 645 GLY A O 1
ATOM 5029 N N . ILE A 1 646 ? -16.546 25.488 -22.475 1.00 89.56 646 ILE A N 1
ATOM 5030 C CA . ILE A 1 646 ? -16.806 24.425 -21.486 1.00 89.56 646 ILE A CA 1
ATOM 5031 C C . ILE A 1 646 ? -18.146 24.612 -20.769 1.00 89.56 646 ILE A C 1
ATOM 5033 O O . ILE A 1 646 ? -18.809 23.629 -20.453 1.00 89.56 646 ILE A O 1
ATOM 5037 N N . GLU A 1 647 ? -18.581 25.856 -20.588 1.00 87.69 647 GLU A N 1
ATOM 5038 C CA . GLU A 1 647 ? -19.880 26.241 -20.033 1.00 87.69 647 GLU A CA 1
ATOM 5039 C C . GLU A 1 647 ? -21.086 25.667 -20.804 1.00 87.69 647 GLU A C 1
ATOM 5041 O O . GLU A 1 647 ? -22.173 25.562 -20.247 1.00 87.69 647 GLU A O 1
ATOM 5046 N N . ASN A 1 648 ? -20.880 25.217 -22.048 1.00 86.81 648 ASN A N 1
ATOM 5047 C CA . ASN A 1 648 ? -21.891 24.578 -22.898 1.00 86.81 648 ASN A CA 1
ATOM 5048 C C . ASN A 1 648 ? -21.744 23.041 -22.947 1.00 86.81 648 ASN A C 1
ATOM 5050 O O . ASN A 1 648 ? -22.250 22.401 -23.868 1.00 86.81 648 ASN A O 1
ATOM 5054 N N . THR A 1 649 ? -20.999 22.432 -22.014 1.00 89.06 649 THR A N 1
ATOM 5055 C CA . THR A 1 649 ? -20.723 20.982 -22.009 1.00 89.06 649 THR A CA 1
ATOM 5056 C C . THR A 1 649 ? -21.400 20.257 -20.839 1.00 89.06 649 THR A C 1
ATOM 5058 O O . THR A 1 649 ? -21.439 20.796 -19.730 1.00 89.06 649 THR A O 1
ATOM 5061 N N . PRO A 1 650 ? -21.847 18.996 -21.021 1.00 91.50 650 PRO A N 1
ATOM 5062 C CA . PRO A 1 650 ? -22.435 18.183 -19.951 1.00 91.50 650 PRO A CA 1
ATOM 5063 C C . PRO A 1 650 ? -21.624 18.141 -18.646 1.00 91.50 650 PRO A C 1
ATOM 5065 O O . PRO A 1 650 ? -22.182 18.270 -17.564 1.00 91.50 650 PRO A O 1
ATOM 5068 N N . ILE A 1 651 ? -20.289 18.056 -18.727 1.00 93.88 651 ILE A N 1
ATOM 5069 C CA . ILE A 1 651 ? -19.431 17.982 -17.531 1.00 93.88 651 ILE A CA 1
ATOM 5070 C C . ILE A 1 651 ? -19.438 19.274 -16.693 1.00 93.88 651 ILE A C 1
ATOM 5072 O O . ILE A 1 651 ? -19.218 19.224 -15.484 1.00 93.88 651 ILE A O 1
ATOM 5076 N N . TYR A 1 652 ? -19.729 20.427 -17.303 1.00 95.12 652 TYR A N 1
ATOM 5077 C CA . TYR A 1 652 ? -19.929 21.678 -16.572 1.00 95.12 652 TYR A CA 1
ATOM 5078 C C . TYR A 1 652 ? -21.246 21.652 -15.789 1.00 95.12 652 TYR A C 1
ATOM 5080 O O . TYR A 1 652 ? -21.269 22.043 -14.625 1.00 95.12 652 TYR A O 1
ATOM 5088 N N . LYS A 1 653 ? -22.318 21.104 -16.375 1.00 95.25 653 LYS A N 1
ATOM 5089 C CA . LYS A 1 653 ? -23.603 20.921 -15.687 1.00 95.25 653 LYS A CA 1
ATOM 5090 C C . LYS A 1 653 ? -23.531 19.899 -14.557 1.00 95.25 653 LYS A C 1
ATOM 5092 O O . LYS A 1 653 ? -23.971 20.208 -13.449 1.00 95.25 653 LYS A O 1
ATOM 5097 N N . ASP A 1 654 ? -22.866 18.765 -14.771 1.00 97.12 654 ASP A N 1
ATOM 5098 C CA . ASP A 1 654 ? -22.530 17.824 -13.692 1.00 97.12 654 ASP A CA 1
ATOM 5099 C C . ASP A 1 654 ? -21.791 18.522 -12.533 1.00 97.12 654 ASP A C 1
ATOM 5101 O O . ASP A 1 654 ? -22.043 18.231 -11.365 1.00 97.12 654 ASP A O 1
ATOM 5105 N N . ALA A 1 655 ? -20.891 19.463 -12.840 1.00 97.12 655 ALA A N 1
ATOM 5106 C CA . ALA A 1 655 ? -20.121 20.212 -11.851 1.00 97.12 655 ALA A CA 1
ATOM 5107 C C . ALA A 1 655 ? -20.943 21.288 -11.106 1.00 97.12 655 ALA A C 1
ATOM 5109 O O . ALA A 1 655 ? -20.768 21.454 -9.895 1.00 97.12 655 ALA A O 1
ATOM 5110 N N . GLU A 1 656 ? -21.862 21.991 -11.780 1.00 96.88 656 GLU A N 1
ATOM 5111 C CA . GLU A 1 656 ? -22.824 22.894 -11.124 1.00 96.88 656 GLU A CA 1
ATOM 5112 C C . GLU A 1 656 ? -23.733 22.121 -10.156 1.00 96.88 656 GLU A C 1
ATOM 5114 O O . GLU A 1 656 ? -23.893 22.517 -8.996 1.00 96.88 656 GLU A O 1
ATOM 5119 N N . LEU A 1 657 ? -24.254 20.973 -10.601 1.00 97.50 657 LEU A N 1
ATOM 5120 C CA . LEU A 1 657 ? -25.054 20.071 -9.777 1.00 97.50 657 LEU A CA 1
ATOM 5121 C C . LEU A 1 657 ? -24.250 19.503 -8.602 1.00 97.50 657 LEU A C 1
ATOM 5123 O O . LEU A 1 657 ? -24.767 19.463 -7.486 1.00 97.50 657 LEU A O 1
ATOM 5127 N N . TYR A 1 658 ? -22.993 19.100 -8.816 1.00 97.44 658 TYR A N 1
ATOM 5128 C CA . TYR A 1 658 ? -22.149 18.548 -7.755 1.00 97.44 658 TYR A CA 1
ATOM 5129 C C . TYR A 1 658 ? -21.916 19.549 -6.617 1.00 97.44 658 TYR A C 1
ATOM 5131 O O . TYR A 1 658 ? -22.112 19.195 -5.454 1.00 97.44 658 TYR A O 1
ATOM 5139 N N . SER A 1 659 ? -21.597 20.809 -6.946 1.00 94.56 659 SER A N 1
ATOM 5140 C CA . SER A 1 659 ? -21.478 21.910 -5.972 1.00 94.56 659 SER A CA 1
ATOM 5141 C C . SER A 1 659 ? -22.742 22.026 -5.111 1.00 94.56 659 SER A C 1
ATOM 5143 O O . SER A 1 659 ? -22.667 21.973 -3.884 1.00 94.56 659 SER A O 1
ATOM 5145 N N . LEU A 1 660 ? -23.918 22.127 -5.740 1.00 95.19 660 LEU A N 1
ATOM 5146 C CA . LEU A 1 660 ? -25.184 22.317 -5.028 1.00 95.19 660 LEU A CA 1
ATOM 5147 C C . LEU A 1 660 ? -25.609 21.081 -4.213 1.00 95.19 660 LEU A C 1
ATOM 5149 O O . LEU A 1 660 ? -26.097 21.207 -3.090 1.00 95.19 660 LEU A O 1
ATOM 5153 N N . ALA A 1 661 ? -25.450 19.877 -4.759 1.00 93.88 661 ALA A N 1
ATOM 5154 C CA . ALA A 1 661 ? -25.812 18.647 -4.062 1.00 93.88 661 ALA A CA 1
ATOM 5155 C C . ALA A 1 661 ? -24.916 18.412 -2.836 1.00 93.88 661 ALA A C 1
ATOM 5157 O O . ALA A 1 661 ? -25.426 18.032 -1.780 1.00 93.88 661 ALA A O 1
ATOM 5158 N N . GLN A 1 662 ? -23.616 18.721 -2.934 1.00 92.12 662 GLN A N 1
ATOM 5159 C CA . GLN A 1 662 ? -22.678 18.681 -1.810 1.00 92.12 662 GLN A CA 1
ATOM 5160 C C . GLN A 1 662 ? -23.077 19.680 -0.708 1.00 92.12 662 GLN A C 1
ATOM 5162 O O . GLN A 1 662 ? -23.144 19.287 0.457 1.00 92.12 662 GLN A O 1
ATOM 5167 N N . GLU A 1 663 ? -23.441 20.923 -1.059 1.00 89.75 663 GLU A N 1
ATOM 5168 C CA . GLU A 1 663 ? -23.978 21.923 -0.113 1.00 89.75 663 GLU A CA 1
ATOM 5169 C C . GLU A 1 663 ? -25.238 21.435 0.631 1.00 89.75 663 GLU A C 1
ATOM 5171 O O . GLU A 1 663 ? -25.467 21.808 1.783 1.00 89.75 663 GLU A O 1
ATOM 5176 N N . ARG A 1 664 ? -26.063 20.593 -0.008 1.00 90.88 664 ARG A N 1
ATOM 5177 C CA . ARG A 1 664 ? -27.299 20.031 0.571 1.00 90.88 664 ARG A CA 1
ATOM 5178 C C . ARG A 1 664 ? -27.147 18.616 1.150 1.00 90.88 664 ARG A C 1
ATOM 5180 O O . ARG A 1 664 ? -28.133 18.060 1.630 1.00 90.88 664 ARG A O 1
ATOM 5187 N N . GLY A 1 665 ? -25.946 18.031 1.136 1.00 91.75 665 GLY A N 1
ATOM 5188 C CA . GLY A 1 665 ? -25.683 16.681 1.654 1.00 91.75 665 GLY A CA 1
ATOM 5189 C C . GLY A 1 665 ? -26.314 15.541 0.839 1.00 91.75 665 GLY A C 1
ATOM 5190 O O . GLY A 1 665 ? -26.581 14.473 1.389 1.00 91.75 665 GLY A O 1
ATOM 5191 N N . ILE A 1 666 ? -26.574 15.758 -0.453 1.00 94.00 666 ILE A N 1
ATOM 5192 C CA . ILE A 1 666 ? -27.152 14.769 -1.374 1.00 94.00 666 ILE A CA 1
ATOM 5193 C C . ILE A 1 666 ? -26.011 14.031 -2.098 1.00 94.00 666 ILE A C 1
ATOM 5195 O O . ILE A 1 666 ? -25.214 14.682 -2.775 1.00 94.00 666 ILE A O 1
ATOM 5199 N N . PRO A 1 667 ? -25.900 12.691 -1.995 1.00 94.88 667 PRO A N 1
ATOM 5200 C CA . PRO A 1 667 ? -24.842 11.955 -2.681 1.00 94.88 667 PRO A CA 1
ATOM 5201 C C . PRO A 1 667 ? -25.031 11.936 -4.203 1.00 94.88 667 PRO A C 1
ATOM 5203 O O . PRO A 1 667 ? -26.120 11.635 -4.696 1.00 94.88 667 PRO A O 1
ATOM 5206 N N . ILE A 1 668 ? -23.937 12.171 -4.930 1.00 96.56 668 ILE A N 1
ATOM 5207 C CA . ILE A 1 668 ? -23.806 11.929 -6.372 1.00 96.56 668 ILE A CA 1
ATOM 5208 C C . ILE A 1 668 ? -22.763 10.835 -6.598 1.00 96.56 668 ILE A C 1
ATOM 5210 O O . ILE A 1 668 ? -21.686 10.882 -5.996 1.00 96.56 668 ILE A O 1
ATOM 5214 N N . ILE A 1 669 ? -23.057 9.890 -7.493 1.00 94.94 669 ILE A N 1
ATOM 5215 C CA . ILE A 1 669 ? -22.098 8.887 -7.974 1.00 94.94 669 ILE A CA 1
ATOM 5216 C C . ILE A 1 669 ? -22.123 8.759 -9.502 1.00 94.94 669 ILE A C 1
ATOM 5218 O O . ILE A 1 669 ? -23.132 9.047 -10.144 1.00 94.94 669 ILE A O 1
ATOM 5222 N N . GLY A 1 670 ? -21.029 8.267 -10.079 1.00 94.56 670 GLY A N 1
ATOM 5223 C CA . GLY A 1 670 ? -20.981 7.812 -11.466 1.00 94.56 670 GLY A CA 1
ATOM 5224 C C . GLY A 1 670 ? -21.317 6.321 -11.579 1.00 94.56 670 GLY A C 1
ATOM 5225 O O . GLY A 1 670 ? -20.756 5.510 -10.844 1.00 94.56 670 GLY A O 1
ATOM 5226 N N . ILE A 1 671 ? -22.202 5.936 -12.501 1.00 93.31 671 ILE A N 1
ATOM 5227 C CA . ILE A 1 671 ? -22.632 4.535 -12.682 1.00 93.31 671 ILE A CA 1
ATOM 5228 C C . ILE A 1 671 ? -22.145 3.873 -13.979 1.00 93.31 671 ILE A C 1
ATOM 5230 O O . ILE A 1 671 ? -22.527 2.744 -14.260 1.00 93.31 671 ILE A O 1
ATOM 5234 N N . GLU A 1 672 ? -21.283 4.525 -14.762 1.00 84.81 672 GLU A N 1
ATOM 5235 C CA . GLU A 1 672 ? -20.744 3.958 -16.014 1.00 84.81 672 GLU A CA 1
ATOM 5236 C C . GLU A 1 672 ? -19.732 2.817 -15.770 1.00 84.81 672 GLU A C 1
ATOM 5238 O O . GLU A 1 672 ? -19.534 1.939 -16.610 1.00 84.81 672 GLU A O 1
ATOM 5243 N N . GLY A 1 673 ? -19.109 2.824 -14.588 1.00 71.81 673 GLY A N 1
ATOM 5244 C CA . GLY A 1 673 ? -18.173 1.803 -14.122 1.00 71.81 673 GLY A CA 1
ATOM 5245 C C . GLY A 1 673 ? -16.705 2.043 -14.455 1.00 71.81 673 GLY A C 1
ATOM 5246 O O . GLY A 1 673 ? -16.315 3.013 -15.106 1.00 71.81 673 GLY A O 1
ATOM 5247 N N . LYS A 1 674 ? -15.863 1.138 -13.945 1.00 61.22 674 LYS A N 1
ATOM 5248 C CA . LYS A 1 674 ? -14.456 1.033 -14.347 1.00 61.22 674 LYS A CA 1
ATOM 5249 C C . LYS A 1 674 ? -14.415 0.469 -15.760 1.00 61.22 674 LYS A C 1
ATOM 5251 O O . LYS A 1 674 ? -15.133 -0.489 -16.041 1.00 61.22 674 LYS A O 1
ATOM 5256 N N . GLY A 1 675 ? -13.582 1.057 -16.622 1.00 55.94 675 GLY A N 1
ATOM 5257 C CA . GLY A 1 675 ? -13.503 0.700 -18.040 1.00 55.94 675 GLY A CA 1
ATOM 5258 C C . GLY A 1 675 ? -13.442 -0.814 -18.237 1.00 55.94 675 GLY A C 1
ATOM 5259 O O . GLY A 1 675 ? -12.526 -1.463 -17.731 1.00 55.94 675 GLY A O 1
ATOM 5260 N N . LEU A 1 676 ? -14.452 -1.359 -18.923 1.00 56.75 676 LEU A N 1
ATOM 5261 C CA . LEU A 1 676 ? -14.612 -2.798 -19.121 1.00 56.75 676 LEU A CA 1
ATOM 5262 C C . LEU A 1 676 ? -13.303 -3.387 -19.676 1.00 56.75 676 LEU A C 1
ATOM 5264 O O . LEU A 1 676 ? -12.754 -2.826 -20.628 1.00 56.75 676 LEU A O 1
ATOM 5268 N N . PRO A 1 677 ? -12.769 -4.475 -19.084 1.00 48.91 677 PRO A N 1
ATOM 5269 C CA . PRO A 1 677 ? -11.439 -4.972 -19.421 1.00 48.91 677 PRO A CA 1
ATOM 5270 C C . PRO A 1 677 ? -11.362 -5.267 -20.920 1.00 48.91 677 PRO A C 1
ATOM 5272 O O . PRO A 1 677 ? -12.274 -5.896 -21.455 1.00 48.91 677 PRO A O 1
ATOM 5275 N N . GLY A 1 678 ? -10.284 -4.800 -21.565 1.00 51.75 678 GLY A N 1
ATOM 5276 C CA . GLY A 1 678 ? -10.190 -4.406 -22.986 1.00 51.75 678 GLY A CA 1
ATOM 5277 C C . GLY A 1 678 ? -10.415 -5.449 -24.093 1.00 51.75 678 GLY A C 1
ATOM 5278 O O . GLY A 1 678 ? -9.856 -5.310 -25.173 1.00 51.75 678 GLY A O 1
ATOM 5279 N N . LYS A 1 679 ? -11.232 -6.476 -23.850 1.00 47.97 679 LYS A N 1
ATOM 5280 C CA . LYS A 1 679 ? -11.834 -7.361 -24.856 1.00 47.97 679 LYS A CA 1
ATOM 5281 C C . LYS A 1 679 ? -12.978 -6.712 -25.640 1.00 47.97 679 LYS A C 1
ATOM 5283 O O . LYS A 1 679 ? -13.394 -7.277 -26.640 1.00 47.97 679 LYS A O 1
ATOM 5288 N N . TYR A 1 680 ? -13.519 -5.588 -25.168 1.00 50.94 680 TYR A N 1
ATOM 5289 C CA . TYR A 1 680 ? -14.657 -4.920 -25.795 1.00 50.94 680 TYR A CA 1
ATOM 5290 C C . TYR A 1 680 ? -14.319 -3.454 -26.053 1.00 50.94 680 TYR A C 1
ATOM 5292 O O . TYR A 1 680 ? -14.281 -2.639 -25.130 1.00 50.94 680 TYR A O 1
ATOM 5300 N N . LEU A 1 681 ? -14.050 -3.129 -27.316 1.00 54.00 681 LEU A N 1
ATOM 5301 C CA . LEU A 1 681 ? -13.905 -1.753 -27.776 1.00 54.00 681 LEU A CA 1
ATOM 5302 C C . LEU A 1 681 ? -15.292 -1.223 -28.175 1.00 54.00 681 LEU A C 1
ATOM 5304 O O . LEU A 1 681 ? -15.997 -1.918 -28.907 1.00 54.00 681 LEU A O 1
ATOM 5308 N N . PRO A 1 682 ? -15.686 0.007 -27.789 1.00 56.25 682 PRO A N 1
ATOM 5309 C CA . PRO A 1 682 ? -16.959 0.586 -28.234 1.00 56.25 682 PRO A CA 1
ATOM 5310 C C . PRO A 1 682 ? -17.016 0.753 -29.765 1.00 56.25 682 PRO A C 1
ATOM 5312 O O . PRO A 1 682 ? -18.087 0.641 -30.355 1.00 56.25 682 PRO A O 1
ATOM 5315 N N . ASN A 1 683 ? -15.846 0.926 -30.398 1.00 63.72 683 ASN A N 1
ATOM 5316 C CA . ASN A 1 683 ? -15.645 1.002 -31.851 1.00 63.72 683 ASN A CA 1
ATOM 5317 C C . ASN A 1 683 ? -15.216 -0.354 -32.467 1.00 63.72 683 ASN A C 1
ATOM 5319 O O . ASN A 1 683 ? -14.522 -0.367 -33.483 1.00 63.72 683 ASN A O 1
ATOM 5323 N N . GLY A 1 684 ? -15.501 -1.478 -31.801 1.00 67.31 684 GLY A N 1
ATOM 5324 C CA . GLY A 1 684 ? -15.193 -2.820 -32.302 1.00 67.31 684 GLY A CA 1
ATOM 5325 C C . GLY A 1 684 ? -16.180 -3.300 -33.372 1.00 67.31 684 GLY A C 1
ATOM 5326 O O . GLY A 1 684 ? -16.895 -2.516 -33.998 1.00 67.31 684 GLY A O 1
ATOM 5327 N N . THR A 1 685 ? -16.250 -4.616 -33.553 1.00 81.50 685 THR A N 1
ATOM 5328 C CA . THR A 1 685 ? -17.356 -5.270 -34.271 1.00 81.50 685 THR A CA 1
ATOM 5329 C C . THR A 1 685 ? -18.710 -4.968 -33.615 1.00 81.50 685 THR A C 1
ATOM 5331 O O . THR A 1 685 ? -18.788 -4.564 -32.451 1.00 81.50 685 THR A O 1
ATOM 5334 N N . VAL A 1 686 ? -19.806 -5.193 -34.347 1.00 80.50 686 VAL A N 1
ATOM 5335 C CA . VAL A 1 686 ? -21.174 -5.016 -33.822 1.00 80.50 686 VAL A CA 1
ATOM 5336 C C . VAL A 1 686 ? -21.394 -5.913 -32.597 1.00 80.50 686 VAL A C 1
ATOM 5338 O O . VAL A 1 686 ? -22.017 -5.508 -31.618 1.00 80.50 686 VAL A O 1
ATOM 5341 N N . GLU A 1 687 ? -20.819 -7.111 -32.614 1.00 80.69 687 GLU A N 1
ATOM 5342 C CA . GLU A 1 687 ? -20.817 -8.089 -31.532 1.00 80.69 687 GLU A CA 1
ATOM 5343 C C . GLU A 1 687 ? -20.057 -7.580 -30.294 1.00 80.69 687 GLU A C 1
ATOM 5345 O O . GLU A 1 687 ? -20.577 -7.668 -29.180 1.00 80.69 687 GLU A O 1
ATOM 5350 N N . GLU A 1 688 ? -18.864 -7.000 -30.470 1.00 77.69 688 GLU A N 1
ATOM 5351 C CA . GLU A 1 688 ? -18.069 -6.419 -29.377 1.00 77.69 688 GLU A CA 1
ATOM 5352 C C . GLU A 1 688 ? -18.718 -5.163 -28.784 1.00 77.69 688 GLU A C 1
ATOM 5354 O O . GLU A 1 688 ? -18.721 -5.005 -27.564 1.00 77.69 688 GLU A O 1
ATOM 5359 N N . SER A 1 689 ? -19.316 -4.303 -29.614 1.00 76.94 689 SER A N 1
ATOM 5360 C CA . SER A 1 689 ? -20.025 -3.099 -29.158 1.00 76.94 689 SER A CA 1
ATOM 5361 C C . SER A 1 689 ? -21.321 -3.457 -28.408 1.00 76.94 689 SER A C 1
ATOM 5363 O O . SER A 1 689 ? -21.608 -2.913 -27.340 1.00 76.94 689 SER A O 1
ATOM 5365 N N . ASN A 1 690 ? -22.062 -4.472 -28.871 1.00 82.50 690 ASN A N 1
ATOM 5366 C CA . ASN A 1 690 ? -23.202 -5.028 -28.133 1.00 82.50 690 ASN A CA 1
ATOM 5367 C C . ASN A 1 690 ? -22.779 -5.671 -26.799 1.00 82.50 690 ASN A C 1
ATOM 5369 O O . ASN A 1 690 ? -23.464 -5.500 -25.788 1.00 82.50 690 ASN A O 1
ATOM 5373 N N . ALA A 1 691 ? -21.649 -6.386 -26.764 1.00 82.19 691 ALA A N 1
ATOM 5374 C CA . ALA A 1 691 ? -21.111 -6.966 -25.534 1.00 82.19 691 ALA A CA 1
ATOM 5375 C C . ALA A 1 691 ? -20.611 -5.893 -24.545 1.00 82.19 691 ALA A C 1
ATOM 5377 O O . ALA A 1 691 ? -20.847 -6.024 -23.341 1.00 82.19 691 ALA A O 1
ATOM 5378 N N . TYR A 1 692 ? -19.996 -4.815 -25.047 1.00 82.94 692 TYR A N 1
ATOM 5379 C CA . TYR A 1 692 ? -19.634 -3.624 -24.275 1.00 82.94 692 TYR A CA 1
ATOM 5380 C C . TYR A 1 692 ? -20.872 -3.005 -23.613 1.00 82.94 692 TYR A C 1
ATOM 5382 O O . TYR A 1 692 ? -20.932 -2.908 -22.387 1.00 82.94 692 TYR A O 1
ATOM 5390 N N . ASN A 1 693 ? -21.891 -2.663 -24.410 1.00 85.06 693 ASN A N 1
ATOM 5391 C CA . ASN A 1 693 ? -23.115 -2.025 -23.923 1.00 85.06 693 ASN A CA 1
ATOM 5392 C C . ASN A 1 693 ? -23.840 -2.893 -22.888 1.00 85.06 693 ASN A C 1
ATOM 5394 O O . ASN A 1 693 ? -24.160 -2.407 -21.806 1.00 85.06 693 ASN A O 1
ATOM 5398 N N . LYS A 1 694 ? -23.991 -4.198 -23.143 1.00 88.31 694 LYS A N 1
ATOM 5399 C CA . LYS A 1 694 ? -24.617 -5.123 -22.188 1.00 88.31 694 LYS A CA 1
ATOM 5400 C C . LYS A 1 694 ? -23.872 -5.199 -20.848 1.00 88.31 694 LYS A C 1
ATOM 5402 O O . LYS A 1 694 ? -24.502 -5.304 -19.799 1.00 88.31 694 LYS A O 1
ATOM 5407 N N . ALA A 1 695 ? -22.539 -5.163 -20.858 1.00 86.00 695 ALA A N 1
ATOM 5408 C CA . ALA A 1 695 ? -21.750 -5.192 -19.626 1.00 86.00 695 ALA A CA 1
ATOM 5409 C C . ALA A 1 695 ? -21.743 -3.834 -18.888 1.00 86.00 695 ALA A C 1
ATOM 5411 O O . ALA A 1 695 ? -21.703 -3.817 -17.657 1.00 86.00 695 ALA A O 1
ATOM 5412 N N . ARG A 1 696 ? -21.841 -2.715 -19.622 1.00 87.69 696 ARG A N 1
ATOM 5413 C CA . ARG A 1 696 ? 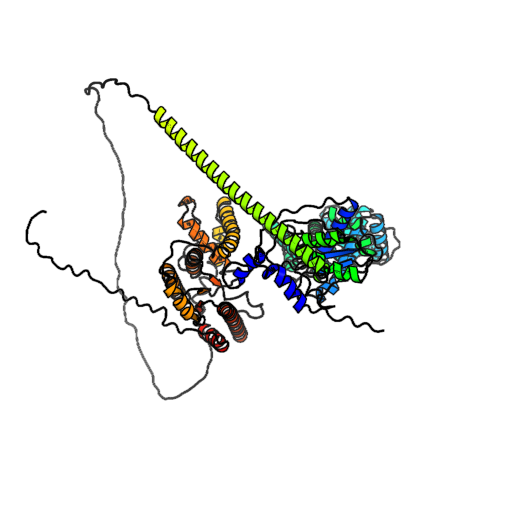-22.024 -1.348 -19.093 1.00 87.69 696 ARG A CA 1
ATOM 5414 C C . ARG A 1 696 ? -23.377 -1.230 -18.381 1.00 87.69 696 ARG A C 1
ATOM 5416 O O . ARG A 1 696 ? -23.430 -0.848 -17.216 1.00 87.69 696 ARG A O 1
ATOM 5423 N N . GLU A 1 697 ? -24.446 -1.682 -19.033 1.00 93.44 697 GLU A N 1
ATOM 5424 C CA . GLU A 1 697 ? -25.812 -1.732 -18.493 1.00 93.44 697 GLU A CA 1
ATOM 5425 C C . GLU A 1 697 ? -25.914 -2.629 -17.250 1.00 93.44 697 GLU A C 1
ATOM 5427 O O . GLU A 1 697 ? -26.420 -2.190 -16.218 1.00 93.44 697 GLU A O 1
ATOM 5432 N N . ALA A 1 698 ? -25.359 -3.845 -17.285 1.00 90.94 698 ALA A N 1
ATOM 5433 C CA . ALA A 1 698 ? -25.356 -4.739 -16.123 1.00 90.94 698 ALA A CA 1
ATOM 5434 C C . ALA A 1 698 ? -24.610 -4.138 -14.910 1.00 90.94 698 ALA A C 1
ATOM 5436 O O . ALA A 1 698 ? -24.998 -4.364 -13.758 1.00 90.94 698 ALA A O 1
ATOM 5437 N N . TYR A 1 699 ? -23.558 -3.340 -15.142 1.00 91.25 699 TYR A N 1
ATOM 5438 C CA . TYR A 1 699 ? -22.883 -2.595 -14.077 1.00 91.25 699 TYR A CA 1
ATOM 5439 C C . TYR A 1 699 ? -23.759 -1.451 -13.534 1.00 91.25 699 TYR A C 1
ATOM 5441 O O . TYR A 1 699 ? -23.919 -1.354 -12.314 1.00 91.25 699 TYR A O 1
ATOM 5449 N N . MET A 1 700 ? -24.385 -0.649 -14.405 1.00 94.81 700 MET A N 1
ATOM 5450 C CA . MET A 1 700 ? -25.344 0.401 -14.019 1.00 94.81 700 MET A CA 1
ATOM 5451 C C . MET A 1 700 ? -26.461 -0.163 -13.129 1.00 94.81 700 MET A C 1
ATOM 5453 O O . MET A 1 700 ? -26.691 0.327 -12.022 1.00 94.81 700 MET A O 1
ATOM 5457 N N . VAL A 1 701 ? -27.100 -1.256 -13.565 1.00 96.00 701 VAL A N 1
ATOM 5458 C CA . VAL A 1 701 ? -28.152 -1.957 -12.810 1.00 96.00 701 VAL A CA 1
ATOM 5459 C C . VAL A 1 701 ? -27.623 -2.444 -11.462 1.00 96.00 701 VAL A C 1
ATOM 5461 O O . VAL A 1 701 ? -28.327 -2.336 -10.458 1.00 96.00 701 VAL A O 1
ATOM 5464 N N . SER A 1 702 ? -26.394 -2.966 -11.411 1.00 94.00 702 SER A N 1
ATOM 5465 C CA . SER A 1 702 ? -25.755 -3.423 -10.171 1.00 94.00 702 SER A CA 1
ATOM 5466 C C . SER A 1 702 ? -25.577 -2.286 -9.154 1.00 94.00 702 SER A C 1
ATOM 5468 O O . SER A 1 702 ? -25.974 -2.444 -7.999 1.00 94.00 702 SER A O 1
ATOM 5470 N N . GLN A 1 703 ? -25.077 -1.116 -9.579 1.00 94.50 703 GLN A N 1
ATOM 5471 C CA . GLN A 1 703 ? -24.939 0.053 -8.696 1.00 94.50 703 GLN A CA 1
ATOM 5472 C C . GLN A 1 703 ? -26.300 0.569 -8.208 1.00 94.50 703 GLN A C 1
ATOM 5474 O O . GLN A 1 703 ? -26.495 0.758 -7.008 1.00 94.50 703 GLN A O 1
ATOM 5479 N N . ILE A 1 704 ? -27.269 0.737 -9.114 1.00 96.31 704 ILE A N 1
ATOM 5480 C CA . ILE A 1 704 ? -28.619 1.208 -8.766 1.00 96.31 704 ILE A CA 1
ATOM 5481 C C . ILE A 1 704 ? -29.303 0.234 -7.787 1.00 96.31 704 ILE A C 1
ATOM 5483 O O . ILE A 1 704 ? -29.893 0.667 -6.796 1.00 96.31 704 ILE A O 1
ATOM 5487 N N . SER A 1 705 ? -29.176 -1.080 -8.008 1.00 95.06 705 SER A N 1
ATOM 5488 C CA . SER A 1 705 ? -29.738 -2.114 -7.122 1.00 95.06 705 SER A CA 1
ATOM 5489 C C . SER A 1 705 ? -29.127 -2.067 -5.717 1.00 95.06 705 SER A C 1
ATOM 5491 O O . SER A 1 705 ? -29.848 -2.174 -4.726 1.00 95.06 705 SER A O 1
ATOM 5493 N N . ASP A 1 706 ? -27.809 -1.878 -5.616 1.00 93.50 706 ASP A N 1
ATOM 5494 C CA . ASP A 1 706 ? -27.095 -1.752 -4.342 1.00 93.50 706 ASP A CA 1
ATOM 5495 C C . ASP A 1 706 ? -27.548 -0.503 -3.555 1.00 93.50 706 ASP A C 1
ATOM 5497 O O . ASP A 1 706 ? -27.833 -0.601 -2.357 1.00 93.50 706 ASP A O 1
ATOM 5501 N N . ILE A 1 707 ? -27.731 0.644 -4.221 1.00 95.00 707 ILE A N 1
ATOM 5502 C CA . ILE A 1 707 ? -28.278 1.871 -3.610 1.00 95.00 707 ILE A CA 1
ATOM 5503 C C . ILE A 1 707 ? -29.710 1.656 -3.097 1.00 95.00 707 ILE A C 1
ATOM 5505 O O . ILE A 1 707 ? -30.012 1.972 -1.941 1.00 95.00 707 ILE A O 1
ATOM 5509 N N . VAL A 1 708 ? -30.584 1.071 -3.922 1.00 94.56 708 VAL A N 1
ATOM 5510 C CA . VAL A 1 708 ? -31.974 0.762 -3.548 1.00 94.56 708 VAL A CA 1
ATOM 5511 C C . VAL A 1 708 ? -32.023 -0.202 -2.361 1.00 94.56 708 VAL A C 1
ATOM 5513 O O . VAL A 1 708 ? -32.795 0.019 -1.427 1.00 94.56 708 VAL A O 1
ATOM 5516 N N . SER A 1 709 ? -31.153 -1.220 -2.329 1.00 91.56 709 SER A N 1
ATOM 5517 C CA . SER A 1 709 ? -31.076 -2.184 -1.219 1.00 91.56 709 SER A CA 1
ATOM 5518 C C . SER A 1 709 ? -30.743 -1.532 0.134 1.00 91.56 709 SER A C 1
ATOM 5520 O O . SER A 1 709 ? -31.159 -2.023 1.184 1.00 91.56 709 SER A O 1
ATOM 5522 N N . LYS A 1 710 ? -30.055 -0.381 0.114 1.00 89.56 710 LYS A N 1
ATOM 5523 C CA . LYS A 1 710 ? -29.712 0.432 1.294 1.00 89.56 710 LYS A CA 1
ATOM 5524 C C . LYS A 1 710 ? -30.844 1.375 1.728 1.00 89.56 710 LYS A C 1
ATOM 5526 O O . LYS A 1 710 ? -30.697 2.097 2.715 1.00 89.56 710 LYS A O 1
ATOM 5531 N N . GLY A 1 711 ? -31.982 1.365 1.030 1.00 92.31 711 GLY A N 1
ATOM 5532 C CA . GLY A 1 711 ? -33.162 2.162 1.365 1.00 92.31 711 GLY A CA 1
ATOM 5533 C C . GLY A 1 711 ? -33.122 3.602 0.848 1.00 92.31 711 GLY A C 1
ATOM 5534 O O . GLY A 1 711 ? -33.690 4.482 1.500 1.00 92.31 711 GLY A O 1
ATOM 5535 N N . TYR A 1 712 ? -32.437 3.843 -0.274 1.00 93.38 712 TYR A N 1
ATOM 5536 C CA . TYR A 1 712 ? -32.352 5.145 -0.943 1.00 93.38 712 TYR A CA 1
ATOM 5537 C C . TYR A 1 712 ? -33.169 5.161 -2.239 1.00 93.38 712 TYR A C 1
ATOM 5539 O O . TYR A 1 712 ? -33.209 4.176 -2.974 1.00 93.38 712 TYR A O 1
ATOM 5547 N N . ASN A 1 713 ? -33.794 6.302 -2.523 1.00 94.44 713 ASN A N 1
ATOM 5548 C CA . ASN A 1 713 ? -34.360 6.606 -3.834 1.00 94.44 713 ASN A CA 1
ATOM 5549 C C . ASN A 1 713 ? -33.226 6.975 -4.801 1.00 94.44 713 ASN A C 1
ATOM 5551 O O . ASN A 1 713 ? -32.208 7.521 -4.373 1.00 94.44 713 ASN A O 1
ATOM 5555 N N . VAL A 1 714 ? -33.405 6.716 -6.094 1.00 96.12 714 VAL A N 1
ATOM 5556 C CA . VAL A 1 714 ? -32.401 7.006 -7.127 1.00 96.12 714 VAL A CA 1
ATOM 5557 C C . VAL A 1 714 ? -32.999 7.913 -8.192 1.00 96.12 714 VAL A C 1
ATOM 5559 O O . VAL A 1 714 ? -34.027 7.574 -8.770 1.00 96.12 714 VAL A O 1
ATOM 5562 N N . LEU A 1 715 ? -32.330 9.024 -8.495 1.00 96.31 715 LEU A N 1
ATOM 5563 C CA . LEU A 1 715 ? -32.534 9.768 -9.740 1.00 96.31 715 LEU A CA 1
ATOM 5564 C C . LEU A 1 715 ? -31.367 9.479 -10.679 1.00 96.31 715 LEU A C 1
ATOM 5566 O O . LEU A 1 715 ? -30.216 9.571 -10.257 1.00 96.31 715 LEU A O 1
ATOM 5570 N N . CYS A 1 716 ? -31.650 9.131 -11.931 1.00 96.25 716 CYS A N 1
ATOM 5571 C CA . CYS A 1 716 ? -30.624 8.753 -12.896 1.00 96.25 716 CYS A CA 1
ATOM 5572 C C . CYS A 1 716 ? -30.915 9.339 -14.288 1.00 96.25 716 CYS A C 1
ATOM 5574 O O . CYS A 1 716 ? -31.628 8.692 -15.060 1.00 96.25 716 CYS A O 1
ATOM 5576 N N . PRO A 1 717 ? -30.373 10.522 -14.639 1.00 94.81 717 PRO A N 1
ATOM 5577 C CA . PRO A 1 717 ? -30.054 10.832 -16.035 1.00 94.81 717 PRO A CA 1
ATOM 5578 C C . PRO A 1 717 ? -29.309 9.656 -16.688 1.00 94.81 717 PRO A C 1
ATOM 5580 O O . PRO A 1 717 ? -28.381 9.100 -16.093 1.00 94.81 717 PRO A O 1
ATOM 5583 N N . ILE A 1 718 ? -29.761 9.223 -17.866 1.00 93.00 718 ILE A N 1
ATOM 5584 C CA . ILE A 1 718 ? -29.208 8.066 -18.589 1.00 93.00 718 ILE A CA 1
ATOM 5585 C C . ILE A 1 718 ? -29.500 8.163 -20.091 1.00 93.00 718 ILE A C 1
ATOM 5587 O O . ILE A 1 718 ? -30.601 8.549 -20.487 1.00 93.00 718 ILE A O 1
ATOM 5591 N N . GLY A 1 719 ? -28.560 7.754 -20.944 1.00 93.06 719 GLY A N 1
ATOM 5592 C CA . GLY A 1 719 ? -28.759 7.714 -22.393 1.00 93.06 719 GLY A CA 1
ATOM 5593 C C . GLY A 1 719 ? -29.952 6.837 -22.808 1.00 93.06 719 GLY A C 1
ATOM 5594 O O . GLY A 1 719 ? -30.126 5.712 -22.326 1.00 93.06 719 GLY A O 1
ATOM 5595 N N . LYS A 1 720 ? -30.772 7.327 -23.748 1.00 91.81 720 LYS A N 1
ATOM 5596 C CA . LYS A 1 720 ? -32.007 6.674 -24.238 1.00 91.81 720 LYS A CA 1
ATOM 5597 C C . LYS A 1 720 ? -31.784 5.256 -24.776 1.00 91.81 720 LYS A C 1
ATOM 5599 O O . LYS A 1 720 ? -32.694 4.428 -24.733 1.00 91.81 720 LYS A O 1
ATOM 5604 N N . SER A 1 721 ? -30.573 4.973 -25.255 1.00 89.88 721 SER A N 1
ATOM 5605 C CA . SER A 1 721 ? -30.086 3.643 -25.640 1.00 89.88 721 SER A CA 1
ATOM 5606 C C . SER A 1 721 ? -30.204 2.612 -24.513 1.00 89.88 721 SER A C 1
ATOM 5608 O O . SER A 1 721 ? -30.621 1.483 -24.765 1.00 89.88 721 SER A O 1
ATOM 5610 N N . HIS A 1 722 ? -29.872 3.005 -23.282 1.00 91.88 722 HIS A N 1
ATOM 5611 C CA . HIS A 1 722 ? -29.710 2.107 -22.135 1.00 91.88 722 HIS A CA 1
ATOM 5612 C C . HIS A 1 722 ? -30.969 2.009 -21.266 1.00 91.88 722 HIS A C 1
ATOM 5614 O O . HIS A 1 722 ? -31.187 0.974 -20.633 1.00 91.88 722 HIS A O 1
ATOM 5620 N N . GLU A 1 723 ? -31.830 3.040 -21.281 1.00 93.50 723 GLU A N 1
ATOM 5621 C CA . GLU A 1 723 ? -33.069 3.129 -20.487 1.00 93.50 723 GLU A CA 1
ATOM 5622 C C . GLU A 1 723 ? -33.862 1.812 -20.480 1.00 93.50 723 GLU A C 1
ATOM 5624 O O . GLU A 1 723 ? -34.179 1.290 -19.414 1.00 93.50 723 GLU A O 1
ATOM 5629 N N . ARG A 1 724 ? -34.161 1.245 -21.660 1.00 93.75 724 ARG A N 1
ATOM 5630 C CA . ARG A 1 724 ? -34.996 0.036 -21.784 1.00 93.75 724 ARG A CA 1
ATOM 5631 C C . ARG A 1 724 ? -34.379 -1.171 -21.073 1.00 93.75 724 ARG A C 1
ATOM 5633 O O . ARG A 1 724 ? -35.091 -1.891 -20.374 1.00 93.75 724 ARG A O 1
ATOM 5640 N N . ASN A 1 725 ? -33.083 -1.393 -21.268 1.00 94.38 725 ASN A N 1
ATOM 5641 C CA . ASN A 1 725 ? -32.389 -2.577 -20.770 1.00 94.38 725 ASN A CA 1
ATOM 5642 C C . ASN A 1 725 ? -32.178 -2.467 -19.255 1.00 94.38 725 ASN A C 1
ATOM 5644 O O . ASN A 1 725 ? -32.542 -3.381 -18.514 1.00 94.38 725 ASN A O 1
ATOM 5648 N N . VAL A 1 726 ? -31.703 -1.304 -18.792 1.00 95.56 726 VAL A N 1
ATOM 5649 C CA . VAL A 1 726 ? -31.513 -1.001 -17.365 1.00 95.56 726 VAL A CA 1
ATOM 5650 C C . VAL A 1 726 ? -32.845 -1.063 -16.611 1.00 95.56 726 VAL A C 1
ATOM 5652 O O . VAL A 1 726 ? -32.918 -1.674 -15.547 1.00 95.56 726 VAL A O 1
ATOM 5655 N N . LYS A 1 727 ? -33.929 -0.515 -17.179 1.00 95.75 727 LYS A N 1
ATOM 5656 C CA . LYS A 1 727 ? -35.280 -0.605 -16.607 1.00 95.75 727 LYS A CA 1
ATOM 5657 C C . LYS A 1 727 ? -35.775 -2.046 -16.493 1.00 95.75 727 LYS A C 1
ATOM 5659 O O . LYS A 1 727 ? -36.305 -2.397 -15.443 1.00 95.75 727 LYS A O 1
ATOM 5664 N N . SER A 1 728 ? -35.604 -2.866 -17.536 1.00 94.88 728 SER A N 1
ATOM 5665 C CA . SER A 1 728 ? -36.017 -4.277 -17.497 1.00 94.88 728 SER A CA 1
ATOM 5666 C C . SER A 1 728 ? -35.285 -5.021 -16.387 1.00 94.88 728 SER A C 1
ATOM 5668 O O . SER A 1 728 ? -35.931 -5.557 -15.495 1.00 94.88 728 SER A O 1
ATOM 5670 N N . GLU A 1 729 ? -33.950 -4.971 -16.367 1.00 95.25 729 GLU A N 1
ATOM 5671 C CA . GLU A 1 729 ? -33.159 -5.750 -15.409 1.00 95.25 729 GLU A CA 1
ATOM 5672 C C . GLU A 1 729 ? -33.359 -5.278 -13.952 1.00 95.25 729 GLU A C 1
ATOM 5674 O O . GLU A 1 729 ? -33.273 -6.081 -13.022 1.00 95.25 729 GLU A O 1
ATOM 5679 N N . LEU A 1 730 ? -33.682 -3.996 -13.727 1.00 95.69 730 LEU A N 1
ATOM 5680 C CA . LEU A 1 730 ? -34.116 -3.492 -12.417 1.00 95.69 730 LEU A CA 1
ATOM 5681 C C . LEU A 1 730 ? -35.478 -4.070 -11.999 1.00 95.69 730 LEU A C 1
ATOM 5683 O O . LEU A 1 730 ? -35.617 -4.545 -10.870 1.00 95.69 730 LEU A O 1
ATOM 5687 N N . VAL A 1 731 ? -36.468 -4.076 -12.896 1.00 94.31 731 VAL A N 1
ATOM 5688 C CA . VAL A 1 731 ? -37.797 -4.654 -12.629 1.00 94.31 731 VAL A CA 1
ATOM 5689 C C . VAL A 1 731 ? -37.711 -6.170 -12.413 1.00 94.31 731 VAL A C 1
ATOM 5691 O O . VAL A 1 731 ? -38.325 -6.680 -11.476 1.00 94.31 731 VAL A O 1
ATOM 5694 N N . ASP A 1 732 ? -36.880 -6.877 -13.183 1.00 93.88 732 ASP A N 1
ATOM 5695 C CA . ASP A 1 732 ? -36.593 -8.311 -13.014 1.00 93.88 732 ASP A CA 1
ATOM 5696 C C . ASP A 1 732 ? -35.932 -8.617 -11.651 1.00 93.88 732 ASP A C 1
ATOM 5698 O O . ASP A 1 732 ? -36.122 -9.692 -11.079 1.00 93.88 732 ASP A O 1
ATOM 5702 N N . LYS A 1 733 ? -35.202 -7.647 -11.080 1.00 93.56 733 LYS A N 1
ATOM 5703 C CA . LYS A 1 733 ? -34.643 -7.682 -9.714 1.00 93.56 733 LYS A CA 1
ATOM 5704 C C . LYS A 1 733 ? -35.627 -7.219 -8.628 1.00 93.56 733 LYS A C 1
ATOM 5706 O O . LYS A 1 733 ? -35.248 -7.131 -7.460 1.00 93.56 733 LYS A O 1
ATOM 5711 N N . GLY A 1 734 ? -36.881 -6.933 -8.980 1.00 92.88 734 GLY A N 1
ATOM 5712 C CA . GLY A 1 734 ? -37.922 -6.475 -8.055 1.00 92.88 734 GLY A CA 1
ATOM 5713 C C . GLY A 1 734 ? -37.776 -5.018 -7.600 1.00 92.88 734 GLY A C 1
ATOM 5714 O O . GLY A 1 734 ? -38.427 -4.611 -6.637 1.00 92.88 734 GLY A O 1
ATOM 5715 N N . VAL A 1 735 ? -36.932 -4.221 -8.263 1.00 92.69 735 VAL A N 1
ATOM 5716 C CA . VAL A 1 735 ? -36.775 -2.791 -7.974 1.00 92.69 735 VAL A CA 1
ATOM 5717 C C . VAL A 1 735 ? -37.943 -2.017 -8.581 1.00 92.69 735 VAL A C 1
ATOM 5719 O O . VAL A 1 735 ? -38.231 -2.140 -9.772 1.00 92.69 735 VAL A O 1
ATOM 5722 N N . LYS A 1 736 ? -38.605 -1.168 -7.782 1.00 92.31 736 LYS A N 1
ATOM 5723 C CA . LYS A 1 736 ? -39.635 -0.267 -8.310 1.00 92.31 736 LYS A CA 1
ATOM 5724 C C . LYS A 1 736 ? -38.975 0.868 -9.101 1.00 92.31 736 LYS A C 1
ATOM 5726 O O . LYS A 1 736 ? -38.480 1.832 -8.516 1.00 92.31 736 LYS A O 1
ATOM 5731 N N . VAL A 1 737 ? -39.040 0.776 -10.425 1.00 90.81 737 VAL A N 1
ATOM 5732 C CA . VAL A 1 737 ? -38.760 1.896 -11.331 1.00 90.81 737 VAL A CA 1
ATOM 5733 C C . VAL A 1 737 ? -40.053 2.692 -11.551 1.00 90.81 737 VAL A C 1
ATOM 5735 O O . VAL A 1 737 ? -41.086 2.099 -11.859 1.00 90.81 737 VAL A O 1
ATOM 5738 N N . ASP A 1 738 ? -40.020 4.012 -11.368 1.00 85.94 738 ASP A N 1
ATOM 5739 C CA . ASP A 1 738 ? -41.114 4.913 -11.756 1.00 85.94 738 ASP A CA 1
ATOM 5740 C C . ASP A 1 738 ? -41.015 5.249 -13.249 1.00 85.94 738 ASP A C 1
ATOM 5742 O O . ASP A 1 738 ? -39.927 5.446 -13.795 1.00 85.94 738 ASP A O 1
ATOM 5746 N N . GLU A 1 739 ? -42.164 5.371 -13.909 1.00 66.62 739 GLU A N 1
ATOM 5747 C CA . GLU A 1 739 ? -42.248 6.000 -15.227 1.00 66.62 739 GLU A CA 1
ATOM 5748 C C . GLU A 1 739 ? -42.435 7.507 -15.020 1.00 66.62 739 GLU A C 1
ATOM 5750 O O . GLU A 1 739 ? -43.305 7.930 -14.257 1.00 66.62 739 GLU A O 1
ATOM 5755 N N . MET A 1 740 ? -41.578 8.332 -15.631 1.00 58.53 740 MET A N 1
ATOM 5756 C CA . MET A 1 740 ? -41.425 9.726 -15.209 1.00 58.53 740 MET A CA 1
ATOM 5757 C C . MET A 1 740 ? -42.523 10.672 -15.734 1.00 58.53 740 MET A C 1
ATOM 5759 O O . MET A 1 740 ? -42.278 11.534 -16.574 1.00 58.53 740 MET A O 1
ATOM 5763 N N . ASP A 1 741 ? -43.709 10.604 -15.130 1.00 44.38 741 ASP A N 1
ATOM 5764 C CA . ASP A 1 741 ? -44.625 11.756 -15.045 1.00 44.38 741 ASP A CA 1
ATOM 5765 C C . ASP A 1 741 ? -44.180 12.751 -13.945 1.00 44.38 741 ASP A C 1
ATOM 5767 O O . ASP A 1 741 ? -44.592 13.910 -13.929 1.00 44.38 741 ASP A O 1
ATOM 5771 N N . ALA A 1 742 ? -43.313 12.319 -13.018 1.00 41.34 742 ALA A N 1
ATOM 5772 C CA . ALA A 1 742 ? -43.024 13.017 -11.761 1.00 41.34 742 ALA A CA 1
ATOM 5773 C C . ALA A 1 742 ? -42.388 14.416 -11.898 1.00 41.34 742 ALA A C 1
ATOM 5775 O O . ALA A 1 742 ? -42.700 15.288 -11.091 1.00 41.34 742 ALA A O 1
ATOM 5776 N N . LEU A 1 743 ? -41.535 14.656 -12.905 1.00 45.44 743 LEU A N 1
ATOM 5777 C CA . LEU A 1 743 ? -40.929 15.978 -13.148 1.00 45.44 743 LEU A CA 1
ATOM 5778 C C . LEU A 1 743 ? -41.800 16.908 -14.010 1.00 45.44 743 LEU A C 1
ATOM 5780 O O . LEU A 1 743 ? -41.462 18.075 -14.177 1.00 45.44 743 LEU A O 1
ATOM 5784 N N . ARG A 1 744 ? -42.990 16.475 -14.460 1.00 42.47 744 ARG A N 1
ATOM 5785 C CA . ARG A 1 744 ? -44.013 17.383 -15.019 1.00 42.47 744 ARG A CA 1
ATOM 5786 C C . ARG A 1 744 ? -44.765 18.148 -13.919 1.00 42.47 744 ARG A C 1
ATOM 5788 O O . ARG A 1 744 ? -45.991 18.302 -13.965 1.00 42.47 744 ARG A O 1
ATOM 5795 N N . VAL A 1 745 ? -44.026 18.702 -12.952 1.00 35.81 745 VAL A N 1
ATOM 5796 C CA . VAL A 1 745 ? -44.525 19.725 -12.021 1.00 35.81 745 VAL A CA 1
ATOM 5797 C C . VAL A 1 745 ? -44.697 21.025 -12.803 1.00 35.81 745 VAL A C 1
ATOM 5799 O O . VAL A 1 745 ? -43.834 21.890 -12.857 1.00 35.81 745 VAL A O 1
ATOM 5802 N N . ARG A 1 746 ? -45.846 21.082 -13.476 1.00 34.56 746 ARG A N 1
ATOM 5803 C CA . ARG A 1 746 ? -46.397 22.167 -14.288 1.00 34.56 746 ARG A CA 1
ATOM 5804 C C . ARG A 1 746 ? -45.741 23.536 -14.067 1.00 34.56 746 ARG A C 1
ATOM 5806 O O . ARG A 1 746 ? -45.967 24.177 -13.042 1.00 34.56 746 ARG A O 1
ATOM 5813 N N . THR A 1 747 ? -45.211 24.103 -15.147 1.00 32.66 747 THR A N 1
ATOM 5814 C CA . THR A 1 747 ? -45.036 25.555 -15.341 1.00 32.66 747 THR A CA 1
ATOM 5815 C C . THR A 1 747 ? -46.373 26.316 -15.447 1.00 32.66 747 THR A C 1
ATOM 5817 O O . THR A 1 747 ? -46.454 27.392 -16.037 1.00 32.66 747 THR A O 1
ATOM 5820 N N . THR A 1 748 ? -47.441 25.822 -14.804 1.00 32.16 748 THR A N 1
ATOM 5821 C CA . THR A 1 748 ? -48.593 26.643 -14.425 1.00 32.16 748 THR A CA 1
ATOM 5822 C C . THR A 1 748 ? -48.189 27.544 -13.263 1.00 32.16 748 THR A C 1
ATOM 5824 O O . THR A 1 748 ? -48.662 27.379 -12.137 1.00 32.16 748 THR A O 1
ATOM 5827 N N . HIS A 1 749 ? -47.339 28.533 -13.551 1.00 30.36 749 HIS A N 1
ATOM 5828 C CA . HIS A 1 749 ? -47.371 29.777 -12.801 1.00 30.36 749 HIS A CA 1
ATOM 5829 C C . HIS A 1 749 ? -48.790 30.321 -12.933 1.00 30.36 749 HIS A C 1
ATOM 5831 O O . HIS A 1 749 ? -49.162 30.886 -13.961 1.00 30.36 749 HIS A O 1
ATOM 5837 N N . THR A 1 750 ? -49.601 30.110 -11.897 1.00 31.77 750 THR A N 1
ATOM 5838 C CA . THR A 1 750 ? -50.879 30.795 -11.750 1.00 31.77 750 THR A CA 1
ATOM 5839 C C . THR A 1 750 ? -50.574 32.281 -11.802 1.00 31.77 750 THR A C 1
ATOM 5841 O O . THR A 1 750 ? -50.007 32.823 -10.852 1.00 31.77 750 THR A O 1
ATOM 5844 N N . THR A 1 751 ? -50.914 32.934 -12.915 1.00 33.06 751 THR A N 1
ATOM 5845 C CA . THR A 1 751 ? -50.772 34.379 -13.080 1.00 33.06 751 THR A CA 1
ATOM 5846 C C . THR A 1 751 ? -51.780 35.043 -12.159 1.00 33.06 751 THR A C 1
ATOM 5848 O O . THR A 1 751 ? -52.882 35.422 -12.557 1.00 33.06 751 THR A O 1
ATOM 5851 N N . HIS A 1 752 ? -51.406 35.152 -10.886 1.00 31.00 752 HIS A N 1
ATOM 5852 C CA . HIS A 1 752 ? -52.132 35.905 -9.888 1.00 31.00 752 HIS A CA 1
ATOM 5853 C C . HIS A 1 752 ? -51.895 37.385 -10.190 1.00 31.00 752 HIS A C 1
ATOM 5855 O O . HIS A 1 752 ? -51.160 38.079 -9.495 1.00 31.00 752 HIS A O 1
ATOM 5861 N N . GLN A 1 753 ? -52.501 37.852 -11.288 1.00 32.09 753 GLN A N 1
ATOM 5862 C CA . GLN A 1 753 ? -52.659 39.268 -11.550 1.00 32.09 753 GLN A CA 1
ATOM 5863 C C . GLN A 1 753 ? -53.257 39.876 -10.290 1.00 32.09 753 GLN A C 1
ATOM 5865 O O . GLN A 1 753 ? -54.350 39.492 -9.858 1.00 32.09 753 GLN A O 1
ATOM 5870 N N . GLU A 1 754 ? -52.537 40.826 -9.708 1.00 31.27 754 GLU A N 1
ATOM 5871 C CA . GLU A 1 754 ? -53.104 41.726 -8.726 1.00 31.27 754 GLU A CA 1
ATOM 5872 C C . GLU A 1 754 ? -54.223 42.491 -9.430 1.00 31.27 754 GLU A C 1
ATOM 5874 O O . GLU A 1 754 ? -53.999 43.465 -10.151 1.00 31.27 754 GLU A O 1
ATOM 5879 N N . ARG A 1 755 ? -55.463 42.018 -9.263 1.00 29.42 755 ARG A N 1
ATOM 5880 C CA . ARG A 1 755 ? -56.630 42.822 -9.602 1.00 29.42 755 ARG A CA 1
ATOM 5881 C C . ARG A 1 755 ? -56.622 44.009 -8.657 1.00 29.42 755 ARG A C 1
ATOM 5883 O O . ARG A 1 755 ? -57.104 43.909 -7.532 1.00 29.42 755 ARG A O 1
ATOM 5890 N N . VAL A 1 756 ? -56.080 45.117 -9.158 1.00 32.62 756 VAL A N 1
ATOM 5891 C CA . VAL A 1 756 ? -56.203 46.457 -8.591 1.00 32.62 756 VAL A CA 1
ATOM 5892 C C . VAL A 1 756 ? -57.691 46.756 -8.432 1.00 32.62 756 VAL A C 1
ATOM 5894 O O . VAL A 1 756 ? -58.366 47.236 -9.343 1.00 32.62 756 VAL A O 1
ATOM 5897 N N . ALA A 1 757 ? -58.224 46.417 -7.262 1.00 31.47 757 ALA A N 1
ATOM 5898 C CA . ALA A 1 757 ? -59.528 46.865 -6.835 1.00 31.47 757 ALA A CA 1
ATOM 5899 C C . ALA A 1 757 ? -59.383 48.352 -6.514 1.00 31.47 757 ALA A C 1
ATOM 5901 O O . ALA A 1 757 ? -58.755 48.718 -5.522 1.00 31.47 757 ALA A O 1
ATOM 5902 N N . PHE A 1 758 ? -59.936 49.208 -7.375 1.00 30.95 758 PHE A N 1
ATOM 5903 C CA . PHE A 1 758 ? -60.026 50.642 -7.121 1.00 30.95 758 PHE A CA 1
ATOM 5904 C C . PHE A 1 758 ? -60.909 50.884 -5.890 1.00 30.95 758 PHE A C 1
ATOM 5906 O O . PHE A 1 758 ? -62.128 51.025 -5.990 1.00 30.95 758 PHE A O 1
ATOM 5913 N N . GLY A 1 759 ? -60.279 50.919 -4.715 1.00 30.28 759 GLY A N 1
ATOM 5914 C CA . GLY A 1 759 ? -60.886 51.413 -3.490 1.00 30.28 759 GLY A CA 1
ATOM 5915 C C . GLY A 1 759 ? -61.143 52.906 -3.642 1.00 30.28 759 GLY A C 1
ATOM 5916 O O . GLY A 1 759 ? -60.229 53.711 -3.479 1.00 30.28 759 GLY A O 1
ATOM 5917 N N . VAL A 1 760 ? -62.376 53.267 -4.001 1.00 33.66 760 VAL A N 1
ATOM 5918 C CA . VAL A 1 760 ? -62.803 54.665 -4.110 1.00 33.66 760 VAL A CA 1
ATOM 5919 C C . VAL A 1 760 ? -62.641 55.327 -2.745 1.00 33.66 760 VAL A C 1
ATOM 5921 O O . VAL A 1 760 ? -63.290 54.937 -1.775 1.00 33.66 760 VAL A O 1
ATOM 5924 N N . GLY A 1 761 ? -61.766 56.327 -2.667 1.00 29.70 761 GLY A N 1
ATOM 5925 C CA . GLY A 1 761 ? -61.598 57.115 -1.456 1.00 29.70 761 GLY A CA 1
ATOM 5926 C C . GLY A 1 761 ? -62.797 58.033 -1.237 1.00 29.70 761 GLY A C 1
ATOM 5927 O O . GLY A 1 761 ? -63.041 58.920 -2.050 1.00 29.70 761 GLY A O 1
ATOM 5928 N N . GLN A 1 762 ? -63.494 57.859 -0.114 1.00 33.50 762 GLN A N 1
ATOM 5929 C CA . GLN A 1 762 ? -64.292 58.919 0.499 1.00 33.50 762 GLN A CA 1
ATOM 5930 C C . GLN A 1 762 ? -63.952 59.046 1.986 1.00 33.50 762 GLN A C 1
ATOM 5932 O O . GLN A 1 762 ? -64.295 58.204 2.808 1.00 33.50 762 GLN A O 1
ATOM 5937 N N . ASP A 1 763 ? -63.244 60.133 2.272 1.00 33.03 763 ASP A N 1
ATOM 5938 C CA . ASP A 1 763 ? -63.413 61.021 3.417 1.00 33.03 763 ASP A CA 1
ATOM 5939 C C . ASP A 1 763 ? -63.571 60.462 4.846 1.00 33.03 763 ASP A C 1
ATOM 5941 O O . ASP A 1 763 ? -64.641 60.078 5.312 1.00 33.03 763 ASP A O 1
ATOM 5945 N N . SER A 1 764 ? -62.531 60.791 5.619 1.00 33.09 764 SER A N 1
ATOM 5946 C CA . SER A 1 764 ? -62.624 61.541 6.884 1.00 33.09 764 SER A CA 1
ATOM 5947 C C . SER A 1 764 ? -62.601 60.795 8.233 1.00 33.09 764 SER A C 1
ATOM 5949 O O . SER A 1 764 ? -63.480 60.037 8.617 1.00 33.09 764 SER A O 1
ATOM 5951 N N . VAL A 1 765 ? -61.571 61.148 9.013 1.00 33.59 765 VAL A N 1
ATOM 5952 C CA . VAL A 1 765 ? -61.682 61.738 10.363 1.00 33.59 765 VAL A CA 1
ATOM 5953 C C . VAL A 1 765 ? -62.773 61.162 11.291 1.00 33.59 765 VAL A C 1
ATOM 5955 O O . VAL A 1 765 ? -63.901 61.647 11.286 1.00 33.59 765 VAL A O 1
ATOM 5958 N N . ARG A 1 766 ? -62.367 60.375 12.305 1.00 32.47 766 ARG A N 1
ATOM 5959 C CA . ARG A 1 766 ? -62.027 60.949 13.632 1.00 32.47 766 ARG A CA 1
ATOM 5960 C C . ARG A 1 766 ? -61.313 59.974 14.578 1.00 32.47 766 ARG A C 1
ATOM 5962 O O . ARG A 1 766 ? -61.424 58.763 14.465 1.00 32.47 766 ARG A O 1
ATOM 5969 N N . THR A 1 767 ? -60.606 60.555 15.542 1.00 44.72 767 THR A N 1
ATOM 5970 C CA . THR A 1 767 ? -59.917 59.896 16.661 1.00 44.72 767 THR A CA 1
ATOM 5971 C C . THR A 1 767 ? -60.864 59.274 17.691 1.00 44.72 767 THR A C 1
ATOM 5973 O O . THR A 1 767 ? -61.794 59.958 18.136 1.00 44.72 767 THR A O 1
ATOM 5976 N N . LYS A 1 768 ? -60.473 58.128 18.255 1.00 39.28 768 LYS A N 1
ATOM 5977 C CA . LYS A 1 768 ? -60.126 58.069 19.685 1.00 39.28 768 LYS A CA 1
ATOM 5978 C C . LYS A 1 768 ? -59.153 56.936 19.995 1.00 39.28 768 LYS A C 1
ATOM 5980 O O . LYS A 1 768 ? -59.132 55.979 19.198 1.00 39.28 768 LYS A O 1
#

Radius of gyration: 38.0 Å; Cα contacts (8 Å, |Δi|>4): 868; chains: 1; bounding box: 109×134×98 Å

Nearest PDB structures (foldseek):
  5t09-assembly1_A  TM=4.154E-01  e=8.028E-02  Pseudomonas syringae pv. aptata
  7u8r-assembly1_h  TM=2.068E-01  e=4.727E-01  Sus scrofa
  7uwa-assembly1_m  TM=1.943E-01  e=1.408E+00  Citrus x limon
  4bem-assembly1_J  TM=1.811E-01  e=2.784E+00  Acetobacterium woodii DSM 1030
  7u8p-assembly1_l  TM=1.898E-01  e=3.191E+00  Sus scrofa

Secondary structure (DSSP, 8-state):
-----PPP-HHHHHHHHHHHHHS-TTSHHHHHHHGGGTTSPSSP--B----EE----HHHHHHHHHHHHHHHHH--SSEEEEEEETT-TT--EEEEE---GGGHHHHHHHHHHHHHHHHHHHHTTSHHHHHHHHHHHHHTT-HHHHHHHHHHHHHHHHTT-HHHHHHHHHHHHHHHHT------S-HHHHHHHHHHHHHHHHHHHHHHTT-HHHHHHHHHHHHHHHHH-GGGHHHHHHHHHHHTTSS----HHHHHHHHHHHS-HHHHHHHHTTTHHHHSS-EEEE-GGGTS-GGGS-S-GGGSSHHHHHHH-TT--EEEEEEEESSTT--SB-HHHHHHHHHHHTTT-EEEESEE-SS-B-SS--PPPHHHHT-HHHHHHHHHHHHHHHHHHHHHHHHHHHHHHHHHHHHHHHHHHHHHHHHHHHHH-PPP----PPPPS---PPP------------------PPP------------------------SSTTTTTSSSTTTSHHHHHHHHTTS-HHHHHHHHHHHHHHHHHHHHHTT------------HHHHHHHHHHHHT---EEEEEEESSTTHHHHHHHHHHHHHHHTT-SPTTEEEEESS-SSSSSSSHHHHHHHHHHHHHHHHS-TTSPPPPPTTGGGSHHHHHHHHHHHHHHTT--EEE-S-SPPPSS--TTS-HHHHHHHHHHHHHHHHHHHHHHHHTT-EEEEEEEHHHHHHHHHHHHHTT-EEEPS-TT-------------------------

Solvent-accessible surface area (backbone atoms only — not comparable to full-atom values): 44949 Å² total; per-residue (Å²): 133,89,82,77,82,73,78,76,60,65,68,58,51,54,49,51,55,40,38,66,43,48,60,29,74,85,30,71,53,14,64,55,38,60,15,75,79,80,70,53,77,79,73,80,47,74,42,83,40,67,73,46,69,58,95,52,62,68,68,60,46,35,44,33,45,20,31,20,47,53,14,53,64,67,21,54,46,67,38,18,16,26,35,35,50,58,98,44,87,70,35,49,34,33,37,29,57,55,95,60,89,89,58,57,71,59,45,64,74,21,51,64,48,34,49,52,21,49,43,51,51,27,55,44,72,40,65,69,54,21,45,53,50,44,53,51,41,49,75,68,57,37,65,66,61,48,49,49,42,55,49,54,22,53,53,29,42,76,70,71,38,48,68,63,18,51,43,39,53,50,52,48,52,35,43,74,73,66,52,91,66,76,81,82,66,56,69,70,56,44,37,56,50,47,50,56,52,32,48,48,46,28,51,50,24,32,55,74,40,55,23,48,48,60,44,52,53,47,51,51,49,43,54,56,43,73,74,68,48,80,90,48,52,68,60,45,49,42,45,50,32,34,68,71,73,75,46,77,74,76,59,62,70,56,46,49,53,51,46,52,73,73,46,49,79,66,43,47,52,20,31,44,77,41,46,59,68,64,73,52,29,54,76,44,73,62,60,54,79,85,76,57,56,51,92,66,26,30,82,57,40,71,54,62,52,54,48,58,51,40,68,78,36,70,85,62,40,41,33,40,32,10,55,16,33,58,52,85,90,64,58,54,39,36,27,58,53,45,30,48,44,58,44,37,42,77,71,66,31,46,67,47,54,63,35,36,11,76,48,19,30,68,78,68,70,85,48,58,32,61,72,32,63,72,35,70,70,46,36,53,49,30,54,55,51,42,52,46,45,55,50,52,49,50,57,46,52,56,48,53,50,53,46,54,53,50,53,50,50,48,52,54,50,49,54,54,46,52,56,48,50,56,50,54,49,56,74,69,66,66,77,83,85,76,92,77,88,85,84,84,86,90,84,78,86,87,88,82,82,88,89,88,90,82,92,88,87,91,89,87,88,85,90,85,86,85,89,85,94,84,90,81,88,82,88,82,88,87,88,88,86,87,85,87,82,89,84,90,82,79,88,79,90,74,78,65,83,74,54,73,80,52,75,79,59,50,78,53,44,57,56,57,52,58,69,71,47,53,72,68,56,47,51,50,51,51,47,54,48,50,54,38,57,52,47,57,68,44,57,79,65,53,87,64,85,85,85,90,84,83,91,88,64,73,88,63,49,63,66,48,56,59,68,56,68,76,56,75,47,41,35,37,64,43,70,18,80,50,60,70,58,42,41,47,54,53,46,53,52,49,45,50,31,56,76,76,60,70,59,66,84,56,44,36,40,38,38,83,20,20,54,53,64,80,84,84,12,42,65,52,30,59,49,50,22,48,54,48,54,48,47,74,73,44,57,86,90,71,42,80,85,76,65,89,69,45,88,80,35,59,62,43,49,53,7,57,41,48,47,54,30,56,77,70,66,39,53,73,48,33,38,49,39,62,80,66,74,86,84,38,44,82,88,49,54,74,68,31,26,51,52,36,51,53,54,36,39,54,45,30,36,49,53,53,50,55,46,40,75,72,65,23,24,36,41,27,58,37,53,47,86,47,46,66,58,35,51,48,58,31,46,77,70,70,44,50,66,51,78,79,64,77,82,70,72,63,90,70,71,76,81,76,69,81,74,81,72,81,76,80,86,77,84,80,90,83,90,131

pLDDT: mean 70.76, std 21.95, range [26.08, 97.88]

Mean predicted aligned error: 20.53 Å